Protein AF-A0A409VAZ6-F1 (afdb_monomer)

pLDDT: mean 75.81, std 19.12, range [22.98, 97.69]

Radius of gyration: 33.1 Å; Cα contacts (8 Å, |Δi|>4): 1429; chains: 1; bounding box: 91×71×95 Å

Secondary structure (DSSP, 8-state):
-HHHHTTSPPTT--HHHHHHHHHHHHHHHHHHHHHHHHHHHHHHHTTTT-TTTHHHHHHHHHHHHHHHHHHHHHHHHHHHHHH-TT--SPPPP--TTS----TTSPPPPPHHHHHHHHHHHHHHHHHHHSS--HHHHHHHHHHS---HHHHHHHHH-HHHHHHHHHHHHHHHHHHHHHHHHHHHHHHTTS-------------------TTTSHHHHHHTTTGGGSHHHHHHHHHHTHHHHHIIIIIS-STHHHHHHHHHTTTT-SSEEEEES---SS----SSEEEEE-S--SSGGGGTGGGGGSTT-TTEEEEEE-HHHHHHHHHHHHHHHHSTTHHHHHHHSSS--TTSGGGS---HHHHHHHHHHIIIIIHHHHHHHHHHHHHHHHHHHTTTT-S--EEEEEETHHHHHHHHHHHHHHHS-HHHHTTTEEEEEEES---B--HHHHHHHHHH-SS-EEEEE-TT-HHIIIIIHHHH--S-BTTTS----TTEEEEE-TT--SGGGHHHHHHHHHHHTT-S--PPP-HHHHHHHHHHHHHHHHHHHHHHSB---HHHHHHHHHTT-HHHHHHHHHHHHHHHHHHHHHT--PPPP-S-HHHHHHHHHHHHHHHHHHT--HIIIIIHHHTTT-HHHHHHHHHHHHHHHHHHHHHHTTPPPP-PPP----HHHHHHHHHHHHHHHHHHHHHHHTHHHHHTTTTS-S----PPP-HHHHHHHHHHHHHHHHHHHHHTTTT-HHHHHHHHTGGGSTT--THHHHHHHHHHHHHHHHHHHS--SSPPTTSS--B--------HHHHHHHHHHHHHHHHHS--HHHHHHHHHHHHHTTTTTHHHHHHHHHHHHHHHHHHHHH-

Sequence (859 aa):
MAELEAITPPQTLTKEQRELVFEHLFRKLATYRNTAVLYASLEAALCSDDESEDGVNLKRQKAFEDALNKWAQSLADKAWSVCHPDNEDDCPKLDPFTDTATIDLEKIPKDADITRILNTILFIDITSSKQYSARTRSFLSSVGPLF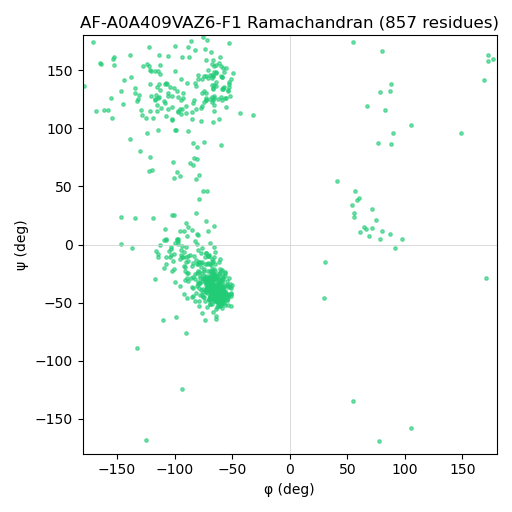ESGIVSTLRHPERALEEAQKRADDAKVSHAQKRKTLRMVGMGLGAVAGGVLVGVTGGLAAPLVGAGVSVVLGWLGVGGSVAGLLISGLAGSSVICGALFGAYGAKSTASMVAKHTKEITDLAIVPVWKTSQESDTLAVRLCVSGWLNDQTDITEPWKVFKGDGDTYALQWEMKALEELSSALYTLITSHAMKYVKAEIIKRTVFAGLMNSLAPLALLKIGQIIDNPWMNARALAIKGGKVLGDLLANRVFGNRPVTLVGYSLGSLLIFEALKYLAEMEAVKTLHIVEDVFLFGAPVPVNSHEWASVRRVVAGRVVNGYSNKDYVLAMLCRASIGSWNIAGLQGVFTKGVEDLNCEDVEGHLMWREMVGKYLKLAGSPEMSHPTPIQSLVGGLTFPVITHQLLLLNGNVFGISGFVHRAVKGNREGIAGVAGLIFGGILVAKLEGAGPSSLSLGVPQILLSGFLVGLGTKLANGCTSGHMICGLSRLSIRSLAATAVFFTTGVITTHLLHGDLPPASSIDWSFPQSSKALLSLQSIPFSLSVLLYFLNNTEQRNETESTEKPVQKRPKNLLRLLTYFATGMQFALALRLSKLSESSRVSAFLLLPFSRAFDPSLAFAAGIAIPIGMLLYRYGCGDYCPRLGGAWSVPKGGVVDKKLLLGSLIFGLGWGAAGICPGPGLLNFGRALGSGGQNIVPYGAWLGSMILGGLAADALA

Mean predicted aligned error: 18.79 Å

InterPro domains:
  IPR007272 Sulphur transport TsuA/YedE [PF04143] (572-648)
  IPR007941 Protein of unknown function DUF726 [PF05277] (180-520)
  IPR007941 Protein of unknown function DUF726 [PTHR17920] (65-522)
  IPR029058 Alpha/Beta hydrolase fold [SSF53474] (394-476)
  IPR046513 Protein of unknown function DUF6691 [PF20398] (719-836)

Solvent-accessible surface area (backbone atoms only — not comparable to full-atom values): 44727 Å² total; per-residue (Å²): 115,76,52,63,61,48,39,40,60,62,88,85,61,52,71,70,58,28,48,54,50,41,51,54,50,49,17,51,47,41,44,54,49,52,54,52,47,48,31,37,51,50,25,46,63,63,54,72,87,42,88,81,52,46,67,54,42,54,50,52,38,50,50,35,48,55,45,50,48,54,50,52,41,54,51,47,45,46,43,38,36,67,47,40,52,88,56,89,74,79,64,82,84,77,52,96,81,50,67,51,84,64,84,88,57,78,85,73,75,60,69,72,52,52,26,14,41,52,32,28,40,48,50,50,46,31,46,72,69,44,34,43,39,9,41,58,51,43,51,51,53,75,75,40,71,72,65,52,56,45,52,47,54,44,45,76,45,32,69,66,51,49,54,55,51,49,50,50,52,50,53,49,49,51,52,52,49,47,54,49,49,57,52,43,67,77,52,72,82,72,86,83,90,81,88,80,90,83,89,84,85,88,80,92,82,78,90,86,66,91,85,74,59,74,66,65,75,39,58,82,72,70,44,71,62,26,55,70,44,52,52,52,57,32,45,76,45,19,72,62,34,44,33,35,33,71,38,84,50,71,71,63,50,50,50,51,60,48,58,72,48,43,86,82,46,85,43,69,46,84,41,67,55,63,94,66,99,64,88,46,62,59,74,50,35,37,44,34,26,61,41,56,25,89,49,86,61,47,54,31,57,55,60,59,70,58,74,86,55,60,43,36,30,17,48,43,59,45,60,67,43,25,32,49,28,34,55,48,54,51,51,54,65,73,34,80,64,46,67,58,61,76,67,60,76,84,62,85,71,101,71,66,64,78,79,71,63,66,60,70,68,52,49,54,55,46,46,59,40,48,77,43,37,51,49,51,38,51,54,49,24,49,53,46,3,41,52,50,22,49,42,58,66,69,34,66,72,21,36,26,18,32,33,42,35,20,31,32,50,16,16,35,16,53,51,36,13,38,46,49,44,47,74,45,66,42,77,71,38,53,42,34,34,19,36,38,40,28,30,43,21,78,38,68,65,45,64,44,63,54,26,38,34,52,48,41,37,45,46,53,36,37,41,30,14,18,79,48,24,56,52,54,69,46,57,42,26,69,73,70,73,43,90,52,36,34,16,46,38,75,56,98,42,90,80,49,44,64,42,83,38,81,88,36,74,31,64,80,44,48,64,74,43,47,54,55,50,44,52,75,71,62,49,88,86,81,86,54,38,36,37,51,34,6,29,59,19,14,56,46,49,32,56,48,39,44,52,41,27,43,37,48,14,36,70,49,35,55,56,56,20,51,56,33,28,77,73,69,34,66,51,18,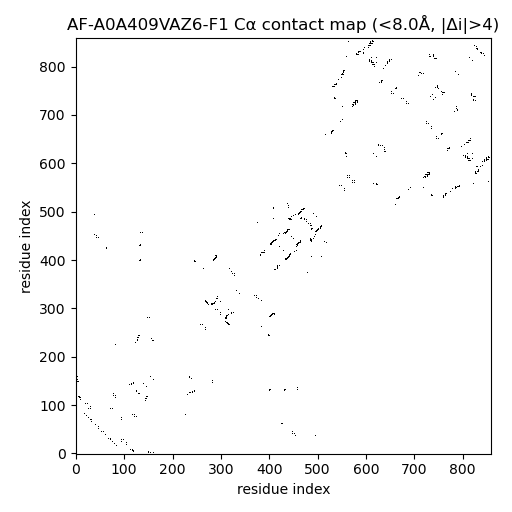39,27,22,46,50,13,16,23,50,26,11,23,52,49,6,60,74,68,72,42,44,43,82,76,76,96,58,57,70,71,55,39,36,50,21,20,21,30,32,18,25,8,25,51,48,38,72,35,41,63,56,26,22,48,46,55,17,46,19,64,68,24,64,36,22,46,55,32,39,56,41,18,49,51,34,14,26,54,32,15,44,77,76,52,62,84,52,69,61,50,59,72,75,36,78,59,75,57,72,68,51,53,51,47,56,56,60,40,48,56,45,46,50,51,52,52,49,58,56,54,71,48,46,65,67,54,66,74,50,73,80,54,98,63,80,90,73,80,47,75,58,45,65,67,65,48,30,51,47,29,22,31,40,20,22,43,50,27,40,32,32,54,44,28,45,60,48,38,32,67,54,43,38,23,34,38,40,36,96,85,39,70,26,34,33,68,20,59,54,40,14,52,66,43,19,29,60,54,19,33,57,50,57,75,73,56,75,68,101,66,67,21,63,44,18,42,57,73,54,65,84,70,77,52,82,84,47,72,54,30,52,51,10,17,38,39,21,6,43,12,27,20,67,55,25,50,51,70,58,32,40,39,17,37,33,15,8,2,61,41,38,80,48,40,59,31,65,64,38,45,46,20,49,53,26,17,52,50,18,31,52,52,35,63,77,76,103

Organism: NCBI:txid181874

Foldseek 3Di:
DVLLQLQAADPPDDLVLLVLLLLLLLLLLLVLLLLLLVLLVLLLVLVPPDPVCNVVSVVQSVLLNVLSQVVSLVLSQLSCLRSCVPDPDGGDRRDNPPHNDPPPGDDHPDLSNLQNSLSNSQLLCCLVVLFNFLQSVQSSVVVHDHPQQSSVVCLVCLVVVLVVLVVVVVVVVVVVVVVVVVVVVVVPPDDDDDDDDDDDDDDDDDDDDPPPPPCPPCVVPSCCSGSSNSNNSSSVCSVVSCCQQQNPDDPPVLCVLVVVLCVLFVKKDKAWLDPDPDPPDGSAAEEEEEAADCDPNLQRVLVCLPPPRRRYIGIDTPNVLRNVLVVLQVCLCPDPVVVVVVPPPPDDDDPPVVVVPDDPVNVVSLCVSLVPRPVVSLVSLLSLLLSVLVCQLVCVRGSGEYEYHYEESRLVSVLSSLLNLLVDRSNSQQGHYNHYYYALYLAALDQSSVSSSQSRYSHAAEQEAELLAVCSCPNSCVNVVHNGGSNNDPRPHPRHHYHYPHVPNYRVCCSVCVSVVCVVVPPPDDDAQAQQLLLVLLQVLLVLQLLLCQAPLDGDALLVLLLCVVVVNLLSVLLLLLLLQLLLVLLQLVLDAADAFPDDLVLLLLLLLLLLQLCLLLVGDCSRLQQQNLLQVFPSSVLLCVQLLVLLLVLLCVQPVPPRAHDDHDHDQDPSLVVLVVVLVVLVVLSVCSLVVLVVVVVVCVPDPDDADQDDAPVVSSSSSSSSSSSSNSSSCVSSVLLHLLLLSLCSPPPVGSSHRCSNVSSSVNSSNVSNVSVVVRDDPHARSRGDHNPDDDRDDNDPSSSVSSSSSSNSCSSRVDHSSSLSSSCSSCVSNVNVNNVSSVSSNVSSNVSNVVSVVVD

Nearest PDB structures (foldseek):
  6lep-assembly1_A  TM=5.509E-01  e=6.878E-02  Spirochaeta thermophila
  8e6n-assembly1_A  TM=1.816E-01  e=7.084E-01  Deinococcus radiodurans
  6oh3-assembly1_A  TM=2.319E-01  e=1.787E+00  Mus musculus

Structure (mmCIF, N/CA/C/O backbone):
data_AF-A0A409VAZ6-F1
#
_entry.id   AF-A0A409VAZ6-F1
#
loop_
_atom_site.group_PDB
_atom_site.id
_atom_site.type_symbol
_atom_site.label_atom_id
_atom_site.label_alt_id
_atom_site.label_comp_id
_atom_site.label_asym_id
_atom_site.label_entity_id
_atom_site.label_seq_id
_atom_site.pdbx_PDB_ins_code
_atom_site.Cartn_x
_atom_site.Cartn_y
_atom_site.Cartn_z
_atom_site.occupancy
_atom_site.B_iso_or_equiv
_atom_site.auth_seq_id
_atom_site.auth_comp_id
_atom_site.auth_asym_id
_atom_site.auth_atom_id
_atom_site.pdbx_PDB_model_num
ATOM 1 N N . MET A 1 1 ? 12.972 -7.196 23.863 1.00 31.36 1 MET A N 1
ATOM 2 C CA . MET A 1 1 ? 11.842 -8.140 24.024 1.00 31.36 1 MET A CA 1
ATOM 3 C C . MET A 1 1 ? 11.185 -8.509 22.691 1.00 31.36 1 MET A C 1
ATOM 5 O O . MET A 1 1 ? 11.556 -9.550 22.179 1.00 31.36 1 MET A O 1
ATOM 9 N N . ALA A 1 2 ? 10.294 -7.714 22.071 1.00 42.59 2 ALA A N 1
ATOM 10 C CA . ALA A 1 2 ? 9.574 -8.159 20.854 1.00 42.59 2 ALA A CA 1
ATOM 11 C C . ALA A 1 2 ? 10.440 -8.279 19.575 1.00 42.59 2 ALA A C 1
ATOM 13 O O . ALA A 1 2 ? 10.167 -9.125 18.727 1.00 42.59 2 ALA A O 1
ATOM 14 N N . GLU A 1 3 ? 11.484 -7.457 19.436 1.00 49.88 3 GLU A N 1
ATOM 15 C CA . GLU A 1 3 ? 12.279 -7.369 18.197 1.00 49.88 3 GLU A CA 1
ATOM 16 C C . GLU A 1 3 ? 13.243 -8.555 18.019 1.00 49.88 3 GLU A C 1
ATOM 18 O O . GLU A 1 3 ? 13.274 -9.162 16.952 1.00 49.88 3 GLU A O 1
ATOM 23 N N . LEU A 1 4 ? 13.945 -8.981 19.078 1.00 49.50 4 LEU A N 1
ATOM 24 C CA . LEU A 1 4 ? 14.848 -10.139 19.015 1.00 49.50 4 LEU A CA 1
ATOM 25 C C . LEU A 1 4 ? 14.083 -11.474 18.911 1.00 49.50 4 LEU A C 1
ATOM 27 O O . LEU A 1 4 ? 14.547 -12.407 18.256 1.00 49.50 4 LEU A O 1
ATOM 31 N N . GLU A 1 5 ? 12.885 -11.565 19.505 1.00 56.97 5 GLU A N 1
ATOM 32 C CA . GLU A 1 5 ? 11.973 -12.716 19.357 1.00 56.97 5 GLU A CA 1
ATOM 33 C C . GLU A 1 5 ? 11.431 -12.892 17.931 1.00 56.97 5 GLU A C 1
ATOM 35 O O . GLU A 1 5 ? 11.000 -13.988 17.578 1.00 56.97 5 GLU A O 1
ATOM 40 N N . ALA A 1 6 ? 11.441 -11.841 17.106 1.00 56.81 6 ALA A N 1
ATOM 41 C CA . ALA A 1 6 ? 11.031 -11.920 15.704 1.00 56.81 6 ALA A CA 1
ATOM 42 C C . ALA A 1 6 ? 12.121 -12.508 14.785 1.00 56.81 6 ALA A C 1
ATOM 44 O O . ALA A 1 6 ? 11.806 -12.928 13.670 1.00 56.81 6 ALA A O 1
ATOM 45 N N . ILE A 1 7 ? 13.377 -12.540 15.256 1.00 57.75 7 ILE A N 1
ATOM 46 C CA . ILE A 1 7 ? 14.575 -12.942 14.494 1.00 57.75 7 ILE A CA 1
ATOM 47 C C . ILE A 1 7 ? 15.193 -14.237 15.051 1.00 57.75 7 ILE A C 1
ATOM 49 O O . ILE A 1 7 ? 16.052 -14.837 14.410 1.00 57.75 7 ILE A O 1
ATOM 53 N N . THR A 1 8 ? 14.760 -14.716 16.223 1.00 60.31 8 THR A N 1
ATOM 54 C CA . THR A 1 8 ? 15.178 -16.027 16.751 1.00 60.31 8 THR A CA 1
ATOM 55 C C . THR A 1 8 ? 14.233 -17.136 16.276 1.00 60.31 8 THR A C 1
ATOM 57 O O . THR A 1 8 ? 13.014 -16.934 16.289 1.00 60.31 8 THR A O 1
ATOM 60 N N . PRO A 1 9 ? 14.753 -18.321 15.895 1.00 61.53 9 PRO A N 1
ATOM 61 C CA . PRO A 1 9 ? 13.901 -19.420 15.468 1.00 61.53 9 PRO A CA 1
ATOM 62 C C . PRO A 1 9 ? 13.017 -19.895 16.635 1.00 61.53 9 PRO A C 1
ATOM 64 O O . PRO A 1 9 ? 13.442 -19.836 17.798 1.00 61.53 9 PRO A O 1
ATOM 67 N N . PRO A 1 10 ? 11.786 -20.369 16.367 1.00 62.94 10 PRO A N 1
ATOM 68 C CA . PRO A 1 10 ? 10.866 -20.771 17.423 1.00 62.94 10 PRO A CA 1
ATOM 69 C C . PRO A 1 10 ? 11.399 -21.996 18.178 1.00 62.94 10 PRO A C 1
ATOM 71 O O . PRO A 1 10 ? 11.640 -23.042 17.582 1.00 62.94 10 PRO A O 1
ATOM 74 N N . GLN A 1 11 ? 11.509 -21.904 19.506 1.00 61.44 11 GLN A N 1
ATOM 75 C CA . GLN A 1 11 ? 11.894 -23.043 20.360 1.00 61.44 11 GLN A CA 1
ATOM 76 C C . GLN A 1 11 ? 10.784 -24.103 20.501 1.00 61.44 11 GLN A C 1
ATOM 78 O O . GLN A 1 11 ? 10.998 -25.153 21.097 1.00 61.44 11 GLN A O 1
ATOM 83 N N . THR A 1 12 ? 9.588 -23.822 19.981 1.00 64.44 12 THR A N 1
ATOM 84 C CA . THR A 1 12 ? 8.397 -24.675 20.075 1.00 64.44 12 THR A CA 1
ATOM 85 C C . THR A 1 12 ? 8.275 -25.705 18.952 1.00 64.44 12 THR A C 1
ATOM 87 O O . THR A 1 12 ? 7.391 -26.554 19.033 1.00 64.44 12 THR A O 1
ATOM 90 N N . LEU A 1 13 ? 9.104 -25.628 17.904 1.00 69.38 13 LEU A N 1
ATOM 91 C CA . LEU A 1 13 ? 9.048 -26.557 16.771 1.00 69.38 13 LEU A CA 1
ATOM 92 C C . LEU A 1 13 ? 9.777 -27.867 17.086 1.00 69.38 13 LEU A C 1
ATOM 94 O O . LEU A 1 13 ? 10.894 -27.861 17.612 1.00 69.38 13 LEU A O 1
ATOM 98 N N . THR A 1 14 ? 9.168 -28.998 16.722 1.00 78.38 14 THR A N 1
ATOM 99 C CA . THR A 1 14 ? 9.826 -30.310 16.812 1.00 78.38 14 THR A CA 1
ATOM 100 C C . THR A 1 14 ? 10.967 -30.422 15.790 1.00 78.38 14 THR A C 1
ATOM 102 O O . THR A 1 14 ? 11.094 -29.603 14.877 1.00 78.38 14 THR A O 1
ATOM 105 N N . LYS A 1 15 ? 11.847 -31.423 15.944 1.00 77.38 15 LYS A N 1
ATOM 106 C CA . LYS A 1 15 ? 12.919 -31.694 14.966 1.00 77.38 15 LYS A CA 1
ATOM 107 C C . LYS A 1 15 ? 12.334 -31.985 13.574 1.00 77.38 15 LYS A C 1
ATOM 109 O O . LYS A 1 15 ? 12.732 -31.336 12.618 1.00 77.38 15 LYS A O 1
ATOM 114 N N . GLU A 1 16 ? 11.313 -32.836 13.513 1.00 79.69 16 GLU A N 1
ATOM 115 C CA . GLU A 1 16 ? 10.578 -33.199 12.288 1.00 79.69 16 GLU A CA 1
ATOM 116 C C . GLU A 1 16 ? 9.972 -31.974 11.581 1.00 79.69 16 GLU A C 1
ATOM 118 O O . GLU A 1 16 ? 10.075 -31.826 10.370 1.00 79.69 16 GLU A O 1
ATOM 123 N N . GLN A 1 17 ? 9.396 -31.031 12.335 1.00 80.75 17 GLN A N 1
ATOM 124 C CA . GLN A 1 17 ? 8.829 -29.809 11.756 1.00 80.75 17 GLN A CA 1
ATOM 125 C C . GLN A 1 17 ? 9.891 -28.876 11.168 1.00 80.75 17 GLN A C 1
ATOM 127 O O . GLN A 1 17 ? 9.626 -28.199 10.177 1.00 80.75 17 GLN A O 1
ATOM 132 N N . ARG A 1 18 ? 11.081 -28.807 11.777 1.00 79.50 18 ARG A N 1
ATOM 133 C CA . ARG A 1 18 ? 12.202 -28.017 11.244 1.00 79.50 18 ARG A CA 1
ATOM 134 C C . ARG A 1 18 ? 12.783 -28.654 9.986 1.00 79.50 18 ARG A C 1
ATOM 136 O O . ARG A 1 18 ? 13.104 -27.931 9.048 1.00 79.50 18 ARG A O 1
ATOM 143 N N . GLU A 1 19 ? 12.858 -29.979 9.955 1.00 83.81 19 GLU A N 1
ATOM 144 C CA . GLU A 1 19 ? 13.288 -30.752 8.789 1.00 83.81 19 GLU A CA 1
ATOM 145 C C . GLU A 1 19 ? 12.331 -30.553 7.606 1.00 83.81 19 GLU A C 1
ATOM 147 O O . GLU A 1 19 ? 12.773 -30.180 6.523 1.00 83.81 19 GLU A O 1
ATOM 152 N N . LEU A 1 20 ? 11.017 -30.624 7.845 1.00 84.94 20 LEU A N 1
ATOM 153 C CA . LEU A 1 20 ? 9.993 -30.333 6.836 1.00 84.94 20 LEU A CA 1
ATOM 154 C C . LEU A 1 20 ? 10.097 -28.897 6.284 1.00 84.94 20 LEU A C 1
ATOM 156 O O . LEU A 1 20 ? 9.950 -28.666 5.083 1.00 84.94 20 LEU A O 1
ATOM 160 N N . VAL A 1 21 ? 10.362 -27.909 7.150 1.00 83.62 21 VAL A N 1
ATOM 161 C CA . VAL A 1 21 ? 10.569 -26.513 6.723 1.00 83.62 21 VAL A CA 1
ATOM 162 C C . VAL A 1 21 ? 11.820 -26.386 5.854 1.00 83.62 21 VAL A C 1
ATOM 164 O O . VAL A 1 21 ? 11.766 -25.718 4.819 1.00 83.62 21 VAL A O 1
ATOM 167 N N . PHE A 1 22 ? 12.929 -27.022 6.247 1.00 88.56 22 PHE A N 1
ATOM 168 C CA . PHE A 1 22 ? 14.150 -27.035 5.445 1.00 88.56 22 PHE A CA 1
ATOM 169 C C . PHE A 1 22 ? 13.916 -27.690 4.087 1.00 88.56 22 PHE A C 1
ATOM 171 O O . PHE A 1 22 ? 14.300 -27.120 3.074 1.00 88.56 22 PHE A O 1
ATOM 178 N N . GLU A 1 23 ? 13.255 -28.843 4.050 1.00 87.75 23 GLU A N 1
ATOM 179 C CA . GLU A 1 23 ? 12.981 -29.565 2.813 1.00 87.75 23 GLU A CA 1
ATOM 180 C C . GLU A 1 23 ? 12.153 -28.715 1.842 1.00 87.75 23 GLU A C 1
ATOM 182 O O . GLU A 1 23 ? 12.515 -28.561 0.674 1.00 87.75 23 GLU A O 1
ATOM 187 N N . HIS A 1 24 ? 11.104 -28.051 2.336 1.00 86.25 24 HIS A N 1
ATOM 188 C CA . HIS A 1 24 ? 10.308 -27.140 1.514 1.00 86.25 24 HIS A CA 1
ATOM 189 C C . HIS A 1 24 ? 11.125 -25.950 0.996 1.00 86.25 24 HIS A C 1
ATOM 191 O O . HIS A 1 24 ? 11.004 -25.568 -0.170 1.00 86.25 24 HIS A O 1
ATOM 197 N N . LEU A 1 25 ? 11.979 -25.369 1.846 1.00 87.94 25 LEU A N 1
ATOM 198 C CA . LEU A 1 25 ? 12.893 -24.291 1.462 1.00 87.94 25 LEU A CA 1
ATOM 199 C C . LEU A 1 25 ? 13.899 -24.750 0.407 1.00 87.94 25 LEU A C 1
ATOM 201 O O . LEU A 1 25 ? 14.091 -24.055 -0.587 1.00 87.94 25 LEU A O 1
ATOM 205 N N . PHE A 1 26 ? 14.506 -25.915 0.597 1.00 90.75 26 PHE A N 1
ATOM 206 C CA . PHE A 1 26 ? 15.537 -26.470 -0.268 1.00 90.75 26 PHE A CA 1
ATOM 207 C C . PHE A 1 26 ? 14.985 -26.791 -1.663 1.00 90.75 26 PHE A C 1
ATOM 209 O O . PHE A 1 26 ? 15.540 -26.334 -2.663 1.00 90.75 26 PHE A O 1
ATOM 216 N N . ARG A 1 27 ? 13.824 -27.458 -1.748 1.00 89.62 27 ARG A N 1
ATOM 217 C CA . ARG A 1 27 ? 13.161 -27.769 -3.030 1.00 89.62 27 ARG A CA 1
ATOM 218 C C . ARG A 1 27 ? 12.661 -26.513 -3.754 1.00 89.62 27 ARG A C 1
ATOM 220 O O . ARG A 1 27 ? 12.798 -26.383 -4.978 1.00 89.62 27 ARG A O 1
ATOM 227 N N . LYS A 1 28 ? 12.132 -25.525 -3.018 1.00 87.56 28 LYS A N 1
ATOM 228 C CA . LYS A 1 28 ? 11.776 -24.216 -3.597 1.00 87.56 28 LYS A CA 1
ATOM 229 C C . LYS A 1 28 ? 13.005 -23.444 -4.075 1.00 87.56 28 LYS A C 1
ATOM 231 O O . LYS A 1 28 ? 12.940 -22.806 -5.125 1.00 87.56 28 LYS A O 1
ATOM 236 N N . LEU A 1 29 ? 14.120 -23.508 -3.347 1.00 90.62 29 LEU A N 1
ATOM 237 C CA . LEU A 1 29 ? 15.375 -22.865 -3.734 1.00 90.62 29 LEU A CA 1
ATOM 238 C C . LEU A 1 29 ? 15.950 -23.500 -5.002 1.00 90.62 29 LEU A C 1
ATOM 240 O O . LEU A 1 29 ? 16.356 -22.774 -5.909 1.00 90.62 29 LEU A O 1
ATOM 244 N N . ALA A 1 30 ? 15.898 -24.831 -5.114 1.00 90.06 30 ALA A N 1
ATOM 245 C CA . ALA A 1 30 ? 16.249 -25.552 -6.334 1.00 90.06 30 ALA A CA 1
ATOM 246 C C . ALA A 1 30 ? 15.374 -25.108 -7.520 1.00 90.06 30 ALA A C 1
ATOM 248 O O . ALA A 1 30 ? 15.896 -24.789 -8.589 1.00 90.06 30 ALA A O 1
ATOM 249 N N . THR A 1 31 ? 14.058 -24.970 -7.315 1.00 89.31 31 THR A N 1
ATOM 250 C CA . THR A 1 31 ? 13.122 -24.464 -8.338 1.00 89.31 31 THR A CA 1
ATOM 251 C C . THR A 1 31 ? 13.475 -23.041 -8.783 1.00 89.31 31 THR A C 1
ATOM 253 O O . THR A 1 31 ? 13.545 -22.755 -9.982 1.00 89.31 31 THR A O 1
ATOM 256 N N . TYR A 1 32 ? 13.738 -22.145 -7.828 1.00 88.88 32 TYR A N 1
ATOM 257 C CA . TYR A 1 32 ? 14.116 -20.755 -8.093 1.00 88.88 32 TYR A CA 1
ATOM 258 C C . TYR A 1 32 ? 15.445 -20.669 -8.860 1.00 88.88 32 TYR A C 1
ATOM 260 O O . TYR A 1 32 ? 15.542 -19.975 -9.875 1.00 88.88 32 TYR A O 1
ATOM 268 N N . ARG A 1 33 ? 16.456 -21.435 -8.429 1.00 92.31 33 ARG A N 1
ATOM 269 C CA . ARG A 1 33 ? 17.762 -21.544 -9.093 1.00 92.31 33 ARG A CA 1
ATOM 270 C C . ARG A 1 33 ? 17.618 -22.073 -10.519 1.00 92.31 33 ARG A C 1
ATOM 272 O O . ARG A 1 33 ? 18.127 -21.446 -11.443 1.00 92.31 33 ARG A O 1
ATOM 279 N N . ASN A 1 34 ? 16.890 -23.171 -10.720 1.00 90.06 34 ASN A N 1
ATOM 280 C CA . ASN A 1 34 ? 16.684 -23.770 -12.044 1.00 90.06 34 ASN A CA 1
ATOM 281 C C . ASN A 1 34 ? 15.940 -22.816 -12.990 1.00 90.06 34 ASN A C 1
ATOM 283 O O . ASN A 1 34 ? 16.297 -22.701 -14.162 1.00 90.06 34 ASN A O 1
ATOM 287 N N . THR A 1 35 ? 14.973 -22.059 -12.470 1.00 87.88 35 THR A N 1
ATOM 288 C CA . THR A 1 35 ? 14.270 -21.017 -13.233 1.00 87.88 35 THR A CA 1
ATOM 289 C C . THR A 1 35 ? 15.215 -19.886 -13.656 1.00 87.88 35 THR A C 1
ATOM 291 O O . THR A 1 35 ? 15.159 -19.432 -14.795 1.00 87.88 35 THR A O 1
ATOM 294 N N . ALA A 1 36 ? 16.127 -19.454 -12.781 1.00 88.44 36 ALA A N 1
ATOM 295 C CA . ALA A 1 36 ? 17.108 -18.423 -13.119 1.00 88.44 36 ALA A CA 1
ATOM 296 C C . ALA A 1 36 ? 18.164 -18.905 -14.135 1.00 88.44 36 ALA A C 1
ATOM 298 O O . ALA A 1 36 ? 18.532 -18.145 -15.031 1.00 88.44 36 ALA A O 1
ATOM 299 N N . VAL A 1 37 ? 18.615 -20.164 -14.047 1.00 90.88 37 VAL A N 1
ATOM 300 C CA . VAL A 1 37 ? 19.497 -20.780 -15.062 1.00 90.88 37 VAL A CA 1
ATOM 301 C C . VAL A 1 37 ? 18.811 -20.853 -16.422 1.00 90.88 37 VAL A C 1
ATOM 303 O O . VAL A 1 37 ? 19.437 -20.575 -17.445 1.00 90.88 37 VAL A O 1
ATOM 306 N N . LEU A 1 38 ? 17.511 -21.155 -16.444 1.00 90.12 38 LEU A N 1
ATOM 307 C CA . LEU A 1 38 ? 16.734 -21.183 -17.676 1.00 90.12 38 LEU A CA 1
ATOM 308 C C . LEU A 1 38 ? 16.730 -19.824 -18.393 1.00 90.12 38 LEU A C 1
ATOM 310 O O . LEU A 1 38 ? 16.809 -19.797 -19.618 1.00 90.12 38 LEU A O 1
ATOM 314 N N . TYR A 1 39 ? 16.682 -18.704 -17.663 1.00 90.00 39 TYR A N 1
ATOM 315 C CA . TYR A 1 39 ? 16.775 -17.373 -18.279 1.00 90.00 39 TYR A CA 1
ATOM 316 C C . TYR A 1 39 ? 18.140 -17.131 -18.933 1.00 90.00 39 TYR A C 1
ATOM 318 O O . TYR A 1 39 ? 18.193 -16.620 -20.047 1.00 90.00 39 TYR A O 1
ATOM 326 N N . ALA A 1 40 ? 19.232 -17.551 -18.286 1.00 88.44 40 ALA A N 1
ATOM 327 C CA . ALA A 1 40 ? 20.573 -17.454 -18.868 1.00 88.44 40 ALA A CA 1
ATOM 328 C C . ALA A 1 40 ? 20.748 -18.373 -20.092 1.00 88.44 40 ALA A C 1
ATOM 330 O O . ALA A 1 40 ? 21.373 -17.978 -21.072 1.00 88.44 40 ALA A O 1
ATOM 331 N N . SER A 1 41 ? 20.156 -19.570 -20.053 1.00 88.94 41 SER A N 1
ATOM 332 C CA . SER A 1 41 ? 20.162 -20.516 -21.178 1.00 88.94 41 SER A CA 1
ATOM 333 C C . SER A 1 41 ? 19.360 -19.989 -22.372 1.00 88.94 41 SER A C 1
ATOM 335 O O . SER A 1 41 ? 19.776 -20.152 -23.515 1.00 88.94 41 SER A O 1
ATOM 337 N N . LEU A 1 42 ? 18.217 -19.340 -22.114 1.00 87.38 42 LEU A N 1
ATOM 338 C CA . LEU A 1 42 ? 17.381 -18.730 -23.149 1.00 87.38 42 LEU A CA 1
ATOM 339 C C . LEU A 1 42 ? 18.132 -17.624 -23.895 1.00 87.38 42 LEU A C 1
ATOM 341 O O . LEU A 1 42 ? 18.084 -17.572 -25.117 1.00 87.38 42 LEU A O 1
ATOM 345 N N . GLU A 1 43 ? 18.827 -16.755 -23.166 1.00 87.50 43 GLU A N 1
ATOM 346 C CA . GLU A 1 43 ? 19.640 -15.700 -23.772 1.00 87.50 43 GLU A CA 1
ATOM 347 C C . GLU A 1 43 ? 20.759 -16.270 -24.648 1.00 87.50 43 GLU A C 1
ATOM 349 O O . GLU A 1 43 ? 20.910 -15.835 -25.785 1.00 87.50 43 GLU A O 1
ATOM 354 N N . ALA A 1 44 ? 21.494 -17.273 -24.153 1.00 85.31 44 ALA A N 1
ATOM 355 C CA . ALA A 1 44 ? 22.554 -17.921 -24.922 1.00 85.31 44 ALA A CA 1
ATOM 356 C C . ALA A 1 44 ? 22.016 -18.578 -26.206 1.00 85.31 44 ALA A C 1
ATOM 358 O O . ALA A 1 44 ? 22.623 -18.445 -27.263 1.00 85.31 44 ALA A O 1
ATOM 359 N N . ALA A 1 45 ? 20.850 -19.231 -26.139 1.00 84.75 45 ALA A N 1
ATOM 360 C CA . ALA A 1 45 ? 20.224 -19.864 -27.300 1.00 84.75 45 ALA A CA 1
ATOM 361 C C . ALA A 1 45 ? 19.799 -18.851 -28.380 1.00 84.75 45 ALA A C 1
ATOM 363 O O . ALA A 1 45 ? 19.928 -19.126 -29.571 1.00 84.75 45 ALA A O 1
ATOM 364 N N . LEU A 1 46 ? 19.317 -17.674 -27.971 1.00 82.38 46 LEU A N 1
ATOM 365 C CA . LEU A 1 46 ? 18.855 -16.614 -28.876 1.00 82.38 46 LEU A CA 1
ATOM 366 C C . LEU A 1 46 ? 19.994 -15.833 -29.558 1.00 82.38 46 LEU A C 1
ATOM 368 O O . LEU A 1 46 ? 19.702 -14.949 -30.356 1.00 82.38 46 LEU A O 1
ATOM 372 N N . CYS A 1 47 ? 21.258 -16.130 -29.240 1.00 69.25 47 CYS A N 1
ATOM 373 C CA . CYS A 1 47 ? 22.441 -15.444 -29.773 1.00 69.25 47 CYS A CA 1
ATOM 374 C C . CYS A 1 47 ? 23.186 -16.246 -30.869 1.00 69.25 47 CYS A C 1
ATOM 376 O O . CYS A 1 47 ? 24.151 -15.749 -31.434 1.00 69.25 47 CYS A O 1
ATOM 378 N N . SER A 1 48 ? 22.751 -17.477 -31.165 1.00 55.50 48 SER A N 1
ATOM 379 C CA . SER A 1 48 ? 23.508 -18.517 -31.897 1.00 55.50 48 SER A CA 1
ATOM 380 C C . SER A 1 48 ? 23.700 -18.332 -33.418 1.00 55.50 48 SER A C 1
ATOM 382 O O . SER A 1 48 ? 23.986 -19.301 -34.118 1.00 55.50 48 SER A O 1
ATOM 384 N N . ASP A 1 49 ? 23.570 -17.110 -33.946 1.00 54.03 49 ASP A N 1
ATOM 385 C CA . ASP A 1 49 ? 23.727 -16.836 -35.385 1.00 54.03 49 ASP A CA 1
ATOM 386 C C . ASP A 1 49 ? 25.161 -16.398 -35.788 1.00 54.03 49 ASP A C 1
ATOM 388 O O . ASP A 1 49 ? 25.462 -16.384 -36.982 1.00 54.03 49 ASP A O 1
ATOM 392 N N . ASP A 1 50 ? 26.068 -16.095 -34.839 1.00 55.97 50 ASP A N 1
ATOM 393 C CA . ASP A 1 50 ? 27.451 -15.637 -35.108 1.00 55.97 50 ASP A CA 1
ATOM 394 C C . ASP A 1 50 ? 28.524 -16.512 -34.406 1.00 55.97 50 ASP A C 1
ATOM 396 O O . ASP A 1 50 ? 28.748 -16.414 -33.195 1.00 55.97 50 ASP A O 1
ATOM 400 N N . GLU A 1 51 ? 29.274 -17.316 -35.180 1.00 52.88 51 GLU A N 1
ATOM 401 C CA . GLU A 1 51 ? 30.267 -18.301 -34.680 1.00 52.88 51 GLU A CA 1
ATOM 402 C C . GLU A 1 51 ? 31.363 -17.700 -33.765 1.00 52.88 51 GLU A C 1
ATOM 404 O O . GLU A 1 51 ? 31.964 -18.405 -32.948 1.00 52.88 51 GLU A O 1
ATOM 409 N N . SER A 1 52 ? 31.653 -16.395 -33.869 1.00 56.25 52 SER A N 1
ATOM 410 C CA . SER A 1 52 ? 32.626 -15.710 -33.003 1.00 56.25 52 SER A CA 1
ATOM 411 C C . SER A 1 52 ? 32.070 -15.287 -31.637 1.00 56.25 52 SER A C 1
ATOM 413 O O . SER A 1 52 ? 32.843 -15.147 -30.684 1.00 56.25 52 SER A O 1
ATOM 415 N N . GLU A 1 53 ? 30.754 -15.081 -31.520 1.00 59.34 53 GLU A N 1
ATOM 416 C CA . GLU A 1 53 ? 30.098 -14.627 -30.284 1.00 59.34 53 GLU A CA 1
ATOM 417 C C . GLU A 1 53 ? 29.665 -15.792 -29.378 1.00 59.34 53 GLU A C 1
ATOM 419 O O . GLU A 1 53 ? 29.643 -15.648 -28.149 1.00 59.34 53 GLU A O 1
ATOM 424 N N . ASP A 1 54 ? 29.450 -16.982 -29.947 1.00 59.81 54 ASP A N 1
ATOM 425 C CA . ASP A 1 54 ? 29.077 -18.208 -29.226 1.00 59.81 54 ASP A CA 1
ATOM 426 C C . ASP A 1 54 ? 30.010 -18.520 -28.044 1.00 59.81 54 ASP A C 1
ATOM 428 O O . ASP A 1 54 ? 29.572 -18.834 -26.931 1.00 59.81 54 ASP A O 1
ATOM 432 N N . GLY A 1 55 ? 31.323 -18.357 -28.238 1.00 65.25 55 GLY A N 1
ATOM 433 C CA . GLY A 1 55 ? 32.323 -18.609 -27.199 1.00 65.25 55 GLY A CA 1
ATOM 434 C C . GLY A 1 55 ? 32.287 -17.611 -26.033 1.00 65.25 55 GLY A C 1
ATOM 435 O O . GLY A 1 55 ? 32.669 -17.961 -24.912 1.00 65.25 55 GLY A O 1
ATOM 436 N N . VAL A 1 56 ? 31.844 -16.372 -26.264 1.00 71.31 56 VAL A N 1
ATOM 437 C CA . VAL A 1 56 ? 31.722 -15.329 -25.229 1.00 71.31 56 VAL A CA 1
ATOM 438 C C . VAL A 1 56 ? 30.426 -15.515 -24.444 1.00 71.31 56 VAL A C 1
ATOM 440 O O . VAL A 1 56 ? 30.436 -15.449 -23.211 1.00 71.31 56 VAL A O 1
ATOM 443 N N . ASN A 1 57 ? 29.333 -15.829 -25.135 1.00 73.06 57 ASN A N 1
ATOM 444 C CA . ASN A 1 57 ? 28.025 -16.042 -24.523 1.00 73.06 57 ASN A CA 1
ATOM 445 C C . ASN A 1 57 ? 27.995 -17.296 -23.646 1.00 73.06 57 ASN A C 1
ATOM 447 O O . ASN A 1 57 ? 27.526 -17.231 -22.508 1.00 73.06 57 ASN A O 1
ATOM 451 N N . LEU A 1 58 ? 28.612 -18.395 -24.094 1.00 79.44 58 LEU A N 1
ATOM 452 C CA . LEU A 1 58 ? 28.743 -19.613 -23.290 1.00 79.44 58 LEU A CA 1
ATOM 453 C C . LEU A 1 58 ? 29.571 -19.372 -22.014 1.00 79.44 58 LEU A C 1
ATOM 455 O O . LEU A 1 58 ? 29.233 -19.858 -20.932 1.00 79.44 58 LEU A O 1
ATOM 459 N N . LYS A 1 59 ? 30.646 -18.574 -22.109 1.00 83.69 59 LYS A N 1
ATOM 460 C CA . LYS A 1 59 ? 31.446 -18.166 -20.940 1.00 83.69 59 LYS A CA 1
ATOM 461 C C . LYS A 1 59 ? 30.629 -17.318 -19.969 1.00 83.69 59 LYS A C 1
ATOM 463 O O . LYS A 1 59 ? 30.717 -17.538 -18.762 1.00 83.69 59 LYS A O 1
ATOM 468 N N . ARG A 1 60 ? 29.830 -16.374 -20.476 1.00 83.31 60 ARG A N 1
ATOM 469 C CA . ARG A 1 60 ? 28.959 -15.514 -19.662 1.00 83.31 60 ARG A CA 1
ATOM 470 C C . ARG A 1 60 ? 27.872 -16.328 -18.959 1.00 83.31 60 ARG A C 1
ATOM 472 O O . ARG A 1 60 ? 27.684 -16.161 -17.755 1.00 83.31 60 ARG A O 1
ATOM 479 N N . GLN A 1 61 ? 27.218 -17.240 -19.679 1.00 87.75 61 GLN A N 1
ATOM 480 C CA . GLN A 1 61 ? 26.246 -18.177 -19.118 1.00 87.75 61 GLN A CA 1
ATOM 481 C C . GLN A 1 61 ? 26.877 -19.000 -17.992 1.00 87.75 61 GLN A C 1
ATOM 483 O O . GLN A 1 61 ? 26.364 -19.004 -16.876 1.00 87.75 61 GLN A O 1
ATOM 488 N N . LYS A 1 62 ? 28.028 -19.631 -18.247 1.00 89.12 62 LYS A N 1
ATOM 489 C CA . LYS A 1 62 ? 28.717 -20.452 -17.247 1.00 89.12 62 LYS A CA 1
ATOM 490 C C . LYS A 1 62 ? 29.133 -19.646 -16.015 1.00 89.12 62 LYS A C 1
ATOM 492 O O . LYS A 1 62 ? 28.916 -20.090 -14.894 1.00 89.12 62 LYS A O 1
ATOM 497 N N . ALA A 1 63 ? 29.666 -18.438 -16.204 1.00 89.19 63 ALA A N 1
ATOM 498 C CA . ALA A 1 63 ? 30.022 -17.552 -15.096 1.00 89.19 63 ALA A CA 1
ATOM 499 C C . ALA A 1 63 ? 28.798 -17.155 -14.250 1.00 89.19 63 ALA A C 1
ATOM 501 O O . ALA A 1 63 ? 28.894 -17.068 -13.024 1.00 89.19 63 ALA A O 1
ATOM 502 N N . PHE A 1 64 ? 27.646 -16.931 -14.891 1.00 91.06 64 PHE A N 1
ATOM 503 C CA . PHE A 1 64 ? 26.382 -16.675 -14.204 1.00 91.06 64 PHE A CA 1
ATOM 504 C C . PHE A 1 64 ? 25.898 -17.903 -13.425 1.00 91.06 64 PHE A C 1
ATOM 506 O O . PHE A 1 64 ? 25.551 -17.777 -12.252 1.00 91.06 64 PHE A O 1
ATOM 513 N N . GLU A 1 65 ? 25.920 -19.087 -14.039 1.00 91.75 65 GLU A N 1
ATOM 514 C CA . GLU A 1 65 ? 25.546 -20.346 -13.390 1.00 91.75 65 GLU A CA 1
ATOM 515 C C . GLU A 1 65 ? 26.440 -20.654 -12.184 1.00 91.75 65 GLU A C 1
ATOM 517 O O . GLU A 1 65 ? 25.929 -20.975 -11.112 1.00 91.75 65 GLU A O 1
ATOM 522 N N . ASP A 1 66 ? 27.758 -20.488 -12.313 1.00 91.75 66 ASP A N 1
ATOM 523 C CA . ASP A 1 66 ? 28.716 -20.696 -11.225 1.00 91.75 66 ASP A CA 1
ATOM 524 C C . ASP A 1 66 ? 28.463 -19.733 -10.055 1.00 91.75 66 ASP A C 1
ATOM 526 O O . ASP A 1 66 ? 28.491 -20.140 -8.890 1.00 91.75 66 ASP A O 1
ATOM 530 N N . ALA A 1 67 ? 28.190 -18.456 -10.345 1.00 91.31 67 ALA A N 1
ATOM 531 C CA . ALA A 1 67 ? 27.856 -17.464 -9.325 1.00 91.31 67 ALA A CA 1
ATOM 532 C C . ALA A 1 67 ? 26.521 -17.787 -8.631 1.00 91.31 67 ALA A C 1
ATOM 534 O O . ALA A 1 67 ? 26.422 -17.720 -7.403 1.00 91.31 67 ALA A O 1
ATOM 535 N N . LEU A 1 68 ? 25.511 -18.192 -9.405 1.00 91.81 68 LEU A N 1
ATOM 536 C CA . LEU A 1 68 ? 24.193 -18.560 -8.899 1.00 91.81 68 LEU A CA 1
ATOM 537 C C . LEU A 1 68 ? 24.247 -19.824 -8.030 1.00 91.81 68 LEU A C 1
ATOM 539 O O . LEU A 1 68 ? 23.627 -19.849 -6.970 1.00 91.81 68 LEU A O 1
ATOM 543 N N . ASN A 1 69 ? 25.015 -20.839 -8.434 1.00 92.50 69 ASN A N 1
ATOM 544 C CA . ASN A 1 69 ? 25.214 -22.069 -7.664 1.00 92.50 69 ASN A CA 1
ATOM 545 C C . ASN A 1 69 ? 25.895 -21.785 -6.324 1.00 92.50 69 ASN A C 1
ATOM 547 O O . ASN A 1 69 ? 25.448 -22.282 -5.293 1.00 92.50 69 ASN A O 1
ATOM 551 N N . LYS A 1 70 ? 26.938 -20.943 -6.321 1.00 92.00 70 LYS A N 1
ATOM 552 C CA . LYS A 1 70 ? 27.621 -20.524 -5.087 1.00 92.00 70 LYS A CA 1
ATOM 553 C C . LYS A 1 70 ? 26.675 -19.800 -4.130 1.00 92.00 70 LYS A C 1
ATOM 555 O O . LYS A 1 70 ? 26.683 -20.089 -2.937 1.00 92.00 70 LYS A O 1
ATOM 560 N N . TRP A 1 71 ? 25.852 -18.884 -4.644 1.00 92.25 71 TRP A N 1
ATOM 561 C CA . TRP A 1 71 ? 24.849 -18.188 -3.835 1.00 92.25 71 TRP A CA 1
ATOM 562 C C . TRP A 1 71 ? 23.785 -19.150 -3.288 1.00 92.25 71 TRP A C 1
ATOM 564 O O . TRP A 1 71 ? 23.514 -19.130 -2.089 1.00 92.25 71 TRP A O 1
ATOM 574 N N . ALA A 1 72 ? 23.214 -20.006 -4.140 1.00 92.38 72 ALA A N 1
ATOM 575 C CA . ALA A 1 72 ? 22.155 -20.932 -3.749 1.00 92.38 72 ALA A CA 1
ATOM 576 C C . ALA A 1 72 ? 22.645 -21.937 -2.697 1.00 92.38 72 ALA A C 1
ATOM 578 O O . ALA A 1 72 ? 21.972 -22.120 -1.686 1.00 92.38 72 ALA A O 1
ATOM 579 N N . GLN A 1 73 ? 23.838 -22.517 -2.876 1.00 93.31 73 GLN A N 1
ATOM 580 C CA . GLN A 1 73 ? 24.431 -23.399 -1.869 1.00 93.31 73 GLN A CA 1
ATOM 581 C C . GLN A 1 73 ? 24.686 -22.647 -0.559 1.00 93.31 73 GLN A C 1
ATOM 583 O O . GLN A 1 73 ? 24.273 -23.113 0.493 1.00 93.31 73 GLN A O 1
ATOM 588 N N . SER A 1 74 ? 25.261 -21.438 -0.612 1.00 91.00 74 SER A N 1
ATOM 589 C CA . SER A 1 74 ? 25.501 -20.643 0.600 1.00 91.00 74 SER A CA 1
ATOM 590 C C . SER A 1 74 ? 24.213 -20.338 1.373 1.00 91.00 74 SER A C 1
ATOM 592 O O . SER A 1 74 ? 24.221 -20.323 2.604 1.00 91.00 74 SER A O 1
ATOM 594 N N . LEU A 1 75 ? 23.104 -20.080 0.673 1.00 90.50 75 LEU A N 1
ATOM 595 C CA . LEU A 1 75 ? 21.805 -19.859 1.304 1.00 90.50 75 LEU A CA 1
ATOM 596 C C . LEU A 1 75 ? 21.217 -21.160 1.871 1.00 90.50 75 LEU A C 1
ATOM 598 O O . LEU A 1 75 ? 20.648 -21.135 2.962 1.00 90.50 75 LEU A O 1
ATOM 602 N N . ALA A 1 76 ? 21.393 -22.286 1.173 1.00 90.75 76 ALA A N 1
ATOM 603 C CA . ALA A 1 76 ? 21.010 -23.608 1.661 1.00 90.75 76 ALA A CA 1
ATOM 604 C C . ALA A 1 76 ? 21.778 -23.982 2.939 1.00 90.75 76 ALA A C 1
ATOM 606 O O . ALA A 1 76 ? 21.151 -24.389 3.910 1.00 90.75 76 ALA A O 1
ATOM 607 N N . ASP A 1 77 ? 23.092 -23.744 2.998 1.00 88.62 77 ASP A N 1
ATOM 608 C CA . ASP A 1 77 ? 23.927 -24.015 4.180 1.00 88.62 77 ASP A CA 1
ATOM 609 C C . ASP A 1 77 ? 23.461 -23.199 5.399 1.00 88.62 77 ASP A C 1
ATOM 611 O O . ASP A 1 77 ? 23.392 -23.692 6.529 1.00 88.62 77 ASP A O 1
ATOM 615 N N . LYS A 1 78 ? 23.057 -21.943 5.173 1.00 87.31 78 LYS A N 1
ATOM 616 C CA . LYS A 1 78 ? 22.473 -21.088 6.218 1.00 87.31 78 LYS A CA 1
ATOM 617 C C . LYS A 1 78 ? 21.117 -21.618 6.668 1.00 87.31 78 LYS A C 1
ATOM 619 O O . LYS A 1 78 ? 20.883 -21.722 7.869 1.00 87.31 78 LYS A O 1
ATOM 624 N N . ALA A 1 79 ? 20.245 -21.997 5.733 1.00 86.44 79 ALA A N 1
ATOM 625 C CA . ALA A 1 79 ? 18.958 -22.609 6.056 1.00 86.44 79 ALA A CA 1
ATOM 626 C C . ALA A 1 79 ? 19.131 -23.929 6.832 1.00 86.44 79 ALA A C 1
ATOM 628 O O . ALA A 1 79 ? 18.400 -24.167 7.795 1.00 86.44 79 ALA A O 1
ATOM 629 N N . TRP A 1 80 ? 20.135 -24.733 6.469 1.00 85.56 80 TRP A N 1
ATOM 630 C CA . TRP A 1 80 ? 20.499 -25.977 7.141 1.00 85.56 80 TRP A CA 1
ATOM 631 C C . TRP A 1 80 ? 20.918 -25.722 8.585 1.00 85.56 80 TRP A C 1
ATOM 633 O O . TRP A 1 80 ? 20.316 -26.295 9.488 1.00 85.56 80 TRP A O 1
ATOM 643 N N . SER A 1 81 ? 21.844 -24.786 8.826 1.00 82.25 81 SER A N 1
ATOM 644 C CA . SER A 1 81 ? 22.296 -24.454 10.190 1.00 82.25 81 SER A CA 1
ATOM 645 C C . SER A 1 81 ? 21.171 -23.936 11.100 1.00 82.25 81 SER A C 1
ATOM 647 O O . SER A 1 81 ? 21.180 -24.177 12.308 1.00 82.25 81 SER A O 1
ATOM 649 N N . VAL A 1 82 ? 20.164 -23.257 10.533 1.00 81.19 82 VAL A N 1
ATOM 650 C CA . VAL A 1 82 ? 18.994 -22.774 11.284 1.00 81.19 82 VAL A CA 1
ATOM 651 C C . VAL A 1 82 ? 18.026 -23.907 11.628 1.00 81.19 82 VAL A C 1
ATOM 653 O O . VAL A 1 82 ? 17.493 -23.944 12.740 1.00 81.19 82 VAL A O 1
ATOM 656 N N . CYS A 1 83 ? 17.789 -24.831 10.696 1.00 81.38 83 CYS A N 1
ATOM 657 C CA . CYS A 1 83 ? 16.832 -25.922 10.888 1.00 81.38 83 CYS A CA 1
ATOM 658 C C . CYS A 1 83 ? 17.432 -27.103 11.673 1.00 81.38 83 CYS A C 1
ATOM 660 O O . CYS A 1 83 ? 16.716 -27.744 12.445 1.00 81.38 83 CYS A O 1
ATOM 662 N N . HIS A 1 84 ? 18.745 -27.323 11.562 1.00 79.50 84 HIS A N 1
ATOM 663 C CA . HIS A 1 84 ? 19.490 -28.434 12.159 1.00 79.50 84 HIS A CA 1
ATOM 664 C C . HIS A 1 84 ? 20.637 -27.955 13.076 1.00 79.50 84 HIS A C 1
ATOM 666 O O . HIS A 1 84 ? 21.797 -28.256 12.818 1.00 79.50 84 HIS A O 1
ATOM 672 N N . PRO A 1 85 ? 20.351 -27.246 14.185 1.00 65.44 85 PRO A N 1
ATOM 673 C CA . PRO A 1 85 ? 21.394 -26.705 15.066 1.00 65.44 85 PRO A CA 1
ATOM 674 C C . PRO A 1 85 ? 22.184 -27.772 15.841 1.00 65.44 85 PRO A C 1
ATOM 676 O O . PRO A 1 85 ? 23.247 -27.465 16.373 1.00 65.44 85 PRO A O 1
ATOM 679 N N . ASP A 1 86 ? 21.643 -28.990 15.940 1.00 63.78 86 ASP A N 1
ATOM 680 C CA . ASP A 1 86 ? 22.210 -30.112 16.699 1.00 63.78 86 ASP A CA 1
ATOM 681 C C . ASP A 1 86 ? 22.792 -31.209 15.781 1.00 63.78 86 ASP A C 1
ATOM 683 O O . ASP A 1 86 ? 23.153 -32.275 16.278 1.00 63.78 86 ASP A O 1
ATOM 687 N N . ASN A 1 87 ? 22.808 -31.001 14.454 1.00 66.19 87 ASN A N 1
ATOM 688 C CA . ASN A 1 87 ? 23.314 -31.985 13.495 1.00 66.19 87 ASN A CA 1
ATOM 689 C C . ASN A 1 87 ? 24.736 -31.624 13.035 1.00 66.19 87 ASN A C 1
ATOM 691 O O . ASN A 1 87 ? 24.999 -30.468 12.710 1.00 66.19 87 ASN A O 1
ATOM 695 N N . GLU A 1 88 ? 25.629 -32.614 13.004 1.00 63.03 88 GLU A N 1
ATOM 696 C CA . GLU A 1 88 ? 27.001 -32.481 12.489 1.00 63.03 88 GLU A CA 1
ATOM 697 C C . GLU A 1 88 ? 27.103 -32.838 10.996 1.00 63.03 88 GLU A C 1
ATOM 699 O O . GLU A 1 88 ? 28.158 -32.639 10.399 1.00 63.03 88 GLU A O 1
ATOM 704 N N . ASP A 1 89 ? 26.021 -33.341 10.388 1.00 76.19 89 ASP A N 1
ATOM 705 C CA . ASP A 1 89 ? 25.986 -33.656 8.960 1.00 76.19 89 ASP A CA 1
ATOM 706 C C . ASP A 1 89 ? 26.075 -32.392 8.088 1.00 76.19 89 ASP A C 1
ATOM 708 O O . ASP A 1 89 ? 25.465 -31.352 8.379 1.00 76.19 89 ASP A O 1
ATOM 712 N N . ASP A 1 90 ? 26.782 -32.517 6.964 1.00 79.69 90 ASP A N 1
ATOM 713 C CA . ASP A 1 90 ? 26.875 -31.470 5.952 1.00 79.69 90 ASP A CA 1
ATOM 714 C C . ASP A 1 90 ? 25.527 -31.242 5.249 1.00 79.69 90 ASP A C 1
ATOM 716 O O . ASP A 1 90 ? 24.750 -32.166 4.994 1.00 79.69 90 ASP A O 1
ATOM 720 N N . CYS A 1 91 ? 25.269 -29.983 4.887 1.00 85.12 91 CYS A N 1
ATOM 721 C CA . CYS A 1 91 ? 24.103 -29.595 4.101 1.00 85.12 91 CYS A CA 1
ATOM 722 C C . CYS A 1 91 ? 24.073 -30.361 2.761 1.00 85.12 91 CYS A C 1
ATOM 724 O O . CYS A 1 91 ? 25.099 -30.424 2.071 1.00 85.12 91 CYS A O 1
ATOM 726 N N . PRO A 1 92 ? 22.912 -30.898 2.339 1.00 88.50 92 PRO A N 1
ATOM 727 C CA . PRO A 1 92 ? 22.770 -31.510 1.025 1.00 88.50 92 PRO A CA 1
ATOM 728 C C . PRO A 1 92 ? 23.226 -30.573 -0.100 1.00 88.50 92 PRO A C 1
ATOM 730 O O . PRO A 1 92 ? 22.932 -29.372 -0.112 1.00 88.50 92 PRO A O 1
ATOM 733 N N . LYS A 1 93 ? 23.946 -31.127 -1.079 1.00 89.62 93 LYS A N 1
ATOM 734 C CA . LYS A 1 93 ? 24.437 -30.354 -2.220 1.00 89.62 93 LYS A CA 1
ATOM 735 C C . LYS A 1 93 ? 23.282 -30.008 -3.157 1.00 89.62 93 LYS A C 1
ATOM 737 O O . LYS A 1 93 ? 22.581 -30.895 -3.632 1.00 89.62 93 LYS A O 1
ATOM 742 N N . LEU A 1 94 ? 23.124 -28.724 -3.456 1.00 87.50 94 LEU A N 1
ATOM 743 C CA . LEU A 1 94 ? 22.142 -28.224 -4.406 1.00 87.50 94 LEU A CA 1
ATOM 744 C C . LEU A 1 94 ? 22.722 -28.306 -5.821 1.00 87.50 94 LEU A C 1
ATOM 746 O O . LEU A 1 94 ? 23.618 -27.550 -6.202 1.00 87.50 94 LEU A O 1
ATOM 750 N N . ASP A 1 95 ? 22.209 -29.248 -6.604 1.00 84.94 95 ASP A N 1
ATOM 751 C CA . ASP A 1 95 ? 22.583 -29.469 -8.000 1.00 84.94 95 ASP A CA 1
ATOM 752 C C . ASP A 1 95 ? 21.365 -29.373 -8.950 1.00 84.94 95 ASP A C 1
ATOM 754 O O . ASP A 1 95 ? 20.223 -29.283 -8.487 1.00 84.94 95 ASP A O 1
ATOM 758 N N . PRO A 1 96 ? 21.563 -29.352 -10.284 1.00 80.56 96 PRO A N 1
ATOM 759 C CA . PRO A 1 96 ? 20.460 -29.242 -11.242 1.00 80.56 96 PRO A CA 1
ATOM 760 C C . PRO A 1 96 ? 19.408 -30.362 -11.167 1.00 80.56 96 PRO A C 1
ATOM 762 O O . PRO A 1 96 ? 18.291 -30.152 -11.636 1.00 80.56 96 PRO A O 1
ATOM 765 N N . PHE A 1 97 ? 19.754 -31.524 -10.607 1.00 85.62 97 PHE A N 1
ATOM 766 C CA . PHE A 1 97 ? 18.902 -32.710 -10.483 1.00 85.62 97 PHE A CA 1
ATOM 767 C C . PHE A 1 97 ? 18.217 -32.819 -9.116 1.00 85.62 97 PHE A C 1
ATOM 769 O O . PHE A 1 97 ? 17.457 -33.759 -8.889 1.00 85.62 97 PHE A O 1
ATOM 776 N N . THR A 1 98 ? 18.461 -31.857 -8.223 1.00 87.00 98 THR A N 1
ATOM 777 C CA . THR A 1 98 ? 17.777 -31.742 -6.932 1.00 87.00 98 THR A CA 1
ATOM 778 C C . THR A 1 98 ? 16.264 -31.756 -7.124 1.00 87.00 98 THR A C 1
ATOM 780 O O . THR A 1 98 ? 15.735 -31.059 -7.996 1.00 87.00 98 THR A O 1
ATOM 783 N N . ASP A 1 99 ? 15.561 -32.516 -6.283 1.00 84.00 99 ASP A N 1
ATOM 784 C CA . ASP A 1 99 ? 14.105 -32.588 -6.328 1.00 84.00 99 ASP A CA 1
ATOM 785 C C . ASP A 1 99 ? 13.472 -31.196 -6.131 1.00 84.00 99 ASP A C 1
ATOM 787 O O . ASP A 1 99 ? 13.850 -30.416 -5.256 1.00 84.00 99 ASP A O 1
ATOM 791 N N . THR A 1 100 ? 12.496 -30.881 -6.978 1.00 84.81 100 THR A N 1
ATOM 792 C CA . THR A 1 100 ? 11.749 -29.615 -6.982 1.00 84.81 100 THR A CA 1
ATOM 793 C C . THR A 1 100 ? 10.272 -29.813 -6.642 1.00 84.81 100 THR A C 1
ATOM 795 O O . THR A 1 100 ? 9.548 -28.835 -6.435 1.00 84.81 100 THR A O 1
ATOM 798 N N . ALA A 1 101 ? 9.803 -31.062 -6.551 1.00 80.44 101 ALA A N 1
ATOM 799 C CA . ALA A 1 101 ? 8.417 -31.376 -6.256 1.00 80.44 101 ALA A CA 1
ATOM 800 C C . ALA A 1 101 ? 8.083 -31.006 -4.806 1.00 80.44 101 ALA A C 1
ATOM 802 O O . ALA A 1 101 ? 8.729 -31.453 -3.865 1.00 80.44 101 ALA A O 1
ATOM 803 N N . THR A 1 102 ? 7.053 -30.186 -4.612 1.00 75.62 102 THR A N 1
ATOM 804 C CA . THR A 1 102 ? 6.554 -29.809 -3.273 1.00 75.62 102 THR A CA 1
ATOM 805 C C . THR A 1 102 ? 5.156 -30.357 -2.992 1.00 75.62 102 THR A C 1
ATOM 807 O O . THR A 1 102 ? 4.613 -30.128 -1.918 1.00 75.62 102 THR A O 1
ATOM 810 N N . ILE A 1 103 ? 4.561 -31.073 -3.953 1.00 73.50 103 ILE A N 1
ATOM 811 C CA . ILE A 1 103 ? 3.168 -31.533 -3.889 1.00 73.50 103 ILE A CA 1
ATOM 812 C C . ILE A 1 103 ? 2.964 -32.682 -2.895 1.00 73.50 103 ILE A C 1
ATOM 814 O O . ILE A 1 103 ? 1.903 -32.768 -2.285 1.00 73.50 103 ILE A O 1
ATOM 818 N N . ASP A 1 104 ? 3.996 -33.505 -2.705 1.00 75.81 104 ASP A N 1
ATOM 819 C CA . ASP A 1 104 ? 3.975 -34.672 -1.820 1.00 75.81 104 ASP A CA 1
ATOM 820 C C . ASP A 1 104 ? 4.423 -34.339 -0.386 1.00 75.81 104 ASP A C 1
ATOM 822 O O . ASP A 1 104 ? 4.419 -35.210 0.482 1.00 75.81 104 ASP A O 1
ATOM 826 N N . LEU A 1 105 ? 4.808 -33.083 -0.122 1.00 75.06 105 LEU A N 1
ATOM 827 C CA . LEU A 1 105 ? 5.247 -32.643 1.200 1.00 75.06 105 LEU A CA 1
ATOM 828 C C . LEU A 1 105 ? 4.057 -32.363 2.121 1.00 75.06 105 LEU A C 1
ATOM 830 O O . LEU A 1 105 ? 3.033 -31.800 1.719 1.00 75.06 105 LEU A O 1
ATOM 834 N N . GLU A 1 106 ? 4.216 -32.711 3.397 1.00 74.44 106 GLU A N 1
ATOM 835 C CA . GLU A 1 106 ? 3.245 -32.368 4.430 1.00 74.44 106 GLU A CA 1
ATOM 836 C C . GLU A 1 106 ? 3.090 -30.845 4.587 1.00 74.44 106 GLU A C 1
ATOM 838 O O . GLU A 1 106 ? 3.968 -30.045 4.253 1.00 74.44 106 GLU A O 1
ATOM 843 N N . LYS A 1 107 ? 1.938 -30.412 5.112 1.00 70.75 107 LYS A N 1
ATOM 844 C CA . LYS A 1 107 ? 1.660 -28.983 5.291 1.00 70.75 107 LYS A CA 1
ATOM 845 C C . LYS A 1 107 ? 2.613 -28.367 6.316 1.00 70.75 107 LYS A C 1
ATOM 847 O O . LYS A 1 107 ? 2.693 -28.812 7.457 1.00 70.75 107 LYS A O 1
ATOM 852 N N . ILE A 1 108 ? 3.254 -27.280 5.898 1.00 69.50 108 ILE A N 1
ATOM 853 C CA . ILE A 1 108 ? 4.197 -26.492 6.694 1.00 69.50 108 ILE A CA 1
ATOM 854 C C . ILE A 1 108 ? 3.525 -25.988 7.997 1.00 69.50 108 ILE A C 1
ATOM 856 O O . ILE A 1 108 ? 2.317 -25.716 7.996 1.00 69.50 108 ILE A O 1
ATOM 860 N N . PRO A 1 109 ? 4.279 -25.840 9.109 1.00 65.12 109 PRO A N 1
ATOM 861 C CA . PRO A 1 109 ? 3.815 -25.201 10.346 1.00 65.12 109 PRO A CA 1
ATOM 862 C C . PRO A 1 109 ? 3.222 -23.789 10.160 1.00 65.12 109 PRO A C 1
ATOM 864 O O . PRO A 1 109 ? 3.272 -23.203 9.085 1.00 65.12 109 PRO A O 1
ATOM 867 N N . LYS A 1 110 ? 2.658 -23.212 11.230 1.00 66.50 110 LYS A N 1
ATOM 868 C CA . LYS A 1 110 ? 1.977 -21.899 11.205 1.00 66.50 110 LYS A CA 1
ATOM 869 C C . LYS A 1 110 ? 2.834 -20.802 10.547 1.00 66.50 110 LYS A C 1
ATOM 871 O O . LYS A 1 110 ? 4.019 -20.686 10.848 1.00 66.50 110 LYS A O 1
ATOM 876 N N . ASP A 1 111 ? 2.199 -19.903 9.788 1.00 64.69 111 ASP A N 1
ATOM 877 C CA . ASP A 1 111 ? 2.855 -18.784 9.078 1.00 64.69 111 ASP A CA 1
ATOM 878 C C . ASP A 1 111 ? 3.797 -17.941 9.957 1.00 64.69 111 ASP A C 1
ATOM 880 O O . ASP A 1 111 ? 4.845 -17.485 9.501 1.00 64.69 111 ASP A O 1
ATOM 884 N N . ALA A 1 112 ? 3.458 -17.755 11.237 1.00 60.41 112 ALA A N 1
ATOM 885 C CA . ALA A 1 112 ? 4.279 -17.004 12.189 1.00 60.41 112 ALA A CA 1
ATOM 886 C C . ALA A 1 112 ? 5.618 -17.695 12.513 1.00 60.41 112 ALA A C 1
ATOM 888 O O . ALA A 1 112 ? 6.624 -17.018 12.726 1.00 60.41 112 ALA A O 1
ATOM 889 N N . ASP A 1 113 ? 5.637 -19.028 12.531 1.00 71.38 113 ASP A N 1
ATOM 890 C CA . ASP A 1 113 ? 6.828 -19.824 12.829 1.00 71.38 113 ASP A CA 1
ATOM 891 C C . ASP A 1 113 ? 7.768 -19.867 11.614 1.00 71.38 113 ASP A C 1
ATOM 893 O O . ASP A 1 113 ? 8.977 -19.692 11.768 1.00 71.38 113 ASP A O 1
ATOM 897 N N . ILE A 1 114 ? 7.209 -19.978 10.400 1.00 76.00 114 ILE A N 1
ATOM 898 C CA . ILE A 1 114 ? 7.960 -19.857 9.138 1.00 76.00 114 ILE A CA 1
ATOM 899 C C . ILE A 1 114 ? 8.586 -18.466 9.026 1.00 76.00 114 ILE A C 1
ATOM 901 O O . ILE A 1 114 ? 9.781 -18.354 8.781 1.00 76.00 114 ILE A O 1
ATOM 905 N N . THR A 1 115 ? 7.802 -17.409 9.260 1.00 76.75 115 THR A N 1
ATOM 906 C CA . THR A 1 115 ? 8.273 -16.014 9.188 1.00 76.75 115 THR A CA 1
ATOM 907 C C . THR A 1 115 ? 9.507 -15.796 10.067 1.00 76.75 115 THR A C 1
ATOM 909 O O . THR A 1 115 ? 10.477 -15.181 9.635 1.00 76.75 115 THR A O 1
ATOM 912 N N . ARG A 1 116 ? 9.512 -16.354 11.285 1.00 75.44 116 ARG A N 1
ATOM 913 C CA . ARG A 1 116 ? 10.664 -16.281 12.196 1.00 75.44 116 ARG A CA 1
ATOM 914 C C . ARG A 1 116 ? 11.889 -17.003 11.644 1.00 75.44 116 ARG A C 1
ATOM 916 O O . ARG A 1 116 ? 12.964 -16.419 11.660 1.00 75.44 116 ARG A O 1
ATOM 923 N N . ILE A 1 117 ? 11.727 -18.218 11.115 1.00 80.69 117 ILE A N 1
ATOM 924 C CA . ILE A 1 117 ? 12.823 -18.966 10.476 1.00 80.69 117 ILE A CA 1
ATOM 925 C C . ILE A 1 117 ? 13.388 -18.187 9.282 1.00 80.69 117 ILE A C 1
ATOM 927 O O . ILE A 1 117 ? 14.603 -18.019 9.187 1.00 80.69 117 ILE A O 1
ATOM 931 N N . LEU A 1 118 ? 12.526 -17.655 8.408 1.00 82.44 118 LEU A N 1
ATOM 932 C CA . LEU A 1 118 ? 12.939 -16.842 7.259 1.00 82.44 118 LEU A CA 1
ATOM 933 C C . LEU A 1 118 ? 13.714 -15.594 7.701 1.00 82.44 118 LEU A C 1
ATOM 935 O O . LEU A 1 118 ? 14.762 -15.299 7.133 1.00 82.44 118 LEU A O 1
ATOM 939 N N . ASN A 1 119 ? 13.249 -14.897 8.743 1.00 82.50 119 ASN A N 1
ATOM 940 C CA . ASN A 1 119 ? 13.943 -13.733 9.296 1.00 82.50 119 ASN A CA 1
ATOM 941 C C . ASN A 1 119 ? 15.303 -14.102 9.905 1.00 82.50 119 ASN A C 1
ATOM 943 O O . ASN A 1 119 ? 16.257 -13.346 9.741 1.00 82.50 119 ASN A O 1
ATOM 947 N N . THR A 1 120 ? 15.421 -15.253 10.581 1.00 80.56 120 THR A N 1
ATOM 948 C CA . THR A 1 120 ? 16.707 -15.753 11.097 1.00 80.56 120 THR A CA 1
ATOM 949 C C . THR A 1 120 ? 17.683 -16.036 9.956 1.00 80.56 120 THR A C 1
ATOM 951 O O . THR A 1 120 ? 18.821 -15.570 9.999 1.00 80.56 120 THR A O 1
ATOM 954 N N . ILE A 1 121 ? 17.239 -16.765 8.925 1.00 84.38 121 ILE A N 1
ATOM 955 C CA . ILE A 1 121 ? 18.053 -17.074 7.739 1.00 84.38 121 ILE A CA 1
ATOM 956 C C . ILE A 1 121 ? 18.505 -15.777 7.074 1.00 84.38 121 ILE A C 1
ATOM 958 O O . ILE A 1 121 ? 19.687 -15.617 6.776 1.00 84.38 121 ILE A O 1
ATOM 962 N N . LEU A 1 122 ? 17.580 -14.834 6.895 1.00 83.81 122 LEU A N 1
ATOM 963 C CA . LEU A 1 122 ? 17.865 -13.545 6.287 1.00 83.81 122 LEU A CA 1
ATOM 964 C C . LEU A 1 122 ? 18.882 -12.737 7.100 1.00 83.81 122 LEU A C 1
ATOM 966 O O . LEU A 1 122 ? 19.822 -12.175 6.543 1.00 83.81 122 LEU A O 1
ATOM 970 N N . PHE A 1 123 ? 18.725 -12.700 8.421 1.00 81.69 123 PHE A N 1
ATOM 971 C CA . PHE A 1 123 ? 19.649 -12.007 9.310 1.00 81.69 123 PHE A CA 1
ATOM 972 C C . PHE A 1 123 ? 21.061 -12.609 9.240 1.00 81.69 123 PHE A C 1
ATOM 974 O O . PHE A 1 123 ? 22.045 -11.873 9.133 1.00 81.69 123 PHE A O 1
ATOM 981 N N . ILE A 1 124 ? 21.179 -13.940 9.247 1.00 80.00 124 ILE A N 1
ATOM 982 C CA . ILE A 1 124 ? 22.463 -14.639 9.091 1.00 80.00 124 ILE A CA 1
ATOM 983 C C . ILE A 1 124 ? 23.061 -14.369 7.704 1.00 80.00 124 ILE A C 1
ATOM 985 O O . ILE A 1 124 ? 24.259 -14.109 7.594 1.00 80.00 124 ILE A O 1
ATOM 989 N N . ASP A 1 125 ? 22.254 -14.378 6.640 1.00 83.62 125 ASP A N 1
ATOM 990 C CA . ASP A 1 125 ? 22.714 -14.062 5.283 1.00 83.62 125 ASP A CA 1
ATOM 991 C C . ASP A 1 125 ? 23.288 -12.645 5.205 1.00 83.62 125 ASP A C 1
ATOM 993 O O . ASP A 1 125 ? 24.428 -12.471 4.777 1.00 83.62 125 ASP A O 1
ATOM 997 N N . ILE A 1 126 ? 22.558 -11.649 5.710 1.00 80.75 126 ILE A N 1
ATOM 998 C CA . ILE A 1 126 ? 22.983 -10.244 5.710 1.00 80.75 126 ILE A CA 1
ATOM 999 C C . ILE A 1 126 ? 24.261 -10.045 6.534 1.00 80.75 126 ILE A C 1
ATOM 1001 O O . ILE A 1 126 ? 25.189 -9.364 6.093 1.00 80.75 126 ILE A O 1
ATOM 1005 N N . THR A 1 127 ? 24.327 -10.631 7.730 1.00 74.75 127 THR A N 1
ATOM 1006 C CA . THR A 1 127 ? 25.469 -10.443 8.637 1.00 74.75 127 THR A CA 1
ATOM 1007 C C . THR A 1 127 ? 26.729 -11.164 8.163 1.00 74.75 127 THR A C 1
ATOM 1009 O O . THR A 1 127 ? 27.825 -10.615 8.283 1.00 74.75 127 THR A O 1
ATOM 1012 N N . SER A 1 128 ? 26.591 -12.352 7.568 1.00 76.88 128 SER A N 1
ATOM 1013 C CA . SER A 1 128 ? 27.721 -13.118 7.024 1.00 76.88 128 SER A CA 1
ATOM 1014 C C . SER A 1 128 ? 28.242 -12.548 5.703 1.00 76.88 128 SER A C 1
ATOM 1016 O O . SER A 1 128 ? 29.451 -12.393 5.531 1.00 76.88 128 SER A O 1
ATOM 1018 N N . SER A 1 129 ? 27.344 -12.205 4.775 1.00 75.06 129 SER A N 1
ATOM 1019 C CA . SER A 1 129 ? 27.705 -11.705 3.443 1.00 75.06 129 SER A CA 1
ATOM 1020 C C . SER A 1 129 ? 27.998 -10.204 3.412 1.00 75.06 129 SER A C 1
ATOM 1022 O O . SER A 1 129 ? 28.599 -9.719 2.455 1.00 75.06 129 SER A O 1
ATOM 1024 N N . LYS A 1 130 ? 27.591 -9.456 4.451 1.00 77.75 130 LYS A N 1
ATOM 1025 C CA . LYS A 1 130 ? 27.631 -7.981 4.504 1.00 77.75 130 LYS A CA 1
ATOM 1026 C C . LYS A 1 130 ? 26.880 -7.331 3.331 1.00 77.75 130 LYS A C 1
ATOM 1028 O O . LYS A 1 130 ? 27.205 -6.219 2.900 1.00 77.75 130 LYS A O 1
ATOM 1033 N N . GLN A 1 131 ? 25.886 -8.040 2.805 1.00 79.94 131 GLN A N 1
ATOM 1034 C CA . GLN A 1 131 ? 25.085 -7.647 1.660 1.00 79.94 131 GLN A CA 1
ATOM 1035 C C . GLN A 1 131 ? 23.642 -8.097 1.858 1.00 79.94 131 GLN A C 1
ATOM 1037 O O . GLN A 1 131 ? 23.388 -9.197 2.337 1.00 79.94 131 GLN A O 1
ATOM 1042 N N . TYR A 1 132 ? 22.687 -7.268 1.437 1.00 84.00 132 TYR A N 1
ATOM 1043 C CA . TYR A 1 132 ? 21.316 -7.714 1.276 1.00 84.00 132 TYR A CA 1
ATOM 1044 C C . TYR A 1 132 ? 21.044 -8.018 -0.198 1.00 84.00 132 TYR A C 1
ATOM 1046 O O . TYR A 1 132 ? 20.851 -7.131 -1.027 1.00 84.00 132 TYR A O 1
ATOM 1054 N N . SER A 1 133 ? 21.115 -9.300 -0.549 1.00 86.75 133 SER A N 1
ATOM 1055 C CA . SER A 1 133 ? 20.980 -9.750 -1.934 1.00 86.75 133 SER A CA 1
ATOM 1056 C C . SER A 1 133 ? 19.535 -9.650 -2.425 1.00 86.75 133 SER A C 1
ATOM 1058 O O . SER A 1 133 ? 18.625 -10.214 -1.816 1.00 86.75 133 SER A O 1
ATOM 1060 N N . ALA A 1 134 ? 19.342 -9.036 -3.597 1.00 88.06 134 ALA A N 1
ATOM 1061 C CA . ALA A 1 134 ? 18.057 -9.010 -4.303 1.00 88.06 134 ALA A CA 1
ATOM 1062 C C . ALA A 1 134 ? 17.470 -10.409 -4.543 1.00 88.06 134 ALA A C 1
ATOM 1064 O O . ALA A 1 134 ? 16.261 -10.606 -4.440 1.00 88.06 134 ALA A O 1
ATOM 1065 N N . ARG A 1 135 ? 18.325 -11.411 -4.795 1.00 89.25 135 ARG A N 1
ATOM 1066 C CA . ARG A 1 135 ? 17.888 -12.804 -4.976 1.00 89.25 135 ARG A CA 1
ATOM 1067 C C . ARG A 1 135 ? 17.484 -13.460 -3.671 1.00 89.25 135 ARG A C 1
ATOM 1069 O O . ARG A 1 135 ? 16.494 -14.180 -3.670 1.00 89.25 135 ARG A O 1
ATOM 1076 N N . THR A 1 136 ? 18.200 -13.194 -2.576 1.00 89.88 136 THR A N 1
ATOM 1077 C CA . THR A 1 136 ? 17.796 -13.689 -1.251 1.00 89.88 136 THR A CA 1
ATOM 1078 C C . THR A 1 136 ? 16.430 -13.110 -0.882 1.00 89.88 136 THR A C 1
ATOM 1080 O O . THR A 1 136 ? 15.533 -13.864 -0.515 1.00 89.88 136 THR A O 1
ATOM 1083 N N . ARG A 1 137 ? 16.232 -11.797 -1.058 1.00 85.94 137 ARG A N 1
ATOM 1084 C CA . ARG A 1 137 ? 14.952 -11.131 -0.783 1.00 85.94 137 ARG A CA 1
ATOM 1085 C C . ARG A 1 137 ? 13.806 -11.679 -1.631 1.00 85.94 137 ARG A C 1
ATOM 1087 O O . ARG A 1 137 ? 12.780 -12.080 -1.084 1.00 85.94 137 ARG A O 1
ATOM 1094 N N . SER A 1 138 ? 13.989 -11.741 -2.950 1.00 84.75 138 SER A N 1
ATOM 1095 C CA . SER A 1 138 ? 12.966 -12.241 -3.877 1.00 84.75 138 SER A CA 1
ATOM 1096 C C . SER A 1 138 ? 12.615 -13.709 -3.604 1.00 84.75 138 SER A C 1
ATOM 1098 O O . SER A 1 138 ? 11.442 -14.076 -3.551 1.00 84.75 138 SER A O 1
ATOM 1100 N N . PHE A 1 139 ? 13.617 -14.548 -3.322 1.00 86.94 139 PHE A N 1
ATOM 1101 C CA . PHE A 1 139 ? 13.380 -15.940 -2.956 1.00 86.94 139 PHE A CA 1
ATOM 1102 C C . PHE A 1 139 ? 12.615 -16.063 -1.633 1.00 86.94 139 PHE A C 1
ATOM 1104 O O . PHE A 1 139 ? 11.556 -16.687 -1.605 1.00 86.94 139 PHE A O 1
ATOM 1111 N N . LEU A 1 140 ? 13.106 -15.463 -0.544 1.00 84.38 140 LEU A N 1
ATOM 1112 C CA . LEU A 1 140 ? 12.489 -15.638 0.773 1.00 84.38 140 LEU A CA 1
ATOM 1113 C C . LEU A 1 140 ? 11.074 -15.033 0.828 1.00 84.38 140 LEU A C 1
ATOM 1115 O O . LEU A 1 140 ? 10.182 -15.645 1.413 1.00 84.38 140 LEU A O 1
ATOM 1119 N N . SER A 1 141 ? 10.837 -13.905 0.146 1.00 75.56 141 SER A N 1
ATOM 1120 C CA . SER A 1 141 ? 9.498 -13.302 0.019 1.00 75.56 141 SER A CA 1
ATOM 1121 C C . SER A 1 141 ? 8.511 -14.165 -0.782 1.00 75.56 141 SER A C 1
ATOM 1123 O O . SER A 1 141 ? 7.310 -14.122 -0.517 1.00 75.56 141 SER A O 1
ATOM 1125 N N . SER A 1 142 ? 8.993 -15.010 -1.705 1.00 73.50 142 SER A N 1
ATOM 1126 C CA . SER A 1 142 ? 8.164 -16.010 -2.405 1.00 73.50 142 SER A CA 1
ATOM 1127 C C . SER A 1 142 ? 7.769 -17.208 -1.524 1.00 73.50 142 SER A C 1
ATOM 1129 O O . SER A 1 142 ? 6.859 -17.976 -1.861 1.00 73.50 142 SER A O 1
ATOM 1131 N N . VAL A 1 143 ? 8.461 -17.404 -0.396 1.00 72.88 143 VAL A N 1
ATOM 1132 C CA . VAL A 1 143 ? 8.175 -18.478 0.562 1.00 72.88 143 VAL A CA 1
ATOM 1133 C C . VAL A 1 143 ? 7.202 -18.006 1.640 1.00 72.88 143 VAL A C 1
ATOM 1135 O O . VAL A 1 143 ? 6.275 -18.745 1.968 1.00 72.88 143 VAL A O 1
ATOM 1138 N N . GLY A 1 144 ? 7.387 -16.795 2.167 1.00 67.75 144 GLY A N 1
ATOM 1139 C CA . GLY A 1 144 ? 6.541 -16.216 3.207 1.00 67.75 144 GLY A CA 1
ATOM 1140 C C . GLY A 1 144 ? 6.854 -14.737 3.466 1.00 67.75 144 GLY A C 1
ATOM 1141 O O . GLY A 1 144 ? 7.799 -14.194 2.896 1.00 67.75 144 GLY A O 1
ATOM 1142 N N . PRO A 1 145 ? 6.064 -14.056 4.313 1.00 65.44 145 PRO A N 1
ATOM 1143 C CA . PRO A 1 145 ? 6.291 -12.647 4.617 1.00 65.44 145 PRO A CA 1
ATOM 1144 C C . PRO A 1 145 ? 7.606 -12.452 5.387 1.00 65.44 145 PRO A C 1
ATOM 1146 O O . PRO A 1 145 ? 7.970 -13.270 6.229 1.00 65.44 145 PRO A O 1
ATOM 1149 N N . LEU A 1 146 ? 8.297 -11.341 5.121 1.00 69.81 146 LEU A N 1
ATOM 1150 C CA . LEU A 1 146 ? 9.543 -10.955 5.791 1.00 69.81 146 LEU A CA 1
ATOM 1151 C C . LEU A 1 146 ? 9.296 -9.770 6.725 1.00 69.81 146 LEU A C 1
ATOM 1153 O O . LEU A 1 146 ? 8.598 -8.823 6.364 1.00 69.81 146 LEU A O 1
ATOM 1157 N N . PHE A 1 147 ? 9.884 -9.801 7.921 1.00 69.56 147 PHE A N 1
ATOM 1158 C CA . PHE A 1 147 ? 9.800 -8.701 8.886 1.00 69.56 147 PHE A CA 1
ATOM 1159 C C . PHE A 1 147 ? 11.087 -7.866 8.869 1.00 69.56 147 PHE A C 1
ATOM 1161 O O . PHE A 1 147 ? 11.902 -7.906 9.791 1.00 69.56 147 PHE A O 1
ATOM 1168 N N . GLU A 1 148 ? 11.278 -7.113 7.785 1.00 70.06 148 GLU A N 1
ATOM 1169 C CA . GLU A 1 148 ? 12.511 -6.354 7.528 1.00 70.06 148 GLU A CA 1
ATOM 1170 C C . GLU A 1 148 ? 12.766 -5.254 8.567 1.00 70.06 148 GLU A C 1
ATOM 1172 O O . GLU A 1 148 ? 13.907 -5.045 8.971 1.00 70.06 148 GLU A O 1
ATOM 1177 N N . SER A 1 149 ? 11.716 -4.596 9.066 1.00 67.00 149 SER A N 1
ATOM 1178 C CA . SER A 1 149 ? 11.837 -3.499 10.036 1.00 67.00 149 SER A CA 1
ATOM 1179 C C . SER A 1 149 ? 12.487 -3.929 11.356 1.00 67.00 149 SER A C 1
ATOM 1181 O O . SER A 1 149 ? 13.316 -3.198 11.896 1.00 67.00 149 SER A O 1
ATOM 1183 N N . GLY A 1 150 ? 12.180 -5.134 11.849 1.00 63.34 150 GLY A N 1
ATOM 1184 C CA . GLY A 1 150 ? 12.829 -5.691 13.041 1.00 63.34 150 GLY A CA 1
ATOM 1185 C C . GLY A 1 150 ? 14.304 -6.029 12.818 1.00 63.34 150 GLY A C 1
ATOM 1186 O O . GLY A 1 150 ? 15.123 -5.886 13.725 1.00 63.34 150 GLY A O 1
ATOM 1187 N N . ILE A 1 151 ? 14.674 -6.438 11.601 1.00 69.44 151 ILE A N 1
ATOM 1188 C CA . ILE A 1 151 ? 16.072 -6.709 11.237 1.00 69.44 151 ILE A CA 1
ATOM 1189 C C . ILE A 1 151 ? 16.868 -5.398 11.188 1.00 69.44 151 ILE A C 1
ATOM 1191 O O . ILE A 1 151 ? 17.960 -5.329 11.751 1.00 69.44 151 ILE A O 1
ATOM 1195 N N . VAL A 1 152 ? 16.309 -4.340 10.589 1.00 69.06 152 VAL A N 1
ATOM 1196 C CA . VAL A 1 152 ? 16.928 -3.001 10.541 1.00 69.06 152 VAL A CA 1
ATOM 1197 C C . VAL A 1 152 ? 17.162 -2.450 11.944 1.00 69.06 152 VAL A C 1
ATOM 1199 O O . VAL A 1 152 ? 18.269 -1.996 12.247 1.00 69.06 152 VAL A O 1
ATOM 1202 N N . SER A 1 153 ? 16.145 -2.510 12.814 1.00 64.50 153 SER A N 1
ATOM 1203 C CA . SER A 1 153 ? 16.254 -1.994 14.184 1.00 64.50 153 SER A CA 1
ATOM 1204 C C . SER A 1 153 ? 17.356 -2.712 14.966 1.00 64.50 153 SER A C 1
ATOM 1206 O O . SER A 1 153 ? 18.151 -2.062 15.651 1.00 64.50 153 SER A O 1
ATOM 1208 N N . THR A 1 154 ? 17.453 -4.031 14.778 1.00 63.91 154 THR A N 1
ATOM 1209 C CA . THR A 1 154 ? 18.454 -4.903 15.399 1.00 63.91 154 THR A CA 1
ATOM 1210 C C . THR A 1 154 ? 19.871 -4.627 14.887 1.00 63.91 154 THR A C 1
ATOM 1212 O O . THR A 1 154 ? 20.809 -4.589 15.681 1.00 63.91 154 THR A O 1
ATOM 1215 N N . LEU A 1 155 ? 20.047 -4.386 13.583 1.00 65.75 155 LEU A N 1
ATOM 1216 C CA . LEU A 1 155 ? 21.353 -4.061 12.997 1.00 65.75 155 LEU A CA 1
ATOM 1217 C C . LEU A 1 155 ? 21.860 -2.674 13.426 1.00 65.75 155 LEU A C 1
ATOM 1219 O O . LEU A 1 155 ? 23.054 -2.518 13.681 1.00 65.75 155 LEU A O 1
ATOM 1223 N N . ARG A 1 156 ? 20.975 -1.672 13.536 1.00 65.19 156 ARG A N 1
ATOM 1224 C CA . ARG A 1 156 ? 21.348 -0.303 13.947 1.00 65.19 156 ARG A CA 1
ATOM 1225 C C . ARG A 1 156 ? 21.631 -0.164 15.445 1.00 65.19 156 ARG A C 1
ATOM 1227 O O . ARG A 1 156 ? 22.449 0.671 15.818 1.00 65.19 156 ARG A O 1
ATOM 1234 N N . HIS A 1 157 ? 20.989 -0.970 16.295 1.00 60.31 157 HIS A N 1
ATOM 1235 C CA . HIS A 1 157 ? 21.136 -0.907 17.757 1.00 60.31 157 HIS A CA 1
ATOM 1236 C C . HIS A 1 157 ? 21.680 -2.223 18.341 1.00 60.31 157 HIS A C 1
ATOM 1238 O O . HIS A 1 157 ? 20.999 -2.883 19.135 1.00 60.31 157 HIS A O 1
ATOM 1244 N N . PRO A 1 158 ? 22.917 -2.615 17.987 1.00 54.66 158 PRO A N 1
ATOM 1245 C CA . PRO A 1 158 ? 23.456 -3.931 18.313 1.00 54.66 158 PRO A CA 1
ATOM 1246 C C . PRO A 1 158 ? 23.660 -4.150 19.812 1.00 54.66 158 PRO A C 1
ATOM 1248 O O . PRO A 1 158 ? 23.531 -5.279 20.266 1.00 54.66 158 PRO A O 1
ATOM 1251 N N . GLU A 1 159 ? 23.933 -3.100 20.592 1.00 49.53 159 GLU A N 1
ATOM 1252 C CA . GLU A 1 159 ? 24.246 -3.202 22.027 1.00 49.53 159 GLU A CA 1
ATOM 1253 C C . GLU A 1 159 ? 23.103 -3.842 22.827 1.00 49.53 159 GLU A C 1
ATOM 1255 O O . GLU A 1 159 ? 23.323 -4.777 23.593 1.00 49.53 159 GLU A O 1
ATOM 1260 N N . ARG A 1 160 ? 21.854 -3.427 22.567 1.00 54.94 160 ARG A N 1
ATOM 1261 C CA . ARG A 1 160 ? 20.665 -3.999 23.224 1.00 54.94 160 ARG A CA 1
ATOM 1262 C C . ARG A 1 160 ? 20.419 -5.452 22.817 1.00 54.94 160 ARG A C 1
ATOM 1264 O O . ARG A 1 160 ? 20.010 -6.263 23.644 1.00 54.94 160 ARG A O 1
ATOM 1271 N N . ALA A 1 161 ? 20.657 -5.775 21.546 1.00 51.06 161 ALA A N 1
ATOM 1272 C CA . ALA A 1 161 ? 20.496 -7.126 21.019 1.00 51.06 161 ALA A CA 1
ATOM 1273 C C . ALA A 1 161 ? 21.593 -8.076 21.533 1.00 51.06 161 ALA A C 1
ATOM 1275 O O . ALA A 1 161 ? 21.301 -9.227 21.850 1.00 51.06 161 ALA A O 1
ATOM 1276 N N . LEU A 1 162 ? 22.831 -7.584 21.669 1.00 51.34 162 LEU A N 1
ATOM 1277 C CA . LEU A 1 162 ? 23.976 -8.294 22.244 1.00 51.34 162 LEU A CA 1
ATOM 1278 C C . LEU A 1 162 ? 23.755 -8.593 23.727 1.00 51.34 162 LEU A C 1
ATOM 1280 O O . LEU A 1 162 ? 23.925 -9.740 24.129 1.00 51.34 162 LEU A O 1
ATOM 1284 N N . GLU A 1 163 ? 23.308 -7.618 24.524 1.00 53.88 163 GLU A N 1
ATOM 1285 C CA . GLU A 1 163 ? 22.981 -7.832 25.942 1.00 53.88 163 GLU A CA 1
ATOM 1286 C C . GLU A 1 163 ? 21.874 -8.884 26.130 1.00 53.88 163 GLU A C 1
ATOM 1288 O O . GLU A 1 163 ? 21.984 -9.770 26.980 1.00 53.88 163 GLU A O 1
ATOM 1293 N N . GLU A 1 164 ? 20.815 -8.832 25.315 1.00 54.19 164 GLU A N 1
ATOM 1294 C CA . GLU A 1 164 ? 19.686 -9.769 25.388 1.00 54.19 164 GLU A CA 1
ATOM 1295 C C . GLU A 1 164 ? 20.076 -11.178 24.885 1.00 54.19 164 GLU A C 1
ATOM 1297 O O . GLU A 1 164 ? 19.699 -12.181 25.501 1.00 54.19 164 GLU A O 1
ATOM 1302 N N . ALA A 1 165 ? 20.894 -11.279 23.829 1.00 51.06 165 ALA A N 1
ATOM 1303 C CA . ALA A 1 165 ? 21.445 -12.545 23.336 1.00 51.06 165 ALA A CA 1
ATOM 1304 C C . ALA A 1 165 ? 22.434 -13.177 24.329 1.00 51.06 165 ALA A C 1
ATOM 1306 O O . ALA A 1 165 ? 22.395 -14.388 24.553 1.00 51.06 165 ALA A O 1
ATOM 1307 N N . GLN A 1 166 ? 23.277 -12.364 24.969 1.00 50.56 166 GLN A N 1
ATOM 1308 C CA . GLN A 1 166 ? 24.245 -12.813 25.964 1.00 50.56 166 GLN A CA 1
ATOM 1309 C C . GLN A 1 166 ? 23.553 -13.294 27.241 1.00 50.56 166 GLN A C 1
ATOM 1311 O O . GLN A 1 166 ? 23.862 -14.380 27.725 1.00 50.56 166 GLN A O 1
ATOM 1316 N N . LYS A 1 167 ? 22.521 -12.576 27.703 1.00 53.31 167 LYS A N 1
ATOM 1317 C CA . LYS A 1 167 ? 21.666 -13.015 28.812 1.00 53.31 167 LYS A CA 1
ATOM 1318 C C . LYS A 1 167 ? 20.998 -14.364 28.527 1.00 53.31 167 LYS A C 1
ATOM 1320 O O . LYS A 1 167 ? 21.019 -15.240 29.381 1.00 53.31 167 LYS A O 1
ATOM 1325 N N . ARG A 1 168 ? 20.474 -14.578 27.312 1.00 52.72 168 ARG A N 1
ATOM 1326 C CA . ARG A 1 168 ? 19.894 -15.874 26.904 1.00 52.72 168 ARG A CA 1
ATOM 1327 C C . ARG A 1 168 ? 20.934 -16.989 26.803 1.00 52.72 168 ARG A C 1
ATOM 1329 O O . ARG A 1 168 ? 20.639 -18.122 27.175 1.00 52.72 168 ARG A O 1
ATOM 1336 N N . ALA A 1 169 ? 22.133 -16.688 26.308 1.00 45.81 169 ALA A N 1
ATOM 1337 C CA . ALA A 1 169 ? 23.236 -17.644 26.285 1.00 45.81 169 ALA A CA 1
ATOM 1338 C C . ALA A 1 169 ? 23.656 -18.036 27.713 1.00 45.81 169 ALA A C 1
ATOM 1340 O O . ALA A 1 169 ? 23.928 -19.207 27.971 1.00 45.81 169 ALA A O 1
ATOM 1341 N N . ASP A 1 170 ? 23.648 -17.090 28.652 1.00 48.28 170 ASP A N 1
ATOM 1342 C CA . ASP A 1 170 ? 23.946 -17.337 30.062 1.00 48.28 170 ASP A CA 1
ATOM 1343 C C . ASP A 1 170 ? 22.814 -18.099 30.775 1.00 48.28 170 ASP A C 1
ATOM 1345 O O . ASP A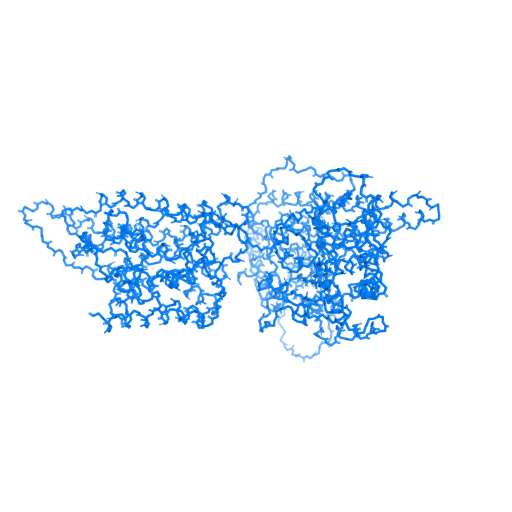 1 170 ? 23.087 -19.062 31.493 1.00 48.28 170 ASP A O 1
ATOM 1349 N N . ASP A 1 171 ? 21.547 -17.788 30.493 1.00 48.47 171 ASP A N 1
ATOM 1350 C CA . ASP A 1 171 ? 20.388 -18.547 30.984 1.00 48.47 171 ASP A CA 1
ATOM 1351 C C . ASP A 1 171 ? 20.399 -19.997 30.453 1.00 48.47 171 ASP A C 1
ATOM 1353 O O . ASP A 1 171 ? 20.133 -20.952 31.193 1.00 48.47 171 ASP A O 1
ATOM 1357 N N . ALA A 1 172 ? 20.791 -20.196 29.187 1.00 47.03 172 ALA A N 1
ATOM 1358 C CA . ALA A 1 172 ? 20.990 -21.518 28.598 1.00 47.03 172 ALA A CA 1
ATOM 1359 C C . ALA A 1 172 ? 22.166 -22.264 29.252 1.00 47.03 172 ALA A C 1
ATOM 1361 O O . ALA A 1 172 ? 22.031 -23.450 29.565 1.00 47.03 172 ALA A O 1
ATOM 1362 N N . LYS A 1 173 ? 23.290 -21.587 29.548 1.00 45.75 173 LYS A N 1
ATOM 1363 C CA . LYS A 1 173 ? 24.400 -22.167 30.332 1.00 45.75 173 LYS A CA 1
ATOM 1364 C C . LYS A 1 173 ? 23.932 -22.617 31.713 1.00 45.75 173 LYS A C 1
ATOM 1366 O O . LYS A 1 173 ? 24.313 -23.705 32.134 1.00 45.75 173 LYS A O 1
ATOM 1371 N N . VAL A 1 174 ? 23.102 -21.835 32.407 1.00 53.66 174 VAL A N 1
ATOM 1372 C CA . VAL A 1 174 ? 22.557 -22.196 33.730 1.00 53.66 174 VAL A CA 1
ATOM 1373 C C . VAL A 1 174 ? 21.622 -23.404 33.630 1.00 53.66 174 VAL A C 1
ATOM 1375 O O . VAL A 1 174 ? 21.733 -24.321 34.444 1.00 53.66 174 VAL A O 1
ATOM 1378 N N . SER A 1 175 ? 20.776 -23.470 32.598 1.00 48.88 175 SER A N 1
ATOM 1379 C CA . SER A 1 175 ? 19.882 -24.608 32.338 1.00 48.88 175 SER A CA 1
ATOM 1380 C C . SER A 1 175 ? 20.644 -25.894 31.985 1.00 48.88 175 SER A C 1
ATOM 1382 O O . SER A 1 175 ? 20.370 -26.963 32.539 1.00 48.88 175 SER A O 1
ATOM 1384 N N . HIS A 1 176 ? 21.666 -25.805 31.126 1.00 45.75 176 HIS A N 1
ATOM 1385 C CA . HIS A 1 176 ? 22.541 -26.931 30.796 1.00 45.75 176 HIS A CA 1
ATOM 1386 C C . HIS A 1 176 ? 23.422 -27.337 31.980 1.00 45.75 176 HIS A C 1
ATOM 1388 O O . HIS A 1 176 ? 23.598 -28.531 32.213 1.00 45.75 176 HIS A O 1
ATOM 1394 N N . ALA A 1 177 ? 23.916 -26.388 32.780 1.00 47.88 177 ALA A N 1
ATOM 1395 C CA . ALA A 1 177 ? 24.634 -26.669 34.019 1.00 47.88 177 ALA A CA 1
ATOM 1396 C C . ALA A 1 177 ? 23.723 -27.333 35.060 1.00 47.88 177 ALA A C 1
ATOM 1398 O O . ALA A 1 177 ? 24.175 -28.251 35.736 1.00 47.88 177 ALA A O 1
ATOM 1399 N N . GLN A 1 178 ? 22.445 -26.948 35.156 1.00 49.66 178 GLN A N 1
ATOM 1400 C CA . GLN A 1 178 ? 21.444 -27.619 35.989 1.00 49.66 178 GLN A CA 1
ATOM 1401 C C . GLN A 1 178 ? 21.162 -29.035 35.489 1.00 49.66 178 GLN A C 1
ATOM 1403 O O . GLN A 1 178 ? 21.281 -29.957 36.286 1.00 49.66 178 GLN A O 1
ATOM 1408 N N . LYS A 1 179 ? 20.908 -29.247 34.188 1.00 44.91 179 LYS A N 1
ATOM 1409 C CA . LYS A 1 179 ? 20.754 -30.593 33.598 1.00 44.91 179 LYS A CA 1
ATOM 1410 C C . LYS A 1 179 ? 21.990 -31.465 33.834 1.00 44.91 179 LYS A C 1
ATOM 1412 O O . LYS A 1 179 ? 21.857 -32.628 34.203 1.00 44.91 179 LYS A O 1
ATOM 1417 N N . ARG A 1 180 ? 23.194 -30.895 33.700 1.00 44.09 180 ARG A N 1
ATOM 1418 C CA . ARG A 1 180 ? 24.469 -31.573 33.979 1.00 44.09 180 ARG A CA 1
ATOM 1419 C C . ARG A 1 180 ? 24.667 -31.816 35.476 1.00 44.09 180 ARG A C 1
ATOM 1421 O O . ARG A 1 180 ? 25.260 -32.823 35.826 1.00 44.09 180 ARG A O 1
ATOM 1428 N N . LYS A 1 181 ? 24.137 -30.966 36.363 1.00 46.91 181 LYS A N 1
ATOM 1429 C CA . LYS A 1 181 ? 24.113 -31.170 37.824 1.00 46.91 181 LYS A CA 1
ATOM 1430 C C . LYS A 1 181 ? 23.150 -32.296 38.211 1.00 46.91 181 LYS A C 1
ATOM 1432 O O . LYS A 1 181 ? 23.511 -33.095 39.064 1.00 46.91 181 LYS A O 1
ATOM 1437 N N . THR A 1 182 ? 21.998 -32.421 37.546 1.00 44.00 182 THR A N 1
ATOM 1438 C CA . THR A 1 182 ? 21.050 -33.539 37.714 1.00 44.00 182 THR A CA 1
ATOM 1439 C C . THR A 1 182 ? 21.641 -34.853 37.198 1.00 44.00 182 THR A C 1
ATOM 1441 O O . THR A 1 182 ? 21.583 -35.865 37.887 1.00 44.00 182 THR A O 1
ATOM 1444 N N . LEU A 1 183 ? 22.309 -34.825 36.039 1.00 42.22 183 LEU A N 1
ATOM 1445 C CA . LEU A 1 183 ? 22.993 -35.987 35.460 1.00 42.22 183 LEU A CA 1
ATOM 1446 C C . LEU A 1 183 ? 24.236 -36.396 36.276 1.00 42.22 183 LEU A C 1
ATOM 1448 O O . LEU A 1 183 ? 24.505 -37.578 36.461 1.00 42.22 183 LEU A O 1
ATOM 1452 N N . ARG A 1 184 ? 24.961 -35.423 36.845 1.00 43.41 184 ARG A N 1
ATOM 1453 C CA . ARG A 1 184 ? 26.101 -35.659 37.745 1.00 43.41 184 ARG A CA 1
ATOM 1454 C C . ARG A 1 184 ? 25.662 -36.126 39.135 1.00 43.41 184 ARG A C 1
ATOM 1456 O O . ARG A 1 184 ? 26.440 -36.797 39.791 1.00 43.41 184 ARG A O 1
ATOM 1463 N N . MET A 1 185 ? 24.427 -35.850 39.566 1.00 44.28 185 MET A N 1
ATOM 1464 C CA . MET A 1 185 ? 23.870 -36.403 40.811 1.00 44.28 185 MET A CA 1
ATOM 1465 C C . MET A 1 185 ? 23.537 -37.899 40.684 1.00 44.28 185 MET A C 1
ATOM 1467 O O . MET A 1 185 ? 23.606 -38.619 41.671 1.00 44.28 185 MET A O 1
ATOM 1471 N N . VAL A 1 186 ? 23.248 -38.371 39.465 1.00 46.28 186 VAL A N 1
ATOM 1472 C CA . VAL A 1 186 ? 23.099 -39.802 39.138 1.00 46.28 186 VAL A CA 1
ATOM 1473 C C . VAL A 1 186 ? 24.462 -40.461 38.858 1.00 46.28 186 VAL A C 1
ATOM 1475 O O . VAL A 1 186 ? 24.642 -41.644 39.118 1.00 46.28 186 VAL A O 1
ATOM 1478 N N . GLY A 1 187 ? 25.447 -39.693 38.380 1.00 42.00 187 GLY A N 1
ATOM 1479 C CA . GLY A 1 187 ? 26.792 -40.171 38.032 1.00 42.00 187 GLY A CA 1
ATOM 1480 C C . GLY A 1 187 ? 27.886 -39.986 39.094 1.00 42.00 187 GLY A C 1
ATOM 1481 O O . GLY A 1 187 ? 29.041 -40.310 38.824 1.00 42.00 187 GLY A O 1
ATOM 1482 N N . MET A 1 188 ? 27.580 -39.474 40.291 1.00 34.56 188 MET A N 1
ATOM 1483 C CA . MET A 1 188 ? 28.548 -39.299 41.389 1.00 34.56 188 MET A CA 1
ATOM 1484 C C . MET A 1 188 ? 28.816 -40.619 42.129 1.00 34.56 188 MET A C 1
ATOM 1486 O O . MET A 1 188 ? 28.600 -40.750 43.330 1.00 34.56 188 MET A O 1
ATOM 1490 N N . GLY A 1 189 ? 29.309 -41.593 41.365 1.00 34.31 189 GLY A N 1
ATOM 1491 C CA . GLY A 1 189 ? 29.938 -42.817 41.847 1.00 34.31 189 GLY A CA 1
ATOM 1492 C C . GLY A 1 189 ? 31.414 -42.949 41.459 1.00 34.31 189 GLY A C 1
ATOM 1493 O O . GLY A 1 189 ? 32.045 -43.882 41.930 1.00 34.31 189 GLY A O 1
ATOM 1494 N N . LEU A 1 190 ? 32.002 -42.056 40.646 1.00 29.72 190 LEU A N 1
ATOM 1495 C CA . LEU A 1 190 ? 33.393 -42.198 40.183 1.00 29.72 190 LEU A CA 1
ATOM 1496 C C . LEU A 1 190 ? 34.040 -40.850 39.809 1.00 29.72 190 LEU A C 1
ATOM 1498 O O . LEU A 1 190 ? 33.545 -40.145 38.936 1.00 29.72 190 LEU A O 1
ATOM 1502 N N . GLY A 1 191 ? 35.198 -40.552 40.409 1.00 29.95 191 GLY A N 1
ATOM 1503 C CA . GLY A 1 191 ? 36.238 -39.720 39.785 1.00 29.95 191 GLY A CA 1
ATOM 1504 C C . GLY A 1 191 ? 36.385 -38.289 40.306 1.00 29.95 191 GLY A C 1
ATOM 1505 O O . GLY A 1 191 ? 35.637 -37.387 39.947 1.00 29.95 191 GLY A O 1
ATOM 1506 N N . ALA A 1 192 ? 37.409 -38.090 41.128 1.00 25.84 192 ALA A N 1
ATOM 1507 C CA . ALA A 1 192 ? 37.827 -36.828 41.717 1.00 25.84 192 ALA A CA 1
ATOM 1508 C C . ALA A 1 192 ? 38.825 -36.035 40.833 1.00 25.84 192 ALA A C 1
ATOM 1510 O O . ALA A 1 192 ? 39.433 -36.587 39.925 1.00 25.84 192 ALA A O 1
ATOM 1511 N N . VAL A 1 193 ? 39.061 -34.778 41.245 1.00 28.17 193 VAL A N 1
ATOM 1512 C CA . VAL A 1 193 ? 40.268 -33.938 41.034 1.00 28.17 193 VAL A CA 1
ATOM 1513 C C . VAL A 1 193 ? 40.425 -33.171 39.708 1.00 28.17 193 VAL A C 1
ATOM 1515 O O . VAL A 1 193 ? 40.633 -33.760 38.657 1.00 28.17 193 VAL A O 1
ATOM 1518 N N . ALA A 1 194 ? 40.427 -31.832 39.835 1.00 23.48 194 ALA A N 1
ATOM 1519 C CA . ALA A 1 194 ? 41.303 -30.819 39.196 1.00 23.48 194 ALA A CA 1
ATOM 1520 C C . ALA A 1 194 ? 40.489 -29.519 39.013 1.00 23.48 194 ALA A C 1
ATOM 1522 O O . ALA A 1 194 ? 39.593 -29.471 38.181 1.00 23.48 194 ALA A O 1
ATOM 1523 N N . GLY A 1 195 ? 40.573 -28.542 39.929 1.00 23.50 195 GLY A N 1
ATOM 1524 C CA . GLY A 1 195 ? 41.505 -27.398 39.848 1.00 23.50 195 GLY A CA 1
ATOM 1525 C C . GLY A 1 195 ? 40.858 -26.267 39.024 1.00 23.50 195 GLY A C 1
ATOM 1526 O O . GLY A 1 195 ? 40.288 -26.535 37.983 1.00 23.50 195 GLY A O 1
ATOM 1527 N N . GLY A 1 196 ? 40.811 -24.987 39.368 1.00 23.42 196 GLY A N 1
ATOM 1528 C CA . GLY A 1 196 ? 41.436 -24.137 40.368 1.00 23.42 196 GLY A CA 1
ATOM 1529 C C . GLY A 1 196 ? 41.020 -22.692 40.019 1.00 23.42 196 GLY A C 1
ATOM 1530 O O . GLY A 1 196 ? 40.587 -22.407 38.905 1.00 23.42 196 GLY A O 1
ATOM 1531 N N . VAL A 1 197 ? 41.081 -21.808 41.005 1.00 25.22 197 VAL A N 1
ATOM 1532 C CA . VAL A 1 197 ? 40.633 -20.404 41.017 1.00 25.22 197 VAL A CA 1
ATOM 1533 C C . VAL A 1 197 ? 41.557 -19.486 40.197 1.00 25.22 197 VAL A C 1
ATOM 1535 O O . VAL A 1 197 ? 42.765 -19.654 40.301 1.00 25.22 197 VAL A O 1
ATOM 1538 N N . LEU A 1 198 ? 41.028 -18.456 39.510 1.00 23.98 198 LEU A N 1
ATOM 1539 C CA . LEU A 1 198 ? 41.586 -17.089 39.600 1.00 23.98 198 LEU A CA 1
ATOM 1540 C C . LEU A 1 198 ? 40.611 -15.993 39.120 1.00 23.98 198 LEU A C 1
ATOM 1542 O O . LEU A 1 198 ? 40.259 -15.900 37.947 1.00 23.98 198 LEU A O 1
ATOM 1546 N N . VAL A 1 199 ? 40.223 -15.139 40.067 1.00 33.84 199 VAL A N 1
ATOM 1547 C CA . VAL A 1 199 ? 39.689 -13.786 39.859 1.00 33.84 199 VAL A CA 1
ATOM 1548 C C . VAL A 1 199 ? 40.878 -12.841 39.658 1.00 33.84 199 VAL A C 1
ATOM 1550 O O . VAL A 1 199 ? 41.858 -12.945 40.391 1.00 33.84 199 VAL A O 1
ATOM 1553 N N . GLY A 1 200 ? 40.782 -11.895 38.722 1.00 22.98 200 GLY A N 1
ATOM 1554 C CA . GLY A 1 200 ? 41.779 -10.839 38.530 1.00 22.98 200 GLY A CA 1
ATOM 1555 C C . GLY A 1 200 ? 41.168 -9.593 37.891 1.00 22.98 200 GLY A C 1
ATOM 1556 O O . GLY A 1 200 ? 40.781 -9.613 36.730 1.00 22.98 200 GLY A O 1
ATOM 1557 N N . VAL A 1 201 ? 41.055 -8.539 38.695 1.00 29.56 201 VAL A N 1
ATOM 1558 C CA . VAL A 1 201 ? 40.593 -7.175 38.388 1.00 29.56 201 VAL A CA 1
ATOM 1559 C C . VAL A 1 201 ? 41.742 -6.344 37.776 1.00 29.56 201 VAL A C 1
ATOM 1561 O O . VAL A 1 201 ? 42.903 -6.711 37.934 1.00 29.56 201 VAL A O 1
ATOM 1564 N N . THR A 1 202 ? 41.405 -5.173 37.205 1.00 27.27 202 THR A N 1
ATOM 1565 C CA . THR A 1 202 ? 42.258 -4.079 36.657 1.00 27.27 202 THR A CA 1
ATOM 1566 C C . THR A 1 202 ? 42.640 -4.274 35.185 1.00 27.27 202 THR A C 1
ATOM 1568 O O . THR A 1 202 ? 42.934 -5.382 34.773 1.00 27.27 202 THR A O 1
ATOM 1571 N N . GLY A 1 203 ? 42.645 -3.300 34.278 1.00 24.09 203 GLY A N 1
ATOM 1572 C CA . GLY A 1 203 ? 42.488 -1.844 34.268 1.00 24.09 203 GLY A CA 1
ATOM 1573 C C . GLY A 1 203 ? 42.919 -1.413 32.848 1.00 24.09 203 GLY A C 1
ATOM 1574 O O . GLY A 1 203 ? 43.791 -2.054 32.269 1.00 24.09 203 GLY A O 1
ATOM 1575 N N . GLY A 1 204 ? 42.250 -0.438 32.229 1.00 25.41 204 GLY A N 1
ATOM 1576 C CA . GLY A 1 204 ? 42.291 -0.248 30.771 1.00 25.41 204 GLY A CA 1
ATOM 1577 C C . GLY A 1 204 ? 43.625 0.195 30.154 1.00 25.41 204 GLY A C 1
ATOM 1578 O O . GLY A 1 204 ? 44.420 0.869 30.798 1.00 25.41 204 GLY A O 1
ATOM 1579 N N . LEU A 1 205 ? 43.797 -0.133 28.865 1.00 24.64 205 LEU A N 1
ATOM 1580 C CA . LEU A 1 205 ? 44.270 0.748 27.784 1.00 24.64 205 LEU A CA 1
ATOM 1581 C C . LEU A 1 205 ? 44.302 -0.014 26.439 1.00 24.64 205 LEU A C 1
ATOM 1583 O O . LEU A 1 205 ? 44.789 -1.134 26.367 1.00 24.64 205 LEU A O 1
ATOM 1587 N N . ALA A 1 206 ? 43.827 0.672 25.392 1.00 25.92 206 ALA A N 1
ATOM 1588 C CA . ALA A 1 206 ? 44.058 0.455 23.956 1.00 25.92 206 ALA A CA 1
ATOM 1589 C C . ALA A 1 206 ? 43.499 -0.815 23.263 1.00 25.92 206 ALA A C 1
ATOM 1591 O O . ALA A 1 206 ? 43.924 -1.942 23.490 1.00 25.92 206 ALA A O 1
ATOM 1592 N N . ALA A 1 207 ? 42.621 -0.592 22.273 1.00 30.53 207 ALA A N 1
ATOM 1593 C CA . ALA A 1 207 ? 42.515 -1.459 21.095 1.00 30.53 207 ALA A CA 1
ATOM 1594 C C . ALA A 1 207 ? 43.918 -1.597 20.459 1.00 30.53 207 ALA A C 1
ATOM 1596 O O . ALA A 1 207 ? 44.584 -0.570 20.308 1.00 30.53 207 ALA A O 1
ATOM 1597 N N . PRO A 1 208 ? 44.394 -2.813 20.118 1.00 29.78 208 PRO A N 1
ATOM 1598 C CA . PRO A 1 208 ? 43.804 -3.603 19.036 1.00 29.78 208 PRO A CA 1
ATOM 1599 C C . PRO A 1 208 ? 43.808 -5.126 19.293 1.00 29.78 208 PRO A C 1
ATOM 1601 O O . PRO A 1 208 ? 44.855 -5.757 19.396 1.00 29.78 208 PRO A O 1
ATOM 1604 N N . LEU A 1 209 ? 42.628 -5.753 19.296 1.00 25.42 209 LEU A N 1
ATOM 1605 C CA . LEU A 1 209 ? 42.512 -7.218 19.164 1.00 25.42 209 LEU A CA 1
ATOM 1606 C C . LEU A 1 209 ? 41.241 -7.654 18.412 1.00 25.42 209 LEU A C 1
ATOM 1608 O O . LEU A 1 209 ? 40.778 -8.789 18.521 1.00 25.42 209 LEU A O 1
ATOM 1612 N N . VAL A 1 210 ? 40.694 -6.753 17.590 1.00 36.91 210 VAL A N 1
ATOM 1613 C CA . VAL A 1 210 ? 39.621 -7.056 16.636 1.00 36.91 210 VAL A CA 1
ATOM 1614 C C . VAL A 1 210 ? 40.280 -7.620 15.378 1.00 36.91 210 VAL A C 1
ATOM 1616 O O . VAL A 1 210 ? 40.665 -6.879 14.482 1.00 36.91 210 VAL A O 1
ATOM 1619 N N . GLY A 1 211 ? 40.499 -8.933 15.343 1.00 30.64 211 GLY A N 1
ATOM 1620 C CA . GLY A 1 211 ? 41.017 -9.587 14.137 1.00 30.64 211 GLY A CA 1
ATOM 1621 C C . GLY A 1 211 ? 41.446 -11.043 14.294 1.00 30.64 211 GLY A C 1
ATOM 1622 O O . GLY A 1 211 ? 41.322 -11.798 13.339 1.00 30.64 211 GLY A O 1
ATOM 1623 N N . ALA A 1 212 ? 41.884 -11.474 15.482 1.00 26.98 212 ALA A N 1
ATOM 1624 C CA . ALA A 1 212 ? 42.386 -12.846 15.676 1.00 26.98 212 ALA A CA 1
ATOM 1625 C C . ALA A 1 212 ? 41.916 -13.543 16.973 1.00 26.98 212 ALA A C 1
ATOM 1627 O O . ALA A 1 212 ? 42.222 -14.711 17.182 1.00 26.98 212 ALA A O 1
ATOM 1628 N N . GLY A 1 213 ? 41.157 -12.863 17.842 1.00 25.53 213 GLY A N 1
ATOM 1629 C CA . GLY A 1 213 ? 40.785 -13.393 19.165 1.00 25.53 213 GLY A CA 1
ATOM 1630 C C . GLY A 1 213 ? 39.423 -14.091 19.267 1.00 25.53 213 GLY A C 1
ATOM 1631 O O . GLY A 1 213 ? 39.161 -14.753 20.267 1.00 25.53 213 GLY A O 1
ATOM 1632 N N . VAL A 1 214 ? 38.544 -13.971 18.265 1.00 29.56 214 VAL A N 1
ATOM 1633 C CA . VAL A 1 214 ? 37.151 -14.466 18.371 1.00 29.56 214 VAL A CA 1
ATOM 1634 C C . VAL A 1 214 ? 36.996 -15.918 17.892 1.00 29.56 214 VAL A C 1
ATOM 1636 O O . VAL A 1 214 ? 36.072 -16.608 18.313 1.00 29.56 214 VAL A O 1
ATOM 1639 N N . SER A 1 215 ? 37.935 -16.438 17.099 1.00 29.16 215 SER A N 1
ATOM 1640 C CA . SER A 1 215 ? 37.925 -17.837 16.646 1.00 29.16 215 SER A CA 1
ATOM 1641 C C . SER A 1 215 ? 38.464 -18.826 17.690 1.00 29.16 215 SER A C 1
ATOM 1643 O O . SER A 1 215 ? 38.068 -19.988 17.684 1.00 29.16 215 SER A O 1
ATOM 1645 N N . VAL A 1 216 ? 39.317 -18.389 18.625 1.00 30.05 216 VAL A N 1
ATOM 1646 C CA . VAL A 1 216 ? 40.027 -19.311 19.536 1.00 30.05 216 VAL A CA 1
ATOM 1647 C C . VAL A 1 216 ? 39.263 -19.579 20.840 1.00 30.05 216 VAL A C 1
ATOM 1649 O O . VAL A 1 216 ? 39.321 -20.690 21.358 1.00 30.05 216 VAL A O 1
ATOM 1652 N N . VAL A 1 217 ? 38.473 -18.626 21.350 1.00 28.08 217 VAL A N 1
ATOM 1653 C CA . VAL A 1 217 ? 37.751 -18.811 22.632 1.00 28.08 217 VAL A CA 1
ATOM 1654 C C . VAL A 1 217 ? 36.352 -19.432 22.458 1.00 28.08 217 VAL A C 1
ATOM 1656 O O . VAL A 1 217 ? 35.796 -19.971 23.411 1.00 28.08 217 VAL A O 1
ATOM 1659 N N . LEU A 1 218 ? 35.797 -19.461 21.239 1.00 35.56 218 LEU A N 1
ATOM 1660 C CA . LEU A 1 218 ? 34.510 -20.120 20.943 1.00 35.56 218 LEU A CA 1
ATOM 1661 C C . LEU A 1 218 ? 34.645 -21.497 20.270 1.00 35.56 218 LEU A C 1
ATOM 1663 O O . LEU A 1 218 ? 33.684 -22.267 20.271 1.00 35.56 218 LEU A O 1
ATOM 1667 N N . GLY A 1 219 ? 35.834 -21.843 19.764 1.00 32.44 219 GLY A N 1
ATOM 1668 C CA . GLY A 1 219 ? 36.110 -23.153 19.165 1.00 32.44 219 GLY A CA 1
ATOM 1669 C C . GLY A 1 219 ? 36.197 -24.306 20.176 1.00 32.44 219 GLY A C 1
ATOM 1670 O O . GLY A 1 219 ? 35.836 -25.428 19.847 1.00 32.44 219 GLY A O 1
ATOM 1671 N N . TRP A 1 220 ? 36.596 -24.050 21.429 1.00 34.16 220 TRP A N 1
ATOM 1672 C CA . TRP A 1 220 ? 36.808 -25.117 22.427 1.00 34.16 220 TRP A CA 1
ATOM 1673 C C . TRP A 1 220 ? 35.504 -25.649 23.064 1.00 34.16 220 TRP A C 1
ATOM 1675 O O . TRP A 1 220 ? 35.497 -26.705 23.690 1.00 34.16 220 TRP A O 1
ATOM 1685 N N . LEU A 1 221 ? 34.379 -24.937 22.919 1.00 32.50 221 LEU A N 1
ATOM 1686 C CA . LEU A 1 221 ? 33.106 -25.273 23.582 1.00 32.50 221 LEU A CA 1
ATOM 1687 C C . LEU A 1 221 ? 32.020 -25.834 22.646 1.00 32.50 221 LEU A C 1
ATOM 1689 O O . LEU A 1 221 ? 30.906 -26.065 23.108 1.00 32.50 221 LEU A O 1
ATOM 1693 N N . GLY A 1 222 ? 32.305 -26.046 21.356 1.00 34.78 222 GLY A N 1
ATOM 1694 C CA . GLY A 1 222 ? 31.332 -26.601 20.396 1.00 34.78 222 GLY A CA 1
ATOM 1695 C C . GLY A 1 222 ? 30.157 -25.671 20.046 1.00 34.78 222 GLY A C 1
ATOM 1696 O O . GLY A 1 222 ? 29.237 -26.068 19.344 1.00 34.78 222 GLY A O 1
ATOM 1697 N N . VAL A 1 223 ? 30.172 -24.413 20.503 1.00 38.69 223 VAL A N 1
ATOM 1698 C CA . VAL A 1 223 ? 29.078 -23.439 20.290 1.00 38.69 223 VAL A CA 1
ATOM 1699 C C . VAL A 1 223 ? 29.220 -22.684 18.957 1.00 38.69 223 VAL A C 1
ATOM 1701 O O . VAL A 1 223 ? 28.280 -22.013 18.528 1.00 38.69 223 VAL A O 1
ATOM 1704 N N . GLY A 1 224 ? 30.355 -22.835 18.264 1.00 36.25 224 GLY A N 1
ATOM 1705 C CA . GLY A 1 224 ? 30.650 -22.184 16.980 1.00 36.25 224 GLY A CA 1
ATOM 1706 C C . GLY A 1 224 ? 29.703 -22.537 15.823 1.00 36.25 224 GLY A C 1
ATOM 1707 O O . GLY A 1 224 ? 29.680 -21.798 14.845 1.00 36.25 224 GLY A O 1
ATOM 1708 N N . GLY A 1 225 ? 28.903 -23.604 15.948 1.00 43.44 225 GLY A N 1
ATOM 1709 C CA . GLY A 1 225 ? 27.880 -24.005 14.967 1.00 43.44 225 GLY A CA 1
ATOM 1710 C C . GLY A 1 225 ? 26.430 -23.708 15.375 1.00 43.44 225 GLY A C 1
ATOM 1711 O O . GLY A 1 225 ? 25.517 -23.898 14.580 1.00 43.44 225 GLY A O 1
ATOM 1712 N N . SER A 1 226 ? 26.186 -23.230 16.600 1.00 53.59 226 SER A N 1
ATOM 1713 C CA . SER A 1 226 ? 24.818 -23.000 17.085 1.00 53.59 226 SER A CA 1
ATOM 1714 C C . SER A 1 226 ? 24.230 -21.686 16.553 1.00 53.59 226 SER A C 1
ATOM 1716 O O . SER A 1 226 ? 24.929 -20.674 16.458 1.00 53.59 226 SER A O 1
ATOM 1718 N N . VAL A 1 227 ? 22.916 -21.652 16.294 1.00 48.28 227 VAL A N 1
ATOM 1719 C CA . VAL A 1 227 ? 22.202 -20.440 15.830 1.00 48.28 227 VAL A CA 1
ATOM 1720 C C . VAL A 1 227 ? 22.440 -19.240 16.757 1.00 48.28 227 VAL A C 1
ATOM 1722 O O . VAL A 1 227 ? 22.606 -18.118 16.290 1.00 48.28 227 VAL A O 1
ATOM 1725 N N . ALA A 1 228 ? 22.538 -19.459 18.072 1.00 48.16 228 ALA A N 1
ATOM 1726 C CA . ALA A 1 228 ? 22.863 -18.399 19.028 1.00 48.16 228 ALA A CA 1
ATOM 1727 C C . ALA A 1 228 ? 24.295 -17.848 18.851 1.00 48.16 228 ALA A C 1
ATOM 1729 O O . ALA A 1 228 ? 24.498 -16.639 18.947 1.00 48.16 228 ALA A O 1
ATOM 1730 N N . GLY A 1 229 ? 25.276 -18.704 18.545 1.00 51.62 229 GLY A N 1
ATOM 1731 C CA . GLY A 1 229 ? 26.656 -18.298 18.251 1.00 51.62 229 GLY A CA 1
ATOM 1732 C C . GLY A 1 229 ? 26.794 -17.533 16.929 1.00 51.62 229 GLY A C 1
ATOM 1733 O O . GLY A 1 229 ? 27.532 -16.547 16.859 1.00 51.62 229 GLY A O 1
ATOM 1734 N N . LEU A 1 230 ? 26.030 -17.927 15.904 1.00 54.88 230 LEU A N 1
ATOM 1735 C CA . LEU A 1 230 ? 25.955 -17.224 14.615 1.00 54.88 230 LEU A CA 1
ATOM 1736 C C . LEU A 1 230 ? 25.304 -15.837 14.746 1.00 54.88 230 LEU A C 1
ATOM 1738 O O . LEU A 1 230 ? 25.798 -14.866 14.176 1.00 54.88 230 LEU A O 1
ATOM 1742 N N . LEU A 1 231 ? 24.239 -15.710 15.544 1.00 55.59 231 LEU A N 1
ATOM 1743 C CA . LEU A 1 231 ? 23.582 -14.421 15.789 1.00 55.59 231 LEU A CA 1
ATOM 1744 C C . LEU A 1 231 ? 24.493 -13.441 16.550 1.00 55.59 231 LEU A C 1
ATOM 1746 O O . LEU A 1 231 ? 24.568 -12.266 16.194 1.00 55.59 231 LEU A O 1
ATOM 1750 N N . ILE A 1 232 ? 25.221 -13.917 17.566 1.00 51.16 232 ILE A N 1
ATOM 1751 C CA . ILE A 1 232 ? 26.140 -13.087 18.365 1.00 51.16 232 ILE A CA 1
ATOM 1752 C C . ILE A 1 232 ? 27.346 -12.627 17.532 1.00 51.16 232 ILE A C 1
ATOM 1754 O O . ILE A 1 232 ? 27.741 -11.462 17.617 1.00 51.16 232 ILE A O 1
ATOM 1758 N N . SER A 1 233 ? 27.911 -13.502 16.693 1.00 55.31 233 SER A N 1
ATOM 1759 C CA . SER A 1 233 ? 29.025 -13.130 15.810 1.00 55.31 233 SER A CA 1
ATOM 1760 C C . SER A 1 233 ? 28.603 -12.117 14.739 1.00 55.31 233 SER A C 1
ATOM 1762 O O . SER A 1 233 ? 29.334 -11.157 14.489 1.00 55.31 233 SER A O 1
ATOM 1764 N N . GLY A 1 234 ? 27.396 -12.259 14.179 1.00 55.25 234 GLY A N 1
ATOM 1765 C CA . GLY A 1 234 ? 26.820 -11.295 13.239 1.00 55.25 234 GLY A CA 1
ATOM 1766 C C . GLY A 1 234 ? 26.566 -9.915 13.858 1.00 55.25 234 GLY A C 1
ATOM 1767 O O . GLY A 1 234 ? 26.876 -8.893 13.244 1.00 55.25 234 GLY A O 1
ATOM 1768 N N . LEU A 1 235 ? 26.074 -9.865 15.102 1.00 57.34 235 LEU A N 1
ATOM 1769 C CA . LEU A 1 235 ? 25.825 -8.613 15.830 1.00 57.34 235 LEU A CA 1
ATOM 1770 C C . LEU A 1 235 ? 27.109 -7.878 16.241 1.00 57.34 235 LEU A C 1
ATOM 1772 O O . LEU A 1 235 ? 27.130 -6.647 16.243 1.00 57.34 235 LEU A O 1
ATOM 1776 N N . ALA A 1 236 ? 28.196 -8.596 16.536 1.00 50.91 236 ALA A N 1
ATOM 1777 C CA . ALA A 1 236 ? 29.488 -7.993 16.875 1.00 50.91 236 ALA A CA 1
ATOM 1778 C C . ALA A 1 236 ? 30.127 -7.208 15.704 1.00 50.91 236 ALA A C 1
ATOM 1780 O O . ALA A 1 236 ? 30.938 -6.313 15.934 1.00 50.91 236 ALA A O 1
ATOM 1781 N N . GLY A 1 237 ? 29.748 -7.506 14.451 1.00 53.31 237 GLY A N 1
ATOM 1782 C CA . GLY A 1 237 ? 30.189 -6.798 13.236 1.00 53.31 237 GLY A CA 1
ATOM 1783 C C . GLY A 1 237 ? 29.211 -5.738 12.705 1.00 53.31 237 GLY A C 1
ATOM 1784 O O . GLY A 1 237 ? 29.432 -5.173 11.631 1.00 53.31 237 GLY A O 1
ATOM 1785 N N . SER A 1 238 ? 28.122 -5.481 13.428 1.00 55.94 238 SER A N 1
ATOM 1786 C CA . SER A 1 238 ? 26.975 -4.653 13.017 1.00 55.94 238 SER A CA 1
ATOM 1787 C C . SER A 1 238 ? 27.318 -3.235 12.554 1.00 55.94 238 SER A C 1
ATOM 1789 O O . SER A 1 238 ? 26.696 -2.753 11.615 1.00 55.94 238 SER A O 1
ATOM 1791 N N . SER A 1 239 ? 28.324 -2.569 13.126 1.00 54.78 239 SER A N 1
ATOM 1792 C CA . SER A 1 239 ? 28.735 -1.221 12.696 1.00 54.78 239 SER A CA 1
ATOM 1793 C C . SER A 1 239 ? 29.312 -1.206 11.273 1.00 54.78 239 SER A C 1
ATOM 1795 O O . SER A 1 239 ? 29.006 -0.314 10.481 1.00 54.78 239 SER A O 1
ATOM 1797 N N . VAL A 1 240 ? 30.082 -2.237 10.910 1.00 55.91 240 VAL A N 1
ATOM 1798 C CA . VAL A 1 240 ? 30.621 -2.432 9.554 1.00 55.91 240 VAL A CA 1
ATOM 1799 C C . VAL A 1 240 ? 29.509 -2.835 8.585 1.00 55.91 240 VAL A C 1
ATOM 1801 O O . VAL A 1 240 ? 29.491 -2.382 7.443 1.00 55.91 240 VAL A O 1
ATOM 1804 N N . ILE A 1 241 ? 28.559 -3.652 9.043 1.00 60.47 241 ILE A N 1
ATOM 1805 C CA . ILE A 1 241 ? 27.412 -4.112 8.248 1.00 60.47 241 ILE A CA 1
ATOM 1806 C C . ILE A 1 241 ? 26.445 -2.957 7.967 1.00 60.47 241 ILE A C 1
ATOM 1808 O O . ILE A 1 241 ? 26.063 -2.752 6.820 1.00 60.47 241 ILE A O 1
ATOM 1812 N N . CYS A 1 242 ? 26.113 -2.141 8.969 1.00 57.12 242 CYS A N 1
ATOM 1813 C CA . CYS A 1 242 ? 25.306 -0.936 8.794 1.00 57.12 242 CYS A CA 1
ATOM 1814 C C . CYS A 1 242 ? 25.986 0.062 7.851 1.00 57.12 242 CYS A C 1
ATOM 1816 O O . CYS A 1 242 ? 25.331 0.597 6.960 1.00 57.12 242 CYS A O 1
ATOM 1818 N N . GLY A 1 243 ? 27.306 0.243 7.971 1.00 57.25 243 GLY A N 1
ATOM 1819 C CA . GLY A 1 243 ? 28.085 1.057 7.037 1.00 57.25 243 GLY A CA 1
ATOM 1820 C C . GLY A 1 243 ? 28.119 0.512 5.602 1.00 57.25 243 GLY A C 1
ATOM 1821 O O . GLY A 1 243 ? 28.218 1.301 4.668 1.00 57.25 243 GLY A O 1
ATOM 1822 N N . ALA A 1 244 ? 28.010 -0.806 5.404 1.00 59.75 244 ALA A N 1
ATOM 1823 C CA . ALA A 1 244 ? 27.982 -1.446 4.084 1.00 59.75 244 ALA A CA 1
ATOM 1824 C C . ALA A 1 244 ? 26.575 -1.490 3.447 1.00 59.75 244 ALA A C 1
ATOM 1826 O O . ALA A 1 244 ? 26.437 -1.331 2.233 1.00 59.75 244 ALA A O 1
ATOM 1827 N N . LEU A 1 245 ? 25.527 -1.695 4.251 1.00 62.41 245 LEU A N 1
ATOM 1828 C CA . LEU A 1 245 ? 24.133 -1.748 3.795 1.00 62.41 245 LEU A CA 1
ATOM 1829 C C . LEU A 1 245 ? 23.564 -0.350 3.569 1.00 62.41 245 LEU A C 1
ATOM 1831 O O . LEU A 1 245 ? 23.062 -0.056 2.492 1.00 62.41 245 LEU A O 1
ATOM 1835 N N . PHE A 1 246 ? 23.670 0.522 4.569 1.00 60.06 246 PHE A N 1
ATOM 1836 C CA . PHE A 1 246 ? 23.081 1.863 4.526 1.00 60.06 246 PHE A CA 1
ATOM 1837 C C . PHE A 1 246 ? 24.075 2.924 4.040 1.00 60.06 246 PHE A C 1
ATOM 1839 O O . PHE A 1 246 ? 23.683 4.052 3.757 1.00 60.06 246 PHE A O 1
ATOM 1846 N N . GLY A 1 247 ? 25.353 2.549 3.896 1.00 53.28 247 GLY A N 1
ATOM 1847 C CA . GLY A 1 247 ? 26.433 3.453 3.524 1.00 53.28 247 GLY A CA 1
ATOM 1848 C C . GLY A 1 247 ? 26.898 4.301 4.713 1.00 53.28 247 GLY A C 1
ATOM 1849 O O . GLY A 1 247 ? 26.108 4.975 5.361 1.00 53.28 247 GLY A O 1
ATOM 1850 N N . ALA A 1 248 ? 28.208 4.383 4.959 1.00 37.72 248 ALA A N 1
ATOM 1851 C CA . ALA A 1 248 ? 28.793 5.403 5.847 1.00 37.72 248 ALA A CA 1
ATOM 1852 C C . ALA A 1 248 ? 28.752 6.834 5.249 1.00 37.72 248 ALA A C 1
ATOM 1854 O O . ALA A 1 248 ? 29.407 7.748 5.747 1.00 37.72 248 ALA A O 1
ATOM 1855 N N . TYR A 1 249 ? 28.014 7.043 4.156 1.00 36.72 249 TYR A N 1
ATOM 1856 C CA . TYR A 1 249 ? 28.074 8.247 3.340 1.00 36.72 249 TYR A CA 1
ATOM 1857 C C . TYR A 1 249 ? 26.677 8.701 2.911 1.00 36.72 249 TYR A C 1
ATOM 1859 O O . TYR A 1 249 ? 26.196 8.352 1.837 1.00 36.72 249 TYR A O 1
ATOM 1867 N N . GLY A 1 250 ? 26.056 9.562 3.719 1.00 37.31 250 GLY A N 1
ATOM 1868 C CA . GLY A 1 250 ? 24.970 10.419 3.240 1.00 37.31 250 GLY A CA 1
ATOM 1869 C C . GLY A 1 250 ? 25.447 11.321 2.096 1.00 37.31 250 GLY A C 1
ATOM 1870 O O . GLY A 1 250 ? 26.641 11.601 2.027 1.00 37.31 250 GLY A O 1
ATOM 1871 N N . ALA A 1 251 ? 24.521 11.745 1.223 1.00 34.97 251 ALA A N 1
ATOM 1872 C CA . ALA A 1 251 ? 24.552 12.772 0.156 1.00 34.97 251 ALA A CA 1
ATOM 1873 C C . ALA A 1 251 ? 25.878 13.091 -0.593 1.00 34.97 251 ALA A C 1
ATOM 1875 O O . ALA A 1 251 ? 25.882 13.186 -1.815 1.00 34.97 251 ALA A O 1
ATOM 1876 N N . LYS A 1 252 ? 27.008 13.261 0.096 1.00 33.38 252 LYS A N 1
ATOM 1877 C CA . LYS A 1 252 ? 28.343 13.628 -0.397 1.00 33.38 252 LYS A CA 1
ATOM 1878 C C . LYS A 1 252 ? 29.016 12.561 -1.281 1.00 33.38 252 LYS A C 1
ATOM 1880 O O . LYS A 1 252 ? 29.681 12.937 -2.242 1.00 33.38 252 LYS A O 1
ATOM 1885 N N . SER A 1 253 ? 28.854 11.258 -1.001 1.00 41.06 253 SER A N 1
ATOM 1886 C CA . SER A 1 253 ? 29.433 10.179 -1.839 1.00 41.06 253 SER A CA 1
ATOM 1887 C C . SER A 1 253 ? 28.617 9.939 -3.110 1.00 41.06 253 SER A C 1
ATOM 1889 O O . SER A 1 253 ? 29.184 9.911 -4.199 1.00 41.06 253 SER A O 1
ATOM 1891 N N . THR A 1 254 ? 27.284 9.903 -3.002 1.00 48.56 254 THR A N 1
ATOM 1892 C CA . THR A 1 254 ? 26.374 9.890 -4.157 1.00 48.56 254 THR A CA 1
ATOM 1893 C C . THR A 1 254 ? 26.601 11.112 -5.043 1.00 48.56 254 THR A C 1
ATOM 1895 O O . THR A 1 254 ? 26.795 10.954 -6.241 1.00 48.56 254 THR A O 1
ATOM 1898 N N . ALA A 1 255 ? 26.702 12.318 -4.468 1.00 49.62 255 ALA A N 1
ATOM 1899 C CA . ALA A 1 255 ? 27.021 13.528 -5.224 1.00 49.62 255 ALA A CA 1
ATOM 1900 C C . ALA A 1 255 ? 28.402 13.461 -5.897 1.00 49.62 255 ALA A C 1
ATOM 1902 O O . ALA A 1 255 ? 28.539 13.907 -7.027 1.00 49.62 255 ALA A O 1
ATOM 1903 N N . SER A 1 256 ? 29.422 12.879 -5.252 1.00 49.44 256 SER A N 1
ATOM 1904 C CA . SER A 1 256 ? 30.757 12.717 -5.849 1.00 49.44 256 SER A CA 1
ATOM 1905 C C . SER A 1 256 ? 30.788 11.671 -6.972 1.00 49.44 256 SER A C 1
ATOM 1907 O O . SER A 1 256 ? 31.459 11.879 -7.982 1.00 49.44 256 SER A O 1
ATOM 1909 N N . MET A 1 257 ? 30.057 10.564 -6.826 1.00 57.28 257 MET A N 1
ATOM 1910 C CA . MET A 1 257 ? 29.945 9.514 -7.843 1.00 57.28 257 MET A CA 1
ATOM 1911 C C . MET A 1 257 ? 29.121 9.985 -9.047 1.00 57.28 257 MET A C 1
ATOM 1913 O O . MET A 1 257 ? 29.513 9.751 -10.188 1.00 57.28 257 MET A O 1
ATOM 1917 N N . VAL A 1 258 ? 28.044 10.731 -8.799 1.00 57.28 258 VAL A N 1
ATOM 1918 C CA . VAL A 1 258 ? 27.258 11.424 -9.828 1.00 57.28 258 VAL A CA 1
ATOM 1919 C C . VAL A 1 258 ? 28.100 12.510 -10.509 1.00 57.28 258 VAL A C 1
ATOM 1921 O O . VAL A 1 258 ? 28.125 12.578 -11.733 1.00 57.28 258 VAL A O 1
ATOM 1924 N N . ALA A 1 259 ? 28.890 13.285 -9.753 1.00 54.69 259 ALA A N 1
ATOM 1925 C CA . ALA A 1 259 ? 29.767 14.325 -10.299 1.00 54.69 259 ALA A CA 1
ATOM 1926 C C . ALA A 1 259 ? 30.802 13.779 -11.296 1.00 54.69 259 ALA A C 1
ATOM 1928 O O . ALA A 1 259 ? 31.115 14.454 -12.275 1.00 54.69 259 ALA A O 1
ATOM 1929 N N . LYS A 1 260 ? 31.310 12.553 -11.104 1.00 59.72 260 LYS A N 1
ATOM 1930 C CA . LYS A 1 260 ? 32.243 11.910 -12.051 1.00 59.72 260 LYS A CA 1
ATOM 1931 C C . LYS A 1 260 ? 31.615 11.631 -13.421 1.00 59.72 260 LYS A C 1
ATOM 1933 O O . LYS A 1 260 ? 32.334 11.632 -14.416 1.00 59.72 260 LYS A O 1
ATOM 1938 N N . HIS A 1 261 ? 30.296 11.460 -13.469 1.00 58.88 261 HIS A N 1
ATOM 1939 C CA . HIS A 1 261 ? 29.535 11.133 -14.676 1.00 58.88 261 HIS A CA 1
ATOM 1940 C C . HIS A 1 261 ? 28.894 12.357 -15.349 1.00 58.88 261 HIS A C 1
ATOM 1942 O O . HIS A 1 261 ? 28.232 12.224 -16.377 1.00 58.88 261 HIS A O 1
ATOM 1948 N N . THR A 1 262 ? 29.172 13.566 -14.843 1.00 57.41 262 THR A N 1
ATOM 1949 C CA . THR A 1 262 ? 28.633 14.836 -15.377 1.00 57.41 262 THR A CA 1
ATOM 1950 C C . THR A 1 262 ? 29.100 15.193 -16.795 1.00 57.41 262 THR A C 1
ATOM 1952 O O . THR A 1 262 ? 28.629 16.162 -17.384 1.00 57.41 262 THR A O 1
ATOM 1955 N N . LYS A 1 263 ? 30.040 14.423 -17.361 1.00 59.19 263 LYS A N 1
ATOM 1956 C CA . LYS A 1 263 ? 30.512 14.589 -18.745 1.00 59.19 263 LYS A CA 1
ATOM 1957 C C . LYS A 1 263 ? 29.549 14.009 -19.784 1.00 59.19 263 LYS A C 1
ATOM 1959 O O . LYS A 1 263 ? 29.568 14.467 -20.922 1.00 59.19 263 LYS A O 1
ATOM 1964 N N . GLU A 1 264 ? 28.755 13.002 -19.418 1.00 60.97 264 GLU A N 1
ATOM 1965 C CA . GLU A 1 264 ? 27.828 12.319 -20.336 1.00 60.97 264 GLU A CA 1
ATOM 1966 C C . GLU A 1 264 ? 26.385 12.811 -20.187 1.00 60.97 264 GLU A C 1
ATOM 1968 O O . GLU A 1 264 ? 25.654 12.857 -21.177 1.00 60.97 264 GLU A O 1
ATOM 1973 N N . ILE A 1 265 ? 26.011 13.205 -18.964 1.00 68.56 265 ILE A N 1
ATOM 1974 C CA . ILE A 1 265 ? 24.727 13.808 -18.589 1.00 68.56 265 ILE A CA 1
ATOM 1975 C C . ILE A 1 265 ? 24.995 15.007 -17.691 1.00 68.56 265 ILE A C 1
ATOM 1977 O O . ILE A 1 265 ? 25.737 14.903 -16.720 1.00 68.56 265 ILE A O 1
ATOM 1981 N N . THR A 1 266 ? 24.381 16.141 -18.000 1.00 61.16 266 THR A N 1
ATOM 1982 C CA . THR A 1 266 ? 24.640 17.420 -17.330 1.00 61.16 266 THR A CA 1
ATOM 1983 C C . THR A 1 266 ? 23.819 17.617 -16.060 1.00 61.16 266 THR A C 1
ATOM 1985 O O . THR A 1 266 ? 24.271 18.285 -15.131 1.00 61.16 266 THR A O 1
ATOM 1988 N N . ASP A 1 267 ? 22.636 17.012 -16.001 1.00 67.00 267 ASP A N 1
ATOM 1989 C CA . ASP A 1 267 ? 21.655 17.215 -14.938 1.00 67.00 267 ASP A CA 1
ATOM 1990 C C . ASP A 1 267 ? 21.193 15.863 -14.395 1.00 67.00 267 ASP A C 1
ATOM 1992 O O . ASP A 1 267 ? 20.163 15.351 -14.812 1.00 67.00 267 ASP A O 1
ATOM 1996 N N . LEU A 1 268 ? 21.992 15.248 -13.519 1.00 72.69 268 LEU A N 1
ATOM 1997 C CA . LEU A 1 268 ? 21.696 13.960 -12.889 1.00 72.69 268 LEU A CA 1
ATOM 1998 C C . LEU A 1 268 ? 21.650 14.125 -11.371 1.00 72.69 268 LEU A C 1
ATOM 2000 O O . LEU A 1 268 ? 22.608 14.614 -10.770 1.00 72.69 268 LEU A O 1
ATOM 2004 N N . ALA A 1 269 ? 20.571 13.679 -10.733 1.00 65.19 269 ALA A N 1
ATOM 2005 C CA . ALA A 1 269 ? 20.470 13.637 -9.279 1.00 65.19 269 ALA A CA 1
ATOM 2006 C C . ALA A 1 269 ? 19.516 12.536 -8.802 1.00 65.19 269 ALA A C 1
ATOM 2008 O O . ALA A 1 269 ? 18.585 12.138 -9.495 1.00 65.19 269 ALA A O 1
ATOM 2009 N N . ILE A 1 270 ? 19.736 12.055 -7.580 1.00 73.12 270 ILE A N 1
ATOM 2010 C CA . ILE A 1 270 ? 18.828 11.133 -6.893 1.00 73.12 270 ILE A CA 1
ATOM 2011 C C . ILE A 1 270 ? 18.102 11.940 -5.822 1.00 73.12 270 ILE A C 1
ATOM 2013 O O . ILE A 1 270 ? 18.729 12.467 -4.901 1.00 73.12 270 ILE A O 1
ATOM 2017 N N . VAL A 1 271 ? 16.784 12.053 -5.960 1.00 71.25 271 VAL A N 1
ATOM 2018 C CA . VAL A 1 271 ? 15.942 12.915 -5.129 1.00 71.25 271 VAL A CA 1
ATOM 2019 C C . VAL A 1 271 ? 14.999 12.045 -4.297 1.00 71.25 271 VAL A C 1
ATOM 2021 O O . VAL A 1 271 ? 14.288 11.220 -4.863 1.00 71.25 271 VAL A O 1
ATOM 2024 N N . PRO A 1 272 ? 14.944 12.189 -2.963 1.00 72.00 272 PRO A N 1
ATOM 2025 C CA . PRO A 1 272 ? 13.961 11.464 -2.160 1.00 72.00 272 PRO A CA 1
ATOM 2026 C C . PRO A 1 272 ? 12.540 11.957 -2.474 1.00 72.00 272 PRO A C 1
ATOM 2028 O O . PRO A 1 272 ? 12.296 13.165 -2.526 1.00 72.00 272 PRO A O 1
ATOM 2031 N N . VAL A 1 273 ? 11.589 11.033 -2.658 1.00 69.94 273 VAL A N 1
ATOM 2032 C CA . VAL A 1 273 ? 10.184 11.373 -2.972 1.00 69.94 273 VAL A CA 1
ATOM 2033 C C . VAL A 1 273 ? 9.478 12.001 -1.766 1.00 69.94 273 VAL A C 1
ATOM 2035 O O . VAL A 1 273 ? 8.674 12.923 -1.920 1.00 69.94 273 VAL A O 1
ATOM 2038 N N . TRP A 1 274 ? 9.812 11.550 -0.556 1.00 66.56 274 TRP A N 1
ATOM 2039 C CA . TRP A 1 274 ? 9.281 12.085 0.696 1.00 66.56 274 TRP A CA 1
ATOM 2040 C C . TRP A 1 274 ? 10.383 12.773 1.508 1.00 66.56 274 TRP A C 1
ATOM 2042 O O . TRP A 1 274 ? 11.415 12.183 1.813 1.00 66.56 274 TRP A O 1
ATOM 2052 N N . LYS A 1 275 ? 10.148 14.029 1.909 1.00 51.72 275 LYS A N 1
ATOM 2053 C CA . LYS A 1 275 ? 10.989 14.755 2.877 1.00 51.72 275 LYS A CA 1
ATOM 2054 C C . LYS A 1 275 ? 10.516 14.435 4.298 1.00 51.72 275 LYS A C 1
ATOM 2056 O O . LYS A 1 275 ? 9.898 15.279 4.942 1.00 51.72 275 LYS A O 1
ATOM 2061 N N . THR A 1 276 ? 10.727 13.210 4.767 1.00 43.00 276 THR A N 1
ATOM 2062 C CA . THR A 1 276 ? 10.317 12.807 6.123 1.00 43.00 276 THR A CA 1
ATOM 2063 C C . THR A 1 276 ? 11.503 12.900 7.082 1.00 43.00 276 THR A C 1
ATOM 2065 O O . THR A 1 276 ? 12.587 12.413 6.790 1.00 43.00 276 THR A O 1
ATOM 2068 N N . SER A 1 277 ? 11.298 13.530 8.240 1.00 37.06 277 SER A N 1
ATOM 2069 C CA . SER A 1 277 ? 12.262 13.667 9.346 1.00 37.06 277 SER A CA 1
ATOM 2070 C C . SER A 1 277 ? 12.282 12.464 10.309 1.00 37.06 277 SER A C 1
ATOM 2072 O O . SER A 1 277 ? 12.862 12.539 11.389 1.00 37.06 277 SER A O 1
ATOM 2074 N N . GLN A 1 278 ? 11.649 11.354 9.930 1.00 42.97 278 GLN A N 1
ATOM 2075 C CA . GLN A 1 278 ? 11.662 10.079 10.645 1.00 42.97 278 GLN A CA 1
ATOM 2076 C C . GLN A 1 278 ? 12.023 8.968 9.656 1.00 42.97 278 GLN A C 1
ATOM 2078 O O . GLN A 1 278 ? 11.291 8.723 8.700 1.00 42.97 278 GLN A O 1
ATOM 2083 N N . GLU A 1 279 ? 13.177 8.355 9.908 1.00 43.91 279 GLU A N 1
ATOM 2084 C CA . GLU A 1 279 ? 13.783 7.212 9.219 1.00 43.91 279 GLU A CA 1
ATOM 2085 C C . GLU A 1 279 ? 12.855 5.983 9.288 1.00 43.91 279 GLU A C 1
ATOM 2087 O O . GLU A 1 279 ? 12.944 5.165 10.204 1.00 43.91 279 GLU A O 1
ATOM 2092 N N . SER A 1 280 ? 11.904 5.855 8.359 1.00 44.53 280 SER A N 1
ATOM 2093 C CA . SER A 1 280 ? 11.275 4.562 8.070 1.00 44.53 280 SER A CA 1
ATOM 2094 C C . SER A 1 280 ? 12.186 3.812 7.104 1.00 44.53 280 SER A C 1
ATOM 2096 O O . SER A 1 280 ? 11.926 3.767 5.902 1.00 44.53 280 SER A O 1
ATOM 2098 N N . ASP A 1 281 ? 13.293 3.310 7.636 1.00 53.88 281 ASP A N 1
ATOM 2099 C CA . ASP A 1 281 ? 14.313 2.651 6.836 1.00 53.88 281 ASP A CA 1
ATOM 2100 C C . ASP A 1 281 ? 13.891 1.210 6.569 1.00 53.88 281 ASP A C 1
ATOM 2102 O O . ASP A 1 281 ? 13.738 0.387 7.477 1.00 53.88 281 ASP A O 1
ATOM 2106 N N . THR A 1 282 ? 13.691 0.915 5.299 1.00 62.25 282 THR A N 1
ATOM 2107 C CA . THR A 1 282 ? 13.505 -0.428 4.776 1.00 62.25 282 THR A CA 1
ATOM 2108 C C . THR A 1 282 ? 14.857 -0.975 4.314 1.00 62.25 282 THR A C 1
ATOM 2110 O O . THR A 1 282 ? 15.841 -0.256 4.115 1.00 62.25 282 THR A O 1
ATOM 2113 N N . LEU A 1 283 ? 14.956 -2.296 4.172 1.00 69.69 283 LEU A N 1
ATOM 2114 C CA . LEU A 1 283 ? 16.202 -2.904 3.706 1.00 69.69 283 LEU A CA 1
ATOM 2115 C C . LEU A 1 283 ? 16.378 -2.780 2.182 1.00 69.69 283 LEU A C 1
ATOM 2117 O O . LEU A 1 283 ? 17.488 -2.979 1.694 1.00 69.69 283 LEU A O 1
ATOM 2121 N N . ALA A 1 284 ? 15.323 -2.441 1.439 1.00 75.12 284 ALA A N 1
ATOM 2122 C CA . ALA A 1 284 ? 15.314 -2.339 -0.017 1.00 75.12 284 ALA A CA 1
ATOM 2123 C C . ALA A 1 284 ? 15.116 -0.896 -0.482 1.00 75.12 284 ALA A C 1
ATOM 2125 O O . ALA A 1 284 ? 14.539 -0.078 0.217 1.00 75.12 284 ALA A O 1
ATOM 2126 N N . VAL A 1 285 ? 15.586 -0.580 -1.683 1.00 78.75 285 VAL A N 1
ATOM 2127 C CA . VAL A 1 285 ? 15.464 0.759 -2.263 1.00 78.75 285 VAL A CA 1
ATOM 2128 C C . VAL A 1 285 ? 14.548 0.715 -3.469 1.00 78.75 285 VAL A C 1
ATOM 2130 O O . VAL A 1 285 ? 14.659 -0.183 -4.303 1.00 78.75 285 VAL A O 1
ATOM 2133 N N . ARG A 1 286 ? 13.677 1.713 -3.610 1.00 83.88 286 ARG A N 1
ATOM 2134 C CA . ARG A 1 286 ? 12.888 1.901 -4.829 1.00 83.88 286 ARG A CA 1
ATOM 2135 C C . ARG A 1 286 ? 13.386 3.121 -5.581 1.00 83.88 286 ARG A C 1
ATOM 2137 O O . ARG A 1 286 ? 13.402 4.218 -5.033 1.00 83.88 286 ARG A O 1
ATOM 2144 N N . LEU A 1 287 ? 13.772 2.931 -6.837 1.00 85.44 287 LEU A N 1
ATOM 2145 C CA . LEU A 1 287 ? 14.167 4.010 -7.731 1.00 85.44 287 LEU A CA 1
ATOM 2146 C C . LEU A 1 287 ? 13.131 4.164 -8.842 1.00 85.44 287 LEU A C 1
ATOM 2148 O O . LEU A 1 287 ? 12.920 3.265 -9.658 1.00 85.44 287 LEU A O 1
ATOM 2152 N N . CYS A 1 288 ? 12.510 5.332 -8.868 1.00 89.38 288 CYS A N 1
ATOM 2153 C CA . CYS A 1 288 ? 11.484 5.705 -9.818 1.00 89.38 288 CYS A CA 1
ATOM 2154 C C . CYS A 1 288 ? 12.046 6.656 -10.884 1.00 89.38 288 CYS A C 1
ATOM 2156 O O . CYS A 1 288 ? 12.753 7.608 -10.558 1.00 89.38 288 CYS A O 1
ATOM 2158 N N . VAL A 1 289 ? 11.723 6.429 -12.156 1.00 91.44 289 VAL A N 1
ATOM 2159 C CA . VAL A 1 289 ? 12.254 7.197 -13.289 1.00 91.44 289 VAL A CA 1
ATOM 2160 C C . VAL A 1 289 ? 11.108 7.695 -14.166 1.00 91.44 289 VAL A C 1
ATOM 2162 O O . VAL A 1 289 ? 10.423 6.919 -14.838 1.00 91.44 289 VAL A O 1
ATOM 2165 N N . SER A 1 290 ? 10.898 9.011 -14.164 1.00 91.12 290 SER A N 1
ATOM 2166 C CA . SER A 1 290 ? 9.915 9.680 -15.022 1.00 91.12 290 SER A CA 1
ATOM 2167 C C . SER A 1 290 ? 10.438 9.787 -16.461 1.00 91.12 290 SER A C 1
ATOM 2169 O O . SER A 1 290 ? 11.631 10.008 -16.673 1.00 91.12 290 SER A O 1
ATOM 2171 N N . GLY A 1 291 ? 9.555 9.621 -17.454 1.00 86.12 291 GLY A N 1
ATOM 2172 C CA . GLY A 1 291 ? 9.926 9.659 -18.878 1.00 86.12 291 GLY A CA 1
ATOM 2173 C C . GLY A 1 291 ? 9.644 10.963 -19.624 1.00 86.12 291 GLY A C 1
ATOM 2174 O O . GLY A 1 291 ? 10.047 11.092 -20.772 1.00 86.12 291 GLY A O 1
ATOM 2175 N N . TRP A 1 292 ? 8.949 11.906 -18.995 1.00 87.25 292 TRP A N 1
ATOM 2176 C CA . TRP A 1 292 ? 8.729 13.284 -19.451 1.00 87.25 292 TRP A CA 1
ATOM 2177 C C . TRP A 1 292 ? 8.216 14.099 -18.254 1.00 87.25 292 TRP A C 1
ATOM 2179 O O . TRP A 1 292 ? 7.673 13.506 -17.313 1.00 87.25 292 TRP A O 1
ATOM 2189 N N . LEU A 1 293 ? 8.401 15.423 -18.272 1.00 85.38 293 LEU A N 1
ATOM 2190 C CA . LEU A 1 293 ? 8.085 16.325 -17.155 1.00 85.38 293 LEU A CA 1
ATOM 2191 C C . LEU A 1 293 ? 7.342 17.564 -17.673 1.00 85.38 293 LEU A C 1
ATOM 2193 O O . LEU A 1 293 ? 7.766 18.135 -18.672 1.00 85.38 293 LEU A O 1
ATOM 2197 N N . ASN A 1 294 ? 6.255 17.992 -17.020 1.00 81.50 294 ASN A N 1
ATOM 2198 C CA . ASN A 1 294 ? 5.677 19.319 -17.279 1.00 81.50 294 ASN A CA 1
ATOM 2199 C C . ASN A 1 294 ? 6.391 20.397 -16.468 1.00 81.50 294 ASN A C 1
ATOM 2201 O O . ASN A 1 294 ? 6.698 21.459 -16.993 1.00 81.50 294 ASN A O 1
ATOM 2205 N N . ASP A 1 295 ? 6.641 20.088 -15.196 1.00 79.00 295 ASP A N 1
ATOM 2206 C CA . ASP A 1 295 ? 7.270 20.966 -14.219 1.00 79.00 295 ASP A CA 1
ATOM 2207 C C . ASP A 1 295 ? 8.266 20.161 -13.370 1.00 79.00 295 ASP A C 1
ATOM 2209 O O . ASP A 1 295 ? 8.168 18.936 -13.254 1.00 79.00 295 ASP A O 1
ATOM 2213 N N . GLN A 1 296 ? 9.170 20.845 -12.666 1.00 73.06 296 GLN A N 1
ATOM 2214 C CA . GLN A 1 296 ? 10.151 20.215 -11.771 1.00 73.06 296 GLN A CA 1
ATOM 2215 C C . GLN A 1 296 ? 9.519 19.322 -10.678 1.00 73.06 296 GLN A C 1
ATOM 2217 O O . GLN A 1 296 ? 10.149 18.394 -10.167 1.00 73.06 296 GLN A O 1
ATOM 2222 N N . THR A 1 297 ? 8.262 19.570 -10.304 1.00 75.81 297 THR A N 1
ATOM 2223 C CA . THR A 1 297 ? 7.527 18.760 -9.319 1.00 75.81 297 THR A CA 1
ATOM 2224 C C . THR A 1 297 ? 7.242 17.339 -9.824 1.00 75.81 297 THR A C 1
ATOM 2226 O O . THR A 1 297 ? 7.248 16.396 -9.024 1.00 75.81 297 THR A O 1
ATOM 2229 N N . ASP A 1 298 ? 7.104 17.144 -11.140 1.00 78.69 298 ASP A N 1
ATOM 2230 C CA . ASP A 1 298 ? 6.793 15.852 -11.774 1.00 78.69 298 ASP A CA 1
ATOM 2231 C C . ASP A 1 298 ? 7.898 14.798 -11.616 1.00 78.69 298 ASP A C 1
ATOM 2233 O O . ASP A 1 298 ? 7.677 13.610 -11.868 1.00 78.69 298 ASP A O 1
ATOM 2237 N N . ILE A 1 299 ? 9.076 15.198 -11.133 1.00 74.31 299 ILE A N 1
ATOM 2238 C CA . ILE A 1 299 ? 10.134 14.266 -10.737 1.00 74.31 299 ILE A CA 1
ATOM 2239 C C . ILE A 1 299 ? 9.649 13.377 -9.590 1.00 74.31 299 ILE A C 1
ATOM 2241 O O . ILE A 1 299 ? 9.970 12.197 -9.561 1.00 74.31 299 ILE A O 1
ATOM 2245 N N . THR A 1 300 ? 8.860 13.913 -8.652 1.00 79.19 300 THR A N 1
ATOM 2246 C CA . THR A 1 300 ? 8.458 13.198 -7.426 1.00 79.19 300 THR A CA 1
ATOM 2247 C C . THR A 1 300 ? 6.954 12.967 -7.310 1.00 79.19 300 THR A C 1
ATOM 2249 O O . THR A 1 300 ? 6.553 11.958 -6.730 1.00 79.19 300 THR A O 1
ATOM 2252 N N . GLU A 1 301 ? 6.111 13.845 -7.871 1.00 81.44 301 GLU A N 1
ATOM 2253 C CA . GLU A 1 301 ? 4.645 13.764 -7.738 1.00 81.44 301 GLU A CA 1
ATOM 2254 C C . GLU A 1 301 ? 4.041 12.407 -8.157 1.00 81.44 301 GLU A C 1
ATOM 2256 O O . GLU A 1 301 ? 3.288 11.844 -7.356 1.00 81.44 301 GLU A O 1
ATOM 2261 N N . PRO A 1 302 ? 4.382 11.811 -9.324 1.00 79.44 302 PRO A N 1
ATOM 2262 C CA . PRO A 1 302 ? 3.792 10.535 -9.755 1.00 79.44 302 PRO A CA 1
ATOM 2263 C C . PRO A 1 302 ? 4.083 9.382 -8.784 1.00 79.44 302 PRO A C 1
ATOM 2265 O O . PRO A 1 302 ? 3.327 8.415 -8.677 1.00 79.44 302 PRO A O 1
ATOM 2268 N N . TRP A 1 303 ? 5.181 9.502 -8.039 1.00 80.88 303 TRP A N 1
ATOM 2269 C CA . TRP A 1 303 ? 5.718 8.464 -7.166 1.00 80.88 303 TRP A CA 1
ATOM 2270 C C . TRP A 1 303 ? 5.242 8.593 -5.719 1.00 80.88 303 TRP A C 1
ATOM 2272 O O . TRP A 1 303 ? 5.445 7.679 -4.921 1.00 80.88 303 TRP A O 1
ATOM 2282 N N . LYS A 1 304 ? 4.498 9.654 -5.379 1.00 77.75 304 LYS A N 1
ATOM 2283 C CA . LYS A 1 304 ? 3.829 9.791 -4.071 1.00 77.75 304 LYS A CA 1
ATOM 2284 C C . LYS A 1 304 ? 2.724 8.755 -3.831 1.00 77.75 304 LYS A C 1
ATOM 2286 O O . LYS A 1 304 ? 2.124 8.723 -2.756 1.00 77.75 304 LYS A O 1
ATOM 2291 N N . VAL A 1 305 ? 2.446 7.889 -4.807 1.00 66.44 305 VAL A N 1
ATOM 2292 C CA . VAL A 1 305 ? 1.588 6.713 -4.626 1.00 66.44 305 VAL A CA 1
ATOM 2293 C C . VAL A 1 305 ? 2.117 5.775 -3.526 1.00 66.44 305 VAL A C 1
ATOM 2295 O O . VAL A 1 305 ? 1.315 5.156 -2.828 1.00 66.44 305 VAL A O 1
ATOM 2298 N N . PHE A 1 306 ? 3.438 5.738 -3.312 1.00 62.88 306 PHE A N 1
ATOM 2299 C CA . PHE A 1 306 ? 4.115 4.956 -2.272 1.00 62.88 306 PHE A CA 1
ATOM 2300 C C . PHE A 1 306 ? 4.130 5.713 -0.931 1.00 62.88 306 PHE A C 1
ATOM 2302 O O . PHE A 1 306 ? 5.153 6.236 -0.491 1.00 62.88 306 PHE A O 1
ATOM 2309 N N . LYS A 1 307 ? 2.956 5.876 -0.308 1.00 57.81 307 LYS A N 1
ATOM 2310 C CA . LYS A 1 307 ? 2.798 6.651 0.936 1.00 57.81 307 LYS A CA 1
ATOM 2311 C C . LYS A 1 307 ? 3.532 5.991 2.112 1.00 57.81 307 LYS A C 1
ATOM 2313 O O . LYS A 1 307 ? 3.128 4.919 2.537 1.00 57.81 307 LYS A O 1
ATOM 2318 N N . GLY A 1 308 ? 4.490 6.697 2.718 1.00 49.03 308 GLY A N 1
ATOM 2319 C CA . GLY A 1 308 ? 5.120 6.276 3.980 1.00 49.03 308 GLY A CA 1
ATOM 2320 C C . GLY A 1 308 ? 6.321 5.337 3.841 1.00 49.03 308 GLY A C 1
ATOM 2321 O O . GLY A 1 308 ? 6.795 4.848 4.860 1.00 49.03 308 GLY A O 1
ATOM 2322 N N . ASP A 1 309 ? 6.817 5.123 2.620 1.00 54.50 309 ASP A N 1
ATOM 2323 C CA . ASP A 1 309 ? 8.049 4.379 2.348 1.00 54.50 309 ASP A CA 1
ATOM 2324 C C . ASP A 1 309 ? 9.234 5.361 2.227 1.00 54.50 309 ASP A C 1
ATOM 2326 O O . ASP A 1 309 ? 9.271 6.205 1.323 1.00 54.50 309 ASP A O 1
ATOM 2330 N N . GLY A 1 310 ? 10.161 5.302 3.189 1.00 55.34 310 GLY A N 1
ATOM 2331 C CA . GLY A 1 310 ? 11.280 6.242 3.336 1.00 55.34 310 GLY A CA 1
ATOM 2332 C C . GLY A 1 310 ? 12.407 6.048 2.318 1.00 55.34 310 GLY A C 1
ATOM 2333 O O . GLY A 1 310 ? 13.132 7.001 2.039 1.00 55.34 310 GLY A O 1
ATOM 2334 N N . ASP A 1 311 ? 12.508 4.865 1.703 1.00 70.31 311 ASP A N 1
ATOM 2335 C CA . ASP A 1 311 ? 13.563 4.505 0.742 1.00 70.31 311 ASP A CA 1
ATOM 2336 C C . ASP A 1 311 ? 13.086 4.559 -0.721 1.00 70.31 311 ASP A C 1
ATOM 2338 O O . ASP A 1 311 ? 13.632 3.893 -1.609 1.00 70.31 311 ASP A O 1
ATOM 2342 N N . THR A 1 312 ? 12.059 5.369 -0.998 1.00 76.00 312 THR A N 1
ATOM 2343 C CA . THR A 1 312 ? 11.623 5.662 -2.369 1.00 76.00 312 THR A CA 1
ATOM 2344 C C . THR A 1 312 ? 12.289 6.937 -2.893 1.00 76.00 312 THR A C 1
ATOM 2346 O O . THR A 1 312 ? 12.045 8.050 -2.414 1.00 76.00 312 THR A O 1
ATOM 2349 N N . TYR A 1 313 ? 13.096 6.776 -3.938 1.00 80.00 313 TYR A N 1
ATOM 2350 C CA . TYR A 1 313 ? 13.821 7.837 -4.625 1.00 80.00 313 TYR A CA 1
ATOM 2351 C C . TYR A 1 313 ? 13.317 8.008 -6.054 1.00 80.00 313 TYR A C 1
ATOM 2353 O O . TYR A 1 313 ? 12.916 7.052 -6.711 1.00 80.00 313 TYR A O 1
ATOM 2361 N N . ALA A 1 314 ? 13.388 9.233 -6.551 1.00 81.31 314 ALA A N 1
ATOM 2362 C CA . ALA A 1 314 ? 13.197 9.576 -7.944 1.00 81.31 314 ALA A CA 1
ATOM 2363 C C . ALA A 1 314 ? 14.539 9.939 -8.587 1.00 81.31 314 ALA A C 1
ATOM 2365 O O . ALA A 1 314 ? 15.358 10.642 -7.989 1.00 81.31 314 ALA A O 1
ATOM 2366 N N . LEU A 1 315 ? 14.757 9.475 -9.815 1.00 81.94 315 LEU A N 1
ATOM 2367 C CA . LEU A 1 315 ? 15.886 9.889 -10.634 1.00 81.94 315 LEU A CA 1
ATOM 2368 C C . LEU A 1 315 ? 15.531 11.185 -11.365 1.00 81.94 315 LEU A C 1
ATOM 2370 O O . LEU A 1 315 ? 14.664 11.197 -12.238 1.00 81.94 315 LEU A O 1
ATOM 2374 N N . GLN A 1 316 ? 16.227 12.263 -11.027 1.00 81.06 316 GLN A N 1
ATOM 2375 C CA . GLN A 1 316 ? 16.267 13.477 -11.830 1.00 81.06 316 GLN A CA 1
ATOM 2376 C C . GLN A 1 316 ? 17.321 13.288 -12.919 1.00 81.06 316 GLN A C 1
ATOM 2378 O O . GLN A 1 316 ? 18.474 12.986 -12.610 1.00 81.06 316 GLN A O 1
ATOM 2383 N N . TRP A 1 317 ? 16.920 13.454 -14.177 1.00 81.81 317 TRP A N 1
ATOM 2384 C CA . TRP A 1 317 ? 17.811 13.370 -15.326 1.00 81.81 317 TRP A CA 1
ATOM 2385 C C . TRP A 1 317 ? 17.358 14.342 -16.423 1.00 81.81 317 TRP A C 1
ATOM 2387 O O . TRP A 1 317 ? 16.172 14.385 -16.736 1.00 81.81 317 TRP A O 1
ATOM 2397 N N . GLU A 1 318 ? 18.293 15.119 -16.978 1.00 83.62 318 GLU A N 1
ATOM 2398 C CA . GLU A 1 318 ? 18.114 15.986 -18.158 1.00 83.62 318 GLU A CA 1
ATOM 2399 C C . GLU A 1 318 ? 16.773 16.748 -18.181 1.00 83.62 318 GLU A C 1
ATOM 2401 O O . GLU A 1 318 ? 16.014 16.667 -19.152 1.00 83.62 318 GLU A O 1
ATOM 2406 N N . MET A 1 319 ? 16.463 17.500 -17.111 1.00 82.25 319 MET A N 1
ATOM 2407 C CA . MET A 1 319 ? 15.138 18.112 -16.917 1.00 82.25 319 MET A CA 1
ATOM 2408 C C . MET A 1 319 ? 14.702 18.955 -18.117 1.00 82.25 319 MET A C 1
ATOM 2410 O O . MET A 1 319 ? 13.578 18.815 -18.589 1.00 82.25 319 MET A O 1
ATOM 2414 N N . LYS A 1 320 ? 15.614 19.769 -18.666 1.00 82.00 320 LYS A N 1
ATOM 2415 C CA . LYS A 1 320 ? 15.333 20.626 -19.830 1.00 82.00 320 LYS A CA 1
ATOM 2416 C C . LYS A 1 320 ? 14.885 19.818 -21.047 1.00 82.00 320 LYS A C 1
ATOM 2418 O O . LYS A 1 320 ? 13.914 20.186 -21.698 1.00 82.00 320 LYS A O 1
ATOM 2423 N N . ALA A 1 321 ? 15.554 18.699 -21.329 1.00 85.06 321 ALA A N 1
ATOM 2424 C CA . ALA A 1 321 ? 15.192 17.841 -22.452 1.00 85.06 321 ALA A CA 1
ATOM 2425 C C . ALA A 1 321 ? 13.823 17.174 -22.233 1.00 85.06 321 ALA A C 1
ATOM 2427 O O . ALA A 1 321 ? 13.057 17.013 -23.182 1.00 85.06 321 ALA A O 1
ATOM 2428 N N . LEU A 1 322 ? 13.490 16.813 -20.988 1.00 87.94 322 LEU A N 1
ATOM 2429 C CA . LEU A 1 322 ? 12.192 16.229 -20.633 1.00 87.94 322 LEU A CA 1
ATOM 2430 C C . LEU A 1 322 ? 11.035 17.240 -20.667 1.00 87.94 322 LEU A C 1
ATOM 2432 O O . LEU A 1 322 ? 9.919 16.861 -21.027 1.00 87.94 322 LEU A O 1
ATOM 2436 N N . GLU A 1 323 ? 11.292 18.503 -20.326 1.00 87.00 323 GLU A N 1
ATOM 2437 C CA . GLU A 1 323 ? 10.334 19.612 -20.432 1.00 87.00 323 GLU A CA 1
ATOM 2438 C C . GLU A 1 323 ? 10.066 19.981 -21.899 1.00 87.00 323 GLU A C 1
ATOM 2440 O O . GLU A 1 323 ? 8.911 20.077 -22.327 1.00 87.00 323 GLU A O 1
ATOM 2445 N N . GLU A 1 324 ? 11.125 20.107 -22.708 1.00 86.69 324 GLU A N 1
ATOM 2446 C CA . GLU A 1 324 ? 11.021 20.316 -24.159 1.00 86.69 324 GLU A CA 1
ATOM 2447 C C . GLU A 1 324 ? 10.253 19.173 -24.834 1.00 86.69 324 GLU A C 1
ATOM 2449 O O . GLU A 1 324 ? 9.383 19.409 -25.679 1.00 86.69 324 GLU A O 1
ATOM 2454 N N . LEU A 1 325 ? 10.521 17.933 -24.412 1.00 87.38 325 LEU A N 1
ATOM 2455 C CA . LEU A 1 325 ? 9.779 16.758 -24.845 1.00 87.38 325 LEU A CA 1
ATOM 2456 C C . LEU A 1 325 ? 8.297 16.853 -24.487 1.00 87.38 325 LEU A C 1
ATOM 2458 O O . LEU A 1 325 ? 7.457 16.614 -25.355 1.00 87.38 325 LEU A O 1
ATOM 2462 N N . SER A 1 326 ? 7.958 17.198 -23.242 1.00 86.25 326 SER A N 1
ATOM 2463 C CA . SER A 1 326 ? 6.557 17.309 -22.827 1.00 86.25 326 SER A CA 1
ATOM 2464 C C . SER A 1 326 ? 5.812 18.373 -23.635 1.00 86.25 326 SER A C 1
ATOM 2466 O O . SER A 1 326 ? 4.738 18.107 -24.179 1.00 86.25 326 SER A O 1
ATOM 2468 N N . SER A 1 327 ? 6.424 19.547 -23.819 1.00 83.62 327 SER A N 1
ATOM 2469 C CA . SER A 1 327 ? 5.880 20.629 -24.649 1.00 83.62 327 SER A CA 1
ATOM 2470 C C . SER A 1 327 ? 5.627 20.177 -26.093 1.00 83.62 327 SER A C 1
ATOM 2472 O O . SER A 1 327 ? 4.566 20.443 -26.676 1.00 83.62 327 SER A O 1
ATOM 2474 N N . ALA A 1 328 ? 6.559 19.412 -26.665 1.00 80.44 328 ALA A N 1
ATOM 2475 C CA . ALA A 1 328 ? 6.424 18.854 -28.005 1.00 80.44 328 ALA A CA 1
ATOM 2476 C C . ALA A 1 328 ? 5.312 17.798 -28.099 1.00 80.44 328 ALA A C 1
ATOM 2478 O O . ALA A 1 328 ? 4.510 17.829 -29.037 1.00 80.44 328 ALA A O 1
ATOM 2479 N N . LEU A 1 329 ? 5.210 16.901 -27.113 1.00 81.00 329 LEU A N 1
ATOM 2480 C CA . LEU A 1 329 ? 4.136 15.911 -27.023 1.00 81.00 329 LEU A CA 1
ATOM 2481 C C . LEU A 1 329 ? 2.768 16.589 -26.870 1.00 81.00 329 LEU A C 1
ATOM 2483 O O . LEU A 1 329 ? 1.822 16.230 -27.570 1.00 81.00 329 LEU A O 1
ATOM 2487 N N . TYR A 1 330 ? 2.659 17.616 -26.029 1.00 80.06 330 TYR A N 1
ATOM 2488 C CA . TYR A 1 330 ? 1.425 18.380 -25.856 1.00 80.06 330 TYR A CA 1
ATOM 2489 C C . TYR A 1 330 ? 1.017 19.104 -27.148 1.00 80.06 330 TYR A C 1
ATOM 2491 O O . TYR A 1 330 ? -0.147 19.065 -27.560 1.00 80.06 330 TYR A O 1
ATOM 2499 N N . THR A 1 331 ? 1.986 19.701 -27.848 1.00 75.31 331 THR A N 1
ATOM 2500 C CA . THR A 1 331 ? 1.780 20.344 -29.156 1.00 75.31 331 THR A CA 1
ATOM 2501 C C . THR A 1 331 ? 1.307 19.343 -30.210 1.00 75.31 331 THR A C 1
ATOM 2503 O O . THR A 1 331 ? 0.407 19.645 -30.997 1.00 75.31 331 THR A O 1
ATOM 2506 N N . LEU A 1 332 ? 1.866 18.129 -30.219 1.00 71.12 332 LEU A N 1
ATOM 2507 C CA . LEU A 1 332 ? 1.458 17.064 -31.135 1.00 71.12 332 LEU A CA 1
ATOM 2508 C C . LEU A 1 332 ? -0.015 16.688 -30.930 1.00 71.12 332 LEU A C 1
ATOM 2510 O O . LEU A 1 332 ? -0.773 16.598 -31.897 1.00 71.12 332 LEU A O 1
ATOM 2514 N N . ILE A 1 333 ? -0.424 16.526 -29.673 1.00 66.94 333 ILE A N 1
ATOM 2515 C CA . ILE A 1 333 ? -1.765 16.074 -29.283 1.00 66.94 333 ILE A CA 1
ATOM 2516 C C . ILE A 1 333 ? -2.827 17.142 -29.546 1.00 66.94 333 ILE A C 1
ATOM 2518 O O . ILE A 1 333 ? -3.933 16.830 -29.988 1.00 66.94 333 ILE A O 1
ATOM 2522 N N . THR A 1 334 ? -2.490 18.409 -29.311 1.00 68.31 334 THR A N 1
ATOM 2523 C CA . THR A 1 334 ? -3.395 19.550 -29.520 1.00 68.31 334 THR A CA 1
ATOM 2524 C C . THR A 1 334 ? -3.469 20.009 -30.980 1.00 68.31 334 THR A C 1
ATOM 2526 O O . THR A 1 334 ? -4.383 20.748 -31.361 1.00 68.31 334 THR A O 1
ATOM 2529 N N . SER A 1 335 ? -2.548 19.556 -31.837 1.00 63.50 335 SER A N 1
ATOM 2530 C CA . SER A 1 335 ? -2.538 19.916 -33.254 1.00 63.50 335 SER A CA 1
ATOM 2531 C C . SER A 1 335 ? -3.745 19.353 -34.026 1.00 63.50 335 SER A C 1
ATOM 2533 O O . SER A 1 335 ? -4.213 18.236 -33.802 1.00 63.50 335 SER A O 1
ATOM 2535 N N . HIS A 1 336 ? -4.239 20.115 -35.011 1.00 42.81 336 HIS A N 1
ATOM 2536 C CA . HIS A 1 336 ? -5.384 19.736 -35.858 1.00 42.81 336 HIS A CA 1
ATOM 2537 C C . HIS A 1 336 ? -5.172 18.446 -36.682 1.00 42.81 336 HIS A C 1
ATOM 2539 O O . HIS A 1 336 ? -6.146 17.888 -37.185 1.00 42.81 336 HIS A O 1
ATOM 2545 N N . ALA A 1 337 ? -3.938 17.935 -36.773 1.00 47.31 337 ALA A N 1
ATOM 2546 C CA . ALA A 1 337 ? -3.618 16.648 -37.393 1.00 47.31 337 ALA A CA 1
ATOM 2547 C C . ALA A 1 337 ? -4.185 15.449 -36.605 1.00 47.31 337 ALA A C 1
ATOM 2549 O O . ALA A 1 337 ? -4.519 14.424 -37.196 1.00 47.31 337 ALA A O 1
ATOM 2550 N N . MET A 1 338 ? -4.375 15.589 -35.286 1.00 48.91 338 MET A N 1
ATOM 2551 C CA . MET A 1 338 ? -4.838 14.498 -34.421 1.00 48.91 338 MET A CA 1
ATOM 2552 C C . MET A 1 338 ? -6.352 14.227 -34.534 1.00 48.91 338 MET A C 1
ATOM 2554 O O . MET A 1 338 ? -6.819 13.130 -34.225 1.00 48.91 338 MET A O 1
ATOM 2558 N N . LYS A 1 339 ? -7.137 15.193 -35.042 1.00 45.09 339 LYS A N 1
ATOM 2559 C CA . LYS A 1 339 ? -8.584 15.025 -35.288 1.00 45.09 339 LYS A CA 1
ATOM 2560 C C . LYS A 1 339 ? -8.891 13.999 -36.390 1.00 45.09 339 LYS A C 1
ATOM 2562 O O . LYS A 1 339 ? -9.946 13.378 -36.334 1.00 45.09 339 LYS A O 1
ATOM 2567 N N . TYR A 1 340 ? -7.974 13.783 -37.338 1.00 45.75 340 TYR A N 1
ATOM 2568 C CA . TYR A 1 340 ? -8.129 12.796 -38.417 1.00 45.75 340 TYR A CA 1
ATOM 2569 C C . TYR A 1 340 ? -7.817 11.360 -37.966 1.00 45.75 340 TYR A C 1
ATOM 2571 O O . TYR A 1 340 ? -8.489 10.421 -38.381 1.00 45.75 340 TYR A O 1
ATOM 2579 N N . VAL A 1 341 ? -6.866 11.175 -37.045 1.00 45.72 341 VAL A N 1
ATOM 2580 C CA . VAL A 1 341 ? -6.475 9.845 -36.532 1.00 45.72 341 VAL A CA 1
ATOM 2581 C C . VAL A 1 341 ? -7.573 9.221 -35.654 1.00 45.72 341 VAL A C 1
ATOM 2583 O O . VAL A 1 341 ? -7.747 8.005 -35.650 1.00 45.72 341 VAL A O 1
ATOM 2586 N N . LYS A 1 342 ? -8.391 10.043 -34.979 1.00 39.41 342 LYS A N 1
ATOM 2587 C CA . LYS A 1 342 ? -9.553 9.579 -34.197 1.00 39.41 342 LYS A CA 1
ATOM 2588 C C . LYS A 1 342 ? -10.686 8.981 -35.048 1.00 39.41 342 LYS A C 1
ATOM 2590 O O . LYS A 1 342 ? -11.501 8.244 -34.501 1.00 39.41 342 LYS A O 1
ATOM 2595 N N . ALA A 1 343 ? -10.755 9.293 -36.345 1.00 40.97 343 ALA A N 1
ATOM 2596 C CA . ALA A 1 343 ? -11.853 8.871 -37.219 1.00 40.97 343 ALA A CA 1
ATOM 2597 C C . ALA A 1 343 ? -11.616 7.508 -37.902 1.00 40.97 343 ALA A C 1
ATOM 2599 O O . ALA A 1 343 ? -12.574 6.779 -38.145 1.00 40.97 343 ALA A O 1
ATOM 2600 N N . GLU A 1 344 ? -10.360 7.120 -38.152 1.00 39.09 344 GLU A N 1
ATOM 2601 C CA . GLU A 1 344 ? -10.053 5.991 -39.049 1.00 39.09 344 GLU A CA 1
ATOM 2602 C C . GLU A 1 344 ? -9.649 4.685 -38.330 1.00 39.09 344 GLU A C 1
ATOM 2604 O O . GLU A 1 344 ? -9.598 3.625 -38.948 1.00 39.09 344 GLU A O 1
ATOM 2609 N N . ILE A 1 345 ? -9.397 4.712 -37.013 1.00 43.41 345 ILE A N 1
ATOM 2610 C CA . ILE A 1 345 ? -8.964 3.522 -36.241 1.00 43.41 345 ILE A CA 1
ATOM 2611 C C . ILE A 1 345 ? -10.120 2.518 -36.010 1.00 43.41 345 ILE A C 1
ATOM 2613 O O . ILE A 1 345 ? -9.896 1.359 -35.658 1.00 43.41 345 ILE A O 1
ATOM 2617 N N . ILE A 1 346 ? -11.366 2.903 -36.310 1.00 38.03 346 ILE A N 1
ATOM 2618 C CA . ILE A 1 346 ? -12.536 2.011 -36.309 1.00 38.03 346 ILE A CA 1
ATOM 2619 C C . ILE A 1 346 ? -12.797 1.489 -37.731 1.00 38.03 346 ILE A C 1
ATOM 2621 O O . ILE A 1 346 ? -13.868 1.701 -38.288 1.00 38.03 346 ILE A O 1
ATOM 2625 N N . LYS A 1 347 ? -11.835 0.802 -38.353 1.00 34.69 347 LYS A N 1
ATOM 2626 C CA . LYS A 1 347 ? -12.106 -0.142 -39.455 1.00 34.69 347 LYS A CA 1
ATOM 2627 C C . LYS A 1 347 ? -10.951 -1.133 -39.568 1.00 34.69 347 LYS A C 1
ATOM 2629 O O . LYS A 1 347 ? -9.797 -0.779 -39.758 1.00 34.69 347 LYS A O 1
ATOM 2634 N N . ARG A 1 348 ? -11.295 -2.393 -39.316 1.00 39.31 348 ARG A N 1
ATOM 2635 C CA . ARG A 1 348 ? -10.394 -3.500 -38.989 1.00 39.31 348 ARG A CA 1
ATOM 2636 C C . ARG A 1 348 ? -9.367 -3.814 -40.086 1.00 39.31 348 ARG A C 1
ATOM 2638 O O . ARG A 1 348 ? -9.629 -3.646 -41.273 1.00 39.31 348 ARG A O 1
ATOM 2645 N N . THR A 1 349 ? -8.327 -4.521 -39.633 1.00 40.94 349 THR A N 1
ATOM 2646 C CA . THR A 1 349 ? -7.418 -5.424 -40.371 1.00 40.94 349 THR A CA 1
ATOM 2647 C C . THR A 1 349 ? -6.172 -4.783 -40.994 1.00 40.94 349 THR A C 1
ATOM 2649 O O . THR A 1 349 ? -6.208 -4.242 -42.091 1.00 40.94 349 THR A O 1
ATOM 2652 N N . VAL A 1 350 ? -5.074 -4.887 -40.234 1.00 40.50 350 VAL A N 1
ATOM 2653 C CA . VAL A 1 350 ? -3.639 -5.145 -40.522 1.00 40.50 350 VAL A CA 1
ATOM 2654 C C . VAL A 1 350 ? -2.979 -4.703 -41.855 1.00 40.50 350 VAL A C 1
ATOM 2656 O O . VAL A 1 350 ? -1.761 -4.616 -41.858 1.00 40.50 350 VAL A O 1
ATOM 2659 N N . PHE A 1 351 ? -3.657 -4.333 -42.950 1.00 42.06 351 PHE A N 1
ATOM 2660 C CA . PHE A 1 351 ? -2.966 -3.975 -44.209 1.00 42.06 351 PHE A CA 1
ATOM 2661 C C . PHE A 1 351 ? -3.590 -2.887 -45.112 1.00 42.06 351 PHE A C 1
ATOM 2663 O O . PHE A 1 351 ? -2.987 -2.550 -46.125 1.00 42.06 351 PHE A O 1
ATOM 2670 N N . ALA A 1 352 ? -4.724 -2.259 -44.776 1.00 36.47 352 ALA A N 1
ATOM 2671 C CA . ALA A 1 352 ? -5.293 -1.197 -45.635 1.00 36.47 352 ALA A CA 1
ATOM 2672 C C . ALA A 1 352 ? -4.759 0.226 -45.335 1.00 36.47 352 ALA A C 1
ATOM 2674 O O . ALA A 1 352 ? -4.750 1.091 -46.208 1.00 36.47 352 ALA A O 1
ATOM 2675 N N . GLY A 1 353 ? -4.272 0.481 -44.114 1.00 41.91 353 GLY A N 1
ATOM 2676 C CA . GLY A 1 353 ? -3.844 1.818 -43.669 1.00 41.91 353 GLY A CA 1
ATOM 2677 C C . GLY A 1 353 ? -2.447 2.247 -44.127 1.00 41.91 353 GLY A C 1
ATOM 2678 O O . GLY A 1 353 ? -2.146 3.439 -44.125 1.00 41.91 353 GLY A O 1
ATOM 2679 N N . LEU A 1 354 ? -1.611 1.304 -44.577 1.00 38.56 354 LEU A N 1
ATOM 2680 C CA . LEU A 1 354 ? -0.269 1.603 -45.092 1.00 38.56 354 LEU A CA 1
ATOM 2681 C C . LEU A 1 354 ? -0.318 2.444 -46.390 1.00 38.56 354 LEU A C 1
ATOM 2683 O O . LEU A 1 354 ? 0.671 3.078 -46.734 1.00 38.56 354 LEU A O 1
ATOM 2687 N N . MET A 1 355 ? -1.476 2.514 -47.068 1.00 42.78 355 MET A N 1
ATOM 2688 C CA . MET A 1 355 ? -1.692 3.290 -48.302 1.00 42.78 355 MET A CA 1
ATOM 2689 C C . MET A 1 355 ? -2.590 4.537 -48.150 1.00 42.78 355 MET A C 1
ATOM 2691 O O . MET A 1 355 ? -2.803 5.236 -49.132 1.00 42.78 355 MET A O 1
ATOM 2695 N N . ASN A 1 356 ? -3.046 4.883 -46.936 1.00 39.88 356 ASN A N 1
ATOM 2696 C CA . ASN A 1 356 ? -3.568 6.235 -46.619 1.00 39.88 356 ASN A CA 1
ATOM 2697 C C . ASN A 1 356 ? -2.603 7.038 -45.716 1.00 39.88 356 ASN A C 1
ATOM 2699 O O . ASN A 1 356 ? -2.939 8.062 -45.123 1.00 39.88 356 ASN A O 1
ATOM 2703 N N . SER A 1 357 ? -1.386 6.508 -45.622 1.00 41.81 357 SER A N 1
ATOM 2704 C CA . SER A 1 357 ? -0.140 7.115 -45.191 1.00 41.81 357 SER A CA 1
ATOM 2705 C C . SER A 1 357 ? -0.059 8.615 -45.525 1.00 41.81 357 SER A C 1
ATOM 2707 O O . SER A 1 357 ? 0.101 9.008 -46.676 1.00 41.81 357 SER A O 1
ATOM 2709 N N . LEU A 1 358 ? -0.096 9.430 -44.465 1.00 44.94 358 LEU A N 1
ATOM 2710 C CA . LEU A 1 358 ? 0.588 10.719 -44.368 1.00 44.94 358 LEU A CA 1
ATOM 2711 C C . LEU A 1 358 ? -0.051 11.899 -45.130 1.00 44.94 358 LEU A C 1
ATOM 2713 O O . LEU A 1 358 ? 0.377 12.281 -46.216 1.00 44.94 358 LEU A O 1
ATOM 2717 N N . ALA A 1 359 ? -0.988 12.606 -44.482 1.00 45.09 359 ALA A N 1
ATOM 2718 C CA . ALA A 1 359 ? -1.259 13.992 -44.864 1.00 45.09 359 ALA A CA 1
ATOM 2719 C C . ALA A 1 359 ? 0.073 14.780 -44.804 1.00 45.09 359 ALA A C 1
ATOM 2721 O O . ALA A 1 359 ? 0.711 14.771 -43.743 1.00 45.09 359 ALA A O 1
ATOM 2722 N N . PRO A 1 360 ? 0.501 15.475 -45.877 1.00 45.94 360 PRO A N 1
ATOM 2723 C CA . PRO A 1 360 ? 1.831 16.088 -45.963 1.00 45.94 360 PRO A CA 1
ATOM 2724 C C . PRO A 1 360 ? 2.171 16.988 -44.764 1.00 45.94 360 PRO A C 1
ATOM 2726 O O . PRO A 1 360 ? 3.302 17.011 -44.293 1.00 45.94 360 PRO A O 1
ATOM 2729 N N . LEU A 1 361 ? 1.174 17.670 -44.191 1.00 46.97 361 LEU A N 1
ATOM 2730 C CA . LEU A 1 361 ? 1.351 18.540 -43.024 1.00 46.97 361 LEU A CA 1
ATOM 2731 C C . LEU A 1 361 ? 1.572 17.805 -41.691 1.00 46.97 361 LEU A C 1
ATOM 2733 O O . LEU A 1 361 ? 2.253 18.345 -40.820 1.00 46.97 361 LEU A O 1
ATOM 2737 N N . ALA A 1 362 ? 1.014 16.604 -41.506 1.00 45.03 362 ALA A N 1
ATOM 2738 C CA . ALA A 1 362 ? 1.247 15.807 -40.300 1.00 45.03 362 ALA A CA 1
ATOM 2739 C C . ALA A 1 362 ? 2.678 15.252 -40.301 1.00 45.03 362 ALA A C 1
ATOM 2741 O O . ALA A 1 362 ? 3.371 15.362 -39.295 1.00 45.03 362 ALA A O 1
ATOM 2742 N N . LEU A 1 363 ? 3.153 14.771 -41.456 1.00 49.91 363 LEU A N 1
ATOM 2743 C CA . LEU A 1 363 ? 4.547 14.373 -41.680 1.00 49.91 363 LEU A CA 1
ATOM 2744 C C . LEU A 1 363 ? 5.547 15.489 -41.397 1.00 49.91 363 LEU A C 1
ATOM 2746 O O . LEU A 1 363 ? 6.545 15.251 -40.730 1.00 49.91 363 LEU A O 1
ATOM 2750 N N . LEU A 1 364 ? 5.282 16.699 -41.898 1.00 51.34 364 LEU A N 1
ATOM 2751 C CA . LEU A 1 364 ? 6.193 17.834 -41.739 1.00 51.34 364 LEU A CA 1
ATOM 2752 C C . LEU A 1 364 ? 6.321 18.267 -40.270 1.00 51.34 364 LEU A C 1
ATOM 2754 O O . LEU A 1 364 ? 7.422 18.565 -39.816 1.00 51.34 364 LEU A O 1
ATOM 2758 N N . LYS A 1 365 ? 5.223 18.250 -39.496 1.00 48.28 365 LYS A N 1
ATOM 2759 C CA . LYS A 1 365 ? 5.270 18.530 -38.047 1.00 48.28 365 LYS A CA 1
ATOM 2760 C C . LYS A 1 365 ? 5.870 17.387 -37.229 1.00 48.28 365 LYS A C 1
ATOM 2762 O O . LYS A 1 365 ? 6.516 17.639 -36.217 1.00 48.28 365 LYS A O 1
ATOM 2767 N N . ILE A 1 366 ? 5.675 16.145 -37.662 1.00 50.66 366 ILE A N 1
ATOM 2768 C CA . ILE A 1 366 ? 6.308 14.972 -37.051 1.00 50.66 366 ILE A CA 1
ATOM 2769 C C . ILE A 1 366 ? 7.813 14.984 -37.306 1.00 50.66 366 ILE A C 1
ATOM 2771 O O . ILE A 1 366 ? 8.559 14.744 -36.367 1.00 50.66 366 ILE A O 1
ATOM 2775 N N . GLY A 1 367 ? 8.259 15.361 -38.508 1.00 54.91 367 GLY A N 1
ATOM 2776 C CA . GLY A 1 367 ? 9.669 15.605 -38.816 1.00 54.91 367 GLY A CA 1
ATOM 2777 C C . GLY A 1 367 ? 10.297 16.607 -37.846 1.00 54.91 367 GLY A C 1
ATOM 2778 O O . GLY A 1 367 ? 11.304 16.299 -37.237 1.00 54.91 367 GLY A O 1
ATOM 2779 N N . GLN A 1 368 ? 9.633 17.732 -37.558 1.00 54.31 368 GLN A N 1
ATOM 2780 C CA . GLN A 1 368 ? 10.140 18.741 -36.608 1.00 54.31 368 GLN A CA 1
ATOM 2781 C C . GLN A 1 368 ? 10.238 18.266 -35.142 1.00 54.31 368 GLN A C 1
ATOM 2783 O O . GLN A 1 368 ? 11.085 18.760 -34.400 1.00 54.31 368 GLN A O 1
ATOM 2788 N N . ILE A 1 369 ? 9.378 17.339 -34.701 1.00 56.31 369 ILE A N 1
ATOM 2789 C CA . ILE A 1 369 ? 9.417 16.766 -33.338 1.00 56.31 369 ILE A CA 1
ATOM 2790 C C . ILE A 1 369 ? 10.424 15.612 -33.253 1.00 56.31 369 ILE A C 1
ATOM 2792 O O . ILE A 1 369 ? 11.108 15.466 -32.236 1.00 56.31 369 ILE A O 1
ATOM 2796 N N . ILE A 1 370 ? 10.522 14.807 -34.317 1.00 54.88 370 ILE A N 1
ATOM 2797 C CA . ILE A 1 370 ? 11.533 13.758 -34.470 1.00 54.88 370 ILE A CA 1
ATOM 2798 C C . ILE A 1 370 ? 12.924 14.397 -34.525 1.00 54.88 370 ILE A C 1
ATOM 2800 O O . ILE A 1 370 ? 13.785 13.993 -33.756 1.00 54.88 370 ILE A O 1
ATOM 2804 N N . ASP A 1 371 ? 13.130 15.437 -35.330 1.00 53.22 371 ASP A N 1
ATOM 2805 C CA . ASP A 1 371 ? 14.444 16.053 -35.558 1.00 53.22 371 ASP A CA 1
ATOM 2806 C C . ASP A 1 371 ? 14.971 16.881 -34.371 1.00 53.22 371 ASP A C 1
ATOM 2808 O O . ASP A 1 371 ? 16.118 17.323 -34.410 1.00 53.22 371 ASP A O 1
ATOM 2812 N N . ASN A 1 372 ? 14.176 17.112 -33.316 1.00 70.19 372 ASN A N 1
ATOM 2813 C CA . ASN A 1 372 ? 14.577 17.992 -32.215 1.00 70.19 372 ASN A CA 1
ATOM 2814 C C . ASN A 1 372 ? 14.323 17.377 -30.811 1.00 70.19 372 ASN A C 1
ATOM 2816 O O . ASN A 1 372 ? 15.207 16.672 -30.320 1.00 70.19 372 ASN A O 1
ATOM 2820 N N . PRO A 1 373 ? 13.164 17.525 -30.141 1.00 82.06 373 PRO A N 1
ATOM 2821 C CA . PRO A 1 373 ? 13.031 17.141 -28.730 1.00 82.06 373 PRO A CA 1
ATOM 2822 C C . PRO A 1 373 ? 12.939 15.623 -28.474 1.00 82.06 373 PRO A C 1
ATOM 2824 O O . PRO A 1 373 ? 13.531 15.137 -27.510 1.00 82.06 373 PRO A O 1
ATOM 2827 N N . TRP A 1 374 ? 12.246 14.841 -29.320 1.00 84.25 374 TRP A N 1
ATOM 2828 C CA . TRP A 1 374 ? 12.072 13.393 -29.088 1.00 84.25 374 TRP A CA 1
ATOM 2829 C C . TRP A 1 374 ? 13.379 12.617 -29.262 1.00 84.25 374 TRP A C 1
ATOM 2831 O O . TRP A 1 374 ? 13.769 11.859 -28.372 1.00 84.25 374 TRP A O 1
ATOM 2841 N N . MET A 1 375 ? 14.076 12.803 -30.388 1.00 83.12 375 MET A N 1
ATOM 2842 C CA . MET A 1 375 ? 15.330 12.086 -30.640 1.00 83.12 375 MET A CA 1
ATOM 2843 C C . MET A 1 375 ? 16.445 12.527 -29.695 1.00 83.12 375 MET A C 1
ATOM 2845 O O . MET A 1 375 ? 17.218 11.673 -29.260 1.00 83.12 375 MET A O 1
ATOM 2849 N N . ASN A 1 376 ? 16.493 13.812 -29.321 1.00 87.88 376 ASN A N 1
ATOM 2850 C CA . ASN A 1 376 ? 17.440 14.301 -28.323 1.00 87.88 376 ASN A CA 1
ATOM 2851 C C . ASN A 1 376 ? 17.191 13.652 -26.951 1.00 87.88 376 ASN A C 1
ATOM 2853 O O . ASN A 1 376 ? 18.085 12.999 -26.410 1.00 87.88 376 ASN A O 1
ATOM 2857 N N . ALA A 1 377 ? 15.961 13.726 -26.428 1.00 89.12 377 ALA A N 1
ATOM 2858 C CA . ALA A 1 377 ? 15.612 13.118 -25.143 1.00 89.12 377 ALA A CA 1
ATOM 2859 C C . ALA A 1 377 ? 15.828 11.594 -25.144 1.00 89.12 377 ALA A C 1
ATOM 2861 O O . ALA A 1 377 ? 16.334 11.033 -24.173 1.00 89.12 377 ALA A O 1
ATOM 2862 N N . ARG A 1 378 ? 15.523 10.910 -26.254 1.00 90.31 378 ARG A N 1
ATOM 2863 C CA . ARG A 1 378 ? 15.788 9.473 -26.417 1.00 90.31 378 ARG A CA 1
ATOM 2864 C C . ARG A 1 378 ? 17.285 9.152 -26.414 1.00 90.31 378 ARG A C 1
ATOM 2866 O O . ARG A 1 378 ? 17.698 8.195 -25.762 1.00 90.31 378 ARG A O 1
ATOM 2873 N N . ALA A 1 379 ? 18.104 9.921 -27.130 1.00 88.69 379 ALA A N 1
ATOM 2874 C CA . ALA A 1 379 ? 19.554 9.729 -27.149 1.00 88.69 379 ALA A CA 1
ATOM 2875 C C . ALA A 1 379 ? 20.171 9.952 -25.758 1.00 88.69 379 ALA A C 1
ATOM 2877 O O . ALA A 1 379 ? 21.053 9.195 -25.345 1.00 88.69 379 ALA A O 1
ATOM 2878 N N . LEU A 1 380 ? 19.671 10.947 -25.020 1.00 89.88 380 LEU A N 1
ATOM 2879 C CA . LEU A 1 380 ? 20.039 11.194 -23.627 1.00 89.88 380 LEU A CA 1
ATOM 2880 C C . LEU A 1 380 ? 19.587 10.056 -22.704 1.00 89.88 380 LEU A C 1
ATOM 2882 O O . LEU A 1 380 ? 20.374 9.629 -21.866 1.00 89.88 380 LEU A O 1
ATOM 2886 N N . ALA A 1 381 ? 18.391 9.491 -22.904 1.00 91.00 381 ALA A N 1
ATOM 2887 C CA . ALA A 1 381 ? 17.910 8.336 -22.141 1.00 91.00 381 ALA A CA 1
ATOM 2888 C C . ALA A 1 381 ? 18.830 7.114 -22.296 1.00 91.00 381 ALA A C 1
ATOM 2890 O O . ALA A 1 381 ? 19.134 6.444 -21.313 1.00 91.00 381 ALA A O 1
ATOM 2891 N N . ILE A 1 382 ? 19.319 6.846 -23.514 1.00 90.88 382 ILE A N 1
ATOM 2892 C CA . ILE A 1 382 ? 20.239 5.728 -23.790 1.00 90.88 382 ILE A CA 1
ATOM 2893 C C . ILE A 1 382 ? 21.584 5.933 -23.083 1.00 90.88 382 ILE A C 1
ATOM 2895 O O . ILE A 1 382 ? 22.094 5.017 -22.438 1.00 90.88 382 ILE A O 1
ATOM 2899 N N . LYS A 1 383 ? 22.156 7.142 -23.165 1.00 87.38 383 LYS A N 1
ATOM 2900 C CA . LYS A 1 383 ? 23.389 7.481 -22.434 1.00 87.38 383 LYS A CA 1
ATOM 2901 C C . LYS A 1 383 ? 23.172 7.402 -20.920 1.00 87.38 383 LYS A C 1
ATOM 2903 O O . LYS A 1 383 ? 23.987 6.825 -20.208 1.00 87.38 383 LYS A O 1
ATOM 2908 N N . GLY A 1 384 ? 22.035 7.897 -20.441 1.00 84.56 384 GLY A N 1
ATOM 2909 C CA . GLY A 1 384 ? 21.667 7.872 -19.029 1.00 84.56 384 GLY A CA 1
ATOM 2910 C C . GLY A 1 384 ? 21.418 6.493 -18.472 1.00 84.56 384 GLY A C 1
ATOM 2911 O O . GLY A 1 384 ? 21.736 6.258 -17.312 1.00 84.56 384 GLY A O 1
ATOM 2912 N N . GLY A 1 385 ? 20.944 5.565 -19.301 1.00 87.19 385 GLY A N 1
ATOM 2913 C CA . GLY A 1 385 ? 20.852 4.162 -18.932 1.00 87.19 385 GLY A CA 1
ATOM 2914 C C . GLY A 1 385 ? 22.223 3.595 -18.585 1.00 87.19 385 GLY A C 1
ATOM 2915 O O . GLY A 1 385 ? 22.387 3.015 -17.517 1.00 87.19 385 GLY A O 1
ATOM 2916 N N . LYS A 1 386 ? 23.244 3.849 -19.413 1.00 87.69 386 LYS A N 1
ATOM 2917 C CA . LYS A 1 386 ? 24.621 3.398 -19.135 1.00 87.69 386 LYS A CA 1
ATOM 2918 C C . LYS A 1 386 ? 25.169 3.990 -17.838 1.00 87.69 386 LYS A C 1
ATOM 2920 O O . LYS A 1 386 ? 25.681 3.248 -17.004 1.00 87.69 386 LYS A O 1
ATOM 2925 N N . VAL A 1 387 ? 24.987 5.297 -17.628 1.00 83.44 387 VAL A N 1
ATOM 2926 C CA . VAL A 1 387 ? 25.390 5.968 -16.380 1.00 83.44 387 VAL A CA 1
ATOM 2927 C C . VAL A 1 387 ? 24.659 5.377 -15.172 1.00 83.44 387 VAL A C 1
ATOM 2929 O O . VAL A 1 387 ? 25.286 5.076 -14.161 1.00 83.44 387 VAL A O 1
ATOM 2932 N N . LEU A 1 388 ? 23.343 5.161 -15.264 1.00 84.94 388 LEU A N 1
ATOM 2933 C CA . LEU A 1 388 ? 22.571 4.533 -14.192 1.00 84.94 388 LEU A CA 1
ATOM 2934 C C . LEU A 1 388 ? 23.057 3.104 -13.920 1.00 84.94 388 LEU A C 1
ATOM 2936 O O . LEU A 1 388 ? 23.184 2.715 -12.761 1.00 84.94 388 LEU A O 1
ATOM 2940 N N . GLY A 1 389 ? 23.356 2.333 -14.964 1.00 85.50 389 GLY A N 1
ATOM 2941 C CA . GLY A 1 389 ? 23.922 0.995 -14.842 1.00 85.50 389 GLY A CA 1
ATOM 2942 C C . GLY A 1 389 ? 25.272 1.003 -14.119 1.00 85.50 389 GLY A C 1
ATOM 2943 O O . GLY A 1 389 ? 25.472 0.194 -13.216 1.00 85.50 389 GLY A O 1
ATOM 2944 N N . ASP A 1 390 ? 26.160 1.954 -14.423 1.00 81.75 390 ASP A N 1
ATOM 2945 C CA . ASP A 1 390 ? 27.427 2.117 -13.698 1.00 81.75 390 ASP A CA 1
ATOM 2946 C C . ASP A 1 390 ? 27.215 2.523 -12.227 1.00 81.75 390 ASP A C 1
ATOM 2948 O O . ASP A 1 390 ? 27.824 1.947 -11.325 1.00 81.75 390 ASP A O 1
ATOM 2952 N N . LEU A 1 391 ? 26.284 3.441 -11.943 1.00 79.62 391 LEU A N 1
ATOM 2953 C CA . LEU A 1 391 ? 25.920 3.813 -10.568 1.00 79.62 391 LEU A CA 1
ATOM 2954 C C . LEU A 1 391 ? 25.388 2.616 -9.763 1.00 79.62 391 LEU A C 1
ATOM 2956 O O . LEU A 1 391 ? 25.721 2.447 -8.585 1.00 79.62 391 LEU A O 1
ATOM 2960 N N . LEU A 1 392 ? 24.571 1.770 -10.395 1.00 83.44 392 LEU A N 1
ATOM 2961 C CA . LEU A 1 392 ? 24.055 0.541 -9.797 1.00 83.44 392 LEU A CA 1
ATOM 2962 C C . LEU A 1 392 ? 25.181 -0.476 -9.556 1.00 83.44 392 LEU A C 1
ATOM 2964 O O . LEU A 1 392 ? 25.273 -1.029 -8.456 1.00 83.44 392 LEU A O 1
ATOM 2968 N N . ALA A 1 393 ? 26.069 -0.679 -10.535 1.00 82.81 393 ALA A N 1
ATOM 2969 C CA . ALA A 1 393 ? 27.229 -1.565 -10.423 1.00 82.81 393 ALA A CA 1
ATOM 2970 C C . ALA A 1 393 ? 28.193 -1.124 -9.309 1.00 82.81 393 ALA A C 1
ATOM 2972 O O . ALA A 1 393 ? 28.687 -1.958 -8.547 1.00 82.81 393 ALA A O 1
ATOM 2973 N N . ASN A 1 394 ? 28.380 0.189 -9.154 1.00 77.56 394 ASN A N 1
ATOM 2974 C CA . ASN A 1 394 ? 29.185 0.812 -8.104 1.00 77.56 394 ASN A CA 1
ATOM 2975 C C . ASN A 1 394 ? 28.460 0.936 -6.752 1.00 77.56 394 ASN A C 1
ATOM 2977 O O . ASN A 1 394 ? 28.990 1.555 -5.827 1.00 77.56 394 ASN A O 1
ATOM 2981 N N . ARG A 1 395 ? 27.275 0.322 -6.607 1.00 75.56 395 ARG A N 1
ATOM 2982 C CA . ARG A 1 395 ? 26.518 0.225 -5.347 1.00 75.56 395 ARG A CA 1
ATOM 2983 C C . ARG A 1 395 ? 26.208 1.593 -4.732 1.00 75.56 395 ARG A C 1
ATOM 2985 O O . ARG A 1 395 ? 26.341 1.781 -3.524 1.00 75.56 395 ARG A O 1
ATOM 2992 N N . VAL A 1 396 ? 25.737 2.547 -5.544 1.00 68.88 396 VAL A N 1
ATOM 2993 C CA . VAL A 1 396 ? 25.392 3.910 -5.083 1.00 68.88 396 VAL A CA 1
ATOM 2994 C C . VAL A 1 396 ? 24.359 3.935 -3.941 1.00 68.88 396 VAL A C 1
ATOM 2996 O O . VAL A 1 396 ? 24.364 4.854 -3.126 1.00 68.88 396 VAL A O 1
ATOM 2999 N N . PHE A 1 397 ? 23.503 2.911 -3.853 1.00 68.12 397 PHE A N 1
ATOM 3000 C CA . PHE A 1 397 ? 22.492 2.733 -2.803 1.00 68.12 397 PHE A CA 1
ATOM 3001 C C . PHE A 1 397 ? 22.956 1.839 -1.637 1.00 68.12 397 PHE A C 1
ATOM 3003 O O . PHE A 1 397 ? 22.138 1.436 -0.805 1.00 68.12 397 PHE A O 1
ATOM 3010 N N . GLY A 1 398 ? 24.254 1.529 -1.577 1.00 71.19 398 GLY A N 1
ATOM 3011 C CA . GLY A 1 398 ? 24.828 0.515 -0.697 1.00 71.19 398 GLY A CA 1
ATOM 3012 C C . GLY A 1 398 ? 24.599 -0.902 -1.225 1.00 71.19 398 GLY A C 1
ATOM 3013 O O . GLY A 1 398 ? 24.142 -1.115 -2.351 1.00 71.19 398 GLY A O 1
ATOM 3014 N N . ASN A 1 399 ? 24.890 -1.902 -0.396 1.00 76.69 399 ASN A N 1
ATOM 3015 C CA . ASN A 1 399 ? 24.647 -3.310 -0.723 1.00 76.69 399 ASN A CA 1
ATOM 3016 C C . ASN A 1 399 ? 23.168 -3.717 -0.545 1.00 76.69 399 ASN A C 1
ATOM 3018 O O . ASN A 1 399 ? 22.891 -4.812 -0.053 1.00 76.69 399 ASN A O 1
ATOM 3022 N N . ARG A 1 400 ? 22.234 -2.833 -0.920 1.00 80.44 400 ARG A N 1
ATOM 3023 C CA . ARG A 1 400 ? 20.780 -3.032 -0.832 1.00 80.44 400 ARG A CA 1
ATOM 3024 C C . ARG A 1 400 ? 20.190 -3.434 -2.187 1.00 80.44 400 ARG A C 1
ATOM 3026 O O . ARG A 1 400 ? 20.710 -3.006 -3.222 1.00 80.44 400 ARG A O 1
ATOM 3033 N N . PRO A 1 401 ? 19.112 -4.230 -2.199 1.00 86.56 401 PRO A N 1
ATOM 3034 C CA . PRO A 1 401 ? 18.391 -4.546 -3.416 1.00 86.56 401 PRO A CA 1
ATOM 3035 C C . PRO A 1 401 ? 17.619 -3.325 -3.919 1.00 86.56 401 PRO A C 1
ATOM 3037 O O . PRO A 1 401 ? 17.090 -2.545 -3.125 1.00 86.56 401 PRO A O 1
ATOM 3040 N N . VAL A 1 402 ? 17.564 -3.166 -5.240 1.00 86.25 402 VAL A N 1
ATOM 3041 C CA . VAL A 1 402 ? 16.918 -2.027 -5.898 1.00 86.25 402 VAL A CA 1
ATOM 3042 C C . VAL A 1 402 ? 15.742 -2.504 -6.743 1.00 86.25 402 VAL A C 1
ATOM 3044 O O . VAL A 1 402 ? 15.906 -3.335 -7.635 1.00 86.25 402 VAL A O 1
ATOM 3047 N N . THR A 1 403 ? 14.564 -1.942 -6.488 1.00 89.62 403 THR A N 1
ATOM 3048 C CA . THR A 1 403 ? 13.389 -2.042 -7.357 1.00 89.62 403 THR A CA 1
ATOM 3049 C C . THR A 1 403 ? 13.362 -0.850 -8.307 1.00 89.62 403 THR A C 1
ATOM 3051 O O . THR A 1 403 ? 13.408 0.296 -7.858 1.00 89.62 403 THR A O 1
ATOM 3054 N N . LEU A 1 404 ? 13.273 -1.107 -9.611 1.00 93.25 404 LEU A N 1
ATOM 3055 C CA . LEU A 1 404 ? 13.273 -0.082 -10.655 1.00 93.25 404 LEU A CA 1
ATOM 3056 C C . LEU A 1 404 ? 11.864 0.093 -11.217 1.00 93.25 404 LEU A C 1
ATOM 3058 O O . LEU A 1 404 ? 11.227 -0.867 -11.646 1.00 93.25 404 LEU A O 1
ATOM 3062 N N . VAL A 1 405 ? 11.379 1.329 -11.245 1.00 92.94 405 VAL A N 1
ATOM 3063 C CA . VAL A 1 405 ? 10.059 1.660 -11.785 1.00 92.94 405 VAL A CA 1
ATOM 3064 C C . VAL A 1 405 ? 10.197 2.820 -12.750 1.00 92.94 405 VAL A C 1
ATOM 3066 O O . VAL A 1 405 ? 10.745 3.853 -12.388 1.00 92.94 405 VAL A O 1
ATOM 3069 N N . GLY A 1 406 ? 9.666 2.704 -13.961 1.00 93.00 406 GLY A N 1
ATOM 3070 C CA . GLY A 1 406 ? 9.645 3.841 -14.875 1.00 93.00 406 GLY A CA 1
ATOM 3071 C C . GLY A 1 406 ? 8.517 3.773 -15.880 1.00 93.00 406 GLY A C 1
ATOM 3072 O O . GLY A 1 406 ? 7.978 2.699 -16.151 1.00 93.00 406 GLY A O 1
ATOM 3073 N N . TYR A 1 407 ? 8.187 4.929 -16.451 1.00 94.00 407 TYR A N 1
ATOM 3074 C CA . TYR A 1 407 ? 7.270 5.032 -17.584 1.00 94.00 407 TYR A CA 1
ATOM 3075 C C . TYR A 1 407 ? 7.924 5.766 -18.763 1.00 94.00 407 TYR A C 1
ATOM 3077 O O . TYR A 1 407 ? 8.813 6.596 -18.560 1.00 94.00 407 TYR A O 1
ATOM 3085 N N . SER A 1 408 ? 7.465 5.513 -19.994 1.00 93.44 408 SER A N 1
ATOM 3086 C CA . SER A 1 408 ? 7.923 6.211 -21.210 1.00 93.44 408 SER A CA 1
ATOM 3087 C C . SER A 1 408 ? 9.459 6.136 -21.382 1.00 93.44 408 SER A C 1
ATOM 3089 O O . SER A 1 408 ? 10.040 5.063 -21.214 1.00 93.44 408 SER A O 1
ATOM 3091 N N . LEU A 1 409 ? 10.155 7.235 -21.708 1.00 93.62 409 LEU A N 1
ATOM 3092 C CA . LEU A 1 409 ? 11.619 7.270 -21.827 1.00 93.62 409 LEU A CA 1
ATOM 3093 C C . LEU A 1 409 ? 12.336 6.905 -20.519 1.00 93.62 409 LEU A C 1
ATOM 3095 O O . LEU A 1 409 ? 13.472 6.447 -20.567 1.00 93.62 409 LEU A O 1
ATOM 3099 N N . GLY A 1 410 ? 11.673 7.024 -19.365 1.00 92.50 410 GLY A N 1
ATOM 3100 C CA . GLY A 1 410 ? 12.200 6.541 -18.092 1.00 92.50 410 GLY A CA 1
ATOM 3101 C C . GLY A 1 410 ? 12.294 5.014 -18.062 1.00 92.50 410 GLY A C 1
ATOM 3102 O O . GLY A 1 410 ? 13.274 4.465 -17.567 1.00 92.50 410 GLY A O 1
ATOM 3103 N N . SER A 1 411 ? 11.336 4.315 -18.682 1.00 95.25 411 SER A N 1
ATOM 3104 C CA . SER A 1 411 ? 11.436 2.868 -18.907 1.00 95.25 411 SER A CA 1
ATOM 3105 C C . SER A 1 411 ? 12.564 2.511 -19.873 1.00 95.25 411 SER A C 1
ATOM 3107 O O . SER A 1 411 ? 13.235 1.509 -19.656 1.00 95.25 411 SER A O 1
ATOM 3109 N N . LEU A 1 412 ? 12.796 3.317 -20.918 1.00 95.12 412 LEU A N 1
ATOM 3110 C CA . LEU A 1 412 ? 13.927 3.118 -21.835 1.00 95.12 412 LEU A CA 1
ATOM 3111 C C . LEU A 1 412 ? 15.269 3.293 -21.114 1.00 95.12 412 LEU A C 1
ATOM 3113 O O . LEU A 1 412 ? 16.153 2.462 -21.283 1.00 95.12 412 LEU A O 1
ATOM 3117 N N . LEU A 1 413 ? 15.402 4.328 -20.281 1.00 94.56 413 LEU A N 1
ATOM 3118 C CA . LEU A 1 413 ? 16.597 4.565 -19.470 1.00 94.56 413 LEU A CA 1
ATOM 3119 C C . LEU A 1 413 ? 16.886 3.362 -18.560 1.00 94.56 413 LEU A C 1
ATOM 3121 O O . LEU A 1 413 ? 18.009 2.862 -18.539 1.00 94.56 413 LEU A O 1
ATOM 3125 N N . ILE A 1 414 ? 15.867 2.847 -17.860 1.00 96.19 414 ILE A N 1
ATOM 3126 C CA . ILE A 1 414 ? 15.995 1.634 -17.036 1.00 96.19 414 ILE A CA 1
ATOM 3127 C C . ILE A 1 414 ? 16.382 0.423 -17.892 1.00 96.19 414 ILE A C 1
ATOM 3129 O O . ILE A 1 414 ? 17.265 -0.339 -17.507 1.00 96.19 414 ILE A O 1
ATOM 3133 N N . PHE A 1 415 ? 15.745 0.236 -19.048 1.00 96.62 415 PHE A N 1
ATOM 3134 C CA . PHE A 1 415 ? 16.020 -0.895 -19.933 1.00 96.62 415 PHE A CA 1
ATOM 3135 C C . PHE A 1 415 ? 17.477 -0.896 -20.422 1.00 96.62 415 PHE A C 1
ATOM 3137 O O . PHE A 1 415 ? 18.152 -1.920 -20.351 1.00 96.62 415 PHE A O 1
ATOM 3144 N N . GLU A 1 416 ? 17.997 0.263 -20.830 1.00 95.31 416 GLU A N 1
ATOM 3145 C CA . GLU A 1 416 ? 19.398 0.424 -21.238 1.00 95.31 416 GLU A CA 1
ATOM 3146 C C . GLU A 1 416 ? 20.374 0.252 -20.062 1.00 95.31 416 GLU A C 1
ATOM 3148 O O . GLU A 1 416 ? 21.447 -0.327 -20.232 1.00 95.31 416 GLU A O 1
ATOM 3153 N N . ALA A 1 417 ? 19.991 0.653 -18.843 1.00 93.75 417 ALA A N 1
ATOM 3154 C CA . ALA A 1 417 ? 20.774 0.362 -17.640 1.00 93.75 417 ALA A CA 1
ATOM 3155 C C . ALA A 1 417 ? 20.886 -1.145 -17.371 1.00 93.75 417 ALA A C 1
ATOM 3157 O O . ALA A 1 417 ? 21.957 -1.643 -17.024 1.00 93.75 417 ALA A O 1
ATOM 3158 N N . LEU A 1 418 ? 19.795 -1.890 -17.564 1.00 95.62 418 LEU A N 1
ATOM 3159 C CA . LEU A 1 418 ? 19.772 -3.342 -17.385 1.00 95.62 418 LEU A CA 1
ATOM 3160 C C . LEU A 1 418 ? 20.571 -4.067 -18.470 1.00 95.62 418 LEU A C 1
ATOM 3162 O O . LEU A 1 418 ? 21.272 -5.024 -18.148 1.00 95.62 418 LEU A O 1
ATOM 3166 N N . LYS A 1 419 ? 20.529 -3.590 -19.720 1.00 94.06 419 LYS A N 1
ATOM 3167 C CA . LYS A 1 419 ? 21.398 -4.083 -20.803 1.00 94.06 419 LYS A CA 1
ATOM 3168 C C . LYS A 1 419 ? 22.872 -3.880 -20.468 1.00 94.06 419 LYS A C 1
ATOM 3170 O O . LYS A 1 419 ? 23.648 -4.826 -20.543 1.00 94.06 419 LYS A O 1
ATOM 3175 N N . TYR A 1 420 ? 23.238 -2.690 -19.997 1.00 91.81 420 TYR A N 1
ATOM 3176 C CA . TYR A 1 420 ? 24.610 -2.399 -19.585 1.00 91.81 420 TYR A CA 1
ATOM 3177 C C . TYR A 1 420 ? 25.077 -3.300 -18.427 1.00 91.81 420 TYR A C 1
ATOM 3179 O O . TYR A 1 420 ? 26.177 -3.848 -18.460 1.00 91.81 420 TYR A O 1
ATOM 3187 N N . LEU A 1 421 ? 24.215 -3.548 -17.433 1.00 91.25 421 LEU A N 1
ATOM 3188 C CA . LEU A 1 421 ? 24.492 -4.511 -16.358 1.00 91.25 421 LEU A CA 1
ATOM 3189 C C . LEU A 1 421 ? 24.582 -5.963 -16.858 1.00 91.25 421 LEU A C 1
ATOM 3191 O O . LEU A 1 421 ? 25.302 -6.770 -16.268 1.00 91.25 421 LEU A O 1
ATOM 3195 N N . ALA A 1 422 ? 23.861 -6.316 -17.922 1.00 90.31 422 ALA A N 1
ATOM 3196 C CA . ALA A 1 422 ? 23.896 -7.649 -18.514 1.00 90.31 422 ALA A CA 1
ATOM 3197 C C . ALA A 1 422 ? 25.233 -7.943 -19.216 1.00 90.31 422 ALA A C 1
ATOM 3199 O O . ALA A 1 422 ? 25.642 -9.102 -19.274 1.00 90.31 422 ALA A O 1
ATOM 3200 N N . GLU A 1 423 ? 25.925 -6.918 -19.717 1.00 88.75 423 GLU A N 1
ATOM 3201 C CA . GLU A 1 423 ? 27.238 -7.053 -20.359 1.00 88.75 423 GLU A CA 1
ATOM 3202 C C . GLU A 1 423 ? 28.381 -7.258 -19.350 1.00 88.75 423 GLU A C 1
ATOM 3204 O O . GLU A 1 423 ? 29.408 -7.852 -19.693 1.00 88.75 423 GLU A O 1
ATOM 3209 N N . MET A 1 424 ? 28.199 -6.807 -18.104 1.00 87.56 424 MET A N 1
ATOM 3210 C CA . MET A 1 424 ? 29.182 -6.922 -17.024 1.00 87.56 424 MET A CA 1
ATOM 3211 C C . MET A 1 424 ? 29.317 -8.347 -16.465 1.00 87.56 424 MET A C 1
ATOM 3213 O O . MET A 1 424 ? 28.497 -9.236 -16.687 1.00 87.56 424 MET A O 1
ATOM 3217 N N . GLU A 1 425 ? 30.362 -8.563 -15.660 1.00 84.31 425 GLU A N 1
ATOM 3218 C CA . GLU A 1 425 ? 30.568 -9.817 -14.934 1.00 84.31 425 GLU A CA 1
ATOM 3219 C C . GLU A 1 425 ? 29.391 -10.132 -13.998 1.00 84.31 425 GLU A C 1
ATOM 3221 O O . GLU A 1 425 ? 29.083 -9.364 -13.080 1.00 84.31 425 GLU A O 1
ATOM 3226 N N . ALA A 1 426 ? 28.800 -11.318 -14.170 1.00 81.44 426 ALA A N 1
ATOM 3227 C CA . ALA A 1 426 ? 27.624 -11.762 -13.422 1.00 81.44 426 ALA A CA 1
ATOM 3228 C C . ALA A 1 426 ? 27.787 -11.645 -11.897 1.00 81.44 426 ALA A C 1
ATOM 3230 O O . ALA A 1 426 ? 26.851 -11.254 -11.209 1.00 81.44 426 ALA A O 1
ATOM 3231 N N . VAL A 1 427 ? 28.982 -11.910 -11.356 1.00 80.62 427 VAL A N 1
ATOM 3232 C CA . VAL A 1 427 ? 29.265 -11.839 -9.908 1.00 80.62 427 VAL A CA 1
ATOM 3233 C C . VAL A 1 427 ? 28.981 -10.448 -9.327 1.00 80.62 427 VAL A C 1
ATOM 3235 O O . VAL A 1 427 ? 28.531 -10.335 -8.188 1.00 80.62 427 VAL A O 1
ATOM 3238 N N . LYS A 1 428 ? 29.204 -9.377 -10.099 1.00 81.25 428 LYS A N 1
ATOM 3239 C CA . LYS A 1 428 ? 28.981 -7.999 -9.637 1.00 81.25 428 LYS A CA 1
ATOM 3240 C C . LYS A 1 428 ? 27.502 -7.615 -9.679 1.00 81.25 428 LYS A C 1
ATOM 3242 O O . LYS A 1 428 ? 27.040 -6.876 -8.805 1.00 81.25 428 LYS A O 1
ATOM 3247 N N . THR A 1 429 ? 26.756 -8.147 -10.648 1.00 85.00 429 THR A N 1
ATOM 3248 C CA . THR A 1 429 ? 25.392 -7.704 -10.977 1.00 85.00 429 THR A CA 1
ATOM 3249 C C . THR A 1 429 ? 24.281 -8.589 -10.409 1.00 85.00 429 THR A C 1
ATOM 3251 O O . THR A 1 429 ? 23.175 -8.098 -10.180 1.00 85.00 429 THR A O 1
ATOM 3254 N N . LEU A 1 430 ? 24.584 -9.848 -10.063 1.00 84.94 430 LEU A N 1
ATOM 3255 C CA . LEU A 1 430 ? 23.629 -10.881 -9.625 1.00 84.94 430 LEU A CA 1
ATOM 3256 C C . LEU A 1 430 ? 22.714 -10.466 -8.460 1.00 84.94 430 LEU A C 1
ATOM 3258 O O . LEU A 1 430 ? 21.608 -10.990 -8.327 1.00 84.94 430 LEU A O 1
ATOM 3262 N N . HIS A 1 431 ? 23.190 -9.560 -7.606 1.00 87.94 431 HIS A N 1
ATOM 3263 C CA . HIS A 1 431 ? 22.586 -9.213 -6.319 1.00 87.94 431 HIS A CA 1
ATOM 3264 C C . HIS A 1 431 ? 22.164 -7.735 -6.224 1.00 87.94 431 HIS A C 1
ATOM 3266 O O . HIS A 1 431 ? 22.144 -7.186 -5.123 1.00 87.94 431 HIS A O 1
ATOM 3272 N N . ILE A 1 432 ? 21.940 -7.048 -7.350 1.00 88.06 432 ILE A N 1
ATOM 3273 C CA . ILE A 1 432 ? 21.566 -5.619 -7.364 1.00 88.06 432 ILE A CA 1
ATOM 3274 C C . ILE A 1 432 ? 20.059 -5.442 -7.541 1.00 88.06 432 ILE A C 1
ATOM 3276 O O . ILE A 1 432 ? 19.400 -4.876 -6.674 1.00 88.06 432 ILE A O 1
ATOM 3280 N N . VAL A 1 433 ? 19.526 -5.898 -8.676 1.00 93.19 433 VAL A N 1
ATOM 3281 C CA . VAL A 1 433 ? 18.169 -5.552 -9.113 1.00 93.19 433 VAL A CA 1
ATOM 3282 C C . VAL A 1 433 ? 17.182 -6.620 -8.668 1.00 93.19 433 VAL A C 1
ATOM 3284 O O . VAL A 1 433 ? 17.352 -7.802 -8.972 1.00 93.19 433 VAL A O 1
ATOM 3287 N N . GLU A 1 434 ? 16.154 -6.191 -7.946 1.00 89.69 434 GLU A N 1
ATOM 3288 C CA . GLU A 1 434 ? 15.092 -7.053 -7.443 1.00 89.69 434 GLU A CA 1
ATOM 3289 C C . GLU A 1 434 ? 13.943 -7.157 -8.434 1.00 89.69 434 GLU A C 1
ATOM 3291 O O . GLU A 1 434 ? 13.865 -8.159 -9.131 1.00 89.69 434 GLU A O 1
ATOM 3296 N N . ASP A 1 435 ? 13.113 -6.121 -8.535 1.00 90.81 435 ASP A N 1
ATOM 3297 C CA . ASP A 1 435 ? 11.961 -6.074 -9.432 1.00 90.81 435 ASP A CA 1
ATOM 3298 C C . ASP A 1 435 ? 12.083 -4.896 -10.403 1.00 90.81 435 ASP A C 1
ATOM 3300 O O . ASP A 1 435 ? 12.659 -3.852 -10.079 1.00 90.81 435 ASP A O 1
ATOM 3304 N N . VAL A 1 436 ? 11.521 -5.053 -11.600 1.00 94.69 436 VAL A N 1
ATOM 3305 C CA . VAL A 1 436 ? 11.517 -4.032 -12.649 1.00 94.69 436 VAL A CA 1
ATOM 3306 C C . VAL A 1 436 ? 10.111 -3.870 -13.213 1.00 94.69 436 VAL A C 1
ATOM 3308 O O . VAL A 1 436 ? 9.518 -4.829 -13.701 1.00 94.69 436 VAL A O 1
ATOM 3311 N N . PHE A 1 437 ? 9.601 -2.640 -13.203 1.00 93.88 437 PHE A N 1
ATOM 3312 C CA . PHE A 1 437 ? 8.296 -2.282 -13.755 1.00 93.88 437 PHE A CA 1
ATOM 3313 C C . PHE A 1 437 ? 8.466 -1.215 -14.840 1.00 93.88 437 PHE A C 1
ATOM 3315 O O . PHE A 1 437 ? 8.878 -0.086 -14.558 1.00 93.88 437 PHE A O 1
ATOM 3322 N N . LEU A 1 438 ? 8.146 -1.573 -16.083 1.00 95.44 438 LEU A N 1
ATOM 3323 C CA . LEU A 1 438 ? 8.282 -0.720 -17.263 1.00 95.44 438 LEU A CA 1
ATOM 3324 C C . LEU A 1 438 ? 6.898 -0.435 -17.844 1.00 95.44 438 LEU A C 1
ATOM 3326 O O . LEU A 1 438 ? 6.202 -1.365 -18.231 1.00 95.44 438 LEU A O 1
ATOM 3330 N N . PHE A 1 439 ? 6.495 0.832 -17.929 1.00 93.50 439 PHE A N 1
ATOM 3331 C CA . PHE A 1 439 ? 5.179 1.228 -18.440 1.00 93.50 439 PHE A CA 1
ATOM 3332 C C . PHE A 1 439 ? 5.294 2.079 -19.704 1.00 93.50 439 PHE A C 1
ATOM 3334 O O . PHE A 1 439 ? 5.952 3.116 -19.709 1.00 93.50 439 PHE A O 1
ATOM 3341 N N . GLY A 1 440 ? 4.639 1.674 -20.792 1.00 91.50 440 GLY A N 1
ATOM 3342 C CA . GLY A 1 440 ? 4.692 2.412 -22.056 1.00 91.50 440 GLY A CA 1
ATOM 3343 C C . GLY A 1 440 ? 6.116 2.533 -22.604 1.00 91.50 440 GLY A C 1
ATOM 3344 O O . GLY A 1 440 ? 6.509 3.601 -23.074 1.00 91.50 440 GLY A O 1
ATOM 3345 N N . ALA A 1 441 ? 6.912 1.465 -22.494 1.00 93.38 441 ALA A N 1
ATOM 3346 C CA . ALA A 1 441 ? 8.328 1.481 -22.840 1.00 93.38 441 ALA A CA 1
ATOM 3347 C C . ALA A 1 441 ? 8.552 1.659 -24.361 1.00 93.38 441 ALA A C 1
ATOM 3349 O O . ALA A 1 441 ? 8.096 0.825 -25.153 1.00 93.38 441 ALA A O 1
ATOM 3350 N N . PRO A 1 442 ? 9.293 2.694 -24.807 1.00 91.81 442 PRO A N 1
ATOM 3351 C CA . PRO A 1 442 ? 9.644 2.901 -26.212 1.00 91.81 442 PRO A CA 1
ATOM 3352 C C . PRO A 1 442 ? 10.857 2.041 -26.608 1.00 91.81 442 PRO A C 1
ATOM 3354 O O . PRO A 1 442 ? 11.890 2.543 -27.048 1.00 91.81 442 PRO A O 1
ATOM 3357 N N . VAL A 1 443 ? 10.730 0.729 -26.410 1.00 91.88 443 VAL A N 1
ATOM 3358 C CA . VAL A 1 443 ? 11.775 -0.282 -26.619 1.00 91.88 443 VAL A CA 1
ATOM 3359 C C . VAL A 1 443 ? 11.269 -1.308 -27.639 1.00 91.88 443 VAL A C 1
ATOM 3361 O O . VAL A 1 443 ? 10.098 -1.697 -27.563 1.00 91.88 443 VAL A O 1
ATOM 3364 N N . PRO A 1 444 ? 12.094 -1.759 -28.600 1.00 89.88 444 PRO A N 1
ATOM 3365 C CA . PRO A 1 444 ? 11.698 -2.822 -29.515 1.00 89.88 444 PRO A CA 1
ATOM 3366 C C . PRO A 1 444 ? 11.492 -4.161 -28.784 1.00 89.88 444 PRO A C 1
ATOM 3368 O O . PRO A 1 444 ? 12.167 -4.473 -27.803 1.00 89.88 444 PRO A O 1
ATOM 3371 N N . VAL A 1 445 ? 10.576 -4.992 -29.282 1.00 87.06 445 VAL A N 1
ATOM 3372 C CA . VAL A 1 445 ? 10.389 -6.369 -28.787 1.00 87.06 445 VAL A CA 1
ATOM 3373 C C . VAL A 1 445 ? 11.449 -7.280 -29.418 1.00 87.06 445 VAL A C 1
ATOM 3375 O O . VAL A 1 445 ? 11.162 -8.034 -30.343 1.00 87.06 445 VAL A O 1
ATOM 3378 N N . ASN A 1 446 ? 12.698 -7.160 -28.961 1.00 88.81 446 ASN A N 1
ATOM 3379 C CA . ASN A 1 446 ? 13.803 -8.041 -29.346 1.00 88.81 446 ASN A CA 1
ATOM 3380 C C . ASN A 1 446 ? 13.992 -9.144 -28.290 1.00 88.81 446 ASN A C 1
ATOM 3382 O O . ASN A 1 446 ? 14.378 -8.861 -27.156 1.00 88.81 446 ASN A O 1
ATOM 3386 N N . SER A 1 447 ? 13.736 -10.400 -28.655 1.00 87.12 447 SER A N 1
ATOM 3387 C CA . SER A 1 447 ? 13.793 -11.530 -27.721 1.00 87.12 447 SER A CA 1
ATOM 3388 C C . SER A 1 447 ? 15.150 -11.689 -27.031 1.00 87.12 447 SER A C 1
ATOM 3390 O O . SER A 1 447 ? 15.167 -12.010 -25.845 1.00 87.12 447 SER A O 1
ATOM 3392 N N . HIS A 1 448 ? 16.263 -11.422 -27.724 1.00 88.19 448 HIS A N 1
ATOM 3393 C CA . HIS A 1 448 ? 17.606 -11.508 -27.149 1.00 88.19 448 HIS A CA 1
ATOM 3394 C C . HIS A 1 448 ? 17.824 -10.426 -26.081 1.00 88.19 448 HIS A C 1
ATOM 3396 O O . HIS A 1 448 ? 18.147 -10.745 -24.939 1.00 88.19 448 HIS A O 1
ATOM 3402 N N . GLU A 1 449 ? 17.545 -9.156 -26.398 1.00 90.25 449 GLU A N 1
ATOM 3403 C CA . GLU A 1 449 ? 17.729 -8.056 -25.436 1.00 90.25 449 GLU A CA 1
ATOM 3404 C C . GLU A 1 449 ? 16.850 -8.224 -24.187 1.00 90.25 449 GLU A C 1
ATOM 3406 O O . GLU A 1 449 ? 17.305 -8.021 -23.060 1.00 90.25 449 GLU A O 1
ATOM 3411 N N . TRP A 1 450 ? 15.594 -8.645 -24.367 1.00 92.38 450 TRP A N 1
ATOM 3412 C CA . TRP A 1 450 ? 14.686 -8.913 -23.252 1.00 92.38 450 TRP A CA 1
ATOM 3413 C C . TRP A 1 450 ? 15.109 -10.138 -22.430 1.00 92.38 450 TRP A C 1
ATOM 3415 O O . TRP A 1 450 ? 14.902 -10.141 -21.215 1.00 92.38 450 TRP A O 1
ATOM 3425 N N . ALA A 1 451 ? 15.732 -11.151 -23.044 1.00 91.06 451 ALA A N 1
ATOM 3426 C CA . ALA A 1 451 ? 16.314 -12.280 -22.319 1.00 91.06 451 ALA A CA 1
ATOM 3427 C C . ALA A 1 451 ? 17.525 -11.843 -21.473 1.00 91.06 451 ALA A C 1
ATOM 3429 O O . ALA A 1 451 ? 17.586 -12.189 -20.290 1.00 91.06 451 ALA A O 1
ATOM 3430 N N . SER A 1 452 ? 18.412 -10.998 -22.016 1.00 90.94 452 SER A N 1
ATOM 3431 C CA . SER A 1 452 ? 19.532 -10.402 -21.270 1.00 90.94 452 SER A CA 1
ATOM 3432 C C . SER A 1 452 ? 19.060 -9.583 -20.071 1.00 90.94 452 SER A C 1
ATOM 3434 O O . SER A 1 452 ? 19.566 -9.755 -18.959 1.00 90.94 452 SER A O 1
ATOM 3436 N N . VAL A 1 453 ? 18.043 -8.737 -20.264 1.00 92.94 453 VAL A N 1
ATOM 3437 C CA . VAL A 1 453 ? 17.423 -7.972 -19.174 1.00 92.94 453 VAL A CA 1
ATOM 3438 C C . VAL A 1 453 ? 16.803 -8.910 -18.140 1.00 92.94 453 VAL A C 1
ATOM 3440 O O . VAL A 1 453 ? 17.014 -8.736 -16.937 1.00 92.94 453 VAL A O 1
ATOM 3443 N N . ARG A 1 454 ? 16.089 -9.954 -18.582 1.00 92.81 454 ARG A N 1
ATOM 3444 C CA . ARG A 1 454 ? 15.457 -10.907 -17.669 1.00 92.81 454 ARG A CA 1
ATOM 3445 C C . ARG A 1 454 ? 16.476 -11.658 -16.817 1.00 92.81 454 ARG A C 1
ATOM 3447 O O . ARG A 1 454 ? 16.203 -11.851 -15.635 1.00 92.81 454 ARG A O 1
ATOM 3454 N N . ARG A 1 455 ? 17.642 -12.035 -17.351 1.00 90.00 455 ARG A N 1
ATOM 3455 C CA . ARG A 1 455 ? 18.705 -12.716 -16.586 1.00 90.00 455 ARG A CA 1
ATOM 3456 C C . ARG A 1 455 ? 19.190 -11.885 -15.390 1.00 90.00 455 ARG A C 1
ATOM 3458 O O . ARG A 1 455 ? 19.421 -12.438 -14.309 1.00 90.00 455 ARG A O 1
ATOM 3465 N N . VAL A 1 456 ? 19.352 -10.573 -15.576 1.00 91.69 456 VAL A N 1
ATOM 3466 C CA . VAL A 1 456 ? 19.903 -9.659 -14.556 1.00 91.69 456 VAL A CA 1
ATOM 3467 C C . VAL A 1 456 ? 18.965 -9.513 -13.358 1.00 91.69 456 VAL A C 1
ATOM 3469 O O . VAL A 1 456 ? 19.424 -9.512 -12.215 1.00 91.69 456 VAL A O 1
ATOM 3472 N N . VAL A 1 457 ? 17.659 -9.434 -13.605 1.00 93.38 457 VAL A N 1
ATOM 3473 C CA . VAL A 1 457 ? 16.645 -9.166 -12.576 1.00 93.38 457 VAL A CA 1
ATOM 3474 C C . VAL A 1 457 ? 16.384 -10.412 -11.722 1.00 93.38 457 VAL A C 1
ATOM 3476 O O . VAL A 1 457 ? 16.156 -11.505 -12.243 1.00 93.38 457 VAL A O 1
ATOM 3479 N N . ALA A 1 458 ? 16.417 -10.272 -10.397 1.00 89.25 458 ALA A N 1
ATOM 3480 C CA . ALA A 1 458 ? 16.192 -11.386 -9.477 1.00 89.25 458 ALA A CA 1
ATOM 3481 C C . ALA A 1 458 ? 14.724 -11.841 -9.453 1.00 89.25 458 ALA A C 1
ATOM 3483 O O . ALA A 1 458 ? 14.435 -13.015 -9.678 1.00 89.25 458 ALA A O 1
ATOM 3484 N N . GLY A 1 459 ? 13.824 -10.894 -9.207 1.00 87.56 459 GLY A N 1
ATOM 3485 C CA . GLY A 1 459 ? 12.390 -11.076 -9.072 1.00 87.56 459 GLY A CA 1
ATOM 3486 C C . GLY A 1 459 ? 11.666 -10.856 -10.388 1.00 87.56 459 GLY A C 1
ATOM 3487 O O . GLY A 1 459 ? 11.948 -11.536 -11.370 1.00 87.56 459 GLY A O 1
ATOM 3488 N N . ARG A 1 460 ? 10.693 -9.955 -10.411 1.00 85.81 460 ARG A N 1
ATOM 3489 C CA . ARG A 1 460 ? 9.716 -9.801 -11.492 1.00 85.81 460 ARG A CA 1
ATOM 3490 C C . ARG A 1 460 ? 10.161 -8.753 -12.504 1.00 85.81 460 ARG A C 1
ATOM 3492 O O . ARG A 1 460 ? 10.706 -7.714 -12.144 1.00 85.81 460 ARG A O 1
ATOM 3499 N N . VAL A 1 461 ? 9.880 -9.011 -13.779 1.00 92.56 461 VAL A N 1
ATOM 3500 C CA . VAL A 1 461 ? 10.000 -8.022 -14.858 1.00 92.56 461 VAL A CA 1
ATOM 3501 C C . VAL A 1 461 ? 8.616 -7.839 -15.450 1.00 92.56 461 VAL A C 1
ATOM 3503 O O . VAL A 1 461 ? 8.113 -8.751 -16.096 1.00 92.56 461 VAL A O 1
ATOM 3506 N N . VAL A 1 462 ? 8.001 -6.684 -15.209 1.00 91.69 462 VAL A N 1
ATOM 3507 C CA . VAL A 1 462 ? 6.643 -6.375 -15.660 1.00 91.69 462 VAL A CA 1
ATOM 3508 C C . VAL A 1 462 ? 6.694 -5.342 -16.779 1.00 91.69 462 VAL A C 1
ATOM 3510 O O . VAL A 1 462 ? 7.189 -4.231 -16.582 1.00 91.69 462 VAL A O 1
ATOM 3513 N N . ASN A 1 463 ? 6.146 -5.698 -17.937 1.00 93.94 463 ASN A N 1
ATOM 3514 C CA . ASN A 1 463 ? 5.927 -4.815 -19.073 1.00 93.94 463 ASN A CA 1
ATOM 3515 C C . ASN A 1 463 ? 4.449 -4.398 -19.129 1.00 93.94 463 ASN A C 1
ATOM 3517 O O . ASN A 1 463 ? 3.567 -5.185 -19.466 1.00 93.94 463 ASN A O 1
ATOM 3521 N N . GLY A 1 464 ? 4.166 -3.148 -18.777 1.00 91.19 464 GLY A N 1
ATOM 3522 C CA . GLY A 1 464 ? 2.855 -2.529 -18.927 1.00 91.19 464 GLY A CA 1
ATOM 3523 C C . GLY A 1 464 ? 2.723 -1.841 -20.281 1.00 91.19 464 GLY A C 1
ATOM 3524 O O . GLY A 1 464 ? 3.448 -0.885 -20.562 1.00 91.19 464 GLY A O 1
ATOM 3525 N N . TYR A 1 465 ? 1.774 -2.278 -21.103 1.00 89.25 465 TYR A N 1
ATOM 3526 C CA . TYR A 1 465 ? 1.602 -1.780 -22.469 1.00 89.25 465 TYR A CA 1
ATOM 3527 C C . TYR A 1 465 ? 0.173 -1.315 -22.730 1.00 89.25 465 TYR A C 1
ATOM 3529 O O . TYR A 1 465 ? -0.769 -1.802 -22.114 1.00 89.25 465 TYR A O 1
ATOM 3537 N N . SER A 1 466 ? -0.010 -0.385 -23.667 1.00 84.88 466 SER A N 1
ATOM 3538 C CA . SER A 1 466 ? -1.335 -0.006 -24.161 1.00 84.88 466 SER A CA 1
ATOM 3539 C C . SER A 1 466 ? -1.343 0.035 -25.679 1.00 84.88 466 SER A C 1
ATOM 3541 O O . SER A 1 466 ? -0.608 0.797 -26.305 1.00 84.88 466 SER A O 1
ATOM 3543 N N . ASN A 1 467 ? -2.246 -0.734 -26.284 1.00 76.94 467 ASN A N 1
ATOM 3544 C CA . ASN A 1 467 ? -2.461 -0.722 -27.730 1.00 76.94 467 ASN A CA 1
ATOM 3545 C C . ASN A 1 467 ? -3.120 0.577 -28.240 1.00 76.94 467 ASN A C 1
ATOM 3547 O O . ASN A 1 467 ? -3.183 0.790 -29.451 1.00 76.94 467 ASN A O 1
ATOM 3551 N N . LYS A 1 468 ? -3.595 1.447 -27.337 1.00 75.12 468 LYS A N 1
ATOM 3552 C CA . LYS A 1 468 ? -4.193 2.753 -27.652 1.00 75.12 468 LYS A CA 1
ATOM 3553 C C . LYS A 1 468 ? -3.185 3.909 -27.598 1.00 75.12 468 LYS A C 1
ATOM 3555 O O . LYS A 1 468 ? -3.562 5.051 -27.858 1.00 75.12 468 LYS A O 1
ATOM 3560 N N . ASP A 1 469 ? -1.916 3.652 -27.268 1.00 78.88 469 ASP A N 1
ATOM 3561 C CA . ASP A 1 469 ? -0.882 4.689 -27.213 1.00 78.88 469 ASP A CA 1
ATOM 3562 C C . ASP A 1 469 ? -0.453 5.126 -28.628 1.00 78.88 469 ASP A C 1
ATOM 3564 O O . ASP A 1 469 ? 0.483 4.606 -29.237 1.00 78.88 469 ASP A O 1
ATOM 3568 N N . TYR A 1 470 ? -1.163 6.110 -29.175 1.00 72.62 470 TYR A N 1
ATOM 3569 C CA . TYR A 1 470 ? -0.924 6.615 -30.529 1.00 72.62 470 TYR A CA 1
ATOM 3570 C C . TYR A 1 470 ? 0.442 7.296 -30.699 1.00 72.62 470 TYR A C 1
ATOM 3572 O O . TYR A 1 470 ? 0.976 7.310 -31.809 1.00 72.62 470 TYR A O 1
ATOM 3580 N N . VAL A 1 471 ? 1.030 7.844 -29.628 1.00 74.88 471 VAL A N 1
ATOM 3581 C CA . VAL A 1 471 ? 2.352 8.485 -29.697 1.00 74.88 471 VAL A CA 1
ATOM 3582 C C . VAL A 1 471 ? 3.408 7.418 -29.931 1.00 74.88 471 VAL A C 1
ATOM 3584 O O . VAL A 1 471 ? 4.210 7.552 -30.853 1.00 74.88 471 VAL A O 1
ATOM 3587 N N . LEU A 1 472 ? 3.376 6.322 -29.168 1.00 78.88 472 LEU A N 1
ATOM 3588 C CA . LEU A 1 472 ? 4.280 5.198 -29.404 1.00 78.88 472 LEU A CA 1
ATOM 3589 C C . LEU A 1 472 ? 3.997 4.524 -30.751 1.00 78.88 472 LEU A C 1
ATOM 3591 O O . LEU A 1 472 ? 4.932 4.186 -31.477 1.00 78.88 472 LEU A O 1
ATOM 3595 N N . ALA A 1 473 ? 2.726 4.381 -31.133 1.00 70.75 473 ALA A N 1
ATOM 3596 C CA . ALA A 1 473 ? 2.352 3.782 -32.413 1.00 70.75 473 ALA A CA 1
ATOM 3597 C C . ALA A 1 473 ? 2.889 4.554 -33.628 1.00 70.75 473 ALA A C 1
ATOM 3599 O O . ALA A 1 473 ? 3.056 3.946 -34.685 1.00 70.75 473 ALA A O 1
ATOM 3600 N N . MET A 1 474 ? 3.169 5.852 -33.474 1.00 69.31 474 MET A N 1
ATOM 3601 C CA . MET A 1 474 ? 3.625 6.736 -34.543 1.00 69.31 474 MET A CA 1
ATOM 3602 C C . MET A 1 474 ? 5.090 7.170 -34.376 1.00 69.31 474 MET A C 1
ATOM 3604 O O . MET A 1 474 ? 5.929 6.782 -35.185 1.00 69.31 474 MET A O 1
ATOM 3608 N N . LEU A 1 475 ? 5.423 7.933 -33.326 1.00 71.31 475 LEU A N 1
ATOM 3609 C CA . LEU A 1 475 ? 6.768 8.489 -33.104 1.00 71.31 475 LEU A CA 1
ATOM 3610 C C . LEU A 1 475 ? 7.807 7.402 -32.828 1.00 71.31 475 LEU A C 1
ATOM 3612 O O . LEU A 1 475 ? 8.912 7.448 -33.368 1.00 71.31 475 LEU A O 1
ATOM 3616 N N . CYS A 1 476 ? 7.469 6.412 -32.000 1.00 73.38 476 CYS A N 1
ATOM 3617 C CA . CYS A 1 476 ? 8.414 5.351 -31.650 1.00 73.38 476 CYS A CA 1
ATOM 3618 C C . CYS A 1 476 ? 8.705 4.458 -32.865 1.00 73.38 476 CYS A C 1
ATOM 3620 O O . CYS A 1 476 ? 9.865 4.208 -33.182 1.00 73.38 476 CYS A O 1
ATOM 3622 N N . ARG A 1 477 ? 7.672 4.065 -33.623 1.00 76.38 477 ARG A N 1
ATOM 3623 C CA . ARG A 1 477 ? 7.853 3.287 -34.861 1.00 76.38 477 ARG A CA 1
ATOM 3624 C C . ARG A 1 477 ? 8.646 4.045 -35.926 1.00 76.38 477 ARG A C 1
ATOM 3626 O O . ARG A 1 477 ? 9.529 3.459 -36.543 1.00 76.38 477 ARG A O 1
ATOM 3633 N N . ALA A 1 478 ? 8.369 5.338 -36.106 1.00 69.50 478 ALA A N 1
ATOM 3634 C CA . ALA A 1 478 ? 9.086 6.177 -37.065 1.00 69.50 478 ALA A CA 1
ATOM 3635 C C . ALA A 1 478 ? 10.559 6.402 -36.678 1.00 69.50 478 ALA A C 1
ATOM 3637 O O . ALA A 1 478 ? 11.417 6.401 -37.552 1.00 69.50 478 ALA A O 1
ATOM 3638 N N . SER A 1 479 ? 10.861 6.562 -35.384 1.00 72.12 479 SER A N 1
ATOM 3639 C CA . SER A 1 479 ? 12.234 6.797 -34.905 1.00 72.12 479 SER A CA 1
ATOM 3640 C C . SER A 1 479 ? 13.086 5.532 -34.785 1.00 72.12 479 SER A C 1
ATOM 3642 O O . SER A 1 479 ? 14.287 5.587 -35.030 1.00 72.12 479 SER A O 1
ATOM 3644 N N . ILE A 1 480 ? 12.494 4.400 -34.392 1.00 74.56 480 ILE A N 1
ATOM 3645 C CA . ILE A 1 480 ? 13.218 3.135 -34.173 1.00 74.56 480 ILE A CA 1
ATOM 3646 C C . ILE A 1 480 ? 13.255 2.279 -35.446 1.00 74.56 480 ILE A C 1
ATOM 3648 O O . ILE A 1 480 ? 14.123 1.424 -35.584 1.00 74.56 480 ILE A O 1
ATOM 3652 N N . GLY A 1 481 ? 12.316 2.476 -36.377 1.00 70.38 481 GLY A N 1
ATOM 3653 C CA . GLY A 1 481 ? 12.197 1.637 -37.572 1.00 70.38 481 GLY A CA 1
ATOM 3654 C C . GLY A 1 481 ? 11.680 0.222 -37.280 1.00 70.38 481 GLY A C 1
ATOM 3655 O O . GLY A 1 481 ? 11.770 -0.653 -38.135 1.00 70.38 481 GLY A O 1
ATOM 3656 N N . SER A 1 482 ? 11.125 -0.013 -36.085 1.00 72.88 482 SER A N 1
ATOM 3657 C CA . SER A 1 482 ? 10.514 -1.287 -35.693 1.00 72.88 482 SER A CA 1
ATOM 3658 C C . SER A 1 482 ? 9.018 -1.125 -35.458 1.00 72.88 482 SER A C 1
ATOM 3660 O O . SER A 1 482 ? 8.566 -0.194 -34.790 1.00 72.88 482 SER A O 1
ATOM 3662 N N . TRP A 1 483 ? 8.238 -2.072 -35.976 1.00 74.56 483 TRP A N 1
ATOM 3663 C CA . TRP A 1 483 ? 6.788 -2.126 -35.780 1.00 74.56 483 TRP A CA 1
ATOM 3664 C C . TRP A 1 483 ? 6.390 -2.707 -34.419 1.00 74.56 483 TRP A C 1
ATOM 3666 O O . TRP A 1 483 ? 5.301 -2.410 -33.913 1.00 74.56 483 TRP A O 1
ATOM 3676 N N . ASN A 1 484 ? 7.284 -3.492 -33.822 1.00 81.50 484 ASN A N 1
ATOM 3677 C CA . ASN A 1 484 ? 7.067 -4.227 -32.587 1.00 81.50 484 ASN A CA 1
ATOM 3678 C C . ASN A 1 484 ? 7.682 -3.462 -31.413 1.00 81.50 484 ASN A C 1
ATOM 3680 O O . ASN A 1 484 ? 8.886 -3.555 -31.180 1.00 81.50 484 ASN A O 1
ATOM 3684 N N . ILE A 1 485 ? 6.853 -2.715 -30.678 1.00 87.06 485 ILE A N 1
ATOM 3685 C CA . ILE A 1 485 ? 7.266 -1.879 -29.540 1.00 87.06 485 ILE A CA 1
ATOM 3686 C C . ILE A 1 485 ? 6.627 -2.407 -28.254 1.00 87.06 485 ILE A C 1
ATOM 3688 O O . ILE A 1 485 ? 5.409 -2.565 -28.202 1.00 87.06 485 ILE A O 1
ATOM 3692 N N . ALA A 1 486 ? 7.427 -2.625 -27.211 1.00 88.50 486 ALA A N 1
ATOM 3693 C CA . ALA A 1 486 ? 6.989 -3.212 -25.942 1.00 88.50 486 ALA A CA 1
ATOM 3694 C C . ALA A 1 486 ? 5.912 -2.384 -25.220 1.00 88.50 486 ALA A C 1
ATOM 3696 O O . ALA A 1 486 ? 5.030 -2.938 -24.581 1.00 88.50 486 ALA A O 1
ATOM 3697 N N . GLY A 1 487 ? 5.908 -1.057 -25.373 1.00 86.19 487 GLY A N 1
ATOM 3698 C CA . GLY A 1 487 ? 4.852 -0.197 -24.829 1.00 86.19 487 GLY A CA 1
ATOM 3699 C C . GLY A 1 487 ? 3.490 -0.302 -25.533 1.00 86.19 487 GLY A C 1
ATOM 3700 O O . GLY A 1 487 ? 2.514 0.236 -25.015 1.00 86.19 487 GLY A O 1
ATOM 3701 N N . LEU A 1 488 ? 3.403 -0.986 -26.683 1.00 82.00 488 LEU A N 1
ATOM 3702 C CA . LEU A 1 488 ? 2.167 -1.171 -27.465 1.00 82.00 488 LEU A CA 1
ATOM 3703 C C . LEU A 1 488 ? 1.611 -2.595 -27.424 1.00 82.00 488 LEU A C 1
ATOM 3705 O O . LEU A 1 488 ? 0.440 -2.801 -27.747 1.00 82.00 488 LEU A O 1
ATOM 3709 N N . GLN A 1 489 ? 2.447 -3.572 -27.086 1.00 82.69 489 GLN A N 1
ATOM 3710 C CA . GLN A 1 489 ? 2.107 -4.989 -27.113 1.00 82.69 489 GLN A CA 1
ATOM 3711 C C . GLN A 1 489 ? 2.938 -5.765 -26.093 1.00 82.69 489 GLN A C 1
ATOM 3713 O O . GLN A 1 489 ? 4.001 -5.307 -25.680 1.00 82.69 489 GLN A O 1
ATOM 3718 N N . GLY A 1 490 ? 2.475 -6.964 -25.745 1.00 84.94 490 GLY A N 1
ATOM 3719 C CA . GLY A 1 490 ? 3.218 -7.853 -24.859 1.00 84.94 490 GLY A CA 1
ATOM 3720 C C . GLY A 1 490 ? 4.554 -8.330 -25.441 1.00 84.94 490 GLY A C 1
ATOM 3721 O O . GLY A 1 490 ? 4.742 -8.394 -26.661 1.00 84.94 490 GLY A O 1
ATOM 3722 N N . VAL A 1 491 ? 5.476 -8.680 -24.549 1.00 86.69 491 VAL A N 1
ATOM 3723 C CA . VAL A 1 491 ? 6.789 -9.251 -24.841 1.00 86.69 491 VAL A CA 1
ATOM 3724 C C . VAL A 1 491 ? 6.736 -10.754 -24.568 1.00 86.69 491 VAL A C 1
ATOM 3726 O O . VAL A 1 491 ? 6.770 -11.203 -23.428 1.00 86.69 491 VAL A O 1
ATOM 3729 N N . PHE A 1 492 ? 6.742 -11.563 -25.629 1.00 78.56 492 PHE A N 1
ATOM 3730 C CA . PHE A 1 492 ? 6.694 -13.030 -25.542 1.00 78.56 492 PHE A CA 1
ATOM 3731 C C . PHE A 1 492 ? 8.036 -13.672 -25.115 1.00 78.56 492 PHE A C 1
ATOM 3733 O O . PHE A 1 492 ? 8.487 -14.645 -25.718 1.00 78.56 492 PHE A O 1
ATOM 3740 N N . THR A 1 493 ? 8.689 -13.140 -24.079 1.00 82.62 493 THR A N 1
ATOM 3741 C CA . THR A 1 493 ? 9.932 -13.678 -23.504 1.00 82.62 493 THR A CA 1
ATOM 3742 C C . THR A 1 493 ? 9.632 -14.357 -22.172 1.00 82.62 493 THR A C 1
ATOM 3744 O O . THR A 1 493 ? 8.989 -13.787 -21.291 1.00 82.62 493 THR A O 1
ATOM 3747 N N . LYS A 1 494 ? 10.114 -15.592 -21.988 1.00 81.56 494 LYS A N 1
ATOM 3748 C CA . LYS A 1 494 ? 9.850 -16.368 -20.769 1.00 81.56 494 LYS A CA 1
ATOM 3749 C C . LYS A 1 494 ? 10.369 -15.633 -19.528 1.00 81.56 494 LYS A C 1
ATOM 3751 O O . LYS A 1 494 ? 11.542 -15.284 -19.454 1.00 81.56 494 LYS A O 1
ATOM 3756 N N . GLY A 1 495 ? 9.495 -15.453 -18.539 1.00 73.81 495 GLY A N 1
ATOM 3757 C CA . GLY A 1 495 ? 9.811 -14.768 -17.283 1.00 73.81 495 GLY A CA 1
ATOM 3758 C C . GLY A 1 495 ? 9.534 -13.264 -17.280 1.00 73.81 495 GLY A C 1
ATOM 3759 O O . GLY A 1 495 ? 9.718 -12.652 -16.230 1.00 73.81 495 GLY A O 1
ATOM 3760 N N . VAL A 1 496 ? 9.104 -12.684 -18.406 1.00 86.12 496 VAL A N 1
ATOM 3761 C CA . VAL A 1 496 ? 8.552 -11.324 -18.475 1.00 86.12 496 VAL A CA 1
ATOM 3762 C C . VAL A 1 496 ? 7.034 -11.414 -18.325 1.00 86.12 496 VAL A C 1
ATOM 3764 O O . VAL A 1 496 ? 6.384 -12.234 -18.969 1.00 86.12 496 VAL A O 1
ATOM 3767 N N . GLU A 1 497 ? 6.476 -10.608 -17.430 1.00 85.06 497 GLU A N 1
ATOM 3768 C CA . GLU A 1 497 ? 5.041 -10.511 -17.185 1.00 85.06 497 GLU A CA 1
ATOM 3769 C C . GLU A 1 497 ? 4.468 -9.331 -17.965 1.00 85.06 497 GLU A C 1
ATOM 3771 O O . GLU A 1 497 ? 4.923 -8.200 -17.818 1.00 85.06 497 GLU A O 1
ATOM 3776 N N . ASP A 1 498 ? 3.436 -9.575 -18.761 1.00 84.06 498 ASP A N 1
ATOM 3777 C CA . ASP A 1 498 ? 2.792 -8.538 -19.556 1.00 84.06 498 ASP A CA 1
ATOM 3778 C C . ASP A 1 498 ? 1.479 -8.081 -18.919 1.00 84.06 498 ASP A C 1
ATOM 3780 O O . ASP A 1 498 ? 0.584 -8.884 -18.642 1.00 84.06 498 ASP A O 1
ATOM 3784 N N . LEU A 1 499 ? 1.336 -6.769 -18.731 1.00 82.19 499 LEU A N 1
ATOM 3785 C CA . LEU A 1 499 ? 0.140 -6.139 -18.187 1.00 82.19 499 LEU A CA 1
ATOM 3786 C C . LEU A 1 499 ? -0.501 -5.233 -19.241 1.00 82.19 499 LEU A C 1
ATOM 3788 O O . LEU A 1 499 ? 0.062 -4.210 -19.628 1.00 82.19 499 LEU A O 1
ATOM 3792 N N . ASN A 1 500 ? -1.708 -5.589 -19.681 1.00 80.06 500 ASN A N 1
ATOM 3793 C CA . ASN A 1 500 ? -2.473 -4.755 -20.603 1.00 80.06 500 ASN A CA 1
ATOM 3794 C C . ASN A 1 500 ? -3.107 -3.567 -19.859 1.00 80.06 500 ASN A C 1
ATOM 3796 O O . ASN A 1 500 ? -3.951 -3.734 -18.975 1.00 80.06 500 ASN A O 1
ATOM 3800 N N . CYS A 1 501 ? -2.713 -2.357 -20.238 1.00 82.12 501 CYS A N 1
ATOM 3801 C CA . CYS A 1 501 ? -3.143 -1.097 -19.656 1.00 82.12 501 CYS A CA 1
ATOM 3802 C C . CYS A 1 501 ? -4.264 -0.437 -20.478 1.00 82.12 501 CYS A C 1
ATOM 3804 O O . CYS A 1 501 ? -4.110 0.674 -20.986 1.00 82.12 501 CYS A O 1
ATOM 3806 N N . GLU A 1 502 ? -5.417 -1.104 -20.578 1.00 72.06 502 GLU A N 1
ATOM 3807 C CA . GLU A 1 502 ? -6.534 -0.734 -21.469 1.00 72.06 502 GLU A CA 1
ATOM 3808 C C . GLU A 1 502 ? -7.107 0.680 -21.263 1.00 72.06 502 GLU A C 1
ATOM 3810 O O . GLU A 1 502 ? -7.641 1.281 -22.203 1.00 72.06 502 GLU A O 1
ATOM 3815 N N . ASP A 1 503 ? -7.013 1.218 -20.042 1.00 72.50 503 ASP A N 1
ATOM 3816 C CA . ASP A 1 503 ? -7.501 2.564 -19.708 1.00 72.50 503 ASP A CA 1
ATOM 3817 C C . ASP A 1 503 ? -6.533 3.692 -20.133 1.00 72.50 503 ASP A C 1
ATOM 3819 O O . ASP A 1 503 ? -6.847 4.866 -19.949 1.00 72.50 503 ASP A O 1
ATOM 3823 N N . VAL A 1 504 ? -5.344 3.374 -20.658 1.00 75.94 504 VAL A N 1
ATOM 3824 C CA . VAL A 1 504 ? -4.384 4.382 -21.141 1.00 75.94 504 VAL A CA 1
ATOM 3825 C C . VAL A 1 504 ? -4.685 4.680 -22.605 1.00 75.94 504 VAL A C 1
ATOM 3827 O O . VAL A 1 504 ? -4.255 3.945 -23.488 1.00 75.94 504 VAL A O 1
ATOM 3830 N N . GLU A 1 505 ? -5.415 5.761 -22.878 1.00 68.31 505 GLU A N 1
ATOM 3831 C CA . GLU A 1 505 ? -5.828 6.160 -24.238 1.00 68.31 505 GLU A CA 1
ATOM 3832 C C . GLU A 1 505 ? -4.849 7.135 -24.925 1.00 68.31 505 GLU A C 1
ATOM 3834 O O . GLU A 1 505 ? -5.150 7.710 -25.971 1.00 68.31 505 GLU A O 1
ATOM 3839 N N . GLY A 1 506 ? -3.658 7.323 -24.346 1.00 70.62 506 GLY A N 1
ATOM 3840 C CA . GLY A 1 506 ? -2.580 8.135 -24.905 1.00 70.62 506 GLY A CA 1
ATOM 3841 C C . GLY A 1 506 ? -1.361 8.228 -23.987 1.00 70.62 506 GLY A C 1
ATOM 3842 O O . GLY A 1 506 ? -1.462 8.034 -22.777 1.00 70.62 506 GLY A O 1
ATOM 3843 N N . HIS A 1 507 ? -0.209 8.578 -24.558 1.00 81.19 507 HIS A N 1
ATOM 3844 C CA . HIS A 1 507 ? 1.083 8.550 -23.861 1.00 81.19 507 HIS A CA 1
ATOM 3845 C C . HIS A 1 507 ? 1.191 9.475 -22.643 1.00 81.19 507 HIS A C 1
ATOM 3847 O O . HIS A 1 507 ? 1.863 9.154 -21.665 1.00 81.19 507 HIS A O 1
ATOM 3853 N N . LEU A 1 508 ? 0.507 10.624 -22.667 1.00 83.19 508 LEU A N 1
ATOM 3854 C CA . LEU A 1 508 ? 0.513 11.554 -21.533 1.00 83.19 508 LEU A CA 1
ATOM 3855 C C . LEU A 1 508 ? -0.273 11.023 -20.319 1.00 83.19 508 LEU A C 1
ATOM 3857 O O . LEU A 1 508 ? -0.086 11.506 -19.207 1.00 83.19 508 LEU A O 1
ATOM 3861 N N . MET A 1 509 ? -1.115 9.998 -20.487 1.00 82.88 509 MET A N 1
ATOM 3862 C CA . MET A 1 509 ? -1.863 9.414 -19.368 1.00 82.88 509 MET A CA 1
ATOM 3863 C C . MET A 1 509 ? -0.990 8.522 -18.475 1.00 82.88 509 MET A C 1
ATOM 3865 O O . MET A 1 509 ? -1.382 8.225 -17.348 1.00 82.88 509 MET A O 1
ATOM 3869 N N . TRP A 1 510 ? 0.204 8.113 -18.929 1.00 83.38 510 TRP A N 1
ATOM 3870 C CA . TRP A 1 510 ? 1.105 7.273 -18.132 1.00 83.38 510 TRP A CA 1
ATOM 3871 C C . TRP A 1 510 ? 1.483 7.918 -16.793 1.00 83.38 510 TRP A C 1
ATOM 3873 O O . TRP A 1 510 ? 1.517 7.214 -15.787 1.00 83.38 510 TRP A O 1
ATOM 3883 N N . ARG A 1 511 ? 1.660 9.248 -16.748 1.00 82.88 511 ARG A N 1
ATOM 3884 C CA . ARG A 1 511 ? 1.964 10.004 -15.518 1.00 82.88 511 ARG A CA 1
ATOM 3885 C C . ARG A 1 511 ? 0.931 9.770 -14.410 1.00 82.88 511 ARG A C 1
ATOM 3887 O O . ARG A 1 511 ? 1.297 9.596 -13.255 1.00 82.88 511 ARG A O 1
ATOM 3894 N N . GLU A 1 512 ? -0.352 9.754 -14.756 1.00 79.38 512 GLU A N 1
ATOM 3895 C CA . GLU A 1 512 ? -1.453 9.613 -13.790 1.00 79.38 512 GLU A CA 1
ATOM 3896 C C . GLU A 1 512 ? -1.798 8.142 -13.526 1.00 79.38 512 GLU A C 1
ATOM 3898 O O . GLU A 1 512 ? -2.197 7.760 -12.424 1.00 79.38 512 GLU A O 1
ATOM 3903 N N . MET A 1 513 ? -1.610 7.291 -14.536 1.00 80.44 513 MET A N 1
ATOM 3904 C CA . MET A 1 513 ? -2.056 5.901 -14.514 1.00 80.44 513 MET A CA 1
ATOM 3905 C C . MET A 1 513 ? -0.998 4.922 -13.997 1.00 80.44 513 MET A C 1
ATOM 3907 O O . MET A 1 513 ? -1.362 3.823 -13.572 1.00 80.44 513 MET A O 1
ATOM 3911 N N . VAL A 1 514 ? 0.287 5.297 -13.969 1.00 80.69 514 VAL A N 1
ATOM 3912 C CA . VAL A 1 514 ? 1.375 4.428 -13.482 1.00 80.69 514 VAL A CA 1
ATOM 3913 C C . VAL A 1 514 ? 1.099 3.929 -12.063 1.00 80.69 514 VAL A C 1
ATOM 3915 O O . VAL A 1 514 ? 1.187 2.733 -11.794 1.00 80.69 514 VAL A O 1
ATOM 3918 N N . GLY A 1 515 ? 0.619 4.807 -11.176 1.00 76.75 515 GLY A N 1
ATOM 3919 C CA . GLY A 1 515 ? 0.257 4.446 -9.807 1.00 76.75 515 GLY A CA 1
ATOM 3920 C C . GLY A 1 515 ? -0.897 3.444 -9.721 1.00 76.75 515 GLY A C 1
ATOM 3921 O O . GLY A 1 515 ? -0.947 2.655 -8.784 1.00 76.75 515 GLY A O 1
ATOM 3922 N N . LYS A 1 516 ? -1.823 3.429 -10.688 1.00 76.25 516 LYS A N 1
ATOM 3923 C CA . LYS A 1 516 ? -2.898 2.427 -10.765 1.00 76.25 516 LYS A CA 1
ATOM 3924 C C . LYS A 1 516 ? -2.353 1.073 -11.214 1.00 76.25 516 LYS A C 1
ATOM 3926 O O . LYS A 1 516 ? -2.666 0.059 -10.593 1.00 76.25 516 LYS A O 1
ATOM 3931 N N . TYR A 1 517 ? -1.558 1.042 -12.279 1.00 77.50 517 TYR A N 1
ATOM 3932 C CA . TYR A 1 517 ? -1.071 -0.220 -12.837 1.00 77.50 517 TYR A CA 1
ATOM 3933 C C . TYR A 1 517 ? 0.029 -0.864 -12.000 1.00 77.50 517 TYR A C 1
ATOM 3935 O O . TYR A 1 517 ? 0.080 -2.085 -11.941 1.00 77.50 517 TYR A O 1
ATOM 3943 N N . LEU A 1 518 ? 0.805 -0.085 -11.246 1.00 74.56 518 LEU A N 1
ATOM 3944 C CA . LEU A 1 518 ? 1.682 -0.612 -10.198 1.00 74.56 518 LEU A CA 1
ATOM 3945 C C . LEU A 1 518 ? 0.910 -1.403 -9.132 1.00 74.56 518 LEU A C 1
ATOM 3947 O O . LEU A 1 518 ? 1.379 -2.444 -8.676 1.00 74.56 518 LEU A O 1
ATOM 3951 N N . LYS A 1 519 ? -0.304 -0.959 -8.774 1.00 66.31 519 LYS A N 1
ATOM 3952 C CA . LYS A 1 519 ? -1.180 -1.702 -7.851 1.00 66.31 519 LYS A CA 1
ATOM 3953 C C . LYS A 1 519 ? -1.704 -2.986 -8.479 1.00 66.31 519 LYS A C 1
ATOM 3955 O O . LYS A 1 519 ? -1.715 -4.020 -7.824 1.00 66.31 519 LYS A O 1
ATOM 3960 N N . LEU A 1 520 ? -2.143 -2.922 -9.738 1.00 62.22 520 LEU A N 1
ATOM 3961 C CA . LEU A 1 520 ? -2.635 -4.098 -10.468 1.00 62.22 520 LEU A CA 1
ATOM 3962 C C . LEU A 1 520 ? -1.529 -5.130 -10.708 1.00 62.22 520 LEU A C 1
ATOM 3964 O O . LEU A 1 520 ? -1.787 -6.324 -10.624 1.00 62.22 520 LEU A O 1
ATOM 3968 N N . ALA A 1 521 ? -0.297 -4.671 -10.919 1.00 59.81 521 ALA A N 1
ATOM 3969 C CA . ALA A 1 521 ? 0.889 -5.509 -10.996 1.00 59.81 521 ALA A CA 1
ATOM 3970 C C . ALA A 1 521 ? 1.270 -6.132 -9.640 1.00 59.81 521 ALA A C 1
ATOM 3972 O O . ALA A 1 521 ? 2.264 -6.844 -9.571 1.00 59.81 521 ALA A O 1
ATOM 3973 N N . GLY A 1 522 ? 0.522 -5.895 -8.556 1.00 53.06 522 GLY A N 1
ATOM 3974 C CA . GLY A 1 522 ? 0.788 -6.503 -7.255 1.00 53.06 522 GLY A CA 1
ATOM 3975 C C . GLY A 1 522 ? 2.037 -5.956 -6.565 1.00 53.06 522 GLY A C 1
ATOM 3976 O O . GLY A 1 522 ? 2.688 -6.700 -5.836 1.00 53.06 522 GLY A O 1
ATOM 3977 N N . SER A 1 523 ? 2.390 -4.680 -6.788 1.00 39.28 523 SER A N 1
ATOM 3978 C CA . SER A 1 523 ? 3.345 -3.996 -5.907 1.00 39.28 523 SER A CA 1
ATOM 3979 C C . SER A 1 523 ? 2.848 -4.124 -4.463 1.00 39.28 523 SER A C 1
ATOM 3981 O O . SER A 1 523 ? 1.656 -3.888 -4.225 1.00 39.28 523 SER A O 1
ATOM 3983 N N . PRO A 1 524 ? 3.713 -4.494 -3.502 1.00 35.75 524 PRO A N 1
ATOM 3984 C CA . PRO A 1 524 ? 3.297 -4.619 -2.119 1.00 35.75 524 PRO A CA 1
ATOM 3985 C C . PRO A 1 524 ? 2.733 -3.273 -1.655 1.00 35.75 524 PRO A C 1
ATOM 3987 O O . PRO A 1 524 ? 3.308 -2.223 -1.931 1.00 35.75 524 PRO A O 1
ATOM 3990 N N . GLU A 1 525 ? 1.587 -3.359 -0.977 1.00 36.81 525 GLU A N 1
ATOM 3991 C CA . GLU A 1 525 ? 0.802 -2.280 -0.365 1.00 36.81 525 GLU A CA 1
ATOM 3992 C C . GLU A 1 525 ? -0.240 -1.574 -1.251 1.00 36.81 525 GLU A C 1
ATOM 3994 O O . GLU A 1 525 ? -0.030 -0.476 -1.757 1.00 36.81 525 GLU A O 1
ATOM 3999 N N . MET A 1 526 ? -1.458 -2.137 -1.305 1.00 40.75 526 MET A N 1
ATOM 4000 C CA . MET A 1 526 ? -2.692 -1.367 -1.065 1.00 40.75 526 MET A CA 1
ATOM 4001 C C . MET A 1 526 ? -3.913 -2.261 -0.795 1.00 40.75 526 MET A C 1
ATOM 4003 O O . MET A 1 526 ? -3.956 -3.434 -1.141 1.00 40.75 526 MET A O 1
ATOM 4007 N N . SER A 1 527 ? -4.903 -1.707 -0.097 1.00 48.16 527 SER A N 1
ATOM 4008 C CA . SER A 1 527 ? -5.904 -2.450 0.664 1.00 48.16 527 SER A CA 1
ATOM 4009 C C . SER A 1 527 ? -7.101 -2.943 -0.179 1.00 48.16 527 SER A C 1
ATOM 4011 O O . SER A 1 527 ? -7.882 -2.149 -0.702 1.00 48.16 527 SER A O 1
ATOM 4013 N N . HIS A 1 528 ? -7.339 -4.258 -0.208 1.00 53.59 528 HIS A N 1
ATOM 4014 C CA . HIS A 1 528 ? -8.464 -4.909 -0.906 1.00 53.59 528 HIS A CA 1
ATOM 4015 C C . HIS A 1 528 ? -9.818 -4.740 -0.194 1.00 53.59 528 HIS A C 1
ATOM 4017 O O . HIS A 1 528 ? -9.830 -4.686 1.039 1.00 53.59 528 HIS A O 1
ATOM 4023 N N . PRO A 1 529 ? -10.959 -4.616 -0.904 1.00 64.38 529 PRO A N 1
ATOM 4024 C CA . PRO A 1 529 ? -12.285 -4.778 -0.296 1.00 64.38 529 PRO A CA 1
ATOM 4025 C C . PRO A 1 529 ? -12.358 -6.105 0.475 1.00 64.38 529 PRO A C 1
ATOM 4027 O O . PRO A 1 529 ? -12.039 -7.136 -0.109 1.00 64.38 529 PRO A O 1
ATOM 4030 N N . THR A 1 530 ? -12.766 -6.099 1.752 1.00 80.44 530 THR A N 1
ATOM 4031 C CA . THR A 1 530 ? -12.836 -7.304 2.611 1.00 80.44 530 THR A CA 1
ATOM 4032 C C . THR A 1 530 ? -14.251 -7.569 3.158 1.00 80.44 530 THR A C 1
ATOM 4034 O O . THR A 1 530 ? -14.525 -7.356 4.348 1.00 80.44 530 THR A O 1
ATOM 4037 N N . PRO A 1 531 ? -15.193 -8.077 2.333 1.00 87.00 531 PRO A N 1
ATOM 4038 C CA . PRO A 1 531 ? -16.593 -8.244 2.728 1.00 87.00 531 PRO A CA 1
ATOM 4039 C C . PRO A 1 531 ? -16.808 -9.139 3.948 1.00 87.00 531 PRO A C 1
ATOM 4041 O O . PRO A 1 531 ? -17.611 -8.794 4.813 1.00 87.00 531 PRO A O 1
ATOM 4044 N N . ILE A 1 532 ? -16.082 -10.262 4.059 1.00 88.12 532 ILE A N 1
ATOM 4045 C CA . ILE A 1 532 ? -16.234 -11.193 5.193 1.00 88.12 532 ILE A CA 1
ATOM 4046 C C . ILE A 1 532 ? -15.850 -10.506 6.501 1.00 88.12 532 ILE A C 1
ATOM 4048 O O . ILE A 1 532 ? -16.565 -10.599 7.497 1.00 88.12 532 ILE A O 1
ATOM 4052 N N . GLN A 1 533 ? -14.743 -9.768 6.493 1.00 88.19 533 GLN A N 1
ATOM 4053 C CA . GLN A 1 533 ? -14.298 -9.011 7.653 1.00 88.19 533 GLN A CA 1
ATOM 4054 C C . GLN A 1 533 ? -15.347 -7.967 8.080 1.00 88.19 533 GLN A C 1
ATOM 4056 O O . GLN A 1 533 ? -15.697 -7.890 9.263 1.00 88.19 533 GLN A O 1
ATOM 4061 N N . SER A 1 534 ? -15.893 -7.204 7.127 1.00 90.75 534 SER A N 1
ATOM 4062 C CA . SER A 1 534 ? -16.960 -6.234 7.399 1.00 90.75 534 SER A CA 1
ATOM 4063 C C . SER A 1 534 ? -18.250 -6.890 7.899 1.00 90.75 534 SER A C 1
ATOM 4065 O O . SER A 1 534 ? -18.872 -6.360 8.820 1.00 90.75 534 SER A O 1
ATOM 4067 N N . LEU A 1 535 ? -18.622 -8.059 7.372 1.00 92.94 535 LEU A N 1
ATOM 4068 C CA . LEU A 1 535 ? -19.780 -8.836 7.819 1.00 92.94 535 LEU A CA 1
ATOM 4069 C C . LEU A 1 535 ? -19.623 -9.322 9.269 1.00 92.94 535 LEU A C 1
ATOM 4071 O O . LEU A 1 535 ? -20.520 -9.115 10.085 1.00 92.94 535 LEU A O 1
ATOM 4075 N N . VAL A 1 536 ? -18.469 -9.900 9.622 1.00 92.19 536 VAL A N 1
ATOM 4076 C CA . VAL A 1 536 ? -18.185 -10.359 10.994 1.00 92.19 536 VAL A CA 1
ATOM 4077 C C . VAL A 1 536 ? -18.188 -9.187 11.975 1.00 92.19 536 VAL A C 1
ATOM 4079 O O . VAL A 1 536 ? -18.814 -9.272 13.029 1.00 92.19 536 VAL A O 1
ATOM 4082 N N . GLY A 1 537 ? -17.564 -8.058 11.623 1.00 91.06 537 GLY A N 1
ATOM 4083 C CA . GLY A 1 537 ? -17.653 -6.841 12.433 1.00 91.06 537 GLY A CA 1
ATOM 4084 C C . GLY A 1 537 ? -19.097 -6.342 12.581 1.00 91.06 537 GLY A C 1
ATOM 4085 O O . GLY A 1 537 ? -19.530 -6.019 13.689 1.00 91.06 537 GLY A O 1
ATOM 4086 N N . GLY A 1 538 ? -19.866 -6.373 11.487 1.00 92.31 538 GLY A N 1
ATOM 4087 C CA . GLY A 1 538 ? -21.287 -6.025 11.435 1.00 92.31 538 GLY A CA 1
ATOM 4088 C C . GLY A 1 538 ? -22.161 -6.828 12.399 1.00 92.31 538 GLY A C 1
ATOM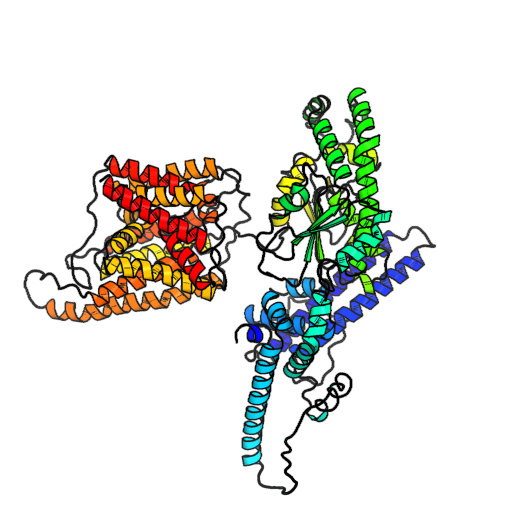 4089 O O . GLY A 1 538 ? -22.993 -6.246 13.092 1.00 92.31 538 GLY A O 1
ATOM 4090 N N . LEU A 1 539 ? -21.927 -8.141 12.505 1.00 94.50 539 LEU A N 1
ATOM 4091 C CA . LEU A 1 539 ? -22.635 -9.036 13.431 1.00 94.50 539 LEU A CA 1
ATOM 4092 C C . LEU A 1 539 ? -22.478 -8.621 14.898 1.00 94.50 539 LEU A C 1
ATOM 4094 O O . LEU A 1 539 ? -23.386 -8.827 15.703 1.00 94.50 539 LEU A O 1
ATOM 4098 N N . THR A 1 540 ? -21.345 -8.015 15.257 1.00 93.69 540 THR A N 1
ATOM 4099 C CA . THR A 1 540 ? -21.071 -7.652 16.652 1.00 93.69 540 THR A CA 1
ATOM 4100 C C . THR A 1 540 ? -21.768 -6.363 17.092 1.00 93.69 540 THR A C 1
ATOM 4102 O O . THR A 1 540 ? -22.193 -6.277 18.243 1.00 93.69 540 THR A O 1
ATOM 4105 N N . PHE A 1 541 ? -21.968 -5.377 16.206 1.00 94.75 541 PHE A N 1
ATOM 4106 C CA . PHE A 1 541 ? -22.629 -4.107 16.553 1.00 94.75 541 PHE A CA 1
ATOM 4107 C C . PHE A 1 541 ? -23.980 -4.261 17.271 1.00 94.75 541 PHE A C 1
ATOM 4109 O O . PHE A 1 541 ? -24.142 -3.665 18.342 1.00 94.75 541 PHE A O 1
ATOM 4116 N N . PRO A 1 542 ? -24.959 -5.029 16.755 1.00 93.31 542 PRO A N 1
ATOM 4117 C CA . PRO A 1 542 ? -26.257 -5.156 17.406 1.00 93.31 542 PRO A CA 1
ATOM 4118 C C . PRO A 1 542 ? -26.136 -5.781 18.801 1.00 93.31 542 PRO A C 1
ATOM 4120 O O . PRO A 1 542 ? -26.761 -5.275 19.728 1.00 93.31 542 PRO A O 1
ATOM 4123 N N . VAL A 1 543 ? -25.255 -6.768 18.997 1.00 93.00 543 VAL A N 1
ATOM 4124 C CA . VAL A 1 543 ? -24.985 -7.373 20.316 1.00 93.00 543 VAL A CA 1
ATOM 4125 C C . VAL A 1 543 ? -24.449 -6.328 21.303 1.00 93.00 543 VAL A C 1
ATOM 4127 O O . VAL A 1 543 ? -24.961 -6.199 22.416 1.00 93.00 543 VAL A O 1
ATOM 4130 N N . ILE A 1 544 ? -23.476 -5.516 20.875 1.00 94.56 544 ILE A N 1
ATOM 4131 C CA . ILE A 1 544 ? -22.856 -4.474 21.710 1.00 94.56 544 ILE A CA 1
ATOM 4132 C C . ILE A 1 544 ? -23.873 -3.402 22.109 1.00 94.56 544 ILE A C 1
ATOM 4134 O O . ILE A 1 544 ? -23.887 -2.943 23.251 1.00 94.56 544 ILE A O 1
ATOM 4138 N N . THR A 1 545 ? -24.712 -2.963 21.170 1.00 93.12 545 THR A N 1
ATOM 4139 C CA . THR A 1 545 ? -25.727 -1.936 21.452 1.00 93.12 545 THR A CA 1
ATOM 4140 C C . THR A 1 545 ? -26.850 -2.479 22.336 1.00 93.12 545 THR A C 1
ATOM 4142 O O . THR A 1 545 ? -27.338 -1.768 23.215 1.00 93.12 545 THR A O 1
ATOM 4145 N N . HIS A 1 546 ? -27.211 -3.751 22.159 1.00 91.44 546 HIS A N 1
ATOM 4146 C CA . HIS A 1 546 ? -28.246 -4.418 22.933 1.00 91.44 546 HIS A CA 1
ATOM 4147 C C . HIS A 1 546 ? -27.820 -4.688 24.381 1.00 91.44 546 HIS A C 1
ATOM 4149 O O . HIS A 1 546 ? -28.625 -4.510 25.291 1.00 91.44 546 HIS A O 1
ATOM 4155 N N . GLN A 1 547 ? -26.550 -5.022 24.638 1.00 91.56 547 GLN A N 1
ATOM 4156 C CA . GLN A 1 547 ? -26.083 -5.228 26.015 1.00 91.56 547 GLN A CA 1
ATOM 4157 C C . GLN A 1 547 ? -26.206 -3.940 26.861 1.00 91.56 547 GLN A C 1
ATOM 4159 O O . GLN A 1 547 ? -26.589 -4.006 28.027 1.00 91.56 547 GLN A O 1
ATOM 4164 N N . LEU A 1 548 ? -25.945 -2.756 26.277 1.00 92.88 548 LEU A N 1
ATOM 4165 C CA . LEU A 1 548 ? -26.085 -1.474 26.979 1.00 92.88 548 LEU A CA 1
ATOM 4166 C C . LEU A 1 548 ? -27.555 -1.174 27.284 1.00 92.88 548 LEU A C 1
ATOM 4168 O O . LEU A 1 548 ? -27.872 -0.648 28.354 1.00 92.88 548 LEU A O 1
ATOM 4172 N N . LEU A 1 549 ? -28.443 -1.534 26.355 1.00 91.12 549 LEU A N 1
ATOM 4173 C CA . LEU A 1 549 ? -29.880 -1.424 26.545 1.00 91.12 549 LEU A CA 1
ATOM 4174 C C . LEU A 1 549 ? -30.342 -2.309 27.710 1.00 91.12 549 LEU A C 1
ATOM 4176 O O . LEU A 1 549 ? -30.952 -1.791 28.637 1.00 91.12 549 LEU A O 1
ATOM 4180 N N . LEU A 1 550 ? -30.006 -3.602 27.711 1.00 89.81 550 LEU A N 1
ATOM 4181 C CA . LEU A 1 550 ? -30.437 -4.546 28.752 1.00 89.81 550 LEU A CA 1
ATOM 4182 C C . LEU A 1 550 ? -29.910 -4.186 30.148 1.00 89.81 550 LEU A C 1
ATOM 4184 O O . LEU A 1 550 ? -30.636 -4.280 31.142 1.00 89.81 550 LEU A O 1
ATOM 4188 N N . LEU A 1 551 ? -28.639 -3.789 30.232 1.00 89.56 551 LEU A N 1
ATOM 4189 C CA . LEU A 1 551 ? -27.979 -3.508 31.503 1.00 89.56 551 LEU A CA 1
ATOM 4190 C C . LEU A 1 551 ? -28.365 -2.133 32.058 1.00 89.56 551 LEU A C 1
ATOM 4192 O O . LEU A 1 551 ? -28.754 -2.033 33.221 1.00 89.56 551 LEU A O 1
ATOM 4196 N N . ASN A 1 552 ? -28.309 -1.080 31.238 1.00 90.56 552 ASN A N 1
ATOM 4197 C CA . ASN A 1 552 ? -28.449 0.301 31.712 1.00 90.56 552 ASN A CA 1
ATOM 4198 C C . ASN A 1 552 ? -29.782 0.958 31.332 1.00 90.56 552 ASN A C 1
ATOM 4200 O O . ASN A 1 552 ? -30.068 2.047 31.839 1.00 90.56 552 ASN A O 1
ATOM 4204 N N . GLY A 1 553 ? -30.573 0.345 30.450 1.00 88.12 553 GLY A N 1
ATOM 4205 C CA . GLY A 1 553 ? -31.828 0.896 29.934 1.00 88.12 553 GLY A CA 1
ATOM 4206 C C . GLY A 1 553 ? -31.646 1.947 28.842 1.00 88.12 553 GLY A C 1
ATOM 4207 O O . GLY A 1 553 ? -32.624 2.555 28.418 1.00 88.12 553 GLY A O 1
ATOM 4208 N N . ASN A 1 554 ? -30.415 2.192 28.390 1.00 90.19 554 ASN A N 1
ATOM 4209 C CA . ASN A 1 554 ? -30.085 3.318 27.522 1.00 90.19 554 ASN A CA 1
ATOM 4210 C C . ASN A 1 554 ? -29.815 2.864 26.089 1.00 90.19 554 ASN A C 1
ATOM 4212 O O . ASN A 1 554 ? -29.093 1.896 25.857 1.00 90.19 554 ASN A O 1
ATOM 4216 N N . VAL A 1 555 ? -30.324 3.620 25.115 1.00 89.50 555 VAL A N 1
ATOM 4217 C CA . VAL A 1 555 ? -29.989 3.401 23.703 1.00 89.50 555 VAL A CA 1
ATOM 4218 C C . VAL A 1 555 ? -28.571 3.895 23.413 1.00 89.50 555 VAL A C 1
ATOM 4220 O O . VAL A 1 555 ? -28.190 5.011 23.777 1.00 89.50 555 VAL A O 1
ATOM 4223 N N . PHE A 1 556 ? -27.786 3.055 22.738 1.00 92.81 556 PHE A N 1
ATOM 4224 C CA . PHE A 1 556 ? -26.412 3.365 22.357 1.00 92.81 556 PHE A CA 1
ATOM 4225 C C . PHE A 1 556 ? -26.353 4.500 21.320 1.00 92.81 556 PHE A C 1
ATOM 4227 O O . PHE A 1 556 ? -27.077 4.481 20.322 1.00 92.81 556 PHE A O 1
ATOM 4234 N N . GLY A 1 557 ? -25.460 5.470 21.535 1.00 92.31 557 GLY A N 1
ATOM 4235 C CA . GLY A 1 557 ? -25.240 6.582 20.611 1.00 92.31 557 GLY A CA 1
ATOM 4236 C C . GLY A 1 557 ? -23.989 7.388 20.954 1.00 92.31 557 GLY A C 1
ATOM 4237 O O . GLY A 1 557 ? -23.933 8.048 21.992 1.00 92.31 557 GLY A O 1
ATOM 4238 N N . ILE A 1 558 ? -22.998 7.366 20.060 1.00 94.31 558 ILE A N 1
ATOM 4239 C CA . ILE A 1 558 ? -21.659 7.919 20.332 1.00 94.31 558 ILE A CA 1
ATOM 4240 C C . ILE A 1 558 ? -21.673 9.443 20.453 1.00 94.31 558 ILE A C 1
ATOM 4242 O O . ILE A 1 558 ? -21.076 9.979 21.382 1.00 94.31 558 ILE A O 1
ATOM 4246 N N . SER A 1 559 ? -22.385 10.153 19.569 1.00 92.38 559 SER A N 1
ATOM 4247 C CA . SER A 1 559 ? -22.514 11.615 19.678 1.00 92.38 559 SER A CA 1
ATOM 4248 C C . SER A 1 559 ? -23.153 12.023 21.011 1.00 92.38 559 SER A C 1
ATOM 4250 O O . SER A 1 559 ? -22.729 12.991 21.636 1.00 92.38 559 SER A O 1
ATOM 4252 N N . GLY A 1 560 ? -24.106 11.226 21.507 1.00 90.81 560 GLY A N 1
ATOM 4253 C CA . GLY A 1 560 ? -24.698 11.399 22.830 1.00 90.81 560 GLY A CA 1
ATOM 4254 C C . GLY A 1 560 ? -23.704 11.171 23.971 1.00 90.81 560 GLY A C 1
ATOM 4255 O O . GLY A 1 560 ? -23.747 11.904 24.956 1.00 90.81 560 GLY A O 1
ATOM 4256 N N . PHE A 1 561 ? -22.795 10.195 23.850 1.00 94.38 561 PHE A N 1
ATOM 4257 C CA . PHE A 1 561 ? -21.739 9.968 24.846 1.00 94.38 561 PHE A CA 1
ATOM 4258 C C . PHE A 1 561 ? -20.785 11.154 24.913 1.00 94.38 561 PHE A C 1
ATOM 4260 O O . PHE A 1 561 ? -20.535 11.650 26.007 1.00 94.38 561 PHE A O 1
ATOM 4267 N N . VAL A 1 562 ? -20.329 11.647 23.757 1.00 95.19 562 VAL A N 1
ATOM 4268 C CA . VAL A 1 562 ? -19.447 12.820 23.671 1.00 95.19 562 VAL A CA 1
ATOM 4269 C C . VAL A 1 562 ? -20.122 14.047 24.272 1.00 95.19 562 VAL A C 1
ATOM 4271 O O . VAL A 1 562 ? -19.559 14.679 25.159 1.00 95.19 562 VAL A O 1
ATOM 4274 N N . HIS A 1 563 ? -21.359 14.346 23.867 1.00 92.00 563 HIS A N 1
ATOM 4275 C CA . HIS A 1 563 ? -22.086 15.513 24.374 1.00 92.00 563 HIS A CA 1
ATOM 4276 C C . HIS A 1 563 ? -22.281 15.470 25.890 1.00 92.00 563 HIS A C 1
ATOM 4278 O O . HIS A 1 563 ? -22.082 16.459 26.594 1.00 92.00 563 HIS A O 1
ATOM 4284 N N . ARG A 1 564 ? -22.662 14.300 26.414 1.00 92.25 564 ARG A N 1
ATOM 4285 C CA . ARG A 1 564 ? -22.812 14.088 27.855 1.00 92.25 564 ARG A CA 1
ATOM 4286 C C . ARG A 1 564 ? -21.469 14.182 28.580 1.00 92.25 564 ARG A C 1
ATOM 4288 O O . ARG A 1 564 ? -21.432 14.753 29.665 1.00 92.25 564 ARG A O 1
ATOM 4295 N N . ALA A 1 565 ? -20.387 13.678 27.988 1.00 94.94 565 ALA A N 1
ATOM 4296 C CA . ALA A 1 565 ? -19.048 13.770 28.561 1.00 94.94 565 ALA A CA 1
ATOM 4297 C C . ALA A 1 565 ? -18.577 15.224 28.690 1.00 94.94 565 ALA A C 1
ATOM 4299 O O . ALA A 1 565 ? -18.094 15.608 29.750 1.00 94.94 565 ALA A O 1
ATOM 4300 N N . VAL A 1 566 ? -18.806 16.045 27.659 1.00 93.81 566 VAL A N 1
ATOM 4301 C CA . VAL A 1 566 ? -18.494 17.486 27.673 1.00 93.81 566 VAL A CA 1
ATOM 4302 C C . VAL A 1 566 ? -19.286 18.222 28.761 1.00 93.81 566 VAL A C 1
ATOM 4304 O O . VAL A 1 566 ? -18.752 19.113 29.410 1.00 93.81 566 VAL A O 1
ATOM 4307 N N . LYS A 1 567 ? -20.527 17.801 29.040 1.00 92.25 567 LYS A N 1
ATOM 4308 C CA . LYS A 1 567 ? -21.342 18.314 30.160 1.00 92.25 567 LYS A CA 1
ATOM 4309 C C . LYS A 1 567 ? -20.997 17.704 31.531 1.00 92.25 567 LYS A C 1
ATOM 4311 O O . LYS A 1 567 ? -21.737 17.910 32.487 1.00 92.25 567 LYS A O 1
ATOM 4316 N N . GLY A 1 568 ? -19.918 16.925 31.643 1.00 91.19 568 GLY A N 1
ATOM 4317 C CA . GLY A 1 568 ? -19.453 16.342 32.909 1.00 91.19 568 GLY A CA 1
ATOM 4318 C C . GLY A 1 568 ? -20.196 15.080 33.369 1.00 91.19 568 GLY A C 1
ATOM 4319 O O . GLY A 1 568 ? -20.032 14.637 34.506 1.00 91.19 568 GLY A O 1
ATOM 4320 N N . ASN A 1 569 ? -21.018 14.457 32.519 1.00 93.88 569 ASN A N 1
ATOM 4321 C CA . ASN A 1 569 ? -21.730 13.232 32.880 1.00 93.88 569 ASN A CA 1
ATOM 4322 C C . ASN A 1 569 ? -20.783 12.019 32.904 1.00 93.88 569 ASN A C 1
ATOM 4324 O O . ASN A 1 569 ? -20.194 11.649 31.887 1.00 93.88 569 ASN A O 1
ATOM 4328 N N . ARG A 1 570 ? -20.715 11.340 34.055 1.00 93.44 570 ARG A N 1
ATOM 4329 C CA . ARG A 1 570 ? -19.800 10.209 34.290 1.00 93.44 570 ARG A CA 1
ATOM 4330 C C . ARG A 1 570 ? -20.018 9.033 33.330 1.00 93.44 570 ARG A C 1
ATOM 4332 O O . ARG A 1 570 ? -19.043 8.466 32.853 1.00 93.44 570 ARG A O 1
ATOM 4339 N N . GLU A 1 571 ? -21.267 8.686 33.011 1.00 93.19 571 GLU A N 1
ATOM 4340 C CA . GLU A 1 571 ? -21.573 7.595 32.070 1.00 93.19 571 GLU A CA 1
ATOM 4341 C C . GLU A 1 571 ? -21.081 7.915 30.647 1.00 93.19 571 GLU A C 1
ATOM 4343 O O . GLU A 1 571 ? -20.476 7.068 29.990 1.00 93.19 571 GLU A O 1
ATOM 4348 N N . GLY A 1 572 ? -21.294 9.154 30.187 1.00 93.81 572 GLY A N 1
ATOM 4349 C CA . GLY A 1 572 ? -20.774 9.636 28.905 1.00 93.81 572 GLY A CA 1
ATOM 4350 C C . GLY A 1 572 ? -19.247 9.592 28.850 1.00 93.81 572 GLY A C 1
ATOM 4351 O O . GLY A 1 572 ? -18.689 9.070 27.885 1.00 93.81 572 GLY A O 1
ATOM 4352 N N . ILE A 1 573 ? -18.580 10.064 29.913 1.00 96.44 573 ILE A N 1
ATOM 4353 C CA . ILE A 1 573 ? -17.114 10.019 30.042 1.00 96.44 573 ILE A CA 1
ATOM 4354 C C . ILE A 1 573 ? -16.608 8.577 29.944 1.00 96.44 573 ILE A C 1
ATOM 4356 O O . ILE A 1 573 ? -15.674 8.321 29.189 1.00 96.44 573 ILE A O 1
ATOM 4360 N N . ALA A 1 574 ? -17.237 7.622 30.637 1.00 96.75 574 ALA A N 1
ATOM 4361 C CA . ALA A 1 574 ? -16.838 6.216 30.564 1.00 96.75 574 ALA A CA 1
ATOM 4362 C C . ALA A 1 574 ? -16.993 5.621 29.159 1.00 96.75 574 ALA A C 1
ATOM 4364 O O . ALA A 1 574 ? -16.102 4.906 28.709 1.00 96.75 574 ALA A O 1
ATOM 4365 N N . GLY A 1 575 ? -18.076 5.944 28.444 1.00 96.50 575 GLY A N 1
ATOM 4366 C CA . GLY A 1 575 ? -18.269 5.495 27.062 1.00 96.50 575 GLY A CA 1
ATOM 4367 C C . GLY A 1 575 ? -17.207 6.042 26.102 1.00 96.50 575 GLY A C 1
ATOM 4368 O O . GLY A 1 575 ? -16.666 5.296 25.285 1.00 96.50 575 GLY A O 1
ATOM 4369 N N . VAL A 1 576 ? -16.868 7.330 26.227 1.00 97.62 576 VAL A N 1
ATOM 4370 C CA . VAL A 1 576 ? -15.801 7.971 25.437 1.00 97.62 576 VAL A CA 1
ATOM 4371 C C . VAL A 1 576 ? -14.430 7.387 25.787 1.00 97.62 576 VAL A C 1
ATOM 4373 O O . VAL A 1 576 ? -13.670 7.035 24.886 1.00 97.62 576 VAL A O 1
ATOM 4376 N N . ALA A 1 577 ? -14.136 7.219 27.078 1.00 97.69 577 ALA A N 1
ATOM 4377 C CA . ALA A 1 577 ? -12.899 6.603 27.547 1.00 97.69 577 ALA A CA 1
ATOM 4378 C C . ALA A 1 577 ? -12.752 5.165 27.028 1.00 97.69 577 ALA A C 1
ATOM 4380 O O . ALA A 1 577 ? -11.671 4.794 26.583 1.00 97.69 577 ALA A O 1
ATOM 4381 N N . GLY A 1 578 ? -13.840 4.388 27.006 1.00 97.12 578 GLY A N 1
ATOM 4382 C CA . GLY A 1 578 ? -13.858 3.045 26.428 1.00 97.12 578 GLY A CA 1
ATOM 4383 C C . GLY A 1 578 ? -13.498 3.035 24.939 1.00 97.12 578 GLY A C 1
ATOM 4384 O O . GLY A 1 578 ? -12.678 2.224 24.519 1.00 97.12 578 GLY A O 1
ATOM 4385 N N . LEU A 1 579 ? -14.046 3.963 24.144 1.00 97.50 579 LEU A N 1
ATOM 4386 C CA . LEU A 1 579 ? -13.734 4.079 22.709 1.00 97.50 579 LEU A CA 1
ATOM 4387 C C . LEU A 1 579 ? -12.261 4.442 22.455 1.00 97.50 579 LEU A C 1
ATOM 4389 O O . LEU A 1 579 ? -11.613 3.822 21.611 1.00 97.50 579 LEU A O 1
ATOM 4393 N N . ILE A 1 580 ? -11.725 5.416 23.198 1.00 97.69 580 ILE A N 1
ATOM 4394 C CA . ILE A 1 580 ? -10.316 5.832 23.092 1.00 97.69 580 ILE A CA 1
ATOM 4395 C C . ILE A 1 580 ? -9.395 4.691 23.535 1.00 97.69 580 ILE A C 1
ATOM 4397 O O . ILE A 1 580 ? -8.435 4.366 22.839 1.00 97.69 580 ILE A O 1
ATOM 4401 N N . PHE A 1 581 ? -9.706 4.038 24.657 1.00 97.12 581 PHE A N 1
ATOM 4402 C CA . PHE A 1 581 ? -8.924 2.917 25.172 1.00 97.12 581 PHE A CA 1
ATOM 4403 C C . PHE A 1 581 ? -8.933 1.720 24.213 1.00 97.12 581 PHE A C 1
ATOM 4405 O O . PHE A 1 581 ? -7.883 1.135 23.955 1.00 97.12 581 PHE A O 1
ATOM 4412 N N . GLY A 1 582 ? -10.081 1.409 23.602 1.00 96.31 582 GLY A N 1
ATOM 4413 C CA . GLY A 1 582 ? -10.162 0.424 22.523 1.00 96.31 582 GLY A CA 1
ATOM 4414 C C . GLY A 1 582 ? -9.256 0.783 21.341 1.00 96.31 582 GLY A C 1
ATOM 4415 O O . GLY A 1 582 ? -8.559 -0.085 20.824 1.00 96.31 582 GLY A O 1
ATOM 4416 N N . GLY A 1 583 ? -9.180 2.063 20.964 1.00 95.50 583 GLY A N 1
ATOM 4417 C CA . GLY A 1 583 ? -8.230 2.551 19.959 1.00 95.50 583 GLY A CA 1
ATOM 4418 C C . GLY A 1 583 ? -6.763 2.344 20.350 1.00 95.50 583 GLY A C 1
ATOM 4419 O O . GLY A 1 583 ? -5.978 1.866 19.535 1.00 95.50 583 GLY A O 1
ATOM 4420 N N . ILE A 1 584 ? -6.397 2.630 21.603 1.00 95.88 584 ILE A N 1
ATOM 4421 C CA . ILE A 1 584 ? -5.037 2.396 22.118 1.00 95.88 584 ILE A CA 1
ATOM 4422 C C . ILE A 1 584 ? -4.677 0.907 22.032 1.00 95.88 584 ILE A C 1
ATOM 4424 O O . ILE A 1 584 ? -3.581 0.565 21.590 1.00 95.88 584 ILE A O 1
ATOM 4428 N N . LEU A 1 585 ? -5.598 0.018 22.418 1.00 94.62 585 LEU A N 1
ATOM 4429 C CA . LEU A 1 585 ? -5.395 -1.429 22.321 1.00 94.62 585 LEU A CA 1
ATOM 4430 C C . LEU A 1 585 ? -5.205 -1.889 20.874 1.00 94.62 585 LEU A C 1
ATOM 4432 O O . LEU A 1 585 ? -4.303 -2.677 20.610 1.00 94.62 585 LEU A O 1
ATOM 4436 N N . VAL A 1 586 ? -6.010 -1.370 19.941 1.00 93.00 586 VAL A N 1
ATOM 4437 C CA . VAL A 1 586 ? -5.853 -1.651 18.507 1.00 93.00 586 VAL A CA 1
ATOM 4438 C C . VAL A 1 586 ? -4.465 -1.239 18.023 1.00 93.00 586 VAL A C 1
ATOM 4440 O O . VAL A 1 586 ? -3.805 -2.031 17.364 1.00 93.00 586 VAL A O 1
ATOM 4443 N N . ALA A 1 587 ? -3.999 -0.033 18.361 1.00 90.31 587 ALA A N 1
ATOM 4444 C CA . ALA A 1 587 ? -2.675 0.429 17.943 1.00 90.31 587 ALA A CA 1
ATOM 4445 C C . ALA A 1 587 ? -1.541 -0.423 18.523 1.00 90.31 587 ALA A C 1
ATOM 4447 O O . ALA A 1 587 ? -0.592 -0.734 17.812 1.00 90.31 587 ALA A O 1
ATOM 4448 N N . LYS A 1 588 ? -1.655 -0.858 19.784 1.00 88.25 588 LYS A N 1
ATOM 4449 C CA . LYS A 1 588 ? -0.677 -1.771 20.394 1.00 88.25 588 LYS A CA 1
ATOM 4450 C C . LYS A 1 588 ? -0.683 -3.158 19.756 1.00 88.25 588 LYS A C 1
ATOM 4452 O O . LYS A 1 588 ? 0.375 -3.756 19.614 1.00 88.25 588 LYS A O 1
ATOM 4457 N N . LEU A 1 589 ? -1.860 -3.665 19.395 1.00 86.50 589 LEU A N 1
ATOM 4458 C CA . LEU A 1 589 ? -2.019 -4.977 18.772 1.00 86.50 589 LEU A CA 1
ATOM 4459 C C . LEU A 1 589 ? -1.521 -4.987 17.323 1.00 86.50 589 LEU A C 1
ATOM 4461 O O . LEU A 1 589 ? -0.924 -5.966 16.892 1.00 86.50 589 LEU A O 1
ATOM 4465 N N . GLU A 1 590 ? -1.771 -3.913 16.575 1.00 82.38 590 GLU A N 1
ATOM 4466 C CA . GLU A 1 590 ? -1.365 -3.790 15.171 1.00 82.38 590 GLU A CA 1
ATOM 4467 C C . GLU A 1 590 ? 0.043 -3.204 14.992 1.00 82.38 590 GLU A C 1
ATOM 4469 O O . GLU A 1 590 ? 0.575 -3.251 13.889 1.00 82.38 590 GLU A O 1
ATOM 4474 N N . GLY A 1 591 ? 0.635 -2.615 16.037 1.00 77.25 591 GLY A N 1
ATOM 4475 C CA . GLY A 1 591 ? 1.916 -1.906 15.953 1.00 77.25 591 GLY A CA 1
ATOM 4476 C C . GLY A 1 591 ? 1.876 -0.634 15.094 1.00 77.25 591 GLY A C 1
ATOM 4477 O O . GLY A 1 591 ? 2.927 -0.111 14.740 1.00 77.25 591 GLY A O 1
ATOM 4478 N N . ALA A 1 592 ? 0.684 -0.135 14.744 1.00 72.12 592 ALA A N 1
ATOM 4479 C CA . ALA A 1 592 ? 0.499 0.934 13.765 1.00 72.12 592 ALA A CA 1
ATOM 4480 C C . ALA A 1 592 ? -0.552 1.971 14.197 1.00 72.12 592 ALA A C 1
ATOM 4482 O O . ALA A 1 592 ? -1.588 1.641 14.789 1.00 72.12 592 ALA A O 1
ATOM 4483 N N . GLY A 1 593 ? -0.295 3.238 13.856 1.00 79.06 593 GLY A N 1
ATOM 4484 C CA . GLY A 1 593 ? -1.225 4.347 14.051 1.00 79.06 593 GLY A CA 1
ATOM 4485 C C . GLY A 1 593 ? -2.380 4.377 13.041 1.00 79.06 593 GLY A C 1
ATOM 4486 O O . GLY A 1 593 ? -2.487 3.533 12.144 1.00 79.06 593 GLY A O 1
ATOM 4487 N N . PRO A 1 594 ? -3.304 5.343 13.171 1.00 82.62 594 PRO A N 1
ATOM 4488 C CA . PRO A 1 594 ? -4.352 5.540 12.181 1.00 82.62 594 PRO A CA 1
ATOM 4489 C C . PRO A 1 594 ? -3.764 6.106 10.883 1.00 82.62 594 PRO A C 1
ATOM 4491 O O . PRO A 1 594 ? -2.793 6.863 10.902 1.00 82.62 594 PRO A O 1
ATOM 4494 N N . SER A 1 595 ? -4.399 5.787 9.754 1.00 75.31 595 SER A N 1
ATOM 4495 C CA . SER A 1 595 ? -4.042 6.351 8.449 1.00 75.31 595 SER A CA 1
ATOM 4496 C C . SER A 1 595 ? -4.151 7.878 8.465 1.00 75.31 595 SER A C 1
ATOM 4498 O O . SER A 1 595 ? -5.053 8.431 9.106 1.00 75.31 595 SER A O 1
ATOM 4500 N N . SER A 1 596 ? -3.255 8.558 7.748 1.00 74.50 596 SER A N 1
ATOM 4501 C CA . SER A 1 596 ? -3.296 10.014 7.613 1.00 74.50 596 SER A CA 1
ATOM 4502 C C . SER A 1 596 ? -4.566 10.460 6.882 1.00 74.50 596 SER A C 1
ATOM 4504 O O . SER A 1 596 ? -5.024 9.827 5.926 1.00 74.50 596 SER A O 1
ATOM 4506 N N . LEU A 1 597 ? -5.158 11.561 7.347 1.00 74.62 597 LEU A N 1
ATOM 4507 C CA . LEU A 1 597 ? -6.276 12.189 6.650 1.00 74.62 597 LEU A CA 1
ATOM 4508 C C . LEU A 1 597 ? -5.736 12.870 5.396 1.00 74.62 597 LEU A C 1
ATOM 4510 O O . LEU A 1 597 ? -4.850 13.711 5.484 1.00 74.62 597 LEU A O 1
ATOM 4514 N N . SER A 1 598 ? -6.279 12.522 4.229 1.00 64.44 598 SER A N 1
ATOM 4515 C CA . SER A 1 598 ? -5.876 13.116 2.942 1.00 64.44 598 SER A CA 1
ATOM 4516 C C . SER A 1 598 ? -6.543 14.481 2.690 1.00 64.44 598 SER A C 1
ATOM 4518 O O . SER A 1 598 ? -6.769 14.857 1.548 1.00 64.44 598 SER A O 1
ATOM 4520 N N . LEU A 1 599 ? -6.896 15.202 3.759 1.00 76.81 599 LEU A N 1
ATOM 4521 C CA . LEU A 1 599 ? -7.598 16.484 3.728 1.00 76.81 599 LEU A CA 1
ATOM 4522 C C . LEU A 1 599 ? -6.689 17.606 4.228 1.00 76.81 599 LEU A C 1
ATOM 4524 O O . LEU A 1 599 ? -5.906 17.412 5.159 1.00 76.81 599 LEU A O 1
ATOM 4528 N N . GLY A 1 600 ? -6.852 18.805 3.668 1.00 82.00 600 GLY A N 1
ATOM 4529 C CA . GLY A 1 600 ? -6.213 20.005 4.204 1.00 82.00 600 GLY A CA 1
ATOM 4530 C C . GLY A 1 600 ? -6.760 20.365 5.591 1.00 82.00 600 GLY A C 1
ATOM 4531 O O . GLY A 1 600 ? -7.914 20.080 5.913 1.00 82.00 600 GLY A O 1
ATOM 4532 N N . VAL A 1 601 ? -5.960 21.053 6.411 1.00 88.19 601 VAL A N 1
ATOM 4533 C CA . VAL A 1 601 ? -6.355 21.477 7.772 1.00 88.19 601 VAL A CA 1
ATOM 4534 C C . VAL A 1 601 ? -7.713 22.206 7.812 1.00 88.19 601 VAL A C 1
ATOM 4536 O O . VAL A 1 601 ? -8.535 21.844 8.658 1.00 88.19 601 VAL A O 1
ATOM 4539 N N . PRO A 1 602 ? -8.034 23.149 6.896 1.00 90.06 602 PRO A N 1
ATOM 4540 C CA . PRO A 1 602 ? -9.343 23.807 6.897 1.00 90.06 602 PRO A CA 1
ATOM 4541 C C . PRO A 1 602 ? -10.509 22.837 6.678 1.00 90.06 602 PRO A C 1
ATOM 4543 O O . PRO A 1 602 ? -11.546 22.959 7.323 1.00 90.06 602 PRO A O 1
ATOM 4546 N N . GLN A 1 603 ? -10.333 21.836 5.813 1.00 88.31 603 GLN A N 1
ATOM 4547 C CA . GLN A 1 603 ? -11.350 20.820 5.531 1.00 88.31 603 GLN A CA 1
ATOM 4548 C C . GLN A 1 603 ? -11.526 19.861 6.716 1.00 88.31 603 GLN A C 1
ATOM 4550 O O . GLN A 1 603 ? -12.649 19.464 7.030 1.00 88.31 603 GLN A O 1
ATOM 4555 N N . ILE A 1 604 ? -10.439 19.521 7.420 1.00 91.81 604 ILE A N 1
ATOM 4556 C CA . ILE A 1 604 ? -10.492 18.729 8.658 1.00 91.81 604 ILE A CA 1
ATOM 4557 C C . ILE A 1 604 ? -11.308 19.471 9.722 1.00 91.81 604 ILE A C 1
ATOM 4559 O O . ILE A 1 604 ? -12.223 18.895 10.311 1.00 91.81 604 ILE A O 1
ATOM 4563 N N . LEU A 1 605 ? -11.019 20.756 9.942 1.00 95.81 605 LEU A N 1
ATOM 4564 C CA . LEU A 1 605 ? -11.753 21.567 10.911 1.00 95.81 605 LEU A CA 1
ATOM 4565 C C . LEU A 1 605 ? -13.219 21.732 10.501 1.00 95.81 605 LEU A C 1
ATOM 4567 O O . LEU A 1 605 ? -14.105 21.481 11.317 1.00 95.81 605 LEU A O 1
ATOM 4571 N N . LEU A 1 606 ? -13.490 22.084 9.244 1.00 95.81 606 LEU A N 1
ATOM 4572 C CA . LEU A 1 606 ? -14.850 22.288 8.748 1.00 95.81 606 LEU A CA 1
ATOM 4573 C C . LEU A 1 606 ? -15.691 21.008 8.834 1.00 95.81 606 LEU A C 1
ATOM 4575 O O . LEU A 1 606 ? -16.812 21.042 9.338 1.00 95.81 606 LEU A O 1
ATOM 4579 N N . SER A 1 607 ? -15.151 19.866 8.402 1.00 95.44 607 SER A N 1
ATOM 4580 C CA . SER A 1 607 ? -15.864 18.583 8.468 1.00 95.44 607 SER A CA 1
ATOM 4581 C C . SER A 1 607 ? -16.173 18.170 9.908 1.00 95.44 607 SER A C 1
ATOM 4583 O O . SER A 1 607 ? -17.305 17.782 10.194 1.00 95.44 607 SER A O 1
ATOM 4585 N N . GLY A 1 608 ? -15.210 18.313 10.828 1.00 96.31 608 GLY A N 1
ATOM 4586 C CA . GLY A 1 608 ? -15.421 18.067 12.254 1.00 96.31 608 GLY A CA 1
ATOM 4587 C C . GLY A 1 608 ? -16.546 18.940 12.809 1.00 96.31 608 GLY A C 1
ATOM 4588 O O . GLY A 1 608 ? -17.499 18.415 13.384 1.00 96.31 608 GLY A O 1
ATOM 4589 N N . PHE A 1 609 ? -16.491 20.250 12.551 1.00 97.56 609 PHE A N 1
ATOM 4590 C CA . PHE A 1 609 ? -17.495 21.216 13.003 1.00 97.56 609 PHE A CA 1
ATOM 4591 C C . PHE A 1 609 ? -18.903 20.867 12.507 1.00 97.56 609 PHE A C 1
ATOM 4593 O O . PHE A 1 609 ? -19.837 20.788 13.307 1.00 97.56 609 PHE A O 1
ATOM 4600 N N . LEU A 1 610 ? -19.053 20.590 11.205 1.00 97.25 610 LEU A N 1
ATOM 4601 C CA . LEU A 1 610 ? -20.330 20.205 10.598 1.00 97.25 610 LEU A CA 1
ATOM 4602 C C . LEU A 1 610 ? -20.868 18.896 11.192 1.00 97.25 610 LEU A C 1
ATOM 4604 O O . LEU A 1 610 ? -22.051 18.809 11.519 1.00 97.25 610 LEU A O 1
ATOM 4608 N N . VAL A 1 611 ? -20.012 17.892 11.411 1.00 97.12 611 VAL A N 1
ATOM 4609 C CA . VAL A 1 611 ? -20.423 16.640 12.067 1.00 97.12 611 VAL A CA 1
ATOM 4610 C C . VAL A 1 611 ? -20.913 16.900 13.495 1.00 97.12 611 VAL A C 1
ATOM 4612 O O . VAL A 1 611 ? -21.957 16.378 13.896 1.00 97.12 611 VAL A O 1
ATOM 4615 N N . GLY A 1 612 ? -20.206 17.731 14.259 1.00 96.00 612 GLY A N 1
ATOM 4616 C CA . GLY A 1 612 ? -20.609 18.134 15.606 1.00 96.00 612 GLY A CA 1
ATOM 4617 C C . GLY A 1 612 ? -21.973 18.821 15.641 1.00 96.00 612 GLY A C 1
ATOM 4618 O O . GLY A 1 612 ? -22.887 18.370 16.335 1.00 96.00 612 GLY A O 1
ATOM 4619 N N . LEU A 1 613 ? -22.119 19.872 14.834 1.00 96.31 613 LEU A N 1
ATOM 4620 C CA . LEU A 1 613 ? -23.337 20.673 14.716 1.00 96.31 613 LEU A CA 1
ATOM 4621 C C . LEU A 1 613 ? -24.529 19.813 14.265 1.00 96.31 613 LEU A C 1
ATOM 4623 O O . LEU A 1 613 ? -25.585 19.799 14.903 1.00 96.31 613 LEU A O 1
ATOM 4627 N N . GLY A 1 614 ? -24.343 19.039 13.195 1.00 95.94 614 GLY A N 1
ATOM 4628 C CA . GLY A 1 614 ? -25.386 18.216 12.593 1.00 95.94 614 GLY A CA 1
ATOM 4629 C C . GLY A 1 614 ? -25.865 17.089 13.506 1.00 95.94 614 GLY A C 1
ATOM 4630 O O . GLY A 1 614 ? -27.068 16.942 13.726 1.00 95.94 614 GLY A O 1
ATOM 4631 N N . THR A 1 615 ? -24.942 16.328 14.112 1.00 94.25 615 THR A N 1
ATOM 4632 C CA . THR A 1 615 ? -25.323 15.219 15.011 1.00 94.25 615 THR A CA 1
ATOM 4633 C C . THR A 1 615 ? -26.060 15.699 16.254 1.00 94.25 615 THR A C 1
ATOM 4635 O O . THR A 1 615 ? -26.916 14.987 16.788 1.00 94.25 615 THR A O 1
ATOM 4638 N N . LYS A 1 616 ? -25.756 16.914 16.713 1.00 94.12 616 LYS A N 1
ATOM 4639 C CA . LYS A 1 616 ? -26.427 17.518 17.853 1.00 94.12 616 LYS A CA 1
ATOM 4640 C C . LYS A 1 616 ? -27.835 18.007 17.507 1.00 94.12 616 LYS A C 1
ATOM 4642 O O . LYS A 1 616 ? -28.767 17.694 18.247 1.00 94.12 616 LYS A O 1
ATOM 4647 N N . LEU A 1 617 ? -28.009 18.696 16.377 1.00 92.88 617 LEU A N 1
ATOM 4648 C CA . LEU A 1 617 ? -29.326 19.128 15.887 1.00 92.88 617 LEU A CA 1
ATOM 4649 C C . LEU A 1 617 ? -30.241 17.938 15.557 1.00 92.88 617 LEU A C 1
ATOM 4651 O O . LEU A 1 617 ? -31.421 17.956 15.903 1.00 92.88 617 LEU A O 1
ATOM 4655 N N . ALA A 1 618 ? -29.690 16.873 14.967 1.00 90.62 618 ALA A N 1
ATOM 4656 C CA . ALA A 1 618 ? -30.424 15.641 14.676 1.00 90.62 618 ALA A CA 1
ATOM 4657 C C . ALA A 1 618 ? -30.745 14.804 15.933 1.00 90.62 618 ALA A C 1
ATOM 4659 O O . ALA A 1 618 ? -31.637 13.954 15.906 1.00 90.62 618 ALA A O 1
ATOM 4660 N N . ASN A 1 619 ? -30.068 15.075 17.057 1.00 89.38 619 ASN A N 1
ATOM 4661 C CA . ASN A 1 619 ? -30.095 14.265 18.276 1.00 89.38 619 ASN A CA 1
ATOM 4662 C C . ASN A 1 619 ? -29.635 12.809 18.039 1.00 89.38 619 ASN A C 1
ATOM 4664 O O . ASN A 1 619 ? -30.185 11.859 18.601 1.00 89.38 619 ASN A O 1
ATOM 4668 N N . GLY A 1 620 ? -28.618 12.630 17.193 1.00 87.88 620 GLY A N 1
ATOM 4669 C CA . GLY A 1 620 ? -28.073 11.320 16.854 1.00 87.88 620 GLY A CA 1
ATOM 4670 C C . GLY A 1 620 ? -27.042 11.358 15.725 1.00 87.88 620 GLY A C 1
ATOM 4671 O O . GLY A 1 620 ? -26.929 12.324 14.982 1.00 87.88 620 GLY A O 1
ATOM 4672 N N . CYS A 1 621 ? -26.266 10.282 15.606 1.00 89.62 621 CYS A N 1
ATOM 4673 C CA . CYS A 1 621 ? -25.350 10.021 14.489 1.00 89.62 621 CYS A CA 1
ATOM 4674 C C . CYS A 1 621 ? -25.660 8.647 13.868 1.00 89.62 621 CYS A C 1
ATOM 4676 O O . CYS A 1 621 ? -26.668 8.031 14.226 1.00 89.62 621 CYS A O 1
ATOM 4678 N N . THR A 1 622 ? -24.791 8.116 12.999 1.00 90.38 622 THR A N 1
ATOM 4679 C CA . THR A 1 622 ? -24.988 6.791 12.372 1.00 90.38 622 THR A CA 1
ATOM 4680 C C . THR A 1 622 ? -25.245 5.679 13.396 1.00 90.38 622 THR A C 1
ATOM 4682 O O . THR A 1 622 ? -26.188 4.913 13.240 1.00 90.38 622 THR A O 1
ATOM 4685 N N . SER A 1 623 ? -24.500 5.625 14.505 1.00 90.94 623 SER A N 1
ATOM 4686 C CA . SER A 1 623 ? -24.744 4.622 15.562 1.00 90.94 623 SER A CA 1
ATOM 4687 C C . SER A 1 623 ? -26.153 4.707 16.180 1.00 90.94 623 SER A C 1
ATOM 4689 O O . SER A 1 623 ? -26.766 3.680 16.459 1.00 90.94 623 SER A O 1
ATOM 4691 N N . GLY A 1 624 ? -26.701 5.916 16.343 1.00 90.12 624 GLY A N 1
ATOM 4692 C CA . GLY A 1 624 ? -28.012 6.137 16.960 1.00 90.12 624 GLY A CA 1
ATOM 4693 C C . GLY A 1 624 ? -29.190 6.002 15.989 1.00 90.12 624 GLY A C 1
ATOM 4694 O O . GLY A 1 624 ? -30.185 5.357 16.322 1.00 90.12 624 GLY A O 1
ATOM 4695 N N . HIS A 1 625 ? -29.088 6.591 14.793 1.00 92.31 625 HIS A N 1
ATOM 4696 C CA . HIS A 1 625 ? -30.157 6.575 13.787 1.00 92.31 625 HIS A CA 1
ATOM 4697 C C . HIS A 1 625 ? -30.074 5.373 12.843 1.00 92.31 625 HIS A C 1
ATOM 4699 O O . HIS A 1 625 ? -31.087 4.706 12.655 1.00 92.31 625 HIS A O 1
ATOM 4705 N N . MET A 1 626 ? -28.893 5.039 12.316 1.00 92.25 626 MET A N 1
ATOM 4706 C CA . MET A 1 626 ? -28.737 3.921 11.378 1.00 92.25 626 MET A CA 1
ATOM 4707 C C . MET A 1 626 ? -28.781 2.578 12.111 1.00 92.25 626 MET A C 1
ATOM 4709 O O . MET A 1 626 ? -29.672 1.780 11.862 1.00 92.25 626 MET A O 1
ATOM 4713 N N . ILE A 1 627 ? -27.876 2.341 13.068 1.00 92.31 627 ILE A N 1
ATOM 4714 C CA . ILE A 1 627 ? -27.780 1.033 13.743 1.00 92.31 627 ILE A CA 1
ATOM 4715 C C . ILE A 1 627 ? -28.951 0.846 14.717 1.00 92.31 627 ILE A C 1
ATOM 4717 O O . ILE A 1 627 ? -29.811 -0.004 14.501 1.00 92.31 627 ILE A O 1
ATOM 4721 N N . CYS A 1 628 ? -29.044 1.661 15.772 1.00 91.44 628 CYS A N 1
ATOM 4722 C CA . CYS A 1 628 ? -30.090 1.508 16.793 1.00 91.44 628 CYS A CA 1
ATOM 4723 C C . CYS A 1 628 ? -31.482 1.969 16.330 1.00 91.44 628 CYS A C 1
ATOM 4725 O O . CYS A 1 628 ? -32.498 1.533 16.871 1.00 91.44 628 CYS A O 1
ATOM 4727 N N . GLY A 1 629 ? -31.556 2.926 15.407 1.00 90.50 629 GLY A N 1
ATOM 4728 C CA . GLY A 1 629 ? -32.806 3.565 15.005 1.00 90.50 629 GLY A CA 1
ATOM 4729 C C . GLY A 1 629 ? -33.586 2.759 13.973 1.00 90.50 629 GLY A C 1
ATOM 4730 O O . GLY A 1 629 ? -34.775 2.520 14.189 1.00 90.50 629 GLY A O 1
ATOM 4731 N N . LEU A 1 630 ? -32.920 2.302 12.905 1.00 92.38 630 LEU A N 1
ATOM 4732 C CA . LEU A 1 630 ? -33.528 1.415 11.907 1.00 92.38 630 LEU A CA 1
ATOM 4733 C C . LEU A 1 630 ? -33.878 0.054 12.508 1.00 92.38 630 LEU A C 1
ATOM 4735 O O . LEU A 1 630 ? -34.954 -0.464 12.229 1.00 92.38 630 LEU A O 1
ATOM 4739 N N . SER A 1 631 ? -33.047 -0.471 13.418 1.00 91.81 631 SER A N 1
ATOM 4740 C CA . SER A 1 631 ? -33.347 -1.715 14.145 1.00 91.81 631 SER A CA 1
ATOM 4741 C C . SER A 1 631 ? -34.637 -1.647 14.973 1.00 91.81 631 SER A C 1
ATOM 4743 O O . SER A 1 631 ? -35.239 -2.669 15.270 1.00 91.81 631 SER A O 1
ATOM 4745 N N . ARG A 1 632 ? -35.092 -0.445 15.343 1.00 89.38 632 ARG A N 1
ATOM 4746 C CA . ARG A 1 632 ? -36.359 -0.226 16.060 1.00 89.38 632 ARG A CA 1
ATOM 4747 C C . ARG A 1 632 ? -37.520 0.168 15.145 1.00 89.38 632 ARG A C 1
ATOM 4749 O O . ARG A 1 632 ? -38.580 0.512 15.655 1.00 89.38 632 ARG A O 1
ATOM 4756 N N . LEU A 1 633 ? -37.311 0.191 13.826 1.00 89.06 633 LEU A N 1
ATOM 4757 C CA . LEU A 1 633 ? -38.294 0.648 12.836 1.00 89.06 633 LEU A CA 1
ATOM 4758 C C . LEU A 1 633 ? -38.835 2.064 13.127 1.00 89.06 633 LEU A C 1
ATOM 4760 O O . LEU A 1 633 ? -39.993 2.382 12.869 1.00 89.06 633 LEU A O 1
ATOM 4764 N N . SER A 1 634 ? -37.990 2.941 13.679 1.00 90.06 634 SER A N 1
ATOM 4765 C CA . SER A 1 634 ? -38.383 4.319 13.985 1.00 90.06 634 SER A CA 1
ATOM 4766 C C . SER A 1 634 ? -38.428 5.170 12.717 1.00 90.06 634 SER A C 1
ATOM 4768 O O . SER A 1 634 ? -37.388 5.408 12.097 1.00 90.06 634 SER A O 1
ATOM 4770 N N . ILE A 1 635 ? -39.606 5.713 12.386 1.00 91.12 635 ILE A N 1
ATOM 4771 C CA . ILE A 1 635 ? -39.808 6.624 11.243 1.00 91.12 635 ILE A CA 1
ATOM 4772 C C . ILE A 1 635 ? -38.874 7.839 11.340 1.00 91.12 635 ILE A C 1
ATOM 4774 O O . ILE A 1 635 ? -38.255 8.228 10.351 1.00 91.12 635 ILE A O 1
ATOM 4778 N N . ARG A 1 636 ? -38.686 8.386 12.551 1.00 92.31 636 ARG A N 1
ATOM 4779 C CA . ARG A 1 636 ? -37.740 9.484 12.813 1.00 92.31 636 ARG A CA 1
ATOM 4780 C C . ARG A 1 636 ? -36.326 9.136 12.345 1.00 92.31 636 ARG A C 1
ATOM 4782 O O . ARG A 1 636 ? -35.664 9.937 11.694 1.00 92.31 636 ARG A O 1
ATOM 4789 N N . SER A 1 637 ? -35.852 7.943 12.694 1.00 93.56 637 SER A N 1
ATOM 4790 C CA . SER A 1 637 ? -34.495 7.504 12.364 1.00 93.56 637 SER A CA 1
ATOM 4791 C C . SER A 1 637 ? -34.338 7.103 10.903 1.00 93.56 637 SER A C 1
ATOM 4793 O O . SER A 1 637 ? -33.262 7.313 10.344 1.00 93.56 637 SER A O 1
ATOM 4795 N N . LEU A 1 638 ? -35.397 6.570 10.289 1.00 93.75 638 LEU A N 1
ATOM 4796 C CA . LEU A 1 638 ? -35.450 6.303 8.855 1.00 93.75 638 LEU A CA 1
ATOM 4797 C C . LEU A 1 638 ? -35.303 7.601 8.056 1.00 93.75 638 LEU A C 1
ATOM 4799 O O . LEU A 1 638 ? -34.422 7.686 7.206 1.00 93.75 638 LEU A O 1
ATOM 4803 N N . ALA A 1 639 ? -36.089 8.630 8.394 1.00 94.88 639 ALA A N 1
ATOM 4804 C CA . ALA A 1 639 ? -36.006 9.941 7.754 1.00 94.88 639 ALA A CA 1
ATOM 4805 C C . ALA A 1 639 ? -34.614 10.572 7.920 1.00 94.88 639 ALA A C 1
ATOM 4807 O O . ALA A 1 639 ? -34.010 10.996 6.938 1.00 94.88 639 ALA A O 1
ATOM 4808 N N . ALA A 1 640 ? -34.067 10.571 9.141 1.00 95.06 640 ALA A N 1
ATOM 4809 C CA . ALA A 1 640 ? -32.726 11.095 9.396 1.00 95.06 640 ALA A CA 1
ATOM 4810 C C . ALA A 1 640 ? -31.657 10.373 8.561 1.00 95.06 640 ALA A C 1
ATOM 4812 O O . ALA A 1 640 ? -30.813 11.018 7.943 1.00 95.06 640 ALA A O 1
ATOM 4813 N N . THR A 1 641 ? -31.729 9.038 8.506 1.00 95.62 641 THR A N 1
ATOM 4814 C CA . THR A 1 641 ? -30.762 8.202 7.785 1.00 95.62 641 THR A CA 1
ATOM 4815 C C . THR A 1 641 ? -30.849 8.390 6.282 1.00 95.62 641 THR A C 1
ATOM 4817 O O . THR A 1 641 ? -29.813 8.562 5.651 1.00 95.62 641 THR A O 1
ATOM 4820 N N . ALA A 1 642 ? -32.054 8.451 5.715 1.00 96.12 642 ALA A N 1
ATOM 4821 C CA . ALA A 1 642 ? -32.234 8.756 4.300 1.00 96.12 642 ALA A CA 1
ATOM 4822 C C . ALA A 1 642 ? -31.593 10.105 3.932 1.00 96.12 642 ALA A C 1
ATOM 4824 O O . ALA A 1 642 ? -30.862 10.188 2.946 1.00 96.12 642 ALA A O 1
ATOM 4825 N N . VAL A 1 643 ? -31.800 11.140 4.755 1.00 97.31 643 VAL A N 1
ATOM 4826 C CA . VAL A 1 643 ? -31.248 12.478 4.503 1.00 97.31 643 VAL A CA 1
ATOM 4827 C C . VAL A 1 643 ? -29.726 12.489 4.610 1.00 97.31 643 VAL A C 1
ATOM 4829 O O . VAL A 1 643 ? -29.066 12.822 3.629 1.00 97.31 643 VAL A O 1
ATOM 4832 N N . PHE A 1 644 ? -29.142 12.103 5.752 1.00 96.56 644 PHE A N 1
ATOM 4833 C CA . PHE A 1 644 ? -27.686 12.215 5.901 1.00 96.56 644 PHE A CA 1
ATOM 4834 C C . PHE A 1 644 ? -26.926 11.265 4.974 1.00 96.56 644 PHE A C 1
ATOM 4836 O O . PHE A 1 644 ? -25.807 11.583 4.578 1.00 96.56 644 PHE A O 1
ATOM 4843 N N . PHE A 1 645 ? -27.507 10.110 4.626 1.00 95.94 645 PHE A N 1
ATOM 4844 C CA . PHE A 1 645 ? -26.878 9.162 3.712 1.00 95.94 645 PHE A CA 1
ATOM 4845 C C . PHE A 1 645 ? -26.853 9.723 2.295 1.00 95.94 645 PHE A C 1
ATOM 4847 O O . PHE A 1 645 ? -25.792 9.770 1.683 1.00 95.94 645 PHE A O 1
ATOM 4854 N N . THR A 1 646 ? -27.988 10.240 1.816 1.00 96.19 646 THR A N 1
ATOM 4855 C CA . THR A 1 646 ? -28.078 10.868 0.489 1.00 96.19 646 THR A CA 1
ATOM 4856 C C . THR A 1 646 ? -27.157 12.081 0.393 1.00 96.19 646 THR A C 1
ATOM 4858 O O . THR A 1 646 ? -26.398 12.211 -0.564 1.00 96.19 646 THR A O 1
ATOM 4861 N N . THR A 1 647 ? -27.157 12.954 1.404 1.00 97.19 647 THR A N 1
ATOM 4862 C CA . THR A 1 647 ? -26.248 14.107 1.429 1.00 97.19 647 THR A CA 1
ATOM 4863 C C . THR A 1 647 ? -24.779 13.678 1.506 1.00 97.19 647 THR A C 1
ATOM 4865 O O . THR A 1 647 ? -23.940 14.284 0.844 1.00 97.19 647 THR A O 1
ATOM 4868 N N . GLY A 1 648 ? -24.464 12.621 2.262 1.00 95.94 648 GLY A N 1
ATOM 4869 C CA . GLY A 1 648 ? -23.127 12.028 2.325 1.00 95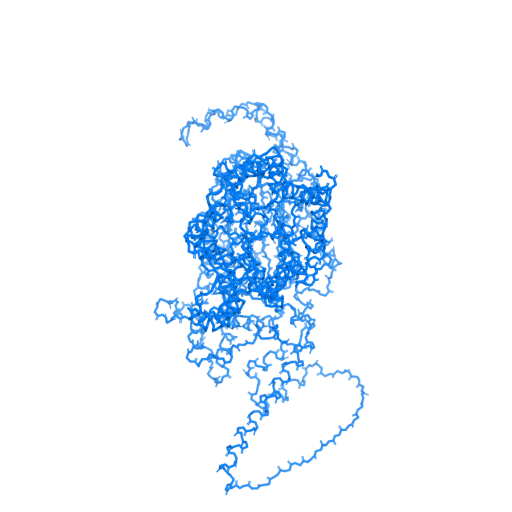.94 648 GLY A CA 1
ATOM 4870 C C . GLY A 1 648 ? -22.642 11.538 0.962 1.00 95.94 648 GLY A C 1
ATOM 4871 O O . GLY A 1 648 ? -21.576 11.958 0.526 1.00 95.94 648 GLY A O 1
ATOM 4872 N N . VAL A 1 649 ? -23.462 10.749 0.260 1.00 94.56 649 VAL A N 1
ATOM 4873 C CA . VAL A 1 649 ? -23.203 10.272 -1.112 1.00 94.56 649 VAL A CA 1
ATOM 4874 C C . VAL A 1 649 ? -22.910 11.443 -2.051 1.00 94.56 649 VAL A C 1
ATOM 4876 O O . VAL A 1 649 ? -21.868 11.466 -2.702 1.00 94.56 649 VAL A O 1
ATOM 4879 N N . ILE A 1 650 ? -23.789 12.453 -2.080 1.00 95.12 650 ILE A N 1
ATOM 4880 C CA . ILE A 1 650 ? -23.617 13.633 -2.944 1.00 95.12 650 ILE A CA 1
ATOM 4881 C C . ILE A 1 650 ? -22.301 14.350 -2.622 1.00 95.12 650 ILE A C 1
ATOM 4883 O O . ILE A 1 650 ? -21.525 14.663 -3.519 1.00 95.12 650 ILE A O 1
ATOM 4887 N N . THR A 1 651 ? -22.018 14.578 -1.339 1.00 94.31 651 THR A N 1
ATOM 4888 C CA . THR A 1 651 ? -20.806 15.291 -0.912 1.00 94.31 651 THR A CA 1
ATOM 4889 C C . THR A 1 651 ? -19.540 14.516 -1.264 1.00 94.31 651 THR A C 1
ATOM 4891 O O . THR A 1 651 ? -18.563 15.107 -1.719 1.00 94.31 651 THR A O 1
ATOM 4894 N N . THR A 1 652 ? -19.552 13.193 -1.095 1.00 91.25 652 THR A N 1
ATOM 4895 C CA . THR A 1 652 ? -18.414 12.343 -1.447 1.00 91.25 652 THR A CA 1
ATOM 4896 C C . THR A 1 652 ? -18.189 12.298 -2.954 1.00 91.25 652 THR A C 1
ATOM 4898 O O . THR A 1 652 ? -17.044 12.403 -3.375 1.00 91.25 652 THR A O 1
ATOM 4901 N N . HIS A 1 653 ? -19.237 12.233 -3.778 1.00 88.12 653 HIS A N 1
ATOM 4902 C CA . HIS A 1 653 ? -19.077 12.341 -5.232 1.00 88.12 653 HIS A CA 1
ATOM 4903 C C . HIS A 1 653 ? -18.450 13.668 -5.665 1.00 88.12 653 HIS A C 1
ATOM 4905 O O . HIS A 1 653 ? -17.623 13.676 -6.572 1.00 88.12 653 HIS A O 1
ATOM 4911 N N . LEU A 1 654 ? -18.821 14.773 -5.012 1.00 89.38 654 LEU A N 1
ATOM 4912 C CA . LEU A 1 654 ? -18.296 16.100 -5.338 1.00 89.38 654 LEU A CA 1
ATOM 4913 C C . LEU A 1 654 ? -16.839 16.297 -4.900 1.00 89.38 654 LEU A C 1
ATOM 4915 O O . LEU A 1 654 ? -16.102 17.008 -5.572 1.00 89.38 654 LEU A O 1
ATOM 4919 N N . LEU A 1 655 ? -16.430 15.711 -3.770 1.00 83.56 655 LEU A N 1
ATOM 4920 C CA . LEU A 1 655 ? -15.103 15.946 -3.181 1.00 83.56 655 LEU A CA 1
ATOM 4921 C C . LEU A 1 655 ? -14.090 14.822 -3.434 1.00 83.56 655 LEU A C 1
ATOM 4923 O O . LEU A 1 655 ? -12.891 15.063 -3.348 1.00 83.56 655 LEU A O 1
ATOM 4927 N N . HIS A 1 656 ? -14.560 13.606 -3.712 1.00 77.88 656 HIS A N 1
ATOM 4928 C CA . HIS A 1 656 ? -13.750 12.385 -3.800 1.00 77.88 656 HIS A CA 1
ATOM 4929 C C . HIS A 1 656 ? -14.088 11.542 -5.042 1.00 77.88 656 HIS A C 1
ATOM 4931 O O . HIS A 1 656 ? -13.851 10.335 -5.054 1.00 77.88 656 HIS A O 1
ATOM 4937 N N . GLY A 1 657 ? -14.661 12.151 -6.086 1.00 68.88 657 GLY A N 1
ATOM 4938 C CA . GLY A 1 657 ? -15.023 11.457 -7.331 1.00 68.88 657 GLY A CA 1
ATOM 4939 C C . GLY A 1 657 ? -13.835 10.793 -8.041 1.00 68.88 657 GLY A C 1
ATOM 4940 O O . GLY A 1 657 ? -14.006 9.734 -8.642 1.00 68.88 657 GLY A O 1
ATOM 4941 N N . ASP A 1 658 ? -12.636 11.356 -7.875 1.00 63.78 658 ASP A N 1
ATOM 4942 C CA . ASP A 1 658 ? -11.390 10.909 -8.514 1.00 63.78 658 ASP A CA 1
ATOM 4943 C C . ASP A 1 658 ? -10.635 9.828 -7.717 1.00 63.78 658 ASP A C 1
ATOM 4945 O O . ASP A 1 658 ? -9.448 9.579 -7.944 1.00 63.78 658 ASP A O 1
ATOM 4949 N N . LEU A 1 659 ? -11.285 9.184 -6.738 1.00 62.16 659 LEU A N 1
ATOM 4950 C CA . LEU A 1 659 ? -10.656 8.091 -5.997 1.00 62.16 659 LEU A CA 1
ATOM 4951 C C . LEU A 1 659 ? -10.253 6.941 -6.943 1.00 62.16 659 LEU A C 1
ATOM 4953 O O . LEU A 1 659 ? -10.958 6.641 -7.910 1.00 62.16 659 LEU A O 1
ATOM 4957 N N . PRO A 1 660 ? -9.122 6.262 -6.670 1.00 50.78 660 PRO A N 1
ATOM 4958 C CA . PRO A 1 660 ? -8.664 5.166 -7.510 1.00 50.78 660 PRO A CA 1
ATOM 4959 C C . PRO A 1 660 ? -9.667 4.001 -7.484 1.00 50.78 660 PRO A C 1
ATOM 4961 O O . PRO A 1 660 ? -10.296 3.763 -6.449 1.00 50.78 660 PRO A O 1
ATOM 4964 N N . PRO A 1 661 ? -9.792 3.240 -8.586 1.00 56.03 661 PRO A N 1
ATOM 4965 C CA . PRO A 1 661 ? -10.712 2.113 -8.660 1.00 56.03 661 PRO A CA 1
ATOM 4966 C C . PRO A 1 661 ? -10.415 1.062 -7.585 1.00 56.03 661 PRO A C 1
ATOM 4968 O O . PRO A 1 661 ? -9.250 0.815 -7.255 1.00 56.03 661 PRO A O 1
ATOM 4971 N N . ALA A 1 662 ? -11.471 0.444 -7.050 1.00 55.06 662 ALA A N 1
ATOM 4972 C CA . ALA A 1 662 ? -11.349 -0.609 -6.052 1.00 55.06 662 ALA A CA 1
ATOM 4973 C C . ALA A 1 662 ? -10.668 -1.840 -6.676 1.00 55.06 662 ALA A C 1
ATOM 4975 O O . ALA A 1 662 ? -10.954 -2.212 -7.815 1.00 55.06 662 ALA A O 1
ATOM 4976 N N . SER A 1 663 ? -9.739 -2.455 -5.942 1.00 55.31 663 SER A N 1
ATOM 4977 C CA . SER A 1 663 ? -9.083 -3.696 -6.361 1.00 55.31 663 SER A CA 1
ATOM 4978 C C . SER A 1 663 ? -10.036 -4.896 -6.269 1.00 55.31 663 SER A C 1
ATOM 4980 O O . SER A 1 663 ? -11.176 -4.775 -5.813 1.00 55.31 663 SER A O 1
ATOM 4982 N N . SER A 1 664 ? -9.572 -6.070 -6.711 1.00 63.06 664 SER A N 1
ATOM 4983 C CA . SER A 1 664 ? -10.317 -7.322 -6.571 1.00 63.06 664 SER A CA 1
ATOM 4984 C C . SER A 1 664 ? -10.739 -7.563 -5.119 1.00 63.06 664 SER A C 1
ATOM 4986 O O . SER A 1 664 ? -9.989 -7.290 -4.176 1.00 63.06 664 SER A O 1
ATOM 4988 N N . ILE A 1 665 ? -11.966 -8.062 -4.962 1.00 73.12 665 ILE A N 1
ATOM 4989 C CA . ILE A 1 665 ? -12.570 -8.365 -3.666 1.00 73.12 665 ILE A CA 1
ATOM 4990 C C . ILE A 1 665 ? -11.805 -9.517 -3.012 1.00 73.12 665 ILE A C 1
ATOM 4992 O O . ILE A 1 665 ? -11.707 -10.602 -3.586 1.00 73.12 665 ILE A O 1
ATOM 4996 N N . ASP A 1 666 ? -11.322 -9.290 -1.796 1.00 72.31 666 ASP A N 1
ATOM 4997 C CA . ASP A 1 666 ? -10.691 -10.303 -0.964 1.00 72.31 666 ASP A CA 1
ATOM 4998 C C . ASP A 1 666 ? -11.719 -10.915 -0.001 1.00 72.31 666 ASP A C 1
ATOM 5000 O O . ASP A 1 666 ? -12.282 -10.252 0.874 1.00 72.31 666 ASP A O 1
ATOM 5004 N N . TRP A 1 667 ? -11.966 -12.212 -0.166 1.00 80.31 667 TRP A N 1
ATOM 5005 C CA . TRP A 1 667 ? -12.860 -12.988 0.692 1.00 80.31 667 TRP A CA 1
ATOM 5006 C C . TRP A 1 667 ? -12.137 -13.608 1.897 1.00 80.31 667 TRP A C 1
ATOM 5008 O O . TRP A 1 667 ? -12.728 -14.398 2.626 1.00 80.31 667 TRP A O 1
ATOM 5018 N N . SER A 1 668 ? -10.869 -13.281 2.139 1.00 76.19 668 SER A N 1
ATOM 5019 C CA . SER A 1 668 ? -10.119 -13.801 3.278 1.00 76.19 668 SER A CA 1
ATOM 5020 C C . SER A 1 668 ? -10.560 -13.183 4.617 1.00 76.19 668 SER A C 1
ATOM 5022 O O . SER A 1 668 ? -11.157 -12.103 4.688 1.00 76.19 668 SER A O 1
ATOM 5024 N N . PHE A 1 669 ? -10.265 -13.883 5.720 1.00 78.50 669 PHE A N 1
ATOM 5025 C CA . PHE A 1 669 ? -10.405 -13.348 7.078 1.00 78.50 669 PHE A CA 1
ATOM 5026 C C . PHE A 1 669 ? -9.020 -13.239 7.741 1.00 78.50 669 PHE A C 1
ATOM 5028 O O . PHE A 1 669 ? -8.506 -14.244 8.249 1.00 78.50 669 PHE A O 1
ATOM 5035 N N . PRO A 1 670 ? -8.405 -12.038 7.740 1.00 72.12 670 PRO A N 1
ATOM 5036 C CA . PRO A 1 670 ? -7.028 -11.840 8.187 1.00 72.12 670 PRO A CA 1
ATOM 5037 C C . PRO A 1 670 ? -6.770 -12.271 9.635 1.00 72.12 670 PRO A C 1
ATOM 5039 O O . PRO A 1 670 ? -7.641 -12.184 10.505 1.00 72.12 670 PRO A O 1
ATOM 5042 N N . GLN A 1 671 ? -5.530 -12.667 9.934 1.00 75.12 671 GLN A N 1
ATOM 5043 C CA . GLN A 1 671 ? -5.130 -13.082 11.283 1.00 75.12 671 GLN A CA 1
ATOM 5044 C C . GLN A 1 671 ? -5.262 -11.949 12.319 1.00 75.12 671 GLN A C 1
ATOM 5046 O O . GLN A 1 671 ? -5.688 -12.192 13.449 1.00 75.12 671 GLN A O 1
ATOM 5051 N N . SER A 1 672 ? -4.984 -10.702 11.928 1.00 72.75 672 SER A N 1
ATOM 5052 C CA . SER A 1 672 ? -5.216 -9.516 12.767 1.00 72.75 672 SER A CA 1
ATOM 5053 C C . SER A 1 672 ? -6.696 -9.348 13.135 1.00 72.75 672 SER A C 1
ATOM 5055 O O . SER A 1 672 ? -7.016 -9.041 14.283 1.00 72.75 672 SER A O 1
ATOM 5057 N N . SER A 1 673 ? -7.615 -9.653 12.214 1.00 82.88 673 SER A N 1
ATOM 5058 C CA . SER A 1 673 ? -9.063 -9.641 12.462 1.00 82.88 673 SER A CA 1
ATOM 5059 C C . SER A 1 673 ? -9.488 -10.695 13.490 1.00 82.88 673 SER A C 1
ATOM 5061 O O . SER A 1 673 ? -10.331 -10.411 14.342 1.00 82.88 673 SER A O 1
ATOM 5063 N N . LYS A 1 674 ? -8.867 -11.885 13.484 1.00 85.50 674 LYS A N 1
ATOM 5064 C CA . LYS A 1 674 ? -9.090 -12.906 14.528 1.00 85.50 674 LYS A CA 1
ATOM 5065 C C . LYS A 1 674 ? -8.613 -12.425 15.896 1.00 85.50 674 LYS A C 1
ATOM 5067 O O . LYS A 1 674 ? -9.310 -12.627 16.887 1.00 85.50 674 LYS A O 1
ATOM 5072 N N . ALA A 1 675 ? -7.459 -11.761 15.954 1.00 85.81 675 ALA A N 1
ATOM 5073 C CA . ALA A 1 675 ? -6.930 -11.211 17.197 1.00 85.81 675 ALA A CA 1
ATOM 5074 C C . ALA A 1 675 ? -7.854 -10.119 17.769 1.00 85.81 675 ALA A C 1
ATOM 5076 O O . ALA A 1 675 ? -8.189 -10.163 18.953 1.00 85.81 675 ALA A O 1
ATOM 5077 N N . LEU A 1 676 ? -8.364 -9.212 16.929 1.00 87.88 676 LEU A N 1
ATOM 5078 C CA . LEU A 1 676 ? -9.359 -8.209 17.332 1.00 87.88 676 LEU A CA 1
ATOM 5079 C C . LEU A 1 676 ? -10.652 -8.845 17.859 1.00 87.88 676 LEU A C 1
ATOM 5081 O O . LEU A 1 676 ? -11.163 -8.427 18.899 1.00 87.88 676 LEU A O 1
ATOM 5085 N N . LEU A 1 677 ? -11.151 -9.884 17.183 1.00 88.31 677 LEU A N 1
ATOM 5086 C CA . LEU A 1 677 ? -12.329 -10.631 17.624 1.00 88.31 677 LEU A CA 1
ATOM 5087 C C . LEU A 1 677 ? -12.081 -11.338 18.968 1.00 88.31 677 LEU A C 1
ATOM 5089 O O . LEU A 1 677 ? -12.931 -11.307 19.855 1.00 88.31 677 LEU A O 1
ATOM 5093 N N . SER A 1 678 ? -10.895 -11.923 19.157 1.00 88.12 678 SER A N 1
ATOM 5094 C CA . SER A 1 678 ? -10.509 -12.549 20.427 1.00 88.12 678 SER A CA 1
ATOM 5095 C C . SER A 1 678 ? -10.429 -11.530 21.565 1.00 88.12 678 SER A C 1
ATOM 5097 O O . SER A 1 678 ? -10.925 -11.790 22.659 1.00 88.12 678 SER A O 1
ATOM 5099 N N . LEU A 1 679 ? -9.911 -10.329 21.295 1.00 90.06 679 LEU A N 1
ATOM 5100 C CA . LEU A 1 679 ? -9.802 -9.252 22.276 1.00 90.06 679 LEU A CA 1
ATOM 5101 C C . LEU A 1 679 ? -11.181 -8.737 22.712 1.00 90.06 679 LEU A C 1
ATOM 5103 O O . LEU A 1 679 ? -11.362 -8.318 23.855 1.00 90.06 679 LEU A O 1
ATOM 5107 N N . GLN A 1 680 ? -12.177 -8.827 21.828 1.00 90.31 680 GLN A N 1
ATOM 5108 C CA . GLN A 1 680 ? -13.559 -8.455 22.116 1.00 90.31 680 GLN A CA 1
ATOM 5109 C C . GLN A 1 680 ? -14.232 -9.384 23.141 1.00 90.31 680 GLN A C 1
ATOM 5111 O O . GLN A 1 680 ? -15.158 -8.953 23.832 1.00 90.31 680 GLN A O 1
ATOM 5116 N N . SER A 1 681 ? -13.745 -10.621 23.304 1.00 88.62 681 SER A N 1
ATOM 5117 C CA . SER A 1 681 ? -14.286 -11.573 24.285 1.00 88.62 681 SER A CA 1
ATOM 5118 C C . SER A 1 681 ? -14.147 -11.086 25.733 1.00 88.62 681 SER A C 1
ATOM 5120 O O . SER A 1 681 ? -15.028 -11.350 26.548 1.00 88.62 681 SER A O 1
ATOM 5122 N N . ILE A 1 682 ? -13.099 -10.321 26.056 1.00 89.81 682 ILE A N 1
ATOM 5123 C CA . ILE A 1 682 ? -12.820 -9.834 27.417 1.00 89.81 682 ILE A CA 1
ATOM 5124 C C . ILE A 1 682 ? -13.925 -8.887 27.924 1.00 89.81 682 ILE A C 1
ATOM 5126 O O . ILE A 1 682 ? -14.596 -9.213 28.908 1.00 89.81 682 ILE A O 1
ATOM 5130 N N . PRO A 1 683 ? -14.189 -7.731 27.282 1.00 91.38 683 PRO A N 1
ATOM 5131 C CA . PRO A 1 683 ? -15.280 -6.860 27.712 1.00 91.38 683 PRO A CA 1
ATOM 5132 C C . PRO A 1 683 ? -16.663 -7.481 27.512 1.00 91.38 683 PRO A C 1
ATOM 5134 O O . PRO A 1 683 ? -17.613 -7.066 28.181 1.00 91.38 683 PRO A O 1
ATOM 5137 N N . PHE A 1 684 ? -16.813 -8.429 26.582 1.00 92.38 684 PHE A N 1
ATOM 5138 C CA . PHE A 1 684 ? -18.070 -9.154 26.407 1.00 92.38 684 PHE A CA 1
ATOM 5139 C C . PHE A 1 684 ? -18.352 -10.044 27.617 1.00 92.38 684 PHE A C 1
ATOM 5141 O O . PHE A 1 684 ? -19.429 -9.958 28.201 1.00 92.38 684 PHE A O 1
ATOM 5148 N N . SER A 1 685 ? -17.344 -10.783 28.082 1.00 91.31 685 SER A N 1
ATOM 5149 C CA . SER A 1 685 ? -17.425 -11.619 29.282 1.00 91.31 685 SER A CA 1
ATOM 5150 C C . SER A 1 685 ? -17.743 -10.792 30.527 1.00 91.31 685 SER A C 1
ATOM 5152 O O . SER A 1 685 ? -18.561 -11.208 31.341 1.00 91.31 685 SER A O 1
ATOM 5154 N N . LEU A 1 686 ? -17.184 -9.580 30.647 1.00 91.44 686 LEU A N 1
ATOM 5155 C CA . LEU A 1 686 ? -17.556 -8.642 31.711 1.00 91.44 686 LEU A CA 1
ATOM 5156 C C . LEU A 1 686 ? -19.041 -8.251 31.643 1.00 91.44 686 LEU A C 1
ATOM 5158 O O . LEU A 1 686 ? -19.723 -8.247 32.662 1.00 91.44 686 LEU A O 1
ATOM 5162 N N . SER A 1 687 ? -19.561 -7.949 30.453 1.00 89.25 687 SER A N 1
ATOM 5163 C CA . SER A 1 687 ? -20.972 -7.569 30.273 1.00 89.25 687 SER A CA 1
ATOM 5164 C C . SER A 1 687 ? -21.918 -8.736 30.583 1.00 89.25 687 SER A C 1
ATOM 5166 O O . SER A 1 687 ? -22.947 -8.547 31.231 1.00 89.25 687 SER A O 1
ATOM 5168 N N . VAL A 1 688 ? -21.535 -9.955 30.192 1.00 90.06 688 VAL A N 1
ATOM 5169 C CA . VAL A 1 688 ? -22.247 -11.199 30.524 1.00 90.06 688 VAL A CA 1
ATOM 5170 C C . VAL A 1 688 ? -22.215 -11.465 32.032 1.00 90.06 688 VAL A C 1
ATOM 5172 O O . VAL A 1 688 ? -23.250 -11.755 32.629 1.00 90.06 688 VAL A O 1
ATOM 5175 N N . LEU A 1 689 ? -21.059 -11.301 32.679 1.00 90.06 689 LEU A N 1
ATOM 5176 C CA . LEU A 1 689 ? -20.925 -11.430 34.128 1.00 90.06 689 LEU A CA 1
ATOM 5177 C C . LEU A 1 689 ? -21.840 -10.436 34.857 1.00 90.06 689 LEU A C 1
ATOM 5179 O O . LEU A 1 689 ? -22.573 -10.831 35.758 1.00 90.06 689 LEU A O 1
ATOM 5183 N N . LEU A 1 690 ? -21.864 -9.167 34.435 1.00 87.56 690 LEU A N 1
ATOM 5184 C CA . LEU A 1 690 ? -22.753 -8.146 35.003 1.00 87.56 690 LEU A CA 1
ATOM 5185 C C . LEU A 1 690 ? -24.237 -8.479 34.808 1.00 87.56 690 LEU A C 1
ATOM 5187 O O . LEU A 1 690 ? -25.047 -8.195 35.692 1.00 87.56 690 LEU A O 1
ATOM 5191 N N . TYR A 1 691 ? -24.593 -9.103 33.682 1.00 86.38 691 TYR A N 1
ATOM 5192 C CA . TYR A 1 691 ? -25.952 -9.577 33.432 1.00 86.38 691 TYR A CA 1
ATOM 5193 C C . TYR A 1 691 ? -26.366 -10.671 34.430 1.00 86.38 691 TYR A C 1
ATOM 5195 O O . TYR A 1 691 ? -27.463 -10.608 34.987 1.00 86.38 691 TYR A O 1
ATOM 5203 N N . PHE A 1 692 ? -25.485 -11.641 34.704 1.00 84.69 692 PHE A N 1
ATOM 5204 C CA . PHE A 1 692 ? -25.780 -12.752 35.616 1.00 84.69 692 PHE A CA 1
ATOM 5205 C C . PHE A 1 692 ? -25.667 -12.393 37.101 1.00 84.69 692 PHE A C 1
ATOM 5207 O O . PHE A 1 692 ? -26.508 -12.835 37.883 1.00 84.69 692 PHE A O 1
ATOM 5214 N N . LEU A 1 693 ? -24.697 -11.562 37.496 1.00 78.44 693 LEU A N 1
ATOM 5215 C CA . LEU A 1 693 ? -24.509 -11.134 38.889 1.00 78.44 693 LEU A CA 1
ATOM 5216 C C . LEU A 1 693 ? -25.738 -10.421 39.464 1.00 78.44 693 LEU A C 1
ATOM 5218 O O . LEU A 1 693 ? -25.941 -10.444 40.672 1.00 78.44 693 LEU A O 1
ATOM 5222 N N . ASN A 1 694 ? -26.564 -9.804 38.613 1.00 68.06 694 ASN A N 1
ATOM 5223 C CA . ASN A 1 694 ? -27.787 -9.130 39.044 1.00 68.06 694 ASN A CA 1
ATOM 5224 C C . ASN A 1 694 ? -29.069 -9.961 38.847 1.00 68.06 694 ASN A C 1
ATOM 5226 O O . ASN A 1 694 ? -30.165 -9.488 39.148 1.00 68.06 694 ASN A O 1
ATOM 5230 N N . ASN A 1 695 ? -28.953 -11.196 38.345 1.00 62.69 695 ASN A N 1
ATOM 5231 C CA . ASN A 1 695 ? -30.081 -12.114 38.172 1.00 62.69 695 ASN A CA 1
ATOM 5232 C C . ASN A 1 695 ? -30.489 -12.778 39.504 1.00 62.69 695 ASN A C 1
ATOM 5234 O O . ASN A 1 695 ? -31.661 -13.084 39.712 1.00 62.69 695 ASN A O 1
ATOM 5238 N N . THR A 1 696 ? -29.540 -12.955 40.428 1.00 50.22 696 THR A N 1
ATOM 5239 C CA . THR A 1 696 ? -29.757 -13.541 41.764 1.00 50.22 696 THR A CA 1
ATOM 5240 C C . THR A 1 696 ? -30.644 -12.675 42.663 1.00 50.22 696 THR A C 1
ATOM 5242 O O . THR A 1 696 ? -31.477 -13.214 43.381 1.00 50.22 696 THR A O 1
ATOM 5245 N N . GLU A 1 697 ? -30.555 -11.344 42.573 1.00 51.84 697 GLU A N 1
ATOM 5246 C CA . GLU A 1 697 ? -31.425 -10.423 43.329 1.00 51.84 697 GLU A CA 1
ATOM 5247 C C . GLU A 1 697 ? -32.867 -10.361 42.793 1.00 51.84 697 GLU A C 1
ATOM 5249 O O . GLU A 1 697 ? -33.783 -10.076 43.554 1.00 51.84 697 GLU A O 1
ATOM 5254 N N . GLN A 1 698 ? -33.105 -10.590 41.494 1.00 51.41 698 GLN A N 1
ATOM 5255 C CA . GLN A 1 698 ? -34.464 -10.532 40.925 1.00 51.41 698 GLN A CA 1
ATOM 5256 C C . GLN A 1 698 ? -35.291 -11.786 41.235 1.00 51.41 698 GLN A C 1
ATOM 5258 O O . GLN A 1 698 ? -36.501 -11.676 41.421 1.00 51.41 698 GLN A O 1
ATOM 5263 N N . ARG A 1 699 ? -34.648 -12.960 41.325 1.00 46.34 699 ARG A N 1
ATOM 5264 C CA . ARG A 1 699 ? -35.331 -14.241 41.570 1.00 46.34 699 ARG A CA 1
ATOM 5265 C C . ARG A 1 699 ? -35.887 -14.362 42.995 1.00 46.34 699 ARG A C 1
ATOM 5267 O O . ARG A 1 699 ? -36.926 -14.981 43.169 1.00 46.34 699 ARG A O 1
ATOM 5274 N N . ASN A 1 700 ? -35.246 -13.727 43.978 1.00 46.75 700 ASN A N 1
ATOM 5275 C CA . ASN A 1 700 ? -35.688 -13.753 45.379 1.00 46.75 700 ASN A CA 1
ATOM 5276 C C . ASN A 1 700 ? -36.881 -12.819 45.670 1.00 46.75 700 ASN A C 1
ATOM 5278 O O . ASN A 1 700 ? -37.523 -12.963 46.700 1.00 46.75 700 ASN A O 1
ATOM 5282 N N . GLU A 1 701 ? -37.189 -11.866 44.784 1.00 49.16 701 GLU A N 1
ATOM 5283 C CA . GLU A 1 701 ? -38.295 -10.906 44.962 1.00 49.16 701 GLU A CA 1
ATOM 5284 C C . GLU A 1 701 ? -39.526 -11.252 44.110 1.00 49.16 701 GLU A C 1
ATOM 5286 O O . GLU A 1 701 ? -40.579 -10.651 44.280 1.00 49.16 701 GLU A O 1
ATOM 5291 N N . THR A 1 702 ? -39.433 -12.224 43.192 1.00 46.41 702 THR A N 1
ATOM 5292 C CA . THR A 1 702 ? -40.587 -12.632 42.362 1.00 46.41 702 THR A CA 1
ATOM 5293 C C . THR A 1 702 ? -41.656 -13.386 43.173 1.00 46.41 702 THR A C 1
ATOM 5295 O O . THR A 1 702 ? -42.759 -13.597 42.680 1.00 46.41 702 THR A O 1
ATOM 5298 N N . GLU A 1 703 ? -41.352 -13.766 44.419 1.00 48.59 703 GLU A N 1
ATOM 5299 C CA . GLU A 1 703 ? -42.301 -14.366 45.366 1.00 48.59 703 GLU A CA 1
ATOM 5300 C C . GLU A 1 703 ? -43.160 -13.338 46.129 1.00 48.59 703 GLU A C 1
ATOM 5302 O O . GLU A 1 703 ? -44.133 -13.738 46.765 1.00 48.59 703 GLU A O 1
ATOM 5307 N N . SER A 1 704 ? -42.878 -12.027 46.058 1.00 45.66 704 SER A N 1
ATOM 5308 C CA . SER A 1 704 ? -43.706 -11.003 46.713 1.00 45.66 704 SER A CA 1
ATOM 5309 C C . SER A 1 704 ? -44.635 -10.280 45.725 1.00 45.66 704 SER A C 1
ATOM 5311 O O . SER A 1 704 ? -44.219 -9.615 44.780 1.00 45.66 704 SER A O 1
ATOM 5313 N N . THR A 1 705 ? -45.944 -10.403 45.957 1.00 45.59 705 THR A N 1
ATOM 5314 C CA . THR A 1 705 ? -47.065 -9.834 45.180 1.00 45.59 705 THR A CA 1
ATOM 5315 C C . THR A 1 705 ? -47.238 -8.310 45.332 1.00 45.59 705 THR A C 1
ATOM 5317 O O . THR A 1 705 ? -48.353 -7.826 45.520 1.00 45.59 705 THR A O 1
ATOM 5320 N N . GLU A 1 706 ? -46.168 -7.516 45.242 1.00 51.12 706 GLU A N 1
ATOM 5321 C CA . GLU A 1 706 ? -46.252 -6.045 45.258 1.00 51.12 706 GLU A CA 1
ATOM 5322 C C . GLU A 1 706 ? -45.762 -5.398 43.952 1.00 51.12 706 GLU A C 1
ATOM 5324 O O . GLU A 1 706 ? -44.914 -5.922 43.231 1.00 51.12 706 GLU A O 1
ATOM 5329 N N . LYS A 1 707 ? -46.357 -4.240 43.623 1.00 46.00 707 LYS A N 1
ATOM 5330 C CA . LYS A 1 707 ? -46.108 -3.449 42.402 1.00 46.00 707 LYS A CA 1
ATOM 5331 C C . LYS A 1 707 ? -44.603 -3.222 42.161 1.00 46.00 707 LYS A C 1
ATOM 5333 O O . LYS A 1 707 ? -43.861 -3.039 43.123 1.00 46.00 707 LYS A O 1
ATOM 5338 N N . PRO A 1 708 ? -44.145 -3.141 40.894 1.00 50.00 708 PRO A N 1
ATOM 5339 C CA . PRO A 1 708 ? -42.721 -3.102 40.569 1.00 50.00 708 PRO A CA 1
ATOM 5340 C C . PRO A 1 708 ? -42.030 -1.877 41.185 1.00 50.00 708 PRO A C 1
ATOM 5342 O O . PRO A 1 708 ? -42.211 -0.744 40.734 1.00 50.00 708 PRO A O 1
ATOM 5345 N N . VAL A 1 709 ? -41.210 -2.109 42.211 1.00 54.28 709 VAL A N 1
ATOM 5346 C CA . VAL A 1 709 ? -40.378 -1.082 42.846 1.00 54.28 709 VAL A CA 1
ATOM 5347 C C . VAL A 1 709 ? -39.229 -0.718 41.902 1.00 54.28 709 VAL A C 1
ATOM 5349 O O . VAL A 1 709 ? -38.453 -1.569 41.461 1.00 54.28 709 VAL A O 1
ATOM 5352 N N . GLN A 1 710 ? -39.103 0.569 41.573 1.00 59.72 710 GLN A N 1
ATOM 5353 C CA . GLN A 1 710 ? -38.027 1.085 40.728 1.00 59.72 710 GLN A CA 1
ATOM 5354 C C . GLN A 1 710 ? -36.676 0.952 41.458 1.00 59.72 710 GLN A C 1
ATOM 5356 O O . GLN A 1 710 ? -36.389 1.692 42.399 1.00 59.72 710 GLN A O 1
ATOM 5361 N N . LYS A 1 711 ? -35.838 -0.013 41.046 1.00 64.31 711 LYS A N 1
ATOM 5362 C CA . LYS A 1 711 ? -34.555 -0.310 41.711 1.00 64.31 711 LYS A CA 1
ATOM 5363 C C . LYS A 1 711 ? -33.573 0.864 41.610 1.00 64.31 711 LYS A C 1
ATOM 5365 O O . LYS A 1 711 ? -33.396 1.447 40.533 1.00 64.31 711 LYS A O 1
ATOM 5370 N N . ARG A 1 712 ? -32.889 1.178 42.724 1.00 73.19 712 ARG A N 1
ATOM 5371 C CA . ARG A 1 712 ? -31.832 2.208 42.777 1.00 73.19 712 ARG A CA 1
ATOM 5372 C C . ARG A 1 712 ? -30.717 1.881 41.767 1.00 73.19 712 ARG A C 1
ATOM 5374 O O . ARG A 1 712 ? -30.268 0.736 41.718 1.00 73.19 712 ARG A O 1
ATOM 5381 N N . PRO A 1 713 ? -30.244 2.861 40.977 1.00 76.38 713 PRO A N 1
ATOM 5382 C CA . PRO A 1 713 ? -29.208 2.624 39.977 1.00 76.38 713 PRO A CA 1
ATOM 5383 C C . PRO A 1 713 ? -27.862 2.286 40.635 1.00 76.38 713 PRO A C 1
ATOM 5385 O O . PRO A 1 713 ? -27.346 3.041 41.463 1.00 76.38 713 PRO A O 1
ATOM 5388 N N . LYS A 1 714 ? -27.252 1.163 40.231 1.00 81.94 714 LYS A N 1
ATOM 5389 C CA . LYS A 1 714 ? -25.910 0.758 40.684 1.00 81.94 714 LYS A CA 1
ATOM 5390 C C . LYS A 1 714 ? -24.837 1.519 39.891 1.00 81.94 714 LYS A C 1
ATOM 5392 O O . LYS A 1 714 ? -24.308 1.023 38.897 1.00 81.94 714 LYS A O 1
ATOM 5397 N N . ASN A 1 715 ? -24.524 2.742 40.325 1.00 84.19 715 ASN A N 1
ATOM 5398 C CA . ASN A 1 715 ? -23.704 3.713 39.580 1.00 84.19 715 ASN A CA 1
ATOM 5399 C C . ASN A 1 715 ? -22.353 3.171 39.067 1.00 84.19 715 ASN A C 1
ATOM 5401 O O . ASN A 1 715 ? -21.992 3.438 37.922 1.00 84.19 715 ASN A O 1
ATOM 5405 N N . LEU A 1 716 ? -21.619 2.390 39.872 1.00 89.25 716 LEU A N 1
ATOM 5406 C CA . LEU A 1 716 ? -20.325 1.823 39.462 1.00 89.25 716 LEU A CA 1
ATOM 5407 C C . LEU A 1 716 ? -20.473 0.774 38.347 1.00 89.25 716 LEU A C 1
ATOM 5409 O O . LEU A 1 716 ? -19.764 0.834 37.347 1.00 89.25 716 LEU A O 1
ATOM 5413 N N . LEU A 1 717 ? -21.421 -0.157 38.483 1.00 90.19 717 LEU A N 1
ATOM 5414 C CA . LEU A 1 717 ? -21.658 -1.216 37.491 1.00 90.19 717 LEU A CA 1
ATOM 5415 C C . LEU A 1 717 ? -22.170 -0.636 36.168 1.00 90.19 717 LEU A C 1
ATOM 5417 O O . LEU A 1 717 ? -21.780 -1.072 35.082 1.00 90.19 717 LEU A O 1
ATOM 5421 N N . ARG A 1 718 ? -23.002 0.407 36.257 1.00 91.38 718 ARG A N 1
ATOM 5422 C CA . ARG A 1 718 ? -23.454 1.169 35.092 1.00 91.38 718 ARG A CA 1
ATOM 5423 C C . ARG A 1 718 ? -22.274 1.818 34.369 1.00 91.38 718 ARG A C 1
ATOM 5425 O O . ARG A 1 718 ? -22.208 1.719 33.146 1.00 91.38 718 ARG A O 1
ATOM 5432 N N . LEU A 1 719 ? -21.331 2.419 35.101 1.00 93.38 719 LEU A N 1
ATOM 5433 C CA . LEU A 1 719 ? -20.114 3.023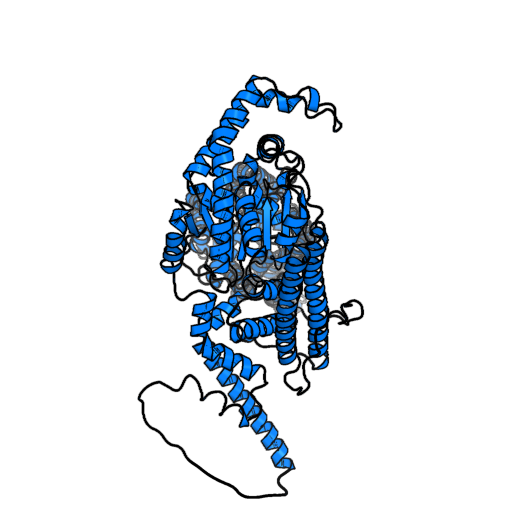 34.543 1.00 93.38 719 LEU A CA 1
ATOM 5434 C C . LEU A 1 719 ? -19.236 1.990 33.819 1.00 93.38 719 LEU A C 1
ATOM 5436 O O . LEU A 1 719 ? -18.816 2.232 32.688 1.00 93.38 719 LEU A O 1
ATOM 5440 N N . LEU A 1 720 ? -19.015 0.826 34.441 1.00 93.62 720 LEU A N 1
ATOM 5441 C CA . LEU A 1 720 ? -18.265 -0.285 33.841 1.00 93.62 720 LEU A CA 1
ATOM 5442 C C . LEU A 1 720 ? -18.909 -0.767 32.540 1.00 93.62 720 LEU A C 1
ATOM 5444 O O . LEU A 1 720 ? -18.207 -1.024 31.567 1.00 93.62 720 LEU A O 1
ATOM 5448 N N . THR A 1 721 ? -20.241 -0.817 32.492 1.00 93.75 721 THR A N 1
ATOM 5449 C CA . THR A 1 721 ? -20.979 -1.194 31.280 1.00 93.75 721 THR A CA 1
ATOM 5450 C C . THR A 1 721 ? -20.758 -0.190 30.146 1.00 93.75 721 THR A C 1
ATOM 5452 O O . THR A 1 721 ? -20.513 -0.587 29.008 1.00 93.75 721 THR A O 1
ATOM 5455 N N . TYR A 1 722 ? -20.781 1.117 30.427 1.00 95.44 722 TYR A N 1
ATOM 5456 C CA . TYR A 1 722 ? -20.475 2.145 29.422 1.00 95.44 722 TYR A CA 1
ATOM 5457 C C . TYR A 1 722 ? -19.037 2.045 28.903 1.00 95.44 722 TYR A C 1
ATOM 5459 O O . TYR A 1 722 ? -18.812 2.128 27.697 1.00 95.44 722 TYR A O 1
ATOM 5467 N N . PHE A 1 723 ? -18.072 1.819 29.793 1.00 96.44 723 PHE A N 1
ATOM 5468 C CA . PHE A 1 723 ? -16.680 1.623 29.396 1.00 96.44 723 PHE A CA 1
ATOM 5469 C C . PHE A 1 723 ? -16.503 0.366 28.530 1.00 96.44 723 PHE A C 1
ATOM 5471 O O . PHE A 1 723 ? -15.930 0.438 27.443 1.00 96.44 723 PHE A O 1
ATOM 5478 N N . ALA A 1 724 ? -17.055 -0.772 28.965 1.00 95.50 724 ALA A N 1
ATOM 5479 C CA . ALA A 1 724 ? -16.976 -2.042 28.245 1.00 95.50 724 ALA A CA 1
ATOM 5480 C C . ALA A 1 724 ? -17.651 -1.966 26.868 1.00 95.50 724 ALA A C 1
ATOM 5482 O O . ALA A 1 724 ? -17.075 -2.406 25.875 1.00 95.50 724 ALA A O 1
ATOM 5483 N N . THR A 1 725 ? -18.837 -1.356 26.787 1.00 95.62 725 THR A N 1
ATOM 5484 C CA . THR A 1 725 ? -19.565 -1.163 25.522 1.00 95.62 725 THR A CA 1
ATOM 5485 C C . THR A 1 725 ? -18.819 -0.228 24.571 1.00 95.62 725 THR A C 1
ATOM 5487 O O . THR A 1 725 ? -18.716 -0.538 23.386 1.00 95.62 725 THR A O 1
ATOM 5490 N N . GLY A 1 726 ? -18.240 0.871 25.071 1.00 96.38 726 GLY A N 1
ATOM 5491 C CA . GLY A 1 726 ? -17.386 1.763 24.282 1.00 96.38 726 GLY A CA 1
ATOM 5492 C C . GLY A 1 726 ? -16.157 1.045 23.718 1.00 96.38 726 GLY A C 1
ATOM 5493 O O . GLY A 1 726 ? -15.882 1.143 22.523 1.00 96.38 726 GLY A O 1
ATOM 5494 N N . MET A 1 727 ? -15.467 0.257 24.548 1.00 96.25 727 MET A N 1
ATOM 5495 C CA . MET A 1 727 ? -14.297 -0.522 24.130 1.00 96.25 727 MET A CA 1
ATOM 5496 C C . MET A 1 727 ? -14.649 -1.589 23.088 1.00 96.25 727 MET A C 1
ATOM 5498 O O . MET A 1 727 ? -13.980 -1.682 22.061 1.00 96.25 727 MET A O 1
ATOM 5502 N N . GLN A 1 728 ? -15.725 -2.354 23.296 1.00 95.69 728 GLN A N 1
ATOM 5503 C CA . GLN A 1 728 ? -16.190 -3.330 22.305 1.00 95.69 728 GLN A CA 1
ATOM 5504 C C . GLN A 1 728 ? -16.560 -2.667 20.980 1.00 95.69 728 GLN A C 1
ATOM 5506 O O . GLN A 1 728 ? -16.228 -3.189 19.920 1.00 95.69 728 GLN A O 1
ATOM 5511 N N . PHE A 1 729 ? -17.236 -1.516 21.026 1.00 95.94 729 PHE A N 1
ATOM 5512 C CA . PHE A 1 729 ? -17.643 -0.812 19.816 1.00 95.94 729 PHE A CA 1
ATOM 5513 C C . PHE A 1 729 ? -16.432 -0.287 19.034 1.00 95.94 729 PHE A C 1
ATOM 5515 O O . PHE A 1 729 ? -16.426 -0.347 17.809 1.00 95.94 729 PHE A O 1
ATOM 5522 N N . ALA A 1 730 ? -15.383 0.169 19.724 1.00 96.44 730 ALA A N 1
ATOM 5523 C CA . ALA A 1 730 ? -14.109 0.529 19.107 1.00 96.44 730 ALA A CA 1
ATOM 5524 C C . ALA A 1 730 ? -13.463 -0.662 18.372 1.00 96.44 730 ALA A C 1
ATOM 5526 O O . ALA A 1 730 ? -13.084 -0.534 17.205 1.00 96.44 730 ALA A O 1
ATOM 5527 N N . LEU A 1 731 ? -13.398 -1.830 19.017 1.00 95.19 731 LEU A N 1
ATOM 5528 C CA . LEU A 1 731 ? -12.884 -3.053 18.393 1.00 95.19 731 LEU A CA 1
ATOM 5529 C C . LEU A 1 731 ? -13.723 -3.461 17.176 1.00 95.19 731 LEU A C 1
ATOM 5531 O O . LEU A 1 731 ? -13.162 -3.756 16.125 1.00 95.19 731 LEU A O 1
ATOM 5535 N N . ALA A 1 732 ? -15.052 -3.386 17.279 1.00 94.94 732 ALA A N 1
ATOM 5536 C CA . ALA A 1 732 ? -15.966 -3.682 16.179 1.00 94.94 732 ALA A CA 1
ATOM 5537 C C . ALA A 1 732 ? -15.810 -2.709 14.996 1.00 94.94 732 ALA A C 1
ATOM 5539 O O . ALA A 1 732 ? -15.801 -3.145 13.849 1.00 94.94 732 ALA A O 1
ATOM 5540 N N . LEU A 1 733 ? -15.619 -1.408 15.255 1.00 94.62 733 LEU A N 1
ATOM 5541 C CA . LEU A 1 733 ? -15.342 -0.402 14.218 1.00 94.62 733 LEU A CA 1
ATOM 5542 C C . LEU A 1 733 ? -14.038 -0.685 13.470 1.00 94.62 733 LEU A C 1
ATOM 5544 O O . LEU A 1 733 ? -13.972 -0.484 12.254 1.00 94.62 733 LEU A O 1
ATOM 5548 N N . ARG A 1 734 ? -12.998 -1.137 14.184 1.00 93.56 734 ARG A N 1
ATOM 5549 C CA . ARG A 1 734 ? -11.744 -1.546 13.547 1.00 93.56 734 ARG A CA 1
ATOM 5550 C C . ARG A 1 734 ? -11.926 -2.838 12.759 1.00 93.56 734 ARG A C 1
ATOM 5552 O O . ARG A 1 734 ? -11.509 -2.900 11.604 1.00 93.56 734 ARG A O 1
ATOM 5559 N N . LEU A 1 735 ? -12.574 -3.834 13.364 1.00 91.81 735 LEU A N 1
ATOM 5560 C CA . LEU A 1 735 ? -12.840 -5.130 12.752 1.00 91.81 735 LEU A CA 1
ATOM 5561 C C . LEU A 1 735 ? -13.637 -4.964 11.461 1.00 91.81 735 LEU A C 1
ATOM 5563 O O . LEU A 1 735 ? -13.250 -5.542 10.460 1.00 91.81 735 LEU A O 1
ATOM 5567 N N . SER A 1 736 ? -14.668 -4.119 11.441 1.00 90.81 736 SER A N 1
ATOM 5568 C CA . SER A 1 736 ? -15.505 -3.896 10.260 1.00 90.81 736 SER A CA 1
ATOM 5569 C C . SER A 1 736 ? -14.901 -2.942 9.220 1.00 90.81 736 SER A C 1
ATOM 5571 O O . SER A 1 736 ? -15.576 -2.631 8.237 1.00 90.81 736 SER A O 1
ATOM 5573 N N . LYS A 1 737 ? -13.689 -2.417 9.467 1.00 89.06 737 LYS A N 1
ATOM 5574 C CA . LYS A 1 737 ? -13.009 -1.370 8.680 1.00 89.06 737 LYS A CA 1
ATOM 5575 C C . LYS A 1 737 ? -13.731 -0.016 8.603 1.00 89.06 737 LYS A C 1
ATOM 5577 O O . LYS A 1 737 ? -13.271 0.880 7.902 1.00 89.06 737 LYS A O 1
ATOM 5582 N N . LEU A 1 738 ? -14.775 0.208 9.408 1.00 90.19 738 LEU A N 1
ATOM 5583 C CA . LEU A 1 738 ? -15.451 1.514 9.518 1.00 90.19 738 LEU A CA 1
ATOM 5584 C C . LEU A 1 738 ? -14.559 2.600 10.138 1.00 90.19 738 LEU A C 1
ATOM 5586 O O . LEU A 1 738 ? -14.885 3.783 10.075 1.00 90.19 738 LEU A O 1
ATOM 5590 N N . SER A 1 739 ? -13.438 2.209 10.748 1.00 90.31 739 SER A N 1
ATOM 5591 C CA . SER A 1 739 ? -12.407 3.128 11.226 1.00 90.31 739 SER A CA 1
ATOM 5592 C C . SER A 1 739 ? -11.660 3.860 10.106 1.00 90.31 739 SER A C 1
ATOM 5594 O O . SER A 1 739 ? -11.052 4.893 10.363 1.00 90.31 739 SER A O 1
ATOM 5596 N N . GLU A 1 740 ? -11.615 3.304 8.893 1.00 87.38 740 GLU A N 1
ATOM 5597 C CA . GLU A 1 740 ? -10.817 3.843 7.787 1.00 87.38 740 GLU A CA 1
ATOM 5598 C C . GLU A 1 740 ? -11.648 4.841 6.969 1.00 87.38 740 GLU A C 1
ATOM 5600 O O . GLU A 1 740 ? -12.608 4.464 6.301 1.00 87.38 740 GLU A O 1
ATOM 5605 N N . SER A 1 741 ? -11.265 6.121 7.005 1.00 88.38 741 SER A N 1
ATOM 5606 C CA . SER A 1 741 ? -11.959 7.201 6.279 1.00 88.38 741 SER A CA 1
ATOM 5607 C C . SER A 1 741 ? -12.045 6.926 4.770 1.00 88.38 741 SER A C 1
ATOM 5609 O O . SER A 1 741 ? -13.109 7.085 4.176 1.00 88.38 741 SER A O 1
ATOM 5611 N N . SER A 1 742 ? -10.971 6.407 4.168 1.00 82.94 742 SER A N 1
ATOM 5612 C CA . SER A 1 742 ? -10.932 6.052 2.744 1.00 82.94 742 SER A CA 1
ATOM 5613 C C . SER A 1 742 ? -11.950 4.976 2.364 1.00 82.94 742 SER A C 1
ATOM 5615 O O . SER A 1 742 ? -12.549 5.066 1.298 1.00 82.94 742 SER A O 1
ATOM 5617 N N . ARG A 1 743 ? -12.193 3.989 3.238 1.00 84.62 743 ARG A N 1
ATOM 5618 C CA . ARG A 1 743 ? -13.193 2.928 3.021 1.00 84.62 743 ARG A CA 1
ATOM 5619 C C . ARG A 1 743 ? -14.610 3.466 3.053 1.00 84.62 743 ARG A C 1
ATOM 5621 O O . ARG A 1 743 ? -15.447 3.063 2.254 1.00 84.62 743 ARG A O 1
ATOM 5628 N N . VAL A 1 744 ? -14.871 4.387 3.975 1.00 90.31 744 VAL A N 1
ATOM 5629 C CA . VAL A 1 744 ? -16.176 5.040 4.087 1.00 90.31 744 VAL A CA 1
ATOM 5630 C C . VAL A 1 744 ? -16.450 5.893 2.850 1.00 90.31 744 VAL A C 1
ATOM 5632 O O . VAL A 1 744 ? -17.532 5.780 2.280 1.00 90.31 744 VAL A O 1
ATOM 5635 N N . SER A 1 745 ? -15.471 6.677 2.391 1.00 89.19 745 SER A N 1
ATOM 5636 C CA . SER A 1 745 ? -15.599 7.455 1.154 1.00 89.19 745 SER A CA 1
ATOM 5637 C C . SER A 1 745 ? -15.771 6.553 -0.075 1.00 89.19 745 SER A C 1
ATOM 5639 O O . SER A 1 745 ? -16.663 6.790 -0.881 1.00 89.19 745 SER A O 1
ATOM 5641 N N . ALA A 1 746 ? -14.994 5.471 -0.190 1.00 86.94 746 ALA A N 1
ATOM 5642 C CA . ALA A 1 746 ? -15.127 4.503 -1.282 1.00 86.94 746 ALA A CA 1
ATOM 5643 C C . ALA A 1 746 ? -16.522 3.851 -1.324 1.00 86.94 746 ALA A C 1
ATOM 5645 O O . ALA A 1 746 ? -17.109 3.696 -2.389 1.00 86.94 746 ALA A O 1
ATOM 5646 N N . PHE A 1 747 ? -17.101 3.517 -0.171 1.00 90.94 747 PHE A N 1
ATOM 5647 C CA . PHE A 1 747 ? -18.470 3.000 -0.091 1.00 90.94 747 PHE A CA 1
ATOM 5648 C C . PHE A 1 747 ? -19.529 4.048 -0.479 1.00 90.94 747 PHE A C 1
ATOM 5650 O O . PHE A 1 747 ? -20.500 3.727 -1.165 1.00 90.94 747 PHE A O 1
ATOM 5657 N N . LEU A 1 748 ? -19.350 5.305 -0.062 1.00 91.31 748 LEU A N 1
ATOM 5658 C CA . LEU A 1 748 ? -20.296 6.393 -0.334 1.00 91.31 748 LEU A CA 1
ATOM 5659 C C . LEU A 1 748 ? -20.359 6.823 -1.801 1.00 91.31 748 LEU A C 1
ATOM 5661 O O . LEU A 1 748 ? -21.346 7.439 -2.196 1.00 91.31 748 LEU A O 1
ATOM 5665 N N . LEU A 1 749 ? -19.365 6.463 -2.612 1.00 88.12 749 LEU A N 1
ATOM 5666 C CA . LEU A 1 749 ? -19.429 6.652 -4.060 1.00 88.12 749 LEU A CA 1
ATOM 5667 C C . LEU A 1 749 ? -20.477 5.763 -4.743 1.00 88.12 749 LEU A C 1
ATOM 5669 O O . LEU A 1 749 ? -20.791 6.008 -5.907 1.00 88.12 749 LEU A O 1
ATOM 5673 N N . LEU A 1 750 ? -21.024 4.757 -4.038 1.00 87.69 750 LEU A N 1
ATOM 5674 C CA . LEU A 1 750 ? -22.043 3.835 -4.555 1.00 87.69 750 LEU A CA 1
ATOM 5675 C C . LEU A 1 750 ? -21.596 3.140 -5.868 1.00 87.69 750 LEU A C 1
ATOM 5677 O O . LEU A 1 750 ? -20.534 3.444 -6.408 1.00 87.69 750 LEU A O 1
ATOM 5681 N N . PRO A 1 751 ? -22.343 2.179 -6.441 1.00 82.56 751 PRO A N 1
ATOM 5682 C CA . PRO A 1 751 ? -21.943 1.539 -7.706 1.00 82.56 751 PRO A CA 1
ATOM 5683 C C . PRO A 1 751 ? -21.943 2.480 -8.935 1.00 82.56 751 PRO A C 1
ATOM 5685 O O . PRO A 1 751 ? -21.920 2.010 -10.069 1.00 82.56 751 PRO A O 1
ATOM 5688 N N . PHE A 1 752 ? -21.965 3.803 -8.731 1.00 77.44 752 PHE A N 1
ATOM 5689 C CA . PHE A 1 752 ? -21.833 4.824 -9.768 1.00 77.44 752 PHE A CA 1
ATOM 5690 C C . PHE A 1 752 ? -20.366 5.141 -10.112 1.00 77.44 752 PHE A C 1
ATOM 5692 O O . PHE A 1 752 ? -20.109 5.698 -11.176 1.00 77.44 752 PHE A O 1
ATOM 5699 N N . SER A 1 753 ? -19.403 4.787 -9.247 1.00 72.12 753 SER A N 1
ATOM 5700 C CA . SER A 1 753 ? -17.960 4.966 -9.487 1.00 72.12 753 SER A CA 1
ATOM 5701 C C . SER A 1 753 ? -17.200 3.639 -9.445 1.00 72.12 753 SER A C 1
ATOM 5703 O O . SER A 1 753 ? -17.532 2.732 -8.685 1.00 72.12 753 SER A O 1
ATOM 5705 N N . ARG A 1 754 ? -16.107 3.539 -10.215 1.00 68.00 754 ARG A N 1
ATOM 5706 C CA . ARG A 1 754 ? -15.204 2.371 -10.205 1.00 68.00 754 ARG A CA 1
ATOM 5707 C C . ARG A 1 754 ? -14.427 2.225 -8.887 1.00 68.00 754 ARG A C 1
ATOM 5709 O O . ARG A 1 754 ? -13.858 1.169 -8.633 1.00 68.00 754 ARG A O 1
ATOM 5716 N N . ALA A 1 755 ? -14.392 3.266 -8.056 1.00 71.25 755 ALA A N 1
ATOM 5717 C CA . ALA A 1 755 ? -13.789 3.252 -6.721 1.00 71.25 755 ALA A CA 1
ATOM 5718 C C . ALA A 1 755 ? -14.704 2.662 -5.632 1.00 71.25 755 ALA A C 1
ATOM 5720 O O . ALA A 1 755 ? -14.333 2.656 -4.459 1.00 71.25 755 ALA A O 1
ATOM 5721 N N . PHE A 1 756 ? -15.894 2.179 -6.005 1.00 83.75 756 PHE A N 1
ATOM 5722 C CA . PHE A 1 756 ? -16.878 1.655 -5.067 1.00 83.75 756 PHE A CA 1
ATOM 5723 C C . PHE A 1 756 ? -16.388 0.423 -4.302 1.00 83.75 756 PHE A C 1
ATOM 5725 O O . PHE A 1 756 ? -16.042 -0.599 -4.894 1.00 83.75 756 PHE A O 1
ATOM 5732 N N . ASP A 1 757 ? -16.441 0.503 -2.972 1.00 85.38 757 ASP A N 1
ATOM 5733 C CA . ASP A 1 757 ? -16.172 -0.620 -2.074 1.00 85.38 757 ASP A CA 1
ATOM 5734 C C . ASP A 1 757 ? -17.478 -1.131 -1.431 1.00 85.38 757 ASP A C 1
ATOM 5736 O O . ASP A 1 757 ? -18.049 -0.448 -0.572 1.00 85.38 757 ASP A O 1
ATOM 5740 N N . PRO A 1 758 ? -17.955 -2.343 -1.781 1.00 88.81 758 PRO A N 1
ATOM 5741 C CA . PRO A 1 758 ? -19.197 -2.886 -1.239 1.00 88.81 758 PRO A CA 1
ATOM 5742 C C . PRO A 1 758 ? -19.071 -3.430 0.194 1.00 88.81 758 PRO A C 1
ATOM 5744 O O . PRO A 1 758 ? -20.087 -3.786 0.788 1.00 88.81 758 PRO A O 1
ATOM 5747 N N . SER A 1 759 ? -17.873 -3.511 0.787 1.00 87.88 759 SER A N 1
ATOM 5748 C CA . SER A 1 759 ? -17.638 -4.215 2.064 1.00 87.88 759 SER A CA 1
ATOM 5749 C C . SER A 1 759 ? -18.514 -3.681 3.204 1.00 87.88 759 SER A C 1
ATOM 5751 O O . SER A 1 759 ? -19.098 -4.450 3.971 1.00 87.88 759 SER A O 1
ATOM 5753 N N . LEU A 1 760 ? -18.692 -2.359 3.286 1.00 88.75 760 LEU A N 1
ATOM 5754 C CA . LEU A 1 760 ? -19.513 -1.733 4.328 1.00 88.75 760 LEU A CA 1
ATOM 5755 C C . LEU A 1 760 ? -21.017 -2.014 4.170 1.00 88.75 760 LEU A C 1
ATOM 5757 O O . LEU A 1 760 ? -21.742 -1.997 5.170 1.00 88.75 760 LEU A O 1
ATOM 5761 N N . ALA A 1 761 ? -21.483 -2.345 2.959 1.00 91.00 761 ALA A N 1
ATOM 5762 C CA . ALA A 1 761 ? -22.861 -2.776 2.731 1.00 91.00 761 ALA A CA 1
ATOM 5763 C C . ALA A 1 761 ? -23.160 -4.079 3.484 1.00 91.00 761 ALA A C 1
ATOM 5765 O O . ALA A 1 761 ? -24.212 -4.194 4.108 1.00 91.00 761 ALA A O 1
ATOM 5766 N N . PHE A 1 762 ? -22.212 -5.025 3.502 1.00 92.06 762 PHE A N 1
ATOM 5767 C CA . PHE A 1 762 ? -22.351 -6.285 4.239 1.00 92.06 762 PHE A CA 1
ATOM 5768 C C . PHE A 1 762 ? -22.438 -6.055 5.749 1.00 92.06 762 PHE A C 1
ATOM 5770 O O . PHE A 1 762 ? -23.252 -6.692 6.418 1.00 92.06 762 PHE A O 1
ATOM 5777 N N . ALA A 1 763 ? -21.663 -5.105 6.287 1.00 92.81 763 ALA A N 1
ATOM 5778 C CA . ALA A 1 763 ? -21.725 -4.750 7.704 1.00 92.81 763 ALA A CA 1
ATOM 5779 C C . ALA A 1 763 ? -23.112 -4.214 8.097 1.00 92.81 763 ALA A C 1
ATOM 5781 O O . ALA A 1 763 ? -23.695 -4.666 9.082 1.00 92.81 763 ALA A O 1
ATOM 5782 N N . ALA A 1 764 ? -23.661 -3.270 7.325 1.00 90.31 764 ALA A N 1
ATOM 5783 C CA . ALA A 1 764 ? -24.991 -2.716 7.583 1.00 90.31 764 ALA A CA 1
ATOM 5784 C C . ALA A 1 764 ? -26.107 -3.747 7.337 1.00 90.31 764 ALA A C 1
ATOM 5786 O O . ALA A 1 764 ? -27.035 -3.854 8.143 1.00 90.31 764 ALA A O 1
ATOM 5787 N N . GLY A 1 765 ? -25.980 -4.527 6.259 1.00 92.19 765 GLY A N 1
ATOM 5788 C CA . GLY A 1 765 ? -26.935 -5.547 5.834 1.00 92.19 765 GLY A CA 1
ATOM 5789 C C . GLY A 1 765 ? -27.135 -6.662 6.855 1.00 92.19 765 GLY A C 1
ATOM 5790 O O . GLY A 1 765 ? -28.238 -7.187 6.945 1.00 92.19 765 GLY A O 1
ATOM 5791 N N . ILE A 1 766 ? -26.123 -6.976 7.674 1.00 94.69 766 ILE A N 1
ATOM 5792 C CA . ILE A 1 766 ? -26.260 -7.942 8.772 1.00 94.69 766 ILE A CA 1
ATOM 5793 C C . ILE A 1 766 ? -26.570 -7.285 10.126 1.00 94.69 766 ILE A C 1
ATOM 5795 O O . ILE A 1 766 ? -27.347 -7.828 10.913 1.00 94.69 766 ILE A O 1
ATOM 5799 N N . ALA A 1 767 ? -26.018 -6.097 10.402 1.00 94.62 767 ALA A N 1
ATOM 5800 C CA . ALA A 1 767 ? -26.197 -5.424 11.688 1.00 94.62 767 ALA A CA 1
ATOM 5801 C C . ALA A 1 767 ? -27.659 -5.028 11.943 1.00 94.62 767 ALA A C 1
ATOM 5803 O O . ALA A 1 767 ? -28.152 -5.186 13.061 1.00 94.62 767 ALA A O 1
ATOM 5804 N N . ILE A 1 768 ? -28.354 -4.517 10.919 1.00 94.12 768 ILE A N 1
ATOM 5805 C CA . ILE A 1 768 ? -29.728 -4.015 11.053 1.00 94.12 768 ILE A CA 1
ATOM 5806 C C . ILE A 1 768 ? -30.728 -5.162 11.304 1.00 94.12 768 ILE A C 1
ATOM 5808 O O . ILE A 1 768 ? -31.454 -5.071 12.294 1.00 94.12 768 ILE A O 1
ATOM 5812 N N . PRO A 1 769 ? -30.774 -6.259 10.516 1.00 94.56 769 PRO A N 1
ATOM 5813 C CA . PRO A 1 769 ? -31.715 -7.357 10.769 1.00 94.56 769 PRO A CA 1
ATOM 5814 C C . PRO A 1 769 ? -31.504 -8.052 12.118 1.00 94.56 769 PRO A C 1
ATOM 5816 O O . PRO A 1 769 ? -32.470 -8.316 12.835 1.00 94.56 769 PRO A O 1
ATOM 5819 N N . ILE A 1 770 ? -30.249 -8.302 12.510 1.00 94.31 770 ILE A N 1
ATOM 5820 C CA . ILE A 1 770 ? -29.941 -8.882 13.827 1.00 94.31 770 ILE A CA 1
ATOM 5821 C C . ILE A 1 770 ? -30.343 -7.911 14.942 1.00 94.31 770 ILE A C 1
ATOM 5823 O O . ILE A 1 770 ? -30.920 -8.323 15.946 1.00 94.31 770 ILE A O 1
ATOM 5827 N N . GLY A 1 771 ? -30.106 -6.610 14.755 1.00 92.31 771 GLY A N 1
ATOM 5828 C CA . GLY A 1 771 ? -30.586 -5.578 15.667 1.00 92.31 771 GLY A CA 1
ATOM 5829 C C . GLY A 1 771 ? -32.108 -5.596 15.814 1.00 92.31 771 GLY A C 1
ATOM 5830 O O . GLY A 1 771 ? -32.598 -5.597 16.942 1.00 92.31 771 GLY A O 1
ATOM 5831 N N . MET A 1 772 ? -32.856 -5.672 14.706 1.00 92.12 772 MET A N 1
ATOM 5832 C CA . MET A 1 772 ? -34.321 -5.802 14.722 1.00 92.12 772 MET A CA 1
ATOM 5833 C C . MET A 1 772 ? -34.771 -7.005 15.545 1.00 92.12 772 MET A C 1
ATOM 5835 O O . MET A 1 772 ? -35.673 -6.876 16.371 1.00 92.12 772 MET A O 1
ATOM 5839 N N . LEU A 1 773 ? -34.117 -8.156 15.367 1.00 91.88 773 LEU A N 1
ATOM 5840 C CA . LEU A 1 773 ? -34.408 -9.356 16.143 1.00 91.88 773 LEU A CA 1
ATOM 5841 C C . LEU A 1 773 ? -34.164 -9.129 17.641 1.00 91.88 773 LEU A C 1
ATOM 5843 O O . LEU A 1 773 ? -35.049 -9.399 18.446 1.00 91.88 773 LEU A O 1
ATOM 5847 N N . LEU A 1 774 ? -33.007 -8.580 18.022 1.00 90.44 774 LEU A N 1
ATOM 5848 C CA . LEU A 1 774 ? -32.665 -8.337 19.427 1.00 90.44 774 LEU A CA 1
ATOM 5849 C C . LEU A 1 774 ? -33.608 -7.328 20.097 1.00 90.44 774 LEU A C 1
ATOM 5851 O O . LEU A 1 774 ? -34.040 -7.550 21.226 1.00 90.44 774 LEU A O 1
ATOM 5855 N N . TYR A 1 775 ? -33.989 -6.242 19.419 1.00 86.12 775 TYR A N 1
ATOM 5856 C CA . TYR A 1 775 ? -34.921 -5.261 19.987 1.00 86.12 775 TYR A CA 1
ATOM 5857 C C . TYR A 1 775 ? -36.315 -5.844 20.266 1.00 86.12 775 TYR A C 1
ATOM 5859 O O . TYR A 1 775 ? -36.961 -5.379 21.204 1.00 86.12 775 TYR A O 1
ATOM 5867 N N . ARG A 1 776 ? -36.756 -6.890 19.545 1.00 83.25 776 ARG A N 1
ATOM 5868 C CA . ARG A 1 776 ? -38.018 -7.601 19.850 1.00 83.25 776 ARG A CA 1
ATOM 5869 C C . ARG A 1 776 ? -37.987 -8.330 21.196 1.00 83.25 776 ARG A C 1
ATOM 5871 O O . ARG A 1 776 ? -39.041 -8.504 21.793 1.00 83.25 776 ARG A O 1
ATOM 5878 N N . TYR A 1 777 ? -36.805 -8.710 21.679 1.00 74.00 777 TYR A N 1
ATOM 5879 C CA . TYR A 1 777 ? -36.618 -9.416 22.954 1.00 74.00 777 TYR A CA 1
ATOM 5880 C C . TYR A 1 777 ? -36.101 -8.507 24.089 1.00 74.00 777 TYR A C 1
ATOM 5882 O O . TYR A 1 777 ? -35.916 -8.965 25.212 1.00 74.00 777 TYR A O 1
ATOM 5890 N N . GLY A 1 778 ? -35.839 -7.224 23.810 1.00 64.88 778 GLY A N 1
ATOM 5891 C CA . GLY A 1 778 ? -35.039 -6.349 24.679 1.00 64.88 778 GLY A CA 1
ATOM 5892 C C . GLY A 1 778 ? -35.777 -5.507 25.713 1.00 64.88 778 GLY A C 1
ATOM 5893 O O . GLY A 1 778 ? -35.120 -4.885 26.543 1.00 64.88 778 GLY A O 1
ATOM 5894 N N . CYS A 1 779 ? -37.105 -5.428 25.652 1.00 64.00 779 CYS A N 1
ATOM 5895 C CA . CYS A 1 779 ? -37.912 -4.605 26.556 1.00 64.00 779 CYS A CA 1
ATOM 5896 C C . CYS A 1 779 ? -38.947 -5.500 27.245 1.00 64.00 779 CYS A C 1
ATOM 5898 O O . CYS A 1 779 ? -39.985 -5.791 26.662 1.00 64.00 779 CYS A O 1
ATOM 5900 N N . GLY A 1 780 ? -38.632 -5.973 28.453 1.00 58.66 780 GLY A N 1
ATOM 5901 C CA . GLY A 1 780 ? -39.609 -6.629 29.328 1.00 58.66 780 GLY A CA 1
ATOM 5902 C C . GLY A 1 780 ? -40.385 -5.617 30.178 1.00 58.66 780 GLY A C 1
ATOM 5903 O O . GLY A 1 780 ? -40.045 -4.434 30.200 1.00 58.66 780 GLY A O 1
ATOM 5904 N N . ASP A 1 781 ? -41.376 -6.095 30.933 1.00 52.41 781 ASP A N 1
ATOM 5905 C CA . ASP A 1 781 ? -42.248 -5.259 31.783 1.00 52.41 781 ASP A CA 1
ATOM 5906 C C . ASP A 1 781 ? -41.542 -4.661 33.023 1.00 52.41 781 ASP A C 1
ATOM 5908 O O . ASP A 1 781 ? -42.076 -3.784 33.702 1.00 52.41 781 ASP A O 1
ATOM 5912 N N . TYR A 1 782 ? -40.318 -5.110 33.322 1.00 63.12 782 TYR A N 1
ATOM 5913 C CA . TYR A 1 782 ? -39.536 -4.731 34.506 1.00 63.12 782 TYR A CA 1
ATOM 5914 C C . TYR A 1 782 ? -38.482 -3.651 34.218 1.00 63.12 782 TYR A C 1
ATOM 5916 O O . TYR A 1 782 ? -38.207 -3.324 33.071 1.00 63.12 782 TYR A O 1
ATOM 5924 N N . CYS A 1 783 ? -37.846 -3.104 35.261 1.00 72.25 783 CYS A N 1
ATOM 5925 C CA . CYS A 1 783 ? -36.740 -2.145 35.131 1.00 72.25 783 CYS A CA 1
ATOM 5926 C C . CYS A 1 783 ? -35.460 -2.764 34.505 1.00 72.25 783 CYS A C 1
ATOM 5928 O O . CYS A 1 783 ? -35.283 -3.985 34.550 1.00 72.25 783 CYS A O 1
ATOM 5930 N N . PRO A 1 784 ? -34.544 -1.943 33.940 1.00 83.75 784 PRO A N 1
ATOM 5931 C CA . PRO A 1 784 ? -33.254 -2.412 33.426 1.00 83.75 784 PRO A CA 1
ATOM 5932 C C . PRO A 1 784 ? -32.446 -3.173 34.481 1.00 83.75 784 PRO A C 1
ATOM 5934 O O . PRO A 1 784 ? -32.549 -2.879 35.675 1.00 83.75 784 PRO A O 1
ATOM 5937 N N . ARG A 1 785 ? -31.583 -4.105 34.050 1.00 84.31 785 ARG A N 1
ATOM 5938 C CA . ARG A 1 785 ? -30.907 -5.031 34.976 1.00 84.31 785 ARG A CA 1
ATOM 5939 C C . ARG A 1 785 ? -30.101 -4.315 36.058 1.00 84.31 785 ARG A C 1
ATOM 5941 O O . ARG A 1 785 ? -30.202 -4.723 37.199 1.00 84.31 785 ARG A O 1
ATOM 5948 N N . LEU A 1 786 ? -29.359 -3.246 35.764 1.00 84.31 786 LEU A N 1
ATOM 5949 C CA . LEU A 1 786 ? -28.551 -2.516 36.761 1.00 84.31 786 LEU A CA 1
ATOM 5950 C C . LEU A 1 786 ? -29.307 -1.361 37.456 1.00 84.31 786 LEU A C 1
ATOM 5952 O O . LEU A 1 786 ? -28.685 -0.469 38.046 1.00 84.31 786 LEU A O 1
ATOM 5956 N N . GLY A 1 787 ? -30.642 -1.372 37.387 1.00 77.00 787 GLY A N 1
ATOM 5957 C CA . GLY A 1 787 ? -31.520 -0.346 37.947 1.00 77.00 787 GLY A CA 1
ATOM 5958 C C . GLY A 1 787 ? -31.635 0.905 37.070 1.00 77.00 787 GLY A C 1
ATOM 5959 O O . GLY A 1 787 ? -30.847 1.126 36.145 1.00 77.00 787 GLY A O 1
ATOM 5960 N N . GLY A 1 788 ? -32.624 1.748 37.375 1.00 81.06 788 GLY A N 1
ATOM 5961 C CA . GLY A 1 788 ? -32.990 2.926 36.579 1.00 81.06 788 GLY A CA 1
ATOM 5962 C C . GLY A 1 788 ? -34.277 2.739 35.766 1.00 81.06 788 GLY A C 1
ATOM 5963 O O . GLY A 1 788 ? -35.128 1.923 36.110 1.00 81.06 788 GLY A O 1
ATOM 5964 N N . ALA A 1 789 ? -34.436 3.530 34.703 1.00 80.56 789 ALA A N 1
ATOM 5965 C CA . ALA A 1 789 ? -35.592 3.496 33.808 1.00 80.56 789 ALA A CA 1
ATOM 5966 C C . ALA A 1 789 ? -35.158 3.228 32.363 1.00 80.56 789 ALA A C 1
ATOM 5968 O O . ALA A 1 789 ? -34.043 3.574 31.968 1.00 80.56 789 ALA A O 1
ATOM 5969 N N . TRP A 1 790 ? -36.058 2.653 31.568 1.00 83.25 790 TRP A N 1
ATOM 5970 C CA . TRP A 1 790 ? -35.862 2.528 30.128 1.00 83.25 790 TRP A CA 1
ATOM 5971 C C . TRP A 1 790 ? -35.855 3.911 29.473 1.00 83.25 790 TRP A C 1
ATOM 5973 O O . TRP A 1 790 ? -36.868 4.606 29.434 1.00 83.25 790 TRP A O 1
ATOM 5983 N N . SER A 1 791 ? -34.711 4.295 28.920 1.00 81.56 791 SER A N 1
ATOM 5984 C CA . SER A 1 791 ? -34.513 5.503 28.121 1.00 81.56 791 SER A CA 1
ATOM 5985 C C . SER A 1 791 ? -34.522 5.142 26.635 1.00 81.56 791 SER A C 1
ATOM 5987 O O . SER A 1 791 ? -33.553 5.348 25.897 1.00 81.56 791 SER A O 1
ATOM 5989 N N . VAL A 1 792 ? -35.624 4.529 26.195 1.00 79.25 792 VAL A N 1
ATOM 5990 C CA . VAL A 1 792 ? -35.860 4.195 24.787 1.00 79.25 792 VAL A CA 1
ATOM 5991 C C . VAL A 1 792 ? -36.727 5.295 24.177 1.00 79.25 792 VAL A C 1
ATOM 5993 O O . VAL A 1 792 ? -37.880 5.447 24.582 1.00 79.25 792 VAL A O 1
ATOM 5996 N N . PRO A 1 793 ? -36.217 6.072 23.201 1.00 73.44 793 PRO A N 1
ATOM 5997 C CA . PRO A 1 793 ? -37.028 7.056 22.498 1.00 73.44 793 PRO A CA 1
ATOM 5998 C C . PRO A 1 793 ? -38.272 6.398 21.892 1.00 73.44 793 PRO A C 1
ATOM 6000 O O . PRO A 1 793 ? -38.133 5.520 21.035 1.00 73.44 793 PRO A O 1
ATOM 6003 N N . LYS A 1 794 ? -39.464 6.828 22.321 1.00 62.94 794 LYS A N 1
ATOM 6004 C CA . LYS A 1 794 ? -40.731 6.513 21.646 1.00 62.94 794 LYS A CA 1
ATOM 6005 C C . LYS A 1 794 ? -40.720 7.230 20.292 1.00 62.94 794 LYS A C 1
ATOM 6007 O O . LYS A 1 794 ? -40.229 8.356 20.226 1.00 62.94 794 LYS A O 1
ATOM 6012 N N . GLY A 1 795 ? -41.154 6.562 19.220 1.00 61.41 795 GLY A N 1
ATOM 6013 C CA . GLY A 1 795 ? -41.064 7.066 17.841 1.00 61.41 795 GLY A CA 1
ATOM 6014 C C . GLY A 1 795 ? -41.446 8.547 17.743 1.00 61.41 795 GLY A C 1
ATOM 6015 O O . GLY A 1 795 ? -42.573 8.915 18.051 1.00 61.41 795 GLY A O 1
ATOM 6016 N N . GLY A 1 796 ? -40.473 9.398 17.409 1.00 68.06 796 GLY A N 1
ATOM 6017 C CA . GLY A 1 796 ? -40.657 10.850 17.397 1.00 68.06 796 GLY A CA 1
ATOM 6018 C C . GLY A 1 796 ? -41.192 11.362 16.061 1.00 68.06 796 GLY A C 1
ATOM 6019 O O . GLY A 1 796 ? -41.050 10.701 15.033 1.00 68.06 796 GLY A O 1
ATOM 6020 N N . VAL A 1 797 ? -41.754 12.570 16.072 1.00 81.69 797 VAL A N 1
ATOM 6021 C CA . VAL A 1 797 ? -42.176 13.277 14.855 1.00 81.69 797 VAL A CA 1
ATOM 6022 C C . VAL A 1 797 ? -40.939 13.695 14.045 1.00 81.69 797 VAL A C 1
ATOM 6024 O O . VAL A 1 797 ? -39.878 13.990 14.611 1.00 81.69 797 VAL A O 1
ATOM 6027 N N . VAL A 1 798 ? -41.066 13.677 12.716 1.00 90.12 798 VAL A N 1
ATOM 6028 C CA . VAL A 1 798 ? -40.062 14.215 11.791 1.00 90.12 798 VAL A CA 1
ATOM 6029 C C . VAL A 1 798 ? -40.199 15.736 11.790 1.00 90.12 798 VAL A C 1
ATOM 6031 O O . VAL A 1 798 ? -41.162 16.278 11.258 1.00 90.12 798 VAL A O 1
ATOM 6034 N N . ASP A 1 799 ? -39.255 16.418 12.431 1.00 91.00 799 ASP A N 1
ATOM 6035 C CA . ASP A 1 799 ? -39.237 17.875 12.566 1.00 91.00 799 ASP A CA 1
ATOM 6036 C C . ASP A 1 799 ? -38.172 18.514 11.646 1.00 91.00 799 ASP A C 1
ATOM 6038 O O . ASP A 1 799 ? -37.254 17.854 11.150 1.00 91.00 799 ASP A O 1
ATOM 6042 N N . LYS A 1 800 ? -38.287 19.826 11.388 1.00 92.19 800 LYS A N 1
ATOM 6043 C CA . LYS A 1 800 ? -37.329 20.557 10.531 1.00 92.19 800 LYS A CA 1
ATOM 6044 C C . LYS A 1 800 ? -35.904 20.523 11.097 1.00 92.19 800 LYS A C 1
ATOM 6046 O O . LYS A 1 800 ? -34.943 20.483 10.333 1.00 92.19 800 LYS A O 1
ATOM 6051 N N . LYS A 1 801 ? -35.773 20.514 12.428 1.00 92.00 801 LYS A N 1
ATOM 6052 C CA . LYS A 1 801 ? -34.487 20.499 13.140 1.00 92.00 801 LYS A CA 1
ATOM 6053 C C . LYS A 1 801 ? -33.719 19.201 12.873 1.00 92.00 801 LYS A C 1
ATOM 6055 O O . LYS A 1 801 ? -32.521 19.243 12.608 1.00 92.00 801 LYS A O 1
ATOM 6060 N N . LEU A 1 802 ? -34.419 18.069 12.857 1.00 93.19 802 LEU A N 1
ATOM 6061 C CA . LEU A 1 802 ? -33.898 16.750 12.525 1.00 93.19 802 LEU A CA 1
ATOM 6062 C C . LEU A 1 802 ? -33.401 16.690 11.085 1.00 93.19 802 LEU A C 1
ATOM 6064 O O . LEU A 1 802 ? -32.293 16.210 10.851 1.00 93.19 802 LEU A O 1
ATOM 6068 N N . LEU A 1 803 ? -34.207 17.163 10.130 1.00 95.69 803 LEU A N 1
ATOM 6069 C CA . LEU A 1 803 ? -33.849 17.132 8.710 1.00 95.69 803 LEU A CA 1
ATOM 6070 C C . LEU A 1 803 ? -32.641 18.031 8.431 1.00 95.69 803 LEU A C 1
ATOM 6072 O O . LEU A 1 803 ? -31.684 17.584 7.803 1.00 95.69 803 LEU A O 1
ATOM 6076 N N . LEU A 1 804 ? -32.638 19.254 8.972 1.00 95.50 804 LEU A N 1
ATOM 6077 C CA . LEU A 1 804 ? -31.519 20.185 8.829 1.00 95.50 804 LEU A CA 1
ATOM 6078 C C . LEU A 1 804 ? -30.243 19.644 9.487 1.00 95.50 804 LEU A C 1
ATOM 6080 O O . LEU A 1 804 ? -29.179 19.658 8.874 1.00 95.50 804 LEU A O 1
ATOM 6084 N N . GLY A 1 805 ? -30.349 19.107 10.706 1.00 95.25 805 GLY A N 1
ATOM 6085 C CA . GLY A 1 805 ? -29.221 18.474 11.387 1.00 95.25 805 GLY A CA 1
ATOM 6086 C C . GLY A 1 805 ? -28.667 17.273 10.617 1.00 95.25 805 GLY A C 1
ATOM 6087 O O . GLY A 1 805 ? -27.453 17.125 10.500 1.00 95.25 805 GLY A O 1
ATOM 6088 N N . SER A 1 806 ? -29.546 16.453 10.034 1.00 96.69 806 SER A N 1
ATOM 6089 C CA . SER A 1 806 ? -29.153 15.299 9.215 1.00 96.69 806 SER A CA 1
ATOM 6090 C C . SER A 1 806 ? -28.439 15.732 7.934 1.00 96.69 806 SER A C 1
ATOM 6092 O O . SER A 1 806 ? -27.419 15.148 7.582 1.00 96.69 806 SER A O 1
ATOM 6094 N N . LEU A 1 807 ? -28.913 16.790 7.272 1.00 97.62 807 LEU A N 1
ATOM 6095 C CA . LEU A 1 807 ? -28.263 17.351 6.087 1.00 97.62 807 LEU A CA 1
ATOM 6096 C C . LEU A 1 807 ? -26.853 17.861 6.420 1.00 97.62 807 LEU A C 1
ATOM 6098 O O . LEU A 1 807 ? -25.885 17.457 5.780 1.00 97.62 807 LEU A O 1
ATOM 6102 N N . ILE A 1 808 ? -26.716 18.680 7.468 1.00 97.19 808 ILE A N 1
ATOM 6103 C CA . ILE A 1 808 ? -25.420 19.216 7.922 1.00 97.19 808 ILE A CA 1
ATOM 6104 C C . ILE A 1 808 ? -24.459 18.079 8.301 1.00 97.19 808 ILE A C 1
A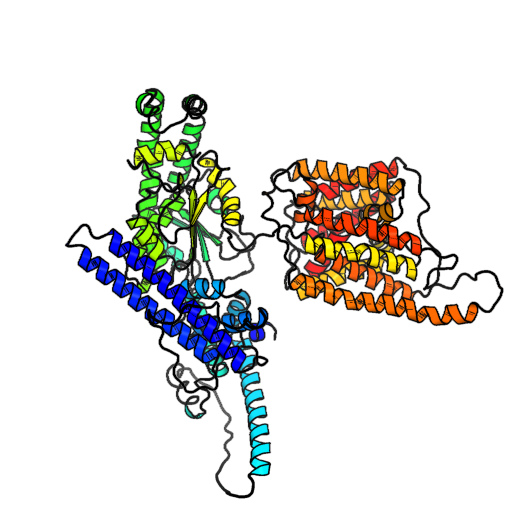TOM 6106 O O . ILE A 1 808 ? -23.284 18.101 7.931 1.00 97.19 808 ILE A O 1
ATOM 6110 N N . PHE A 1 809 ? -24.960 17.060 9.007 1.00 97.06 809 PHE A N 1
ATOM 6111 C CA . PHE A 1 809 ? -24.171 15.880 9.349 1.00 97.06 809 PHE A CA 1
ATOM 6112 C C . PHE A 1 809 ? -23.703 15.128 8.097 1.00 97.06 809 PHE A C 1
ATOM 6114 O O . PHE A 1 809 ? -22.535 14.754 8.028 1.00 97.06 809 PHE A O 1
ATOM 6121 N N . GLY A 1 810 ? -24.578 14.948 7.103 1.00 96.62 810 GLY A N 1
ATOM 6122 C CA . GLY A 1 810 ? -24.242 14.316 5.828 1.00 96.62 810 GLY A CA 1
ATOM 6123 C C . GLY A 1 810 ? -23.143 15.058 5.065 1.00 96.62 810 GLY A C 1
ATOM 6124 O O . GLY A 1 810 ? -22.223 14.409 4.576 1.00 96.62 810 GLY A O 1
ATOM 6125 N N . LEU A 1 811 ? -23.171 16.398 5.042 1.00 96.94 811 LEU A N 1
ATOM 6126 C CA . LEU A 1 811 ? -22.108 17.218 4.439 1.00 96.94 811 LEU A CA 1
ATOM 6127 C C . LEU A 1 811 ? -20.752 16.969 5.120 1.00 96.94 811 LEU A C 1
ATOM 6129 O O . LEU A 1 811 ? -19.756 16.676 4.463 1.00 96.94 811 LEU A O 1
ATOM 6133 N N . GLY A 1 812 ? -20.702 17.044 6.453 1.00 95.31 812 GLY A N 1
ATOM 6134 C CA . GLY A 1 812 ? -19.456 16.825 7.194 1.00 95.31 812 GLY A CA 1
ATOM 6135 C C . GLY A 1 812 ? -18.938 15.385 7.084 1.00 95.31 812 GLY A C 1
ATOM 6136 O O . GLY A 1 812 ? -17.740 15.162 6.895 1.00 95.31 812 GLY A O 1
ATOM 6137 N N . TRP A 1 813 ? -19.841 14.405 7.163 1.00 95.25 813 TRP A N 1
ATOM 6138 C CA . TRP A 1 813 ? -19.505 12.987 7.063 1.00 95.25 813 TRP A CA 1
ATOM 6139 C C . TRP A 1 813 ? -19.029 12.604 5.659 1.00 95.25 813 TRP A C 1
ATOM 6141 O O . TRP A 1 813 ? -18.010 11.931 5.551 1.00 95.25 813 TRP A O 1
ATOM 6151 N N . GLY A 1 814 ? -19.695 13.067 4.597 1.00 93.06 814 GLY A N 1
ATOM 6152 C CA . GLY A 1 814 ? -19.287 12.793 3.216 1.00 93.06 814 GLY A CA 1
ATOM 6153 C C . GLY A 1 814 ? -17.984 13.489 2.809 1.00 93.06 814 GLY A C 1
ATOM 6154 O O . GLY A 1 814 ? -17.254 12.972 1.965 1.00 93.06 814 GLY A O 1
ATOM 6155 N N . ALA A 1 815 ? -17.648 14.620 3.445 1.00 91.69 815 ALA A N 1
ATOM 6156 C CA . ALA A 1 815 ? -16.396 15.333 3.196 1.00 91.69 815 ALA A CA 1
ATOM 6157 C C . ALA A 1 815 ? -15.164 14.621 3.771 1.00 91.69 815 ALA A C 1
ATOM 6159 O O . ALA A 1 815 ? -14.126 14.585 3.116 1.00 91.69 815 ALA A O 1
ATOM 6160 N N . ALA A 1 816 ? -15.259 14.054 4.977 1.00 89.62 816 ALA A N 1
ATOM 6161 C CA . ALA A 1 816 ? -14.120 13.408 5.633 1.00 89.62 816 ALA A CA 1
ATOM 6162 C C . ALA A 1 816 ? -14.189 11.883 5.691 1.00 89.62 816 ALA A C 1
ATOM 6164 O O . ALA A 1 816 ? -13.182 11.251 5.991 1.00 89.62 816 ALA A O 1
ATOM 6165 N N . GLY A 1 817 ? -15.349 11.267 5.474 1.00 90.75 817 GLY A N 1
ATOM 6166 C CA . GLY A 1 817 ? -15.555 9.842 5.741 1.00 90.75 817 GLY A CA 1
ATOM 6167 C C . GLY A 1 817 ? -15.431 9.483 7.231 1.00 90.75 817 GLY A C 1
ATOM 6168 O O . GLY A 1 817 ? -15.290 8.312 7.575 1.00 90.75 817 GLY A O 1
ATOM 6169 N N . ILE A 1 818 ? -15.463 10.469 8.141 1.00 93.06 818 ILE A N 1
ATOM 6170 C CA . ILE A 1 818 ? -15.288 10.274 9.590 1.00 93.06 818 ILE A CA 1
ATOM 6171 C C . ILE A 1 818 ? -16.594 10.584 10.320 1.00 93.06 818 ILE A C 1
ATOM 6173 O O . ILE A 1 818 ? -17.232 11.613 10.115 1.00 93.06 818 ILE A O 1
ATOM 6177 N N . CYS A 1 819 ? -16.970 9.683 11.221 1.00 92.75 819 CYS A N 1
ATOM 6178 C CA . CYS A 1 819 ? -18.087 9.816 12.156 1.00 92.75 819 CYS A CA 1
ATOM 6179 C C . CYS A 1 819 ? -17.521 9.888 13.597 1.00 92.75 819 CYS A C 1
ATOM 6181 O O . CYS A 1 819 ? -16.376 9.466 13.797 1.00 92.75 819 CYS A O 1
ATOM 6183 N N . PRO A 1 820 ? -18.261 10.351 14.633 1.00 94.62 820 PRO A N 1
ATOM 6184 C CA . PRO A 1 820 ? -17.700 10.488 15.984 1.00 94.62 820 PRO A CA 1
ATOM 6185 C C . PRO A 1 820 ? -17.064 9.208 16.558 1.00 94.62 820 PRO A C 1
ATOM 6187 O O . PRO A 1 820 ? -16.090 9.286 17.298 1.00 94.62 820 PRO A O 1
ATOM 6190 N N . GLY A 1 821 ? -17.573 8.024 16.192 1.00 93.94 821 GLY A N 1
ATOM 6191 C CA . GLY A 1 821 ? -16.989 6.737 16.599 1.00 93.94 821 GLY A CA 1
ATOM 6192 C C . GLY A 1 821 ? -15.580 6.511 16.045 1.00 93.94 821 GLY A C 1
ATOM 6193 O O . GLY A 1 821 ? -14.638 6.453 16.834 1.00 93.94 821 GLY A O 1
ATOM 6194 N N . PRO A 1 822 ? -15.416 6.421 14.711 1.00 94.81 822 PRO A N 1
ATOM 6195 C CA . PRO A 1 822 ? -14.105 6.376 14.066 1.00 94.81 822 PRO A CA 1
ATOM 6196 C C . PRO A 1 822 ? -13.158 7.500 14.502 1.00 94.81 822 PRO A C 1
ATOM 6198 O O . PRO A 1 822 ? -11.977 7.237 14.694 1.00 94.81 822 PRO A O 1
ATOM 6201 N N . GLY A 1 823 ? -13.661 8.721 14.721 1.00 95.06 823 GLY A N 1
ATOM 6202 C CA . GLY A 1 823 ? -12.853 9.838 15.220 1.00 95.06 823 GLY A CA 1
ATOM 6203 C C . GLY A 1 823 ? -12.225 9.559 16.590 1.00 95.06 823 GLY A C 1
ATOM 6204 O O . GLY A 1 823 ? -11.013 9.691 16.746 1.00 95.06 823 GLY A O 1
ATOM 6205 N N . LEU A 1 824 ? -13.023 9.106 17.566 1.00 97.00 824 LEU A N 1
ATOM 6206 C CA . LEU A 1 824 ? -12.534 8.742 18.905 1.00 97.00 824 LEU A CA 1
ATOM 6207 C C . LEU A 1 824 ? -11.600 7.528 18.880 1.00 97.00 824 LEU A C 1
ATOM 6209 O O . LEU A 1 824 ? -10.562 7.534 19.539 1.00 97.00 824 LEU A O 1
ATOM 6213 N N . LEU A 1 825 ? -11.958 6.501 18.105 1.00 96.38 825 LEU A N 1
ATOM 6214 C CA . LEU A 1 825 ? -11.136 5.307 17.925 1.00 96.38 825 LEU A CA 1
ATOM 6215 C C . LEU A 1 825 ? -9.765 5.667 17.345 1.00 96.38 825 LEU A C 1
ATOM 6217 O O . LEU A 1 825 ? -8.746 5.254 17.889 1.00 96.38 825 LEU A O 1
ATOM 6221 N N . ASN A 1 826 ? -9.725 6.413 16.239 1.00 95.69 826 ASN A N 1
ATOM 6222 C CA . ASN A 1 826 ? -8.475 6.753 15.565 1.00 95.69 826 ASN A CA 1
ATOM 6223 C C . ASN A 1 826 ? -7.622 7.707 16.400 1.00 95.69 826 ASN A C 1
ATOM 6225 O O . ASN A 1 826 ? -6.408 7.553 16.419 1.00 95.69 826 ASN A O 1
ATOM 6229 N N . PHE A 1 827 ? -8.230 8.617 17.162 1.00 95.94 827 PHE A N 1
ATOM 6230 C CA . PHE A 1 827 ? -7.497 9.396 18.157 1.00 95.94 827 PHE A CA 1
ATOM 6231 C C . PHE A 1 827 ? -6.864 8.505 19.238 1.00 95.94 827 PHE A C 1
ATOM 6233 O O . PHE A 1 827 ? -5.691 8.665 19.563 1.00 95.94 827 PHE A O 1
ATOM 6240 N N . GLY A 1 828 ? -7.593 7.496 19.729 1.00 95.44 828 GLY A N 1
ATOM 6241 C CA . GLY A 1 828 ? -7.034 6.466 20.608 1.00 95.44 828 GLY A CA 1
ATOM 6242 C C . GLY A 1 828 ? -5.892 5.680 19.961 1.00 95.44 828 GLY A C 1
ATOM 6243 O O . GLY A 1 828 ? -4.864 5.453 20.595 1.00 95.44 828 GLY A O 1
ATOM 6244 N N . ARG A 1 829 ? -6.022 5.316 18.680 1.00 94.44 829 ARG A N 1
ATOM 6245 C CA . ARG A 1 829 ? -4.945 4.650 17.931 1.00 94.44 829 ARG A CA 1
ATOM 6246 C C . ARG A 1 829 ? -3.705 5.538 17.823 1.00 94.44 829 ARG A C 1
ATOM 6248 O O . ARG A 1 829 ? -2.609 5.053 18.067 1.00 94.44 829 ARG A O 1
ATOM 6255 N N . ALA A 1 830 ? -3.880 6.830 17.540 1.00 91.75 830 ALA A N 1
ATOM 6256 C CA . ALA A 1 830 ? -2.783 7.795 17.463 1.00 91.75 830 ALA A CA 1
ATOM 6257 C C . ALA A 1 830 ? -2.033 7.922 18.797 1.00 91.75 830 ALA A C 1
ATOM 6259 O O . ALA A 1 830 ? -0.806 7.984 18.819 1.00 91.75 830 ALA A O 1
ATOM 6260 N N . LEU A 1 831 ? -2.761 7.909 19.920 1.00 93.31 831 LEU A N 1
ATOM 6261 C CA . LEU A 1 831 ? -2.169 7.883 21.260 1.00 93.31 831 LEU A CA 1
ATOM 6262 C C . LEU A 1 831 ? -1.393 6.584 21.524 1.00 93.31 831 LEU A C 1
ATOM 62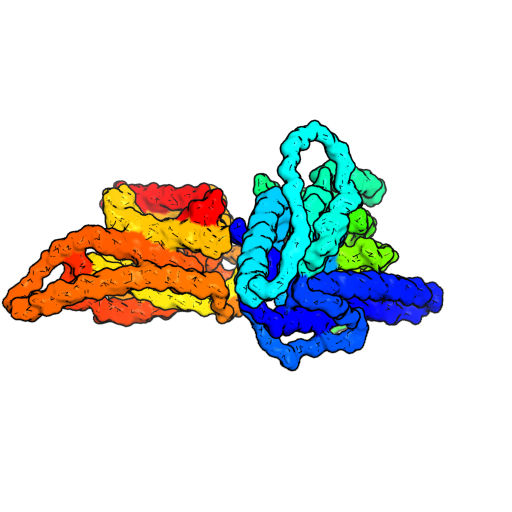64 O O . LEU A 1 831 ? -0.301 6.619 22.085 1.00 93.31 831 LEU A O 1
ATOM 6268 N N . GLY A 1 832 ? -1.948 5.438 21.122 1.00 87.44 832 GLY A N 1
ATOM 6269 C CA . GLY A 1 832 ? -1.336 4.127 21.342 1.00 87.44 832 GLY A CA 1
ATOM 6270 C C . GLY A 1 832 ? -0.089 3.854 20.496 1.00 87.44 832 GLY A C 1
ATOM 6271 O O . GLY A 1 832 ? 0.738 3.046 20.907 1.00 87.44 832 GLY A O 1
ATOM 6272 N N . SER A 1 833 ? 0.067 4.539 19.361 1.00 84.75 833 SER A N 1
ATOM 6273 C CA . SER A 1 833 ? 1.178 4.370 18.414 1.00 84.75 833 SER A CA 1
ATOM 6274 C C . SER A 1 833 ? 2.275 5.439 18.546 1.00 84.75 833 SER A C 1
ATOM 6276 O O . SER A 1 833 ? 2.931 5.772 17.562 1.00 84.75 833 SER A O 1
ATOM 6278 N N . GLY A 1 834 ? 2.439 6.052 19.723 1.00 78.81 834 GLY A N 1
ATOM 6279 C CA . GLY A 1 834 ? 3.490 7.053 19.960 1.00 78.81 834 GLY A CA 1
ATOM 6280 C C . GLY A 1 834 ? 3.231 8.435 19.343 1.00 78.81 834 GLY A C 1
ATOM 6281 O O . GLY A 1 834 ? 4.173 9.194 19.144 1.00 78.81 834 GLY A O 1
ATOM 6282 N N . GLY A 1 835 ? 1.975 8.784 19.037 1.00 76.94 835 GLY A N 1
ATOM 6283 C CA . GLY A 1 835 ? 1.587 10.121 18.565 1.00 76.94 835 GLY A CA 1
ATOM 6284 C C . GLY A 1 835 ? 1.448 10.276 17.046 1.00 76.94 835 GLY A C 1
ATOM 6285 O O . GLY A 1 835 ? 1.173 11.381 16.572 1.00 76.94 835 GLY A O 1
ATOM 6286 N N . GLN A 1 836 ? 1.585 9.199 16.265 1.00 72.00 836 GLN A N 1
ATOM 6287 C CA . GLN A 1 836 ? 1.383 9.242 14.809 1.00 72.00 836 GLN A CA 1
ATOM 6288 C C . GLN A 1 836 ? -0.015 9.778 14.456 1.00 72.00 836 GLN A C 1
ATOM 6290 O O . GLN A 1 836 ? -1.026 9.255 14.921 1.00 72.00 836 GLN A O 1
ATOM 6295 N N . ASN A 1 837 ? -0.082 10.813 13.612 1.00 78.81 837 ASN A N 1
ATOM 6296 C CA . ASN A 1 837 ? -1.332 11.454 13.178 1.00 78.81 837 ASN A CA 1
ATOM 6297 C C . ASN A 1 837 ? -2.230 11.967 14.327 1.00 78.81 837 ASN A C 1
ATOM 6299 O O . ASN A 1 837 ? -3.430 12.161 14.136 1.00 78.81 837 ASN A O 1
ATOM 6303 N N . ILE A 1 838 ? -1.679 12.252 15.511 1.00 89.31 838 ILE A N 1
ATOM 6304 C CA . ILE A 1 838 ? -2.480 12.735 16.647 1.00 89.31 838 ILE A CA 1
ATOM 6305 C C . ILE A 1 838 ? -3.102 14.114 16.396 1.00 89.31 838 ILE A C 1
ATOM 6307 O O . ILE A 1 838 ? -4.263 14.337 16.733 1.00 89.31 838 ILE A O 1
ATOM 6311 N N . VAL A 1 839 ? -2.355 15.020 15.758 1.00 90.94 839 VAL A N 1
ATOM 6312 C CA . VAL A 1 839 ? -2.785 16.396 15.471 1.00 90.94 839 VAL A CA 1
ATOM 6313 C C . VAL A 1 839 ? -4.039 16.443 14.589 1.00 90.94 839 VAL A C 1
ATOM 6315 O O . VAL A 1 839 ? -5.009 17.065 15.015 1.00 90.94 839 VAL A O 1
ATOM 6318 N N . PRO A 1 840 ? -4.104 15.787 13.411 1.00 89.06 840 PRO A N 1
ATOM 6319 C CA . PRO A 1 840 ? -5.287 15.867 12.554 1.00 89.06 840 PRO A CA 1
ATOM 6320 C C . PRO A 1 840 ? -6.544 15.265 13.200 1.00 89.06 840 PRO A C 1
ATOM 6322 O O . PRO A 1 840 ? -7.605 15.884 13.146 1.00 89.06 840 PRO A O 1
ATOM 6325 N N . TYR A 1 841 ? -6.446 14.106 13.863 1.00 91.88 841 TYR A N 1
ATOM 6326 C CA . TYR A 1 841 ? -7.604 13.509 14.546 1.00 91.88 841 TYR A CA 1
ATOM 6327 C C . TYR A 1 841 ? -8.007 14.289 15.806 1.00 91.88 841 TYR A C 1
ATOM 6329 O O . TYR A 1 841 ? -9.199 14.420 16.085 1.00 91.88 841 TYR A O 1
ATOM 6337 N N . GLY A 1 842 ? -7.041 14.853 16.537 1.00 93.81 842 GLY A N 1
ATOM 6338 C CA . GLY A 1 842 ? -7.292 15.735 17.676 1.00 93.81 842 GLY A CA 1
ATOM 6339 C C . GLY A 1 842 ? -7.973 17.041 17.262 1.00 93.81 842 GLY A C 1
ATOM 6340 O O . GLY A 1 842 ? -8.971 17.428 17.865 1.00 93.81 842 GLY A O 1
ATOM 6341 N N . ALA A 1 843 ? -7.501 17.678 16.187 1.00 94.12 843 ALA A N 1
ATOM 6342 C CA . ALA A 1 843 ? -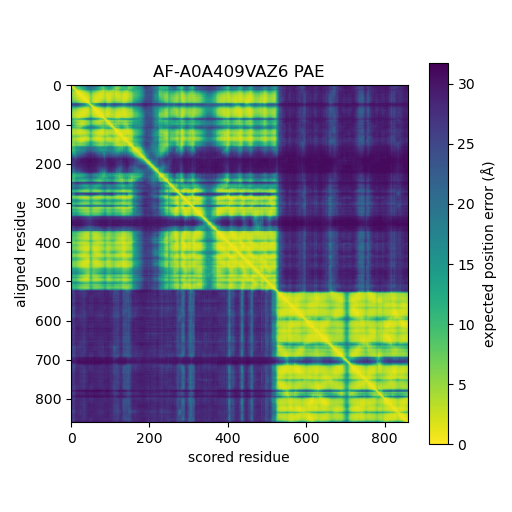8.109 18.878 15.614 1.00 94.12 843 ALA A CA 1
ATOM 6343 C C . ALA A 1 843 ? -9.534 18.606 15.110 1.00 94.12 843 ALA A C 1
ATOM 6345 O O . ALA A 1 843 ? -10.448 19.383 15.387 1.00 94.12 843 ALA A O 1
ATOM 6346 N N . TRP A 1 844 ? -9.747 17.474 14.432 1.00 95.94 844 TRP A N 1
ATOM 6347 C CA . TRP A 1 844 ? -11.074 17.048 13.987 1.00 95.94 844 TRP A CA 1
ATOM 6348 C C . TRP A 1 844 ? -12.040 16.856 15.166 1.00 95.94 844 TRP A C 1
ATOM 6350 O O . TRP A 1 844 ? -13.153 17.385 15.146 1.00 95.94 844 TRP A O 1
ATOM 6360 N N . LEU A 1 845 ? -11.609 16.154 16.223 1.00 95.75 845 LEU A N 1
ATOM 6361 C CA . LEU A 1 845 ? -12.413 15.938 17.432 1.00 95.75 845 LEU A CA 1
ATOM 6362 C C . LEU A 1 845 ? -12.707 17.239 18.180 1.00 95.75 845 LEU A C 1
ATOM 6364 O O . LEU A 1 845 ? -13.844 17.453 18.599 1.00 95.75 845 LEU A O 1
ATOM 6368 N N . GLY A 1 846 ? -11.707 18.110 18.331 1.00 96.19 846 GLY A N 1
ATOM 6369 C CA . GLY A 1 846 ? -11.878 19.424 18.947 1.00 96.19 846 GLY A CA 1
ATOM 6370 C C . GLY A 1 846 ? -12.912 20.255 18.193 1.00 96.19 846 GLY A C 1
ATOM 6371 O O . GLY A 1 846 ? -13.856 20.766 18.793 1.00 96.19 846 GLY A O 1
ATOM 6372 N N . SER A 1 847 ? -12.806 20.296 16.863 1.00 96.69 847 SER A N 1
ATOM 6373 C CA . SER A 1 847 ? -13.770 20.992 16.011 1.00 96.69 847 SER A CA 1
ATOM 6374 C C . SER A 1 847 ? -15.183 20.400 16.104 1.00 96.69 847 SER A C 1
ATOM 6376 O O . SER A 1 847 ? -16.170 21.129 16.196 1.00 96.69 847 SER A O 1
ATOM 6378 N N . MET A 1 848 ? -15.299 19.073 16.172 1.00 96.62 848 MET A N 1
ATOM 6379 C CA . MET A 1 848 ? -16.576 18.387 16.380 1.00 96.62 848 MET A CA 1
ATOM 6380 C C . MET A 1 848 ? -17.227 18.743 17.721 1.00 96.62 848 MET A C 1
ATOM 6382 O O . MET A 1 848 ? -18.440 18.948 17.783 1.00 96.62 848 MET A O 1
ATOM 6386 N N . ILE A 1 849 ? -16.447 18.860 18.796 1.00 96.19 849 ILE A N 1
ATOM 6387 C CA . ILE A 1 849 ? -16.967 19.310 20.093 1.00 96.19 849 ILE A CA 1
ATOM 6388 C C . ILE A 1 849 ? -17.457 20.760 19.996 1.00 96.19 849 ILE A C 1
ATOM 6390 O O . ILE A 1 849 ? -18.569 21.051 20.437 1.00 96.19 849 ILE A O 1
ATOM 6394 N N . LEU A 1 850 ? -16.680 21.646 19.365 1.00 96.38 850 LEU A N 1
ATOM 6395 C CA . LEU A 1 850 ? -17.066 23.046 19.155 1.00 96.38 850 LEU A CA 1
ATOM 6396 C C . LEU A 1 850 ? -18.364 23.174 18.345 1.00 96.38 850 LEU A C 1
ATOM 6398 O O . LEU A 1 850 ? -19.247 23.934 18.734 1.00 96.38 850 LEU A O 1
ATOM 6402 N N . GLY A 1 851 ? -18.528 22.389 17.277 1.00 95.50 851 GLY A N 1
ATOM 6403 C CA . GLY A 1 851 ? -19.768 22.354 16.497 1.00 95.50 851 GLY A CA 1
ATOM 6404 C C . GLY A 1 851 ? -20.977 21.898 17.317 1.00 95.50 851 GLY A C 1
ATOM 6405 O O . GLY A 1 851 ? -22.055 22.483 17.224 1.00 95.50 851 GLY A O 1
ATOM 6406 N N . GLY A 1 852 ? -20.801 20.892 18.179 1.00 93.81 852 GLY A N 1
ATOM 6407 C CA . GLY A 1 852 ? -21.856 20.439 19.090 1.00 93.81 852 GLY A CA 1
ATOM 6408 C C . GLY A 1 852 ? -22.247 21.491 20.137 1.00 93.81 852 GLY A C 1
ATOM 6409 O O . GLY A 1 852 ? -23.430 21.647 20.438 1.00 93.81 852 GLY A O 1
ATOM 6410 N N . LEU A 1 853 ? -21.273 22.242 20.660 1.00 93.69 853 LEU A N 1
ATOM 6411 C CA . LEU A 1 853 ? -21.519 23.359 21.579 1.00 93.69 853 LEU A CA 1
ATOM 6412 C C . LEU A 1 853 ? -22.216 24.534 20.878 1.00 93.69 853 LEU A C 1
ATOM 6414 O O . LEU A 1 853 ? -23.142 25.112 21.439 1.00 93.69 853 LEU A O 1
ATOM 6418 N N . ALA A 1 854 ? -21.841 24.837 19.633 1.00 93.44 854 ALA A N 1
ATOM 6419 C CA . ALA A 1 854 ? -22.517 25.848 18.823 1.00 93.44 854 ALA A CA 1
ATOM 6420 C C . ALA A 1 854 ? -23.989 25.481 18.558 1.00 93.44 854 ALA A C 1
ATOM 6422 O O . ALA A 1 854 ? -24.862 26.340 18.644 1.00 93.44 854 ALA A O 1
ATOM 6423 N N . ALA A 1 855 ? -24.295 24.201 18.313 1.00 90.50 855 ALA A N 1
ATOM 6424 C CA . ALA A 1 855 ? -25.680 23.736 18.194 1.00 90.50 855 ALA A CA 1
ATOM 6425 C C . ALA A 1 855 ? -26.483 23.902 19.493 1.00 90.50 855 ALA A C 1
ATOM 6427 O O . ALA A 1 855 ? -27.681 24.154 19.415 1.00 90.50 855 ALA A O 1
ATOM 6428 N N . ASP A 1 856 ? -25.856 23.750 20.666 1.00 86.38 856 ASP A N 1
ATOM 6429 C CA . ASP A 1 856 ? -26.501 24.014 21.962 1.00 86.38 856 ASP A CA 1
ATOM 6430 C C . ASP A 1 856 ? -26.822 25.511 22.141 1.00 86.38 856 ASP A C 1
ATOM 6432 O O . ASP A 1 856 ? -27.801 25.826 22.802 1.00 86.38 856 ASP A O 1
ATOM 6436 N N . ALA A 1 857 ? -26.043 26.421 21.544 1.00 83.31 857 ALA A N 1
ATOM 6437 C CA . ALA A 1 857 ? -26.309 27.864 21.579 1.00 83.31 857 ALA A CA 1
ATOM 6438 C C . ALA A 1 857 ? -27.402 28.316 20.588 1.00 83.31 857 ALA A C 1
ATOM 6440 O O . ALA A 1 857 ? -28.010 29.365 20.776 1.00 83.31 857 ALA A O 1
ATOM 6441 N N . LEU A 1 858 ? -27.637 27.539 19.525 1.00 77.81 858 LEU A N 1
ATOM 6442 C CA . LEU A 1 858 ? -28.676 27.782 18.512 1.00 77.81 858 LEU A CA 1
ATOM 6443 C C . LEU A 1 858 ? -30.026 27.122 18.851 1.00 77.81 858 LEU A C 1
ATOM 6445 O O . LEU A 1 858 ? -31.007 27.336 18.136 1.00 77.81 858 LEU A O 1
ATOM 6449 N N . ALA A 1 859 ? -30.048 26.247 19.858 1.00 64.50 859 ALA A N 1
ATOM 6450 C CA . ALA A 1 859 ? -31.185 25.424 20.268 1.00 64.50 859 ALA A CA 1
ATOM 6451 C C . ALA A 1 859 ? -31.922 26.041 21.451 1.00 64.50 859 ALA A C 1
ATOM 6453 O O . ALA A 1 859 ? -33.158 25.839 21.472 1.00 64.50 859 ALA A O 1
#